Protein AF-0000000087049830 (afdb_homodimer)

Radius of gyration: 37.27 Å; Cα contacts (8 Å, |Δi|>4): 1727; chains: 2; bounding box: 98×81×141 Å

Organism: Hibiscus syriacus (NCBI:txid106335)

Structure (mmCIF, N/CA/C/O backbone):
data_AF-0000000087049830-model_v1
#
loop_
_entity.id
_entity.type
_entity.pdbx_description
1 polymer 'Cell wall hydroxyproline-rich glycoprotein'
#
loop_
_atom_site.group_PDB
_atom_site.id
_atom_site.type_symbol
_atom_site.label_atom_id
_atom_site.label_alt_id
_atom_site.label_comp_id
_atom_site.label_asym_id
_atom_site.label_entity_id
_atom_site.label_seq_id
_atom_site.pdbx_PDB_ins_code
_atom_site.Cartn_x
_atom_site.Cartn_y
_atom_site.Cartn_z
_atom_site.occupancy
_atom_site.B_iso_or_equiv
_atom_site.auth_seq_id
_atom_site.auth_comp_id
_atom_site.auth_asym_id
_atom_site.auth_atom_id
_atom_site.pdbx_PDB_model_num
ATOM 1 N N . MET A 1 1 ? 46.375 37.406 37.062 1 16.59 1 MET A N 1
ATOM 2 C CA . MET A 1 1 ? 46.625 36.031 37.469 1 16.59 1 MET A CA 1
ATOM 3 C C . MET A 1 1 ? 45.406 35.156 37.188 1 16.59 1 MET A C 1
ATOM 5 O O . MET A 1 1 ? 44.438 35.625 36.562 1 16.59 1 MET A O 1
ATOM 9 N N . LYS A 1 2 ? 44.844 34.531 38.312 1 18.92 2 LYS A N 1
ATOM 10 C CA . LYS A 1 2 ? 44.688 33.125 38.719 1 18.92 2 LYS A CA 1
ATOM 11 C C . LYS A 1 2 ? 43.375 32.531 38.188 1 18.92 2 LYS A C 1
ATOM 13 O O . LYS A 1 2 ? 43.375 31.422 37.688 1 18.92 2 LYS A O 1
ATOM 18 N N . ASN A 1 3 ? 42.281 32.812 38.844 1 20.55 3 ASN A N 1
ATOM 19 C CA . ASN A 1 3 ? 41.406 31.766 39.344 1 20.55 3 ASN A CA 1
ATOM 20 C C . ASN A 1 3 ? 40.375 31.328 38.312 1 20.55 3 ASN A C 1
ATOM 22 O O . ASN A 1 3 ? 39.562 32.125 37.875 1 20.55 3 ASN A O 1
ATOM 26 N N . THR A 1 4 ? 40.75 30.328 37.438 1 26.11 4 THR A N 1
ATOM 27 C CA . THR A 1 4 ? 40.25 29.562 36.312 1 26.11 4 THR A CA 1
ATOM 28 C C . THR A 1 4 ? 39 28.812 36.688 1 26.11 4 THR A C 1
ATOM 30 O O . THR A 1 4 ? 39.062 27.812 37.406 1 26.11 4 THR A O 1
ATOM 33 N N . VAL A 1 5 ? 37.938 29.516 37.094 1 26.86 5 VAL A N 1
ATOM 34 C CA . VAL A 1 5 ? 36.75 28.922 37.719 1 26.86 5 VAL A CA 1
ATOM 35 C C . VAL A 1 5 ? 36.125 27.891 36.781 1 26.86 5 VAL A C 1
ATOM 37 O O . VAL A 1 5 ? 35.688 28.219 35.688 1 26.86 5 VAL A O 1
ATOM 40 N N . THR A 1 6 ? 36.656 26.609 36.812 1 24.97 6 THR A N 1
ATOM 41 C CA . THR A 1 6 ? 36.469 25.359 36.062 1 24.97 6 THR A CA 1
ATOM 42 C C . THR A 1 6 ? 35.031 24.875 36.188 1 24.97 6 THR A C 1
ATOM 44 O O . THR A 1 6 ? 34.625 24.406 37.281 1 24.97 6 THR A O 1
ATOM 47 N N . TYR A 1 7 ? 34 25.672 35.875 1 22.86 7 TYR A N 1
ATOM 48 C CA . TYR A 1 7 ? 32.625 25.297 36.156 1 22.86 7 TYR A CA 1
ATOM 49 C C . TYR A 1 7 ? 32.281 23.953 35.531 1 22.86 7 TYR A C 1
ATOM 51 O O . TYR A 1 7 ? 32.375 23.797 34.312 1 22.86 7 TYR A O 1
ATOM 59 N N . SER A 1 8 ? 32.469 22.766 36.25 1 22.92 8 SER A N 1
ATOM 60 C CA . SER A 1 8 ? 32.312 21.344 35.969 1 22.92 8 SER A CA 1
ATOM 61 C C . SER A 1 8 ? 30.875 21 35.625 1 22.92 8 SER A C 1
ATOM 63 O O . SER A 1 8 ? 29.984 21.109 36.469 1 22.92 8 SER A O 1
ATOM 65 N N . ALA A 1 9 ? 30.344 21.359 34.438 1 23.56 9 ALA A N 1
ATOM 66 C CA . ALA A 1 9 ? 28.984 21.109 33.938 1 23.56 9 ALA A CA 1
ATOM 67 C C . ALA A 1 9 ? 28.656 19.625 33.969 1 23.56 9 ALA A C 1
ATOM 69 O O . ALA A 1 9 ? 29.297 18.828 33.281 1 23.56 9 ALA A O 1
ATOM 70 N N . LEU A 1 10 ? 28.234 19.047 35.125 1 21.67 10 LEU A N 1
ATOM 71 C CA . LEU A 1 10 ? 27.906 17.672 35.469 1 21.67 10 LEU A CA 1
ATOM 72 C C . LEU A 1 10 ? 26.828 17.109 34.562 1 21.67 10 LEU A C 1
ATOM 74 O O . LEU A 1 10 ? 25.703 17.625 34.531 1 21.67 10 LEU A O 1
ATOM 78 N N . VAL A 1 11 ? 27.172 16.625 33.312 1 23.45 11 VAL A N 1
ATOM 79 C CA . VAL A 1 11 ? 26.406 15.93 32.281 1 23.45 11 VAL A CA 1
ATOM 80 C C . VAL A 1 11 ? 25.75 14.688 32.875 1 23.45 11 VAL A C 1
ATOM 82 O O . VAL A 1 11 ? 26.438 13.719 33.219 1 23.45 11 VAL A O 1
ATOM 85 N N . LEU A 1 12 ? 24.719 14.859 33.781 1 21.44 12 LEU A N 1
ATOM 86 C CA . LEU A 1 12 ? 24.094 13.727 34.469 1 21.44 12 LEU A CA 1
ATOM 87 C C . LEU A 1 12 ? 23.578 12.711 33.438 1 21.44 12 LEU A C 1
ATOM 89 O O . LEU A 1 12 ? 22.688 13.023 32.656 1 21.44 12 LEU A O 1
ATOM 93 N N . ALA A 1 13 ? 24.406 11.852 32.875 1 21.84 13 ALA A N 1
ATOM 94 C CA . ALA A 1 13 ? 24.234 10.68 32 1 21.84 13 ALA A CA 1
ATOM 95 C C . ALA A 1 13 ? 23.312 9.664 32.656 1 21.84 13 ALA A C 1
ATOM 97 O O . ALA A 1 13 ? 23.641 9.055 33.656 1 21.84 13 ALA A O 1
ATOM 98 N N . PHE A 1 14 ? 21.969 9.938 32.75 1 22 14 PHE A N 1
ATOM 99 C CA . PHE A 1 14 ? 21.047 9 33.375 1 22 14 PHE A CA 1
ATOM 100 C C . PHE A 1 14 ? 21.156 7.621 32.719 1 22 14 PHE A C 1
ATOM 102 O O . PHE A 1 14 ? 20.844 7.465 31.547 1 22 14 PHE A O 1
ATOM 109 N N . PHE A 1 15 ? 22.125 6.809 33.062 1 22.17 15 PHE A N 1
ATOM 110 C CA . PHE A 1 15 ? 22.422 5.43 32.688 1 22.17 15 PHE A CA 1
ATOM 111 C C . PHE A 1 15 ? 21.25 4.516 33.031 1 22.17 15 PHE A C 1
ATOM 113 O O . PHE A 1 15 ? 20.984 4.281 34.219 1 22.17 15 PHE A O 1
ATOM 120 N N . VAL A 1 16 ? 20.094 4.609 32.344 1 21.62 16 VAL A N 1
ATOM 121 C CA . VAL A 1 16 ? 18.984 3.705 32.625 1 21.62 16 VAL A CA 1
ATOM 122 C C . VAL A 1 16 ? 19.484 2.262 32.594 1 21.62 16 VAL A C 1
ATOM 124 O O . VAL A 1 16 ? 19.953 1.78 31.578 1 21.62 16 VAL A O 1
ATOM 127 N N . VAL A 1 17 ? 20.062 1.808 33.688 1 21.34 17 VAL A N 1
ATOM 128 C CA . VAL A 1 17 ? 20.578 0.479 33.969 1 21.34 17 VAL A CA 1
ATOM 129 C C . VAL A 1 17 ? 19.516 -0.575 33.688 1 21.34 17 VAL A C 1
ATOM 131 O O . VAL A 1 17 ? 18.5 -0.634 34.375 1 21.34 17 VAL A O 1
ATOM 134 N N . PHE A 1 18 ? 19.203 -0.821 32.406 1 21.89 18 PHE A N 1
ATOM 135 C CA . PHE A 1 18 ? 18.297 -1.915 32.062 1 21.89 18 PHE A CA 1
ATOM 136 C C . PHE A 1 18 ? 18.781 -3.223 32.688 1 21.89 18 PHE A C 1
ATOM 138 O O . PHE A 1 18 ? 19.859 -3.711 32.344 1 21.89 18 PHE A O 1
ATOM 145 N N . THR A 1 19 ? 18.594 -3.279 33.969 1 21.14 19 THR A N 1
ATOM 146 C CA . THR A 1 19 ? 18.922 -4.488 34.719 1 21.14 19 THR A CA 1
ATOM 147 C C . THR A 1 19 ? 18.375 -5.727 34.031 1 21.14 19 THR A C 1
ATOM 149 O O . THR A 1 19 ? 17.188 -5.789 33.719 1 21.14 19 THR A O 1
ATOM 152 N N . CYS A 1 20 ? 19.234 -6.324 33.25 1 22.27 20 CYS A N 1
ATOM 153 C CA . CYS A 1 20 ? 19.078 -7.605 32.562 1 22.27 20 CYS A CA 1
ATOM 154 C C . CYS A 1 20 ? 18.703 -8.703 33.562 1 22.27 20 CYS A C 1
ATOM 156 O O . CYS A 1 20 ? 19.531 -9.094 34.375 1 22.27 20 CYS A O 1
ATOM 158 N N . PHE A 1 21 ? 17.594 -8.492 34.219 1 23.02 21 PHE A N 1
ATOM 159 C CA . PHE A 1 21 ? 17.234 -9.555 35.156 1 23.02 21 PHE A CA 1
ATOM 160 C C . PHE A 1 21 ? 17.344 -10.922 34.469 1 23.02 21 PHE A C 1
ATOM 162 O O . PHE A 1 21 ? 16.891 -11.102 33.344 1 23.02 21 PHE A O 1
ATOM 169 N N . PRO A 1 22 ? 18.391 -11.578 34.844 1 26.08 22 PRO A N 1
ATOM 170 C CA . PRO A 1 22 ? 18.625 -12.93 34.344 1 26.08 22 PRO A CA 1
ATOM 171 C C . PRO A 1 22 ? 17.438 -13.859 34.594 1 26.08 22 PRO A C 1
ATOM 173 O O . PRO A 1 22 ? 16.984 -14 35.719 1 26.08 22 PRO A O 1
ATOM 176 N N . PHE A 1 23 ? 16.391 -13.633 33.781 1 23 23 PHE A N 1
ATOM 177 C CA . PHE A 1 23 ? 15.273 -14.562 33.969 1 23 23 PHE A CA 1
ATOM 178 C C . PHE A 1 23 ? 15.773 -16 33.969 1 23 23 PHE A C 1
ATOM 180 O O . PHE A 1 23 ? 16.422 -16.438 33.031 1 23 23 PHE A O 1
ATOM 187 N N . THR A 1 24 ? 16.391 -16.328 35.125 1 23.02 24 THR A N 1
ATOM 188 C CA . THR A 1 24 ? 16.672 -17.734 35.344 1 23.02 24 THR A CA 1
ATOM 189 C C . THR A 1 24 ? 15.469 -18.594 34.969 1 23.02 24 THR A C 1
ATOM 191 O O . THR A 1 24 ? 14.375 -18.406 35.5 1 23.02 24 THR A O 1
ATOM 194 N N . ILE A 1 25 ? 15.406 -18.875 33.656 1 22.33 25 ILE A N 1
ATOM 195 C CA . ILE A 1 25 ? 14.43 -19.812 33.125 1 22.33 25 ILE A CA 1
ATOM 196 C C . ILE A 1 25 ? 14.438 -21.094 33.969 1 22.33 25 ILE A C 1
ATOM 198 O O . ILE A 1 25 ? 15.445 -21.812 34.031 1 22.33 25 ILE A O 1
ATOM 202 N N . ALA A 1 26 ? 14.047 -20.906 35.25 1 22.38 26 ALA A N 1
ATOM 203 C CA . ALA A 1 26 ? 13.859 -22.156 35.969 1 22.38 26 ALA A CA 1
ATOM 204 C C . ALA A 1 26 ? 13.172 -23.188 35.062 1 22.38 26 ALA A C 1
ATOM 206 O O . ALA A 1 26 ? 12.148 -22.906 34.438 1 22.38 26 ALA A O 1
ATOM 207 N N . ARG A 1 27 ? 13.961 -24.156 34.656 1 24.22 27 ARG A N 1
ATOM 208 C CA . ARG A 1 27 ? 13.688 -25.344 33.844 1 24.22 27 ARG A CA 1
ATOM 209 C C . ARG A 1 27 ? 12.5 -26.125 34.406 1 24.22 27 ARG A C 1
ATOM 211 O O . ARG A 1 27 ? 12.656 -26.906 35.344 1 24.22 27 ARG A O 1
ATOM 218 N N . GLN A 1 28 ? 11.484 -25.375 35 1 21.92 28 GLN A N 1
ATOM 219 C CA . GLN A 1 28 ? 10.586 -26.391 35.562 1 21.92 28 GLN A CA 1
ATOM 220 C C . GLN A 1 28 ? 10.188 -27.406 34.5 1 21.92 28 GLN A C 1
ATOM 222 O O . GLN A 1 28 ? 10.039 -27.062 33.312 1 21.92 28 GLN A O 1
ATOM 227 N N . ASN A 1 29 ? 10.562 -28.609 34.844 1 22.83 29 ASN A N 1
ATOM 228 C CA . ASN A 1 29 ? 10.305 -29.875 34.156 1 22.83 29 ASN A CA 1
ATOM 229 C C . ASN A 1 29 ? 8.828 -30.047 33.812 1 22.83 29 ASN A C 1
ATOM 231 O O . ASN A 1 29 ? 7.996 -30.234 34.719 1 22.83 29 ASN A O 1
ATOM 235 N N . PRO A 1 30 ? 8.227 -28.969 33.156 1 24.45 30 PRO A N 1
ATOM 236 C CA . PRO A 1 30 ? 6.793 -29.266 33.094 1 24.45 30 PRO A CA 1
ATOM 237 C C . PRO A 1 30 ? 6.496 -30.656 32.562 1 24.45 30 PRO A C 1
ATOM 239 O O . PRO A 1 30 ? 7.305 -31.219 31.828 1 24.45 30 PRO A O 1
ATOM 242 N N . ALA A 1 31 ? 5.82 -31.5 33.438 1 22.41 31 ALA A N 1
ATOM 243 C CA . ALA A 1 31 ? 5.125 -32.75 33.188 1 22.41 31 ALA A CA 1
ATOM 244 C C . ALA A 1 31 ? 4.352 -32.688 31.875 1 22.41 31 ALA A C 1
ATOM 246 O O . ALA A 1 31 ? 3.701 -31.688 31.578 1 22.41 31 ALA A O 1
ATOM 247 N N . SER A 1 32 ? 4.832 -33.406 30.797 1 21.84 32 SER A N 1
ATOM 248 C CA . SER A 1 32 ? 4.488 -33.594 29.406 1 21.84 32 SER A CA 1
ATOM 249 C C . SER A 1 32 ? 2.996 -33.844 29.234 1 21.84 32 SER A C 1
ATOM 251 O O . SER A 1 32 ? 2.58 -34.469 28.25 1 21.84 32 SER A O 1
ATOM 253 N N . THR A 1 33 ? 2.08 -33.344 30.188 1 24.2 33 THR A N 1
ATOM 254 C CA . THR A 1 33 ? 0.805 -33.938 29.812 1 24.2 33 THR A CA 1
ATOM 255 C C . THR A 1 33 ? 0.446 -33.562 28.375 1 24.2 33 THR A C 1
ATOM 257 O O . THR A 1 33 ? 0.478 -32.406 28 1 24.2 33 THR A O 1
ATOM 260 N N . HIS A 1 34 ? 0.659 -34.438 27.469 1 20.86 34 HIS A N 1
ATOM 261 C CA . HIS A 1 34 ? 0.359 -34.5 26.031 1 20.86 34 HIS A CA 1
ATOM 262 C C . HIS A 1 34 ? -1.106 -34.156 25.766 1 20.86 34 HIS A C 1
ATOM 264 O O . HIS A 1 34 ? -1.694 -34.656 24.812 1 20.86 34 HIS A O 1
ATOM 270 N N . ALA A 1 35 ? -1.84 -33.312 26.609 1 23.03 35 ALA A N 1
ATOM 271 C CA . ALA A 1 35 ? -3.211 -33.25 26.109 1 23.03 35 ALA A CA 1
ATOM 272 C C . ALA A 1 35 ? -3.244 -32.812 24.656 1 23.03 35 ALA A C 1
ATOM 274 O O . ALA A 1 35 ? -2.561 -31.844 24.281 1 23.03 35 ALA A O 1
ATOM 275 N N . ASP A 1 36 ? -3.621 -33.625 23.672 1 21.84 36 ASP A N 1
ATOM 276 C CA . ASP A 1 36 ? -3.912 -33.594 22.25 1 21.84 36 ASP A CA 1
ATOM 277 C C . ASP A 1 36 ? -4.855 -32.438 21.906 1 21.84 36 ASP A C 1
ATOM 279 O O . ASP A 1 36 ? -6.047 -32.5 22.203 1 21.84 36 ASP A O 1
ATOM 283 N N . ASN A 1 37 ? -4.578 -31.219 22.344 1 22.52 37 ASN A N 1
ATOM 284 C CA . ASN A 1 37 ? -5.547 -30.219 21.922 1 22.52 37 ASN A CA 1
ATOM 285 C C . ASN A 1 37 ? -5.676 -30.172 20.406 1 22.52 37 ASN A C 1
ATOM 287 O O . ASN A 1 37 ? -4.703 -29.891 19.703 1 22.52 37 ASN A O 1
ATOM 291 N N . ALA A 1 38 ? -6.617 -30.891 19.766 1 25.45 38 ALA A N 1
ATOM 292 C CA . ALA A 1 38 ? -7.098 -30.859 18.391 1 25.45 38 ALA A CA 1
ATOM 293 C C . ALA A 1 38 ? -7.395 -29.438 17.953 1 25.45 38 ALA A C 1
ATOM 295 O O . ALA A 1 38 ? -8.289 -28.781 18.484 1 25.45 38 ALA A O 1
ATOM 296 N N . ARG A 1 39 ? -6.391 -28.672 17.547 1 26.89 39 ARG A N 1
ATOM 297 C CA . ARG A 1 39 ? -6.543 -27.375 16.891 1 26.89 39 ARG A CA 1
ATOM 298 C C . ARG A 1 39 ? -7.598 -27.438 15.789 1 26.89 39 ARG A C 1
ATOM 300 O O . ARG A 1 39 ? -7.406 -28.109 14.773 1 26.89 39 ARG A O 1
ATOM 307 N N . ARG A 1 40 ? -8.836 -27.422 16.094 1 23.88 40 ARG A N 1
ATOM 308 C CA . ARG A 1 40 ? -9.867 -27.203 15.078 1 23.88 40 ARG A CA 1
ATOM 309 C C . ARG A 1 40 ? -9.578 -25.938 14.273 1 23.88 40 ARG A C 1
ATOM 311 O O . ARG A 1 40 ? -9.594 -24.828 14.82 1 23.88 40 ARG A O 1
ATOM 318 N N . VAL A 1 41 ? -8.656 -26.062 13.359 1 25.64 41 VAL A N 1
ATOM 319 C CA . VAL A 1 41 ? -8.547 -25.016 12.352 1 25.64 41 VAL A CA 1
ATOM 320 C C . VAL A 1 41 ? -9.898 -24.781 11.688 1 25.64 41 VAL A C 1
ATOM 322 O O . VAL A 1 41 ? -10.43 -25.672 11.008 1 25.64 41 VAL A O 1
ATOM 325 N N . PHE A 1 42 ? -10.812 -24.141 12.273 1 25.44 42 PHE A N 1
ATOM 326 C CA . PHE A 1 42 ? -12.039 -23.719 11.602 1 25.44 42 PHE A CA 1
ATOM 327 C C . PHE A 1 42 ? -11.703 -22.969 10.312 1 25.44 42 PHE A C 1
ATOM 329 O O . PHE A 1 42 ? -10.984 -21.969 10.344 1 25.44 42 PHE A O 1
ATOM 336 N N . TYR A 1 43 ? -11.586 -23.688 9.289 1 25.77 43 TYR A N 1
ATOM 337 C CA . TYR A 1 43 ? -11.664 -23.094 7.957 1 25.77 43 TYR A CA 1
ATOM 338 C C . TYR A 1 43 ? -12.922 -22.25 7.816 1 25.77 43 TYR A C 1
ATOM 340 O O . TYR A 1 43 ? -14.039 -22.75 7.938 1 25.77 43 TYR A O 1
ATOM 348 N N . TYR A 1 44 ? -12.898 -21.047 8.188 1 27.97 44 TYR A N 1
ATOM 349 C CA . TYR A 1 44 ? -13.953 -20.125 7.777 1 27.97 44 TYR A CA 1
ATOM 350 C C . TYR A 1 44 ? -14.148 -20.156 6.266 1 27.97 44 TYR A C 1
ATOM 352 O O . TYR A 1 44 ? -13.195 -19.953 5.512 1 27.97 44 TYR A O 1
ATOM 360 N N . SER A 1 45 ? -14.992 -21.031 5.781 1 29.86 45 SER A N 1
ATOM 361 C CA . SER A 1 45 ? -15.539 -20.953 4.43 1 29.86 45 SER A CA 1
ATOM 362 C C . SER A 1 45 ? -15.875 -19.516 4.051 1 29.86 45 SER A C 1
ATOM 364 O O . SER A 1 45 ? -16.547 -18.812 4.809 1 29.86 45 SER A O 1
ATOM 366 N N . ASP A 1 46 ? -15.141 -18.922 3.215 1 34.44 46 ASP A N 1
ATOM 367 C CA . ASP A 1 46 ? -15.273 -17.641 2.52 1 34.44 46 ASP A CA 1
ATOM 368 C C . ASP A 1 46 ? -16.625 -17.547 1.806 1 34.44 46 ASP A C 1
ATOM 370 O O . ASP A 1 46 ? -16.766 -16.766 0.858 1 34.44 46 ASP A O 1
ATOM 374 N N . GLU A 1 47 ? -17.562 -18.453 1.899 1 32.69 47 GLU A N 1
ATOM 375 C CA . GLU A 1 47 ? -18.75 -18.328 1.062 1 32.69 47 GLU A CA 1
ATOM 376 C C . GLU A 1 47 ? -19.438 -16.984 1.299 1 32.69 47 GLU A C 1
ATOM 378 O O . GLU A 1 47 ? -20.531 -16.75 0.782 1 32.69 47 GLU A O 1
ATOM 383 N N . LEU A 1 48 ? -19.297 -16.219 2.42 1 32.28 48 LEU A N 1
ATOM 384 C CA . LEU A 1 48 ? -20.297 -15.188 2.621 1 32.28 48 LEU A CA 1
ATOM 385 C C . LEU A 1 48 ? -20.047 -13.984 1.717 1 32.28 48 LEU A C 1
ATOM 387 O O . LEU A 1 48 ? -19.047 -13.273 1.894 1 32.28 48 LEU A O 1
ATOM 391 N N . GLY A 1 49 ? -20.375 -14.055 0.471 1 34.62 49 GLY A N 1
ATOM 392 C CA . GLY A 1 49 ? -20.547 -12.859 -0.334 1 34.62 49 GLY A CA 1
ATOM 393 C C . GLY A 1 49 ? -21.172 -11.703 0.435 1 34.62 49 GLY A C 1
ATOM 394 O O . GLY A 1 49 ? -22.391 -11.672 0.632 1 34.62 49 GLY A O 1
ATOM 395 N N . SER A 1 50 ? -20.578 -11.172 1.51 1 34.62 50 SER A N 1
ATOM 396 C CA . SER A 1 50 ? -21.125 -10.203 2.457 1 34.62 50 SER A CA 1
ATOM 397 C C . SER A 1 50 ? -21.438 -8.875 1.777 1 34.62 50 SER A C 1
ATOM 399 O O . SER A 1 50 ? -20.516 -8.156 1.365 1 34.62 50 SER A O 1
ATOM 401 N N . SER A 1 51 ? -22.203 -8.836 0.775 1 37 51 SER A N 1
ATOM 402 C CA . SER A 1 51 ? -22.766 -7.488 0.761 1 37 51 SER A CA 1
ATOM 403 C C . SER A 1 51 ? -23.094 -7.008 2.174 1 37 51 SER A C 1
ATOM 405 O O . SER A 1 51 ? -23.891 -7.625 2.877 1 37 51 SER A O 1
ATOM 407 N N . GLY A 1 52 ? -22.172 -6.676 2.99 1 40 52 GLY A N 1
ATOM 408 C CA . GLY A 1 52 ? -22.188 -6.332 4.402 1 40 52 GLY A CA 1
ATOM 409 C C . GLY A 1 52 ? -23.359 -5.453 4.793 1 40 52 GLY A C 1
ATOM 410 O O . GLY A 1 52 ? -23.219 -4.238 4.93 1 40 52 GLY A O 1
ATOM 411 N N . GLU A 1 53 ? -24.453 -5.492 4.102 1 42.97 53 GLU A N 1
ATOM 412 C CA . GLU A 1 53 ? -25.406 -4.93 5.055 1 42.97 53 GLU A CA 1
ATOM 413 C C . GLU A 1 53 ? -25.188 -5.496 6.453 1 42.97 53 GLU A C 1
ATOM 415 O O . GLU A 1 53 ? -25.266 -6.707 6.66 1 42.97 53 GLU A O 1
ATOM 420 N N . PHE A 1 54 ? -24.188 -4.965 7.195 1 48.81 54 PHE A N 1
ATOM 421 C CA . PHE A 1 54 ? -24.047 -5.414 8.57 1 48.81 54 PHE A CA 1
ATOM 422 C C . PHE A 1 54 ? -25.406 -5.809 9.148 1 48.81 54 PHE A C 1
ATOM 424 O O . PHE A 1 54 ? -26.328 -4.996 9.188 1 48.81 54 PHE A O 1
ATOM 431 N N . ASP A 1 55 ? -25.766 -7.016 9.047 1 55.09 55 ASP A N 1
ATOM 432 C CA . ASP A 1 55 ? -26.922 -7.621 9.695 1 55.09 55 ASP A CA 1
ATOM 433 C C . ASP A 1 55 ? -27.109 -7.09 11.117 1 55.09 55 ASP A C 1
ATOM 435 O O . ASP A 1 55 ? -26.141 -6.605 11.727 1 55.09 55 ASP A O 1
ATOM 439 N N . SER A 1 56 ? -28.312 -7.156 11.547 1 69.94 56 SER A N 1
ATOM 440 C CA . SER A 1 56 ? -28.969 -6.883 12.82 1 69.94 56 SER A CA 1
ATOM 441 C C . SER A 1 56 ? -28.219 -7.531 13.977 1 69.94 56 SER A C 1
ATOM 443 O O . SER A 1 56 ? -27.516 -8.531 13.797 1 69.94 56 SER A O 1
ATOM 445 N N . VAL A 1 57 ? -27.812 -6.781 14.914 1 87.06 57 VAL A N 1
ATOM 446 C CA . VAL A 1 57 ? -27.328 -7.27 16.203 1 87.06 57 VAL A CA 1
ATOM 447 C C . VAL A 1 57 ? -28.031 -8.57 16.562 1 87.06 57 VAL A C 1
ATOM 449 O O . VAL A 1 57 ? -29.266 -8.617 16.609 1 87.06 57 VAL A O 1
ATOM 452 N N . PRO A 1 58 ? -27.219 -9.641 16.625 1 88.25 58 PRO A N 1
ATOM 453 C CA . PRO A 1 58 ? -27.875 -10.875 17.062 1 88.25 58 PRO A CA 1
ATOM 454 C C . PRO A 1 58 ? -28.781 -10.672 18.281 1 88.25 58 PRO A C 1
ATOM 456 O O . PRO A 1 58 ? -28.406 -9.961 19.219 1 88.25 58 PRO A O 1
ATOM 459 N N . SER A 1 59 ? -29.953 -11.242 18.328 1 85.88 59 SER A N 1
ATOM 460 C CA . SER A 1 59 ? -30.953 -11.07 19.375 1 85.88 59 SER A CA 1
ATOM 461 C C . SER A 1 59 ? -30.453 -11.633 20.703 1 85.88 59 SER A C 1
ATOM 463 O O . SER A 1 59 ? -30.938 -11.242 21.766 1 85.88 59 SER A O 1
ATOM 465 N N . SER A 1 60 ? -29.453 -12.5 20.625 1 91 60 SER A N 1
ATOM 466 C CA . SER A 1 60 ? -28.938 -13.148 21.828 1 91 60 SER A CA 1
ATOM 467 C C . SER A 1 60 ? -28 -12.227 22.594 1 91 60 SER A C 1
ATOM 469 O O . SER A 1 60 ? -27.688 -12.492 23.766 1 91 60 SER A O 1
ATOM 471 N N . LEU A 1 61 ? -27.656 -11.141 21.938 1 94.12 61 LEU A N 1
ATOM 472 C CA . LEU A 1 61 ? -26.703 -10.25 22.594 1 94.12 61 LEU A CA 1
ATOM 473 C C . LEU A 1 61 ? -27.422 -9.141 23.359 1 94.12 61 LEU A C 1
ATOM 475 O O . LEU A 1 61 ? -28.438 -8.625 22.891 1 94.12 61 LEU A O 1
ATOM 479 N N . THR A 1 62 ? -26.938 -8.836 24.625 1 95.56 62 THR A N 1
ATOM 480 C CA . THR A 1 62 ? -27.422 -7.723 25.438 1 95.56 62 THR A CA 1
ATOM 481 C C . THR A 1 62 ? -26.312 -6.734 25.734 1 95.56 62 THR A C 1
ATOM 483 O O . THR A 1 62 ? -25.141 -7.121 25.844 1 95.56 62 THR A O 1
ATOM 486 N N . PHE A 1 63 ? -26.766 -5.508 25.734 1 96.94 63 PHE A N 1
ATOM 487 C CA . PHE A 1 63 ? -25.812 -4.438 26.016 1 96.94 63 PHE A CA 1
ATOM 488 C C . PHE A 1 63 ? -26.281 -3.588 27.188 1 96.94 63 PHE A C 1
ATOM 490 O O . PHE A 1 63 ? -27.484 -3.398 27.391 1 96.94 63 PHE A O 1
ATOM 497 N N . ASP A 1 64 ? -25.344 -3.082 27.906 1 95.56 64 ASP A N 1
ATOM 498 C CA . ASP A 1 64 ? -25.672 -2.273 29.078 1 95.56 64 ASP A CA 1
ATOM 499 C C . ASP A 1 64 ? -26.359 -0.97 28.672 1 95.56 64 ASP A C 1
ATOM 501 O O . ASP A 1 64 ? -27.141 -0.412 29.438 1 95.56 64 ASP A O 1
ATOM 505 N N . ASN A 1 65 ? -26.031 -0.451 27.516 1 96.69 65 ASN A N 1
ATOM 506 C CA . ASN A 1 65 ? -26.641 0.771 26.984 1 96.69 65 ASN A CA 1
ATOM 507 C C . ASN A 1 65 ? -26.531 0.841 25.469 1 96.69 65 ASN A C 1
ATOM 509 O O . ASN A 1 65 ? -25.906 -0.018 24.844 1 96.69 65 ASN A O 1
ATOM 513 N N . SER A 1 66 ? -27.141 1.835 24.828 1 96.19 66 SER A N 1
ATOM 514 C CA . SER A 1 66 ? -27.219 1.928 23.375 1 96.19 66 SER A CA 1
ATOM 515 C C . SER A 1 66 ? -25.875 2.318 22.766 1 96.19 66 SER A C 1
ATOM 517 O O . SER A 1 66 ? -25.578 1.985 21.625 1 96.19 66 SER A O 1
ATOM 519 N N . ARG A 1 67 ? -25.031 2.953 23.531 1 97.44 67 ARG A N 1
ATOM 520 C CA . ARG A 1 67 ? -23.719 3.367 23.062 1 97.44 67 ARG A CA 1
ATOM 521 C C . ARG A 1 67 ? -22.812 2.16 22.828 1 97.44 67 ARG A C 1
ATOM 523 O O . ARG A 1 67 ? -22.109 2.082 21.812 1 97.44 67 ARG A O 1
ATOM 530 N N . LEU A 1 68 ? -22.875 1.285 23.719 1 98.19 68 LEU A N 1
ATOM 531 C CA . LEU A 1 68 ? -22.094 0.063 23.594 1 98.19 68 LEU A CA 1
ATOM 532 C C . LEU A 1 68 ? -22.625 -0.805 22.453 1 98.19 68 LEU A C 1
ATOM 534 O O . LEU A 1 68 ? -21.859 -1.484 21.766 1 98.19 68 LEU A O 1
ATOM 538 N N . LYS A 1 69 ? -23.938 -0.79 22.266 1 97.94 69 LYS A N 1
ATOM 539 C CA . LYS A 1 69 ? -24.531 -1.494 21.125 1 97.94 69 LYS A CA 1
ATOM 540 C C . LYS A 1 69 ? -24.047 -0.916 19.812 1 97.94 69 LYS A C 1
ATOM 542 O O . LYS A 1 69 ? -23.672 -1.66 18.906 1 97.94 69 LYS A O 1
ATOM 547 N N . ASN A 1 70 ? -24.047 0.413 19.734 1 97.94 70 ASN A N 1
ATOM 548 C CA . ASN A 1 70 ? -23.531 1.089 18.547 1 97.94 70 ASN A CA 1
ATOM 549 C C . ASN A 1 70 ? -22.062 0.747 18.297 1 97.94 70 ASN A C 1
ATOM 551 O O . ASN A 1 70 ? -21.656 0.531 17.141 1 97.94 70 ASN A O 1
ATOM 555 N N . ALA A 1 71 ? -21.359 0.691 19.359 1 98.56 71 ALA A N 1
ATOM 556 C CA . ALA A 1 71 ? -19.938 0.338 19.234 1 98.56 71 ALA A CA 1
ATOM 557 C C . ALA A 1 71 ? -19.766 -1.076 18.688 1 98.56 71 ALA A C 1
ATOM 559 O O . ALA A 1 71 ? -18.891 -1.327 17.859 1 98.56 71 ALA A O 1
ATOM 560 N N . TYR A 1 72 ? -20.625 -1.959 19.234 1 98.38 72 TYR A N 1
ATOM 561 C CA . TYR A 1 72 ? -20.609 -3.324 18.719 1 98.38 72 TYR A CA 1
ATOM 562 C C . TYR A 1 72 ? -20.844 -3.34 17.203 1 98.38 72 TYR A C 1
ATOM 564 O O . TYR A 1 72 ? -20.094 -3.986 16.469 1 98.38 72 TYR A O 1
ATOM 572 N N . VAL A 1 73 ? -21.75 -2.623 16.75 1 98.44 73 VAL A N 1
ATOM 573 C CA . VAL A 1 73 ? -22.078 -2.578 15.336 1 98.44 73 VAL A CA 1
ATOM 574 C C . VAL A 1 73 ? -20.906 -2.033 14.539 1 98.44 73 VAL A C 1
ATOM 576 O O . VAL A 1 73 ? -20.516 -2.609 13.516 1 98.44 73 VAL A O 1
ATOM 579 N N . ALA A 1 74 ? -20.281 -0.964 14.977 1 98.69 74 ALA A N 1
ATOM 580 C CA . ALA A 1 74 ? -19.156 -0.326 14.305 1 98.69 74 ALA A CA 1
ATOM 581 C C . ALA A 1 74 ? -17.953 -1.278 14.211 1 98.69 74 ALA A C 1
ATOM 583 O O . ALA A 1 74 ? -17.375 -1.439 13.141 1 98.69 74 ALA A O 1
ATOM 584 N N . LEU A 1 75 ? -17.688 -1.888 15.312 1 98.75 75 LEU A N 1
ATOM 585 C CA . LEU A 1 75 ? -16.5 -2.729 15.391 1 98.75 75 LEU A CA 1
ATOM 586 C C . LEU A 1 75 ? -16.688 -4.02 14.609 1 98.75 75 LEU A C 1
ATOM 588 O O . LEU A 1 75 ? -15.758 -4.523 13.984 1 98.75 75 LEU A O 1
ATOM 592 N N . GLN A 1 76 ? -17.891 -4.551 14.664 1 98.5 76 GLN A N 1
ATOM 593 C CA . GLN A 1 76 ? -18.172 -5.734 13.859 1 98.5 76 GLN A CA 1
ATOM 594 C C . GLN A 1 76 ? -18.109 -5.414 12.375 1 98.5 76 GLN A C 1
ATOM 596 O O . GLN A 1 76 ? -17.609 -6.211 11.578 1 98.5 76 GLN A O 1
ATOM 601 N N . ALA A 1 77 ? -18.625 -4.273 12 1 98.31 77 ALA A N 1
ATOM 602 C CA . ALA A 1 77 ? -18.516 -3.84 10.609 1 98.31 77 ALA A CA 1
ATOM 603 C C . ALA A 1 77 ? -17.047 -3.701 10.195 1 98.31 77 ALA A C 1
ATOM 605 O O . ALA A 1 77 ? -16.672 -4.078 9.086 1 98.31 77 ALA A O 1
ATOM 606 N N . TRP A 1 78 ? -16.266 -3.123 11.086 1 98.56 78 TRP A N 1
ATOM 607 C CA . TRP A 1 78 ? -14.844 -2.963 10.797 1 98.56 78 TRP A CA 1
ATOM 608 C C . TRP A 1 78 ? -14.156 -4.316 10.656 1 98.56 78 TRP A C 1
ATOM 610 O O . TRP A 1 78 ? -13.367 -4.523 9.734 1 98.56 78 TRP A O 1
ATOM 620 N N . LYS A 1 79 ? -14.445 -5.184 11.555 1 98.19 79 LYS A N 1
ATOM 621 C CA . LYS A 1 79 ? -13.891 -6.535 11.484 1 98.19 79 LYS A CA 1
ATOM 622 C C . LYS A 1 79 ? -14.203 -7.184 10.141 1 98.19 79 LYS A C 1
ATOM 624 O O . LYS A 1 79 ? -13.344 -7.848 9.555 1 98.19 79 LYS A O 1
ATOM 629 N N . GLN A 1 80 ? -15.398 -6.973 9.672 1 96.62 80 GLN A N 1
ATOM 630 C CA . GLN A 1 80 ? -15.805 -7.535 8.391 1 96.62 80 GLN A CA 1
ATOM 631 C C . GLN A 1 80 ? -15.016 -6.914 7.242 1 96.62 80 GLN A C 1
ATOM 633 O O . GLN A 1 80 ? -14.797 -7.555 6.211 1 96.62 80 GLN A O 1
ATOM 638 N N . ALA A 1 81 ? -14.555 -5.699 7.434 1 97.25 81 ALA A N 1
ATOM 639 C CA . ALA A 1 81 ? -13.828 -4.973 6.395 1 97.25 81 ALA A CA 1
ATOM 640 C C . ALA A 1 81 ? -12.344 -5.312 6.426 1 97.25 81 ALA A C 1
ATOM 642 O O . ALA A 1 81 ? -11.586 -4.879 5.559 1 97.25 81 ALA A O 1
ATOM 643 N N . VAL A 1 82 ? -11.891 -6.039 7.395 1 98.12 82 VAL A N 1
ATOM 644 C CA . VAL A 1 82 ? -10.508 -6.488 7.516 1 98.12 82 VAL A CA 1
ATOM 645 C C . VAL A 1 82 ? -10.273 -7.688 6.605 1 98.12 82 VAL A C 1
ATOM 647 O O . VAL A 1 82 ? -11.039 -8.648 6.625 1 98.12 82 VAL A O 1
ATOM 650 N N . VAL A 1 83 ? -9.195 -7.656 5.812 1 97.44 83 VAL A N 1
ATOM 651 C CA . VAL A 1 83 ? -8.93 -8.75 4.883 1 97.44 83 VAL A CA 1
ATOM 652 C C . VAL A 1 83 ? -7.695 -9.523 5.34 1 97.44 83 VAL A C 1
ATOM 654 O O . VAL A 1 83 ? -7.445 -10.641 4.871 1 97.44 83 VAL A O 1
ATOM 657 N N . SER A 1 84 ? -6.895 -8.938 6.191 1 98.19 84 SER A N 1
ATOM 658 C CA . SER A 1 84 ? -5.699 -9.547 6.762 1 98.19 84 SER A CA 1
ATOM 659 C C . SER A 1 84 ? -5.453 -9.062 8.188 1 98.19 84 SER A C 1
ATOM 661 O O . SER A 1 84 ? -5.543 -7.863 8.461 1 98.19 84 SER A O 1
ATOM 663 N N . ASP A 1 85 ? -5.277 -9.945 9.125 1 98.31 85 ASP A N 1
ATOM 664 C CA . ASP A 1 85 ? -4.977 -9.688 10.531 1 98.31 85 ASP A CA 1
ATOM 665 C C . ASP A 1 85 ? -3.975 -10.703 11.07 1 98.31 85 ASP A C 1
ATOM 667 O O . ASP A 1 85 ? -4.324 -11.547 11.898 1 98.31 85 ASP A O 1
ATOM 671 N N . PRO A 1 86 ? -2.779 -10.516 10.641 1 96.81 86 PRO A N 1
ATOM 672 C CA . PRO A 1 86 ? -1.795 -11.57 10.906 1 96.81 86 PRO A CA 1
ATOM 673 C C . PRO A 1 86 ? -1.503 -11.75 12.391 1 96.81 86 PRO A C 1
ATOM 675 O O . PRO A 1 86 ? -1.083 -12.828 12.812 1 96.81 86 PRO A O 1
ATOM 678 N N . LEU A 1 87 ? -1.728 -10.719 13.219 1 97.69 87 LEU A N 1
ATOM 679 C CA . LEU A 1 87 ? -1.465 -10.805 14.648 1 97.69 87 LEU A CA 1
ATOM 680 C C . LEU A 1 87 ? -2.73 -11.18 15.414 1 97.69 87 LEU A C 1
ATOM 682 O O . LEU A 1 87 ? -2.73 -11.211 16.641 1 97.69 87 LEU A O 1
ATOM 686 N N . ASN A 1 88 ? -3.844 -11.391 14.688 1 97.81 88 ASN A N 1
ATOM 687 C CA . ASN A 1 88 ? -5.125 -11.828 15.227 1 97.81 88 ASN A CA 1
ATOM 688 C C . ASN A 1 88 ? -5.648 -10.859 16.281 1 97.81 88 ASN A C 1
ATOM 690 O O . ASN A 1 88 ? -6.18 -11.281 17.312 1 97.81 88 ASN A O 1
ATOM 694 N N . LEU A 1 89 ? -5.43 -9.602 16 1 98.69 89 LEU A N 1
ATOM 695 C CA . LEU A 1 89 ? -5.828 -8.578 16.953 1 98.69 89 LEU A CA 1
ATOM 696 C C . LEU A 1 89 ? -7.344 -8.5 17.062 1 98.69 89 LEU A C 1
ATOM 698 O O . LEU A 1 89 ? -7.879 -8.195 18.141 1 98.69 89 LEU A O 1
ATOM 702 N N . THR A 1 90 ? -8.102 -8.82 16.016 1 98.44 90 THR A N 1
ATOM 703 C CA . THR A 1 90 ? -9.547 -8.664 16.031 1 98.44 90 THR A CA 1
ATOM 704 C C . THR A 1 90 ? -10.234 -10 16.297 1 98.44 90 THR A C 1
ATOM 706 O O . THR A 1 90 ? -11.461 -10.094 16.25 1 98.44 90 THR A O 1
ATOM 709 N N . SER A 1 91 ? -9.484 -11.008 16.578 1 97.75 91 SER A N 1
ATOM 710 C CA . SER A 1 91 ? -10.023 -12.344 16.766 1 97.75 91 SER A CA 1
ATOM 711 C C . SER A 1 91 ? -10.969 -12.398 17.953 1 97.75 91 SER A C 1
ATOM 713 O O . SER A 1 91 ? -11.953 -13.141 17.953 1 97.75 91 SER A O 1
ATOM 715 N N . ASN A 1 92 ? -10.719 -11.586 18.984 1 98.12 92 ASN A N 1
ATOM 716 C CA . ASN A 1 92 ? -11.523 -11.656 20.203 1 98.12 92 ASN A CA 1
ATOM 717 C C . ASN A 1 92 ? -12.68 -10.656 20.172 1 98.12 92 ASN A C 1
ATOM 719 O O . ASN A 1 92 ? -13.352 -10.445 21.188 1 98.12 92 ASN A O 1
ATOM 723 N N . TRP A 1 93 ? -12.828 -9.984 19.031 1 98.38 93 TRP A N 1
ATOM 724 C CA . TRP A 1 93 ? -13.977 -9.102 18.875 1 98.38 93 TRP A CA 1
ATOM 725 C C . TRP A 1 93 ? -15.266 -9.914 18.703 1 98.38 93 TRP A C 1
ATOM 727 O O . TRP A 1 93 ? -15.891 -9.883 17.641 1 98.38 93 TRP A O 1
ATOM 737 N N . VAL A 1 94 ? -15.617 -10.602 19.719 1 96.81 94 VAL A N 1
ATOM 738 C CA . VAL A 1 94 ? -16.781 -11.484 19.75 1 96.81 94 VAL A CA 1
ATOM 739 C C . VAL A 1 94 ? -17.609 -11.211 21 1 96.81 94 VAL A C 1
ATOM 741 O O . VAL A 1 94 ? -17.062 -11 22.078 1 96.81 94 VAL A O 1
ATOM 744 N N . GLY A 1 95 ? -18.875 -11.164 20.766 1 96.56 95 GLY A N 1
ATOM 745 C CA . GLY A 1 95 ? -19.781 -10.984 21.891 1 96.56 95 GLY A CA 1
ATOM 746 C C . GLY A 1 95 ? -20.078 -9.531 22.188 1 96.56 95 GLY A C 1
ATOM 747 O O . GLY A 1 95 ? -19.594 -8.633 21.484 1 96.56 95 GLY A O 1
ATOM 748 N N . SER A 1 96 ? -20.844 -9.281 23.219 1 96.94 96 SER A N 1
ATOM 749 C CA . SER A 1 96 ? -21.406 -7.961 23.5 1 96.94 96 SER A CA 1
ATOM 750 C C . SER A 1 96 ? -20.453 -7.129 24.359 1 96.94 96 SER A C 1
ATOM 752 O O . SER A 1 96 ? -20.641 -5.918 24.5 1 96.94 96 SER A O 1
ATOM 754 N N . ASN A 1 97 ? -19.469 -7.758 24.938 1 97.56 97 ASN A N 1
ATOM 755 C CA . ASN A 1 97 ? -18.547 -7.02 25.797 1 97.56 97 ASN A CA 1
ATOM 756 C C . ASN A 1 97 ? -17.438 -6.336 24.984 1 97.56 97 ASN A C 1
ATOM 758 O O . ASN A 1 97 ? -16.281 -6.742 25.031 1 97.56 97 ASN A O 1
ATOM 762 N N . VAL A 1 98 ? -17.734 -5.273 24.344 1 98.44 98 VAL A N 1
ATOM 763 C CA . VAL A 1 98 ? -16.844 -4.586 23.406 1 98.44 98 VAL A CA 1
ATOM 764 C C . VAL A 1 98 ? -15.664 -3.998 24.172 1 98.44 98 VAL A C 1
ATOM 766 O O . VAL A 1 98 ? -14.594 -3.787 23.594 1 98.44 98 VAL A O 1
ATOM 769 N N . CYS A 1 99 ? -15.836 -3.775 25.438 1 98.5 99 CYS A N 1
ATOM 770 C CA . CYS A 1 99 ? -14.781 -3.174 26.25 1 98.5 99 CYS A CA 1
ATOM 771 C C . CYS A 1 99 ? -13.633 -4.152 26.469 1 98.5 99 CYS A C 1
ATOM 773 O O . CYS A 1 99 ? -12.547 -3.758 26.891 1 98.5 99 CYS A O 1
ATOM 775 N N . ASN A 1 100 ? -13.859 -5.398 26.109 1 98.12 100 ASN A N 1
ATOM 776 C CA . ASN A 1 100 ? -12.828 -6.422 26.234 1 98.12 100 ASN A CA 1
ATOM 777 C C . ASN A 1 100 ? -12.117 -6.676 24.906 1 98.12 100 ASN A C 1
ATOM 779 O O . ASN A 1 100 ? -11.164 -7.453 24.859 1 98.12 100 ASN A O 1
ATOM 783 N N . TYR A 1 101 ? -12.586 -6.039 23.922 1 98.75 101 TYR A N 1
ATOM 784 C CA . TYR A 1 101 ? -11.953 -6.203 22.609 1 98.75 101 TYR A CA 1
ATOM 785 C C . TYR A 1 101 ? -10.523 -5.668 22.641 1 98.75 101 TYR A C 1
ATOM 787 O O . TYR A 1 101 ? -10.258 -4.605 23.203 1 98.75 101 TYR A O 1
ATOM 795 N N . THR A 1 102 ? -9.586 -6.422 22 1 98.75 102 THR A N 1
ATOM 796 C CA . THR A 1 102 ? -8.219 -5.934 21.844 1 98.75 102 THR A CA 1
ATOM 797 C C . THR A 1 102 ? -8.211 -4.594 21.109 1 98.75 102 THR A C 1
ATOM 799 O O . THR A 1 102 ? -8.867 -4.434 20.078 1 98.75 102 THR A O 1
ATOM 802 N N . GLY A 1 103 ? -7.562 -3.561 21.672 1 98.81 103 GLY A N 1
ATOM 803 C CA . GLY A 1 103 ? -7.387 -2.262 21.047 1 98.81 103 GLY A CA 1
ATOM 804 C C . GLY A 1 103 ? -8.531 -1.308 21.312 1 98.81 103 GLY A C 1
ATOM 805 O O . GLY A 1 103 ? -8.555 -0.186 20.797 1 98.81 103 GLY A O 1
ATOM 806 N N . VAL A 1 104 ? -9.57 -1.745 22.109 1 98.88 104 VAL A N 1
ATOM 807 C CA . VAL A 1 104 ? -10.734 -0.924 22.422 1 98.88 104 VAL A CA 1
ATOM 808 C C . VAL A 1 104 ? -10.688 -0.519 23.891 1 98.88 104 VAL A C 1
ATOM 810 O O . VAL A 1 104 ? -10.477 -1.361 24.781 1 98.88 104 VAL A O 1
ATOM 813 N N . PHE A 1 105 ? -10.836 0.772 24.203 1 98.81 105 PHE A N 1
ATOM 814 C CA . PHE A 1 105 ? -10.773 1.298 25.562 1 98.81 105 PHE A CA 1
ATOM 815 C C . PHE A 1 105 ? -12.086 1.992 25.938 1 98.81 105 PHE A C 1
ATOM 817 O O . PHE A 1 105 ? -12.586 2.824 25.172 1 98.81 105 PHE A O 1
ATOM 824 N N . CYS A 1 106 ? -12.664 1.643 27.047 1 98.62 106 CYS A N 1
ATOM 825 C CA . CYS A 1 106 ? -13.93 2.207 27.5 1 98.62 106 CYS A CA 1
ATOM 826 C C . CYS A 1 106 ? -13.719 3.117 28.703 1 98.62 106 CYS A C 1
ATOM 828 O O . CYS A 1 106 ? -12.695 3.025 29.391 1 98.62 106 CYS A O 1
ATOM 830 N N . SER A 1 107 ? -14.547 4.039 28.828 1 98.19 107 SER A N 1
ATOM 831 C CA . SER A 1 107 ? -14.586 5 29.922 1 98.19 107 SER A CA 1
ATOM 832 C C . SER A 1 107 ? -15.992 5.57 30.109 1 98.19 107 SER A C 1
ATOM 834 O O . SER A 1 107 ? -16.875 5.344 29.281 1 98.19 107 SER A O 1
ATOM 836 N N . PRO A 1 108 ? -16.234 6.188 31.266 1 97.25 108 PRO A N 1
ATOM 837 C CA . PRO A 1 108 ? -17.5 6.891 31.406 1 97.25 108 PRO A CA 1
ATOM 838 C C . PRO A 1 108 ? -17.734 7.922 30.297 1 97.25 108 PRO A C 1
ATOM 840 O O . PRO A 1 108 ? -16.797 8.602 29.891 1 97.25 108 PRO A O 1
ATOM 843 N N . ALA A 1 109 ? -18.953 7.98 29.844 1 95.81 109 ALA A N 1
ATOM 844 C CA . ALA A 1 109 ? -19.281 8.914 28.781 1 95.81 109 ALA A CA 1
ATOM 845 C C . ALA A 1 109 ? -19.078 10.359 29.219 1 95.81 109 ALA A C 1
ATOM 847 O O . ALA A 1 109 ? -19.344 10.703 30.375 1 95.81 109 ALA A O 1
ATOM 848 N N . PRO A 1 110 ? -18.656 11.211 28.312 1 91.38 110 PRO A N 1
ATOM 849 C CA . PRO A 1 110 ? -18.391 12.602 28.672 1 91.38 110 PRO A CA 1
ATOM 850 C C . PRO A 1 110 ? -19.641 13.344 29.141 1 91.38 110 PRO A C 1
ATOM 852 O O . PRO A 1 110 ? -19.562 14.195 30.031 1 91.38 110 PRO A O 1
ATOM 855 N N . ASP A 1 111 ? -20.812 13.016 28.641 1 93.38 111 ASP A N 1
ATOM 856 C CA . ASP A 1 111 ? -22.047 13.734 28.953 1 93.38 111 ASP A CA 1
ATOM 857 C C . ASP A 1 111 ? -22.797 13.062 30.094 1 93.38 111 ASP A C 1
ATOM 859 O O . ASP A 1 111 ? -23.703 13.664 30.688 1 93.38 111 ASP A O 1
ATOM 863 N N . ASP A 1 112 ? -22.531 11.688 30.359 1 93.69 112 ASP A N 1
ATOM 864 C CA . ASP A 1 112 ? -23.188 10.93 31.422 1 93.69 112 ASP A CA 1
ATOM 865 C C . ASP A 1 112 ? -22.219 9.938 32.062 1 93.69 112 ASP A C 1
ATOM 867 O O . ASP A 1 112 ? -22.078 8.805 31.594 1 93.69 112 ASP A O 1
ATOM 871 N N . PRO A 1 113 ? -21.656 10.297 33.125 1 92.94 113 PRO A N 1
ATOM 872 C CA . PRO A 1 113 ? -20.609 9.484 33.75 1 92.94 113 PRO A CA 1
ATOM 873 C C . PRO A 1 113 ? -21.125 8.133 34.219 1 92.94 113 PRO A C 1
ATOM 875 O O . PRO A 1 113 ? -20.328 7.238 34.531 1 92.94 113 PRO A O 1
ATOM 878 N N . ALA A 1 114 ? -22.375 7.934 34.344 1 94.62 114 ALA A N 1
ATOM 879 C CA . ALA A 1 114 ? -22.953 6.672 34.812 1 94.62 114 ALA A CA 1
ATOM 880 C C . ALA A 1 114 ? -22.953 5.629 33.688 1 94.62 114 ALA A C 1
ATOM 882 O O . ALA A 1 114 ? -23.172 4.441 33.938 1 94.62 114 ALA A O 1
ATOM 883 N N . ILE A 1 115 ? -22.672 6.176 32.5 1 95.5 115 ILE A N 1
ATOM 884 C CA . ILE A 1 115 ? -22.75 5.297 31.328 1 95.5 115 ILE A CA 1
ATOM 885 C C . ILE A 1 115 ? -21.359 5.051 30.766 1 95.5 115 ILE A C 1
ATOM 887 O O . ILE A 1 115 ? -20.594 5.992 30.562 1 95.5 115 ILE A O 1
ATOM 891 N N . GLU A 1 116 ? -21.031 3.795 30.594 1 97.62 116 GLU A N 1
ATOM 892 C CA . GLU A 1 116 ? -19.766 3.43 29.969 1 97.62 116 GLU A CA 1
ATOM 893 C C . GLU A 1 116 ? -19.875 3.463 28.453 1 97.62 116 GLU A C 1
ATOM 895 O O . GLU A 1 116 ? -20.906 3.098 27.891 1 97.62 116 GLU A O 1
ATOM 900 N N . THR A 1 117 ? -18.844 3.924 27.781 1 98.12 117 THR A N 1
ATOM 901 C CA . THR A 1 117 ? -18.812 3.967 26.328 1 98.12 117 THR A CA 1
ATOM 902 C C . THR A 1 117 ? -17.406 3.66 25.812 1 98.12 117 THR A C 1
ATOM 904 O O . THR A 1 117 ? -16.453 3.609 26.594 1 98.12 117 THR A O 1
ATOM 907 N N . VAL A 1 118 ? -17.281 3.377 24.516 1 98.69 118 VAL A N 1
ATOM 908 C CA . VAL A 1 118 ? -15.969 3.26 23.906 1 98.69 118 VAL A CA 1
ATOM 909 C C . VAL A 1 118 ? -15.336 4.645 23.781 1 98.69 118 VAL A C 1
ATOM 911 O O . VAL A 1 118 ? -15.891 5.531 23.125 1 98.69 118 VAL A O 1
ATOM 914 N N . ALA A 1 119 ? -14.211 4.762 24.391 1 98.56 119 ALA A N 1
ATOM 915 C CA . ALA A 1 119 ? -13.578 6.074 24.5 1 98.56 119 ALA A CA 1
ATOM 916 C C . ALA A 1 119 ? -12.367 6.176 23.578 1 98.56 119 ALA A C 1
ATOM 918 O O . ALA A 1 119 ? -11.891 7.277 23.281 1 98.56 119 ALA A O 1
ATOM 919 N N . GLY A 1 120 ? -11.867 5.02 23.141 1 98.75 120 GLY A N 1
ATOM 920 C CA . GLY A 1 120 ? -10.695 5.078 22.297 1 98.75 120 GLY A CA 1
ATOM 921 C C . GLY A 1 120 ? -10.414 3.773 21.578 1 98.75 120 GLY A C 1
ATOM 922 O O . GLY A 1 120 ? -10.805 2.703 22.047 1 98.75 120 GLY A O 1
ATOM 923 N N . ILE A 1 121 ? -9.773 3.873 20.469 1 98.88 121 ILE A N 1
ATOM 924 C CA . ILE A 1 121 ? -9.266 2.762 19.672 1 98.88 121 ILE A CA 1
ATOM 925 C C . ILE A 1 121 ? -7.75 2.904 19.5 1 98.88 121 ILE A C 1
ATOM 927 O O . ILE A 1 121 ? -7.258 3.98 19.156 1 98.88 121 ILE A O 1
ATOM 931 N N . ASP A 1 122 ? -7 1.903 19.797 1 98.81 122 ASP A N 1
ATOM 932 C CA . ASP A 1 122 ? -5.566 1.855 19.531 1 98.81 122 ASP A CA 1
ATOM 933 C C . ASP A 1 122 ? -5.164 0.512 18.922 1 98.81 122 ASP A C 1
ATOM 935 O O . ASP A 1 122 ? -5.074 -0.492 19.641 1 98.81 122 ASP A O 1
ATOM 939 N N . LEU A 1 123 ? -4.973 0.501 17.672 1 98.81 123 LEU A N 1
ATOM 940 C CA . LEU A 1 123 ? -4.516 -0.677 16.938 1 98.81 123 LEU A CA 1
ATOM 941 C C . LEU A 1 123 ? -3.172 -0.412 16.266 1 98.81 123 LEU A C 1
ATOM 943 O O . LEU A 1 123 ? -2.873 -0.988 15.219 1 98.81 123 LEU A O 1
ATOM 947 N N . ASN A 1 124 ? -2.352 0.475 16.844 1 98.81 124 ASN A N 1
ATOM 948 C CA . ASN A 1 124 ? -1.034 0.765 16.281 1 98.81 124 ASN A CA 1
ATOM 949 C C . ASN A 1 124 ? -0.215 -0.508 16.094 1 98.81 124 ASN A C 1
ATOM 951 O O . ASN A 1 124 ? -0.3 -1.435 16.906 1 98.81 124 ASN A O 1
ATOM 955 N N . HIS A 1 125 ? 0.496 -0.571 14.977 1 98.69 125 HIS A N 1
ATOM 956 C CA . HIS A 1 125 ? 1.45 -1.638 14.695 1 98.69 125 HIS A CA 1
ATOM 957 C C . HIS A 1 125 ? 0.751 -2.988 14.586 1 98.69 125 HIS A C 1
ATOM 959 O O . HIS A 1 125 ? 1.28 -4.004 15.047 1 98.69 125 HIS A O 1
ATOM 965 N N . GLY A 1 126 ? -0.463 -2.98 14.008 1 98.75 126 GLY A N 1
ATOM 966 C CA . GLY A 1 126 ? -1.238 -4.207 13.922 1 98.75 126 GLY A CA 1
ATOM 967 C C . GLY A 1 126 ? -0.997 -4.977 12.641 1 98.75 126 GLY A C 1
ATOM 968 O O . GLY A 1 126 ? -1.365 -6.148 12.531 1 98.75 126 GLY A O 1
ATOM 969 N N . ASP A 1 127 ? -0.432 -4.34 11.672 1 98.5 127 ASP A N 1
ATOM 970 C CA . ASP A 1 127 ? -0.204 -4.93 10.359 1 98.5 127 ASP A CA 1
ATOM 971 C C . ASP A 1 127 ? -1.514 -5.41 9.734 1 98.5 127 ASP A C 1
ATOM 973 O O . ASP A 1 127 ? -1.537 -6.414 9.023 1 98.5 127 ASP A O 1
ATOM 977 N N . ILE A 1 128 ? -2.596 -4.723 10.016 1 98.81 128 ILE A N 1
ATOM 978 C CA . ILE A 1 128 ? -3.928 -5.09 9.547 1 98.81 128 ILE A CA 1
ATOM 979 C C . ILE A 1 128 ? -4.18 -4.477 8.172 1 98.81 128 ILE A C 1
ATOM 981 O O . ILE A 1 128 ? -3.838 -3.316 7.93 1 98.81 128 ILE A O 1
ATOM 985 N N . ALA A 1 129 ? -4.691 -5.32 7.27 1 98.75 129 ALA A N 1
ATOM 986 C CA . ALA A 1 129 ? -5.113 -4.809 5.969 1 98.75 129 ALA A CA 1
ATOM 987 C C . ALA A 1 129 ? -6.637 -4.773 5.863 1 98.75 129 ALA A C 1
ATOM 989 O O . ALA A 1 129 ? -7.32 -5.68 6.34 1 98.75 129 ALA A O 1
ATOM 990 N N . GLY A 1 130 ? -7.156 -3.797 5.258 1 98.12 130 GLY A N 1
ATOM 991 C CA . GLY A 1 130 ? -8.586 -3.594 5.074 1 98.12 130 GLY A CA 1
ATOM 992 C C . GLY A 1 130 ? -8.953 -2.141 4.844 1 98.12 130 GLY A C 1
ATOM 993 O O . GLY A 1 130 ? -8.117 -1.338 4.43 1 98.12 130 GLY A O 1
ATOM 994 N N . THR A 1 131 ? -10.258 -1.839 4.961 1 97.81 131 THR A N 1
ATOM 995 C CA . THR A 1 131 ? -10.766 -0.479 4.82 1 97.81 131 THR A CA 1
ATOM 996 C C . THR A 1 131 ? -11.484 -0.035 6.094 1 97.81 131 THR A C 1
ATOM 998 O O . THR A 1 131 ? -11.719 -0.843 6.992 1 97.81 131 THR A O 1
ATOM 1001 N N . LEU A 1 132 ? -11.688 1.226 6.148 1 98.5 132 LEU A N 1
ATOM 1002 C CA . LEU A 1 132 ? -12.5 1.767 7.23 1 98.5 132 LEU A CA 1
ATOM 1003 C C . LEU A 1 132 ? -13.953 1.923 6.789 1 98.5 132 LEU A C 1
ATOM 1005 O O . LEU A 1 132 ? -14.25 2.709 5.891 1 98.5 132 LEU A O 1
ATOM 1009 N N . PRO A 1 133 ? -14.844 1.185 7.43 1 97.56 133 PRO A N 1
ATOM 1010 C CA . PRO A 1 133 ? -16.25 1.261 7.016 1 97.56 133 PRO A CA 1
ATOM 1011 C C . PRO A 1 133 ? -16.953 2.502 7.555 1 97.56 133 PRO A C 1
ATOM 1013 O O . PRO A 1 133 ? -16.484 3.109 8.523 1 97.56 133 PRO A O 1
ATOM 1016 N N . ASP A 1 134 ? -18.094 2.889 6.953 1 97.75 134 ASP A N 1
ATOM 1017 C CA . ASP A 1 134 ? -18.875 4.059 7.352 1 97.75 134 ASP A CA 1
ATOM 1018 C C . ASP A 1 134 ? -19.422 3.898 8.766 1 97.75 134 ASP A C 1
ATOM 1020 O O . ASP A 1 134 ? -19.594 4.883 9.492 1 97.75 134 ASP A O 1
ATOM 1024 N N . GLU A 1 135 ? -19.609 2.674 9.203 1 98.31 135 GLU A N 1
ATOM 1025 C CA . GLU A 1 135 ? -20.203 2.373 10.5 1 98.31 135 GLU A CA 1
ATOM 1026 C C . GLU A 1 135 ? -19.312 2.857 11.641 1 98.31 135 GLU A C 1
ATOM 1028 O O . GLU A 1 135 ? -19.766 3.004 12.773 1 98.31 135 GLU A O 1
ATOM 1033 N N . LEU A 1 136 ? -18.062 3.123 11.352 1 98.5 136 LEU A N 1
ATOM 1034 C CA . LEU A 1 136 ? -17.141 3.594 12.391 1 98.5 136 LEU A CA 1
ATOM 1035 C C . LEU A 1 136 ? -17.609 4.93 12.961 1 98.5 136 LEU A C 1
ATOM 1037 O O . LEU A 1 136 ? -17.234 5.301 14.07 1 98.5 136 LEU A O 1
ATOM 1041 N N . GLY A 1 137 ? -18.453 5.633 12.148 1 98.31 137 GLY A N 1
ATOM 1042 C CA . GLY A 1 137 ? -19.016 6.883 12.625 1 98.31 137 GLY A CA 1
ATOM 1043 C C . GLY A 1 137 ? -19.906 6.707 13.844 1 98.31 137 GLY A C 1
ATOM 1044 O O . GLY A 1 137 ? -20.234 7.68 14.531 1 98.31 137 GLY A O 1
ATOM 1045 N N . LEU A 1 138 ? -20.312 5.461 14.156 1 98.38 138 LEU A N 1
ATOM 1046 C CA . LEU A 1 138 ? -21.172 5.164 15.297 1 98.38 138 LEU A CA 1
ATOM 1047 C C . LEU A 1 138 ? -20.391 5.266 16.609 1 98.38 138 LEU A C 1
ATOM 1049 O O . LEU A 1 138 ? -20.984 5.285 17.688 1 98.38 138 LEU A O 1
ATOM 1053 N N . LEU A 1 139 ? -19.062 5.344 16.5 1 98.25 139 LEU A N 1
ATOM 1054 C CA . LEU A 1 139 ? -18.234 5.551 17.672 1 98.25 139 LEU A CA 1
ATOM 1055 C C . LEU A 1 139 ? -18.156 7.031 18.047 1 98.25 139 LEU A C 1
ATOM 1057 O O . LEU A 1 139 ? -17.078 7.621 18.078 1 98.25 139 LEU A O 1
ATOM 1061 N N . ASN A 1 140 ? -19.219 7.531 18.469 1 97.19 140 ASN A N 1
ATOM 1062 C CA . ASN A 1 140 ? -19.438 8.969 18.609 1 97.19 140 ASN A CA 1
ATOM 1063 C C . ASN A 1 140 ? -18.609 9.547 19.75 1 97.19 140 ASN A C 1
ATOM 1065 O O . ASN A 1 140 ? -18.297 10.734 19.75 1 97.19 140 ASN A O 1
ATOM 1069 N N . ASP A 1 141 ? -18.203 8.711 20.734 1 97.44 141 ASP A N 1
ATOM 1070 C CA . ASP A 1 141 ? -17.672 9.234 21.984 1 97.44 141 ASP A CA 1
ATOM 1071 C C . ASP A 1 141 ? -16.141 9.086 22.031 1 97.44 141 ASP A C 1
ATOM 1073 O O . ASP A 1 141 ? -15.516 9.422 23.047 1 97.44 141 ASP A O 1
ATOM 1077 N N . ILE A 1 142 ? -15.539 8.625 20.891 1 98.31 142 ILE A N 1
ATOM 1078 C CA . ILE A 1 142 ? -14.117 8.312 21.016 1 98.31 142 ILE A CA 1
ATOM 1079 C C . ILE A 1 142 ? -13.305 9.609 21.016 1 98.31 142 ILE A C 1
ATOM 1081 O O . ILE A 1 142 ? -13.656 10.57 20.328 1 98.31 142 ILE A O 1
ATOM 1085 N N . SER A 1 143 ? -12.242 9.547 21.781 1 98.31 143 SER A N 1
ATOM 1086 C CA . SER A 1 143 ? -11.32 10.672 21.859 1 98.31 143 SER A CA 1
ATOM 1087 C C . SER A 1 143 ? -10.008 10.375 21.141 1 98.31 143 SER A C 1
ATOM 1089 O O . SER A 1 143 ? -9.25 11.289 20.812 1 98.31 143 SER A O 1
ATOM 1091 N N . LEU A 1 144 ? -9.789 9.102 20.938 1 98.19 144 LEU A N 1
ATOM 1092 C CA . LEU A 1 144 ? -8.555 8.664 20.297 1 98.19 144 LEU A CA 1
ATOM 1093 C C . LEU A 1 144 ? -8.836 7.605 19.234 1 98.19 144 LEU A C 1
ATOM 1095 O O . LEU A 1 144 ? -9.586 6.656 19.484 1 98.19 144 LEU A O 1
ATOM 1099 N N . PHE A 1 145 ? -8.281 7.77 18.094 1 98.81 145 PHE A N 1
ATOM 1100 C CA . PHE A 1 145 ? -8.289 6.773 17.016 1 98.81 145 PHE A CA 1
ATOM 1101 C C . PHE A 1 145 ? -6.891 6.598 16.438 1 98.81 145 PHE A C 1
ATOM 1103 O O . PHE A 1 145 ? -6.434 7.43 15.656 1 98.81 145 PHE A O 1
ATOM 1110 N N . HIS A 1 146 ? -6.215 5.469 16.844 1 98.94 146 HIS A N 1
ATOM 1111 C CA . HIS A 1 146 ? -4.832 5.215 16.469 1 98.94 146 HIS A CA 1
ATOM 1112 C C . HIS A 1 146 ? -4.703 3.904 15.703 1 98.94 146 HIS A C 1
ATOM 1114 O O . HIS A 1 146 ? -4.926 2.826 16.25 1 98.94 146 HIS A O 1
ATOM 1120 N N . VAL A 1 147 ? -4.355 4.066 14.406 1 98.88 147 VAL A N 1
ATOM 1121 C CA . VAL A 1 147 ? -4.145 2.879 13.586 1 98.88 147 VAL A CA 1
ATOM 1122 C C . VAL A 1 147 ? -2.85 3.023 12.789 1 98.88 147 VAL A C 1
ATOM 1124 O O . VAL A 1 147 ? -2.77 2.59 11.633 1 98.88 147 VAL A O 1
ATOM 1127 N N . ASN A 1 148 ? -1.855 3.609 13.43 1 98.69 148 ASN A N 1
ATOM 1128 C CA . ASN A 1 148 ? -0.567 3.773 12.766 1 98.69 148 ASN A CA 1
ATOM 1129 C C . ASN A 1 148 ? 0.089 2.426 12.477 1 98.69 148 ASN A C 1
ATOM 1131 O O . ASN A 1 148 ? -0.059 1.479 13.25 1 98.69 148 ASN A O 1
ATOM 1135 N N . SER A 1 149 ? 0.858 2.377 11.359 1 98.75 149 SER A N 1
ATOM 1136 C CA . SER A 1 149 ? 1.676 1.227 10.984 1 98.75 149 SER A CA 1
ATOM 1137 C C . SER A 1 149 ? 0.816 -0.014 10.766 1 98.75 149 SER A C 1
ATOM 1139 O O . SER A 1 149 ? 0.992 -1.026 11.445 1 98.75 149 SER A O 1
ATOM 1141 N N . ASN A 1 150 ? -0.11 0.076 9.867 1 98.88 150 ASN A N 1
ATOM 1142 C CA . ASN A 1 150 ? -0.948 -0.981 9.312 1 98.88 150 ASN A CA 1
ATOM 1143 C C . ASN A 1 150 ? -0.938 -0.962 7.789 1 98.88 150 ASN A C 1
ATOM 1145 O O . ASN A 1 150 ? 0.043 -0.535 7.176 1 98.88 150 ASN A O 1
ATOM 1149 N N . ARG A 1 151 ? -1.877 -1.574 7.137 1 98.56 151 ARG A N 1
ATOM 1150 C CA . ARG A 1 151 ? -1.997 -1.602 5.684 1 98.56 151 ARG A CA 1
ATOM 1151 C C . ARG A 1 151 ? -3.406 -1.223 5.246 1 98.56 151 ARG A C 1
ATOM 1153 O O . ARG A 1 151 ? -3.953 -1.816 4.312 1 98.56 151 ARG A O 1
ATOM 1160 N N . PHE A 1 152 ? -4.074 -0.324 6.07 1 98.81 152 PHE A N 1
ATOM 1161 C CA . PHE A 1 152 ? -5.402 0.153 5.699 1 98.81 152 PHE A CA 1
ATOM 1162 C C . PHE A 1 152 ? -5.34 0.981 4.422 1 98.81 152 PHE A C 1
ATOM 1164 O O . PHE A 1 152 ? -4.371 1.707 4.191 1 98.81 152 PHE A O 1
ATOM 1171 N N . CYS A 1 153 ? -6.344 0.822 3.631 1 98.25 153 CYS A N 1
ATOM 1172 C CA . CYS A 1 153 ? -6.395 1.523 2.354 1 98.25 153 CYS A CA 1
ATOM 1173 C C . CYS A 1 153 ? -7.738 2.221 2.168 1 98.25 153 CYS A C 1
ATOM 1175 O O . CYS A 1 153 ? -8.57 2.23 3.078 1 98.25 153 CYS A O 1
ATOM 1177 N N . GLY A 1 154 ? -7.914 2.896 0.986 1 97.44 154 GLY A N 1
ATOM 1178 C CA . GLY A 1 154 ? -9.125 3.664 0.734 1 97.44 154 GLY A CA 1
ATOM 1179 C C . GLY A 1 154 ? -9.078 5.059 1.331 1 97.44 154 GLY A C 1
ATOM 1180 O O . GLY A 1 154 ? -8.008 5.645 1.478 1 97.44 154 GLY A O 1
ATOM 1181 N N . LYS A 1 155 ? -10.305 5.57 1.532 1 97.5 155 LYS A N 1
ATOM 1182 C CA . LYS A 1 155 ? -10.461 6.906 2.1 1 97.5 155 LYS A CA 1
ATOM 1183 C C . LYS A 1 155 ? -10.898 6.832 3.561 1 97.5 155 LYS A C 1
ATOM 1185 O O . LYS A 1 155 ? -11.359 5.789 4.027 1 97.5 155 LYS A O 1
ATOM 1190 N N . LEU A 1 156 ? -10.664 7.941 4.238 1 98.31 156 LEU A N 1
ATOM 1191 C CA . LEU A 1 156 ? -11.352 8.086 5.52 1 98.31 156 LEU A CA 1
ATOM 1192 C C . LEU A 1 156 ? -12.836 8.344 5.312 1 98.31 156 LEU A C 1
ATOM 1194 O O . LEU A 1 156 ? -13.219 9.234 4.547 1 98.31 156 LEU A O 1
ATOM 1198 N N . PRO A 1 157 ? -13.672 7.539 5.945 1 97.69 157 PRO A N 1
ATOM 1199 C CA . PRO A 1 157 ? -15.102 7.727 5.711 1 97.69 157 PRO A CA 1
ATOM 1200 C C . PRO A 1 157 ? -15.625 9.055 6.25 1 97.69 157 PRO A C 1
ATOM 1202 O O . PRO A 1 157 ? -15.156 9.531 7.289 1 97.69 157 PRO A O 1
ATOM 1205 N N . TRP A 1 158 ? -16.578 9.609 5.562 1 97.88 158 TRP A N 1
ATOM 1206 C CA . TRP A 1 158 ? -17.156 10.891 5.945 1 97.88 158 TRP A CA 1
ATOM 1207 C C . TRP A 1 158 ? -17.875 10.789 7.285 1 97.88 158 TRP A C 1
ATOM 1209 O O . TRP A 1 158 ? -17.922 11.758 8.047 1 97.88 158 TRP A O 1
ATOM 1219 N N . SER A 1 159 ? -18.344 9.57 7.621 1 98.38 159 SER A N 1
ATOM 1220 C CA . SER A 1 159 ? -19.094 9.336 8.844 1 98.38 159 SER A CA 1
ATOM 1221 C C . SER A 1 159 ? -18.25 9.633 10.078 1 98.38 159 SER A C 1
ATOM 1223 O O . SER A 1 159 ? -18.781 9.805 11.18 1 98.38 159 SER A O 1
ATOM 1225 N N . LEU A 1 160 ? -16.906 9.719 9.922 1 98.5 160 LEU A N 1
ATOM 1226 C CA . LEU A 1 160 ? -16.047 9.992 11.062 1 98.5 160 LEU A CA 1
ATOM 1227 C C . LEU A 1 160 ? -16.297 11.391 11.625 1 98.5 160 LEU A C 1
ATOM 1229 O O . LEU A 1 160 ? -15.867 11.703 12.734 1 98.5 160 LEU A O 1
ATOM 1233 N N . LYS A 1 161 ? -17.016 12.219 10.836 1 98.19 161 LYS A N 1
ATOM 1234 C CA . LYS A 1 161 ? -17.375 13.547 11.312 1 98.19 161 LYS A CA 1
ATOM 1235 C C . LYS A 1 161 ? -18.25 13.461 12.57 1 98.19 161 LYS A C 1
ATOM 1237 O O . LYS A 1 161 ? -18.375 14.438 13.312 1 98.19 161 LYS A O 1
ATOM 1242 N N . GLU A 1 162 ? -18.859 12.297 12.82 1 98.25 162 GLU A N 1
ATOM 1243 C CA . GLU A 1 162 ? -19.734 12.086 13.969 1 98.25 162 GLU A CA 1
ATOM 1244 C C . GLU A 1 162 ? -18.938 11.891 15.25 1 98.25 162 GLU A C 1
ATOM 1246 O O . GLU A 1 162 ? -19.516 11.859 16.344 1 98.25 162 GLU A O 1
ATOM 1251 N N . MET A 1 163 ? -17.641 11.75 15.094 1 97.81 163 MET A N 1
ATOM 1252 C CA . MET A 1 163 ? -16.766 11.633 16.266 1 97.81 163 MET A CA 1
ATOM 1253 C C . MET A 1 163 ? -16.516 13 16.891 1 97.81 163 MET A C 1
ATOM 1255 O O . MET A 1 163 ? -15.414 13.539 16.781 1 97.81 163 MET A O 1
ATOM 1259 N N . LYS A 1 164 ? -17.406 13.438 17.688 1 96.06 164 LYS A N 1
ATOM 1260 C CA . LYS A 1 164 ? -17.453 14.82 18.141 1 96.06 164 LYS A CA 1
ATOM 1261 C C . LYS A 1 164 ? -16.406 15.102 19.203 1 96.06 164 LYS A C 1
ATOM 1263 O O . LYS A 1 164 ? -16.031 16.25 19.438 1 96.06 164 LYS A O 1
ATOM 1268 N N . TYR A 1 165 ? -15.875 14.008 19.844 1 97.44 165 TYR A N 1
ATOM 1269 C CA . TYR A 1 165 ? -14.93 14.195 20.953 1 97.44 165 TYR A CA 1
ATOM 1270 C C . TYR A 1 165 ? -13.523 13.766 20.547 1 97.44 165 TYR A C 1
ATOM 1272 O O . TYR A 1 165 ? -12.625 13.703 21.375 1 97.44 165 TYR A O 1
ATOM 1280 N N . LEU A 1 166 ? -13.359 13.453 19.203 1 98.56 166 LEU A N 1
ATOM 1281 C CA . LEU A 1 166 ? -12.055 12.961 18.781 1 98.56 166 LEU A CA 1
ATOM 1282 C C . LEU A 1 166 ? -10.977 14.023 18.984 1 98.56 166 LEU A C 1
ATOM 1284 O O . LEU A 1 166 ? -11.094 15.133 18.469 1 98.56 166 LEU A O 1
ATOM 1288 N N . TYR A 1 167 ? -10.023 13.641 19.734 1 98.62 167 TYR A N 1
ATOM 1289 C CA . TYR A 1 167 ? -8.945 14.547 20.109 1 98.62 167 TYR A CA 1
ATOM 1290 C C . TYR A 1 167 ? -7.672 14.234 19.344 1 98.62 167 TYR A C 1
ATOM 1292 O O . TYR A 1 167 ? -6.945 15.141 18.938 1 98.62 167 TYR A O 1
ATOM 1300 N N . GLU A 1 168 ? -7.375 12.969 19.141 1 98.81 168 GLU A N 1
ATOM 1301 C CA . GLU A 1 168 ? -6.195 12.523 18.406 1 98.81 168 GLU A CA 1
ATOM 1302 C C . GLU A 1 168 ? -6.578 11.555 17.297 1 98.81 168 GLU A C 1
ATOM 1304 O O . GLU A 1 168 ? -7.203 10.523 17.547 1 98.81 168 GLU A O 1
ATOM 1309 N N . LEU A 1 169 ? -6.215 11.883 16.094 1 98.94 169 LEU A N 1
ATOM 1310 C CA . LEU A 1 169 ? -6.355 11.008 14.938 1 98.94 169 LEU A CA 1
ATOM 1311 C C . LEU A 1 169 ? -4.992 10.656 14.352 1 98.94 169 LEU A C 1
ATOM 1313 O O . LEU A 1 169 ? -4.289 11.523 13.828 1 98.94 169 LEU A O 1
ATOM 1317 N N . ASP A 1 170 ? -4.586 9.406 14.5 1 98.94 170 ASP A N 1
ATOM 1318 C CA . ASP A 1 170 ? -3.328 8.922 13.938 1 98.94 170 ASP A CA 1
ATOM 1319 C C . ASP A 1 170 ? -3.568 7.77 12.961 1 98.94 170 ASP A C 1
ATOM 1321 O O . ASP A 1 170 ? -3.787 6.629 13.383 1 98.94 170 ASP A O 1
ATOM 1325 N N . VAL A 1 171 ? -3.504 8.094 11.656 1 98.94 171 VAL A N 1
ATOM 1326 C CA . VAL A 1 171 ? -3.658 7.078 10.617 1 98.94 171 VAL A CA 1
ATOM 1327 C C . VAL A 1 171 ? -2.354 6.934 9.836 1 98.94 171 VAL A C 1
ATOM 1329 O O . VAL A 1 171 ? -2.361 6.551 8.664 1 98.94 171 VAL A O 1
ATOM 1332 N N . SER A 1 172 ? -1.221 7.254 10.461 1 98.94 172 SER A N 1
ATOM 1333 C CA . SER A 1 172 ? 0.069 7.297 9.781 1 98.94 172 SER A CA 1
ATOM 1334 C C . SER A 1 172 ? 0.544 5.898 9.406 1 98.94 172 SER A C 1
ATOM 1336 O O . SER A 1 172 ? 0.115 4.91 10.008 1 98.94 172 SER A O 1
ATOM 1338 N N . ASN A 1 173 ? 1.363 5.84 8.406 1 98.88 173 ASN A N 1
ATOM 1339 C CA . ASN A 1 173 ? 2.01 4.605 7.977 1 98.88 173 ASN A CA 1
ATOM 1340 C C . ASN A 1 173 ? 0.986 3.541 7.586 1 98.88 173 ASN A C 1
ATOM 1342 O O . ASN A 1 173 ? 0.978 2.445 8.148 1 98.88 173 ASN A O 1
ATOM 1346 N N . ASN A 1 174 ? 0.113 3.936 6.641 1 98.88 174 ASN A N 1
ATOM 1347 C CA . ASN A 1 174 ? -0.87 3.074 5.988 1 98.88 174 ASN A CA 1
ATOM 1348 C C . ASN A 1 174 ? -0.846 3.242 4.473 1 98.88 174 ASN A C 1
ATOM 1350 O O . ASN A 1 174 ? 0.211 3.482 3.887 1 98.88 174 ASN A O 1
ATOM 1354 N N . ARG A 1 175 ? -1.988 2.934 3.838 1 98.31 175 ARG A N 1
ATOM 1355 C CA . ARG A 1 175 ? -2.074 3.039 2.385 1 98.31 175 ARG A CA 1
ATOM 1356 C C . ARG A 1 175 ? -3.277 3.875 1.967 1 98.31 175 ARG A C 1
ATOM 1358 O O . ARG A 1 175 ? -3.9 3.607 0.937 1 98.31 175 ARG A O 1
ATOM 1365 N N . PHE A 1 176 ? -3.66 4.781 2.828 1 98.75 176 PHE A N 1
ATOM 1366 C CA . PHE A 1 176 ? -4.781 5.645 2.473 1 98.75 176 PHE A CA 1
ATOM 1367 C C . PHE A 1 176 ? -4.449 6.492 1.251 1 98.75 176 PHE A C 1
ATOM 1369 O O . PHE A 1 176 ? -3.303 6.914 1.075 1 98.75 176 PHE A O 1
ATOM 1376 N N . ALA A 1 177 ? -5.434 6.645 0.434 1 98.31 177 ALA A N 1
ATOM 1377 C CA . ALA A 1 177 ? -5.238 7.375 -0.817 1 98.31 177 ALA A CA 1
ATOM 1378 C C . ALA A 1 177 ? -6.395 8.328 -1.082 1 98.31 177 ALA A C 1
ATOM 1380 O O . ALA A 1 177 ? -7.383 8.336 -0.345 1 98.31 177 ALA A O 1
ATOM 1381 N N . GLY A 1 178 ? -6.23 9.141 -2.143 1 97.56 178 GLY A N 1
ATOM 1382 C CA . GLY A 1 178 ? -7.227 10.141 -2.486 1 97.56 178 GLY A CA 1
ATOM 1383 C C . GLY A 1 178 ? -6.832 11.547 -2.057 1 97.56 178 GLY A C 1
ATOM 1384 O O . GLY A 1 178 ? -5.73 11.758 -1.555 1 97.56 178 GLY A O 1
ATOM 1385 N N . LYS A 1 179 ? -7.754 12.438 -2.316 1 97.69 179 LYS A N 1
ATOM 1386 C CA . LYS A 1 179 ? -7.512 13.828 -1.96 1 97.69 179 LYS A CA 1
ATOM 1387 C C . LYS A 1 179 ? -7.441 14.008 -0.445 1 97.69 179 LYS A C 1
ATOM 1389 O O . LYS A 1 179 ? -7.688 13.062 0.307 1 97.69 179 LYS A O 1
ATOM 1394 N N . PHE A 1 180 ? -7.008 15.219 -0.042 1 98.5 180 PHE A N 1
ATOM 1395 C CA . PHE A 1 180 ? -7.008 15.547 1.378 1 98.5 180 PHE A CA 1
ATOM 1396 C C . PHE A 1 180 ? -8.297 15.078 2.043 1 98.5 180 PHE A C 1
ATOM 1398 O O . PHE A 1 180 ? -9.383 15.25 1.49 1 98.5 180 PHE A O 1
ATOM 1405 N N . PRO A 1 181 ? -8.219 14.344 3.223 1 98.62 181 PRO A N 1
ATOM 1406 C CA . PRO A 1 181 ? -9.43 13.898 3.912 1 98.62 181 PRO A CA 1
ATOM 1407 C C . PRO A 1 181 ? -10.188 15.047 4.574 1 98.62 181 PRO A C 1
ATOM 1409 O O . PRO A 1 181 ? -9.984 15.32 5.762 1 98.62 181 PRO A O 1
ATOM 1412 N N . TYR A 1 182 ? -11.156 15.625 3.977 1 98.44 182 TYR A N 1
ATOM 1413 C CA . TYR A 1 182 ? -11.867 16.828 4.395 1 98.44 182 TYR A CA 1
ATOM 1414 C C . TYR A 1 182 ? -12.672 16.562 5.66 1 98.44 182 TYR A C 1
ATOM 1416 O O . TYR A 1 182 ? -13.078 17.516 6.348 1 98.44 182 TYR A O 1
ATOM 1424 N N . VAL A 1 183 ? -12.891 15.312 5.961 1 98.56 183 VAL A N 1
ATOM 1425 C CA . VAL A 1 183 ? -13.68 14.961 7.141 1 98.56 183 VAL A CA 1
ATOM 1426 C C . VAL A 1 183 ? -13 15.508 8.398 1 98.56 183 VAL A C 1
ATOM 1428 O O . VAL A 1 183 ? -13.672 15.844 9.375 1 98.56 183 VAL A O 1
ATOM 1431 N N . VAL A 1 184 ? -11.672 15.695 8.375 1 98.5 184 VAL A N 1
ATOM 1432 C CA . VAL A 1 184 ? -10.93 16.141 9.547 1 98.5 184 VAL A CA 1
ATOM 1433 C C . VAL A 1 184 ? -11.32 17.578 9.891 1 98.5 184 VAL A C 1
ATOM 1435 O O . VAL A 1 184 ? -11.227 18 11.055 1 98.5 184 VAL A O 1
ATOM 1438 N N . LEU A 1 185 ? -11.781 18.344 8.875 1 98.56 185 LEU A N 1
ATOM 1439 C CA . LEU A 1 185 ? -12.18 19.734 9.078 1 98.56 185 LEU A CA 1
ATOM 1440 C C . LEU A 1 185 ? -13.492 19.828 9.844 1 98.56 185 LEU A C 1
ATOM 1442 O O . LEU A 1 185 ? -13.852 20.891 10.344 1 98.56 185 LEU A O 1
ATOM 1446 N N . ARG A 1 186 ? -14.188 18.672 9.945 1 98.19 186 ARG A N 1
ATOM 1447 C CA . ARG A 1 186 ? -15.492 18.656 10.602 1 98.19 186 ARG A CA 1
ATOM 1448 C C . ARG A 1 186 ? -15.383 18.078 12.008 1 98.19 186 ARG A C 1
ATOM 1450 O O . ARG A 1 186 ? -16.406 17.828 12.656 1 98.19 186 ARG A O 1
ATOM 1457 N N . MET A 1 187 ? -14.219 17.859 12.492 1 97.94 187 MET A N 1
ATOM 1458 C CA . MET A 1 187 ? -13.977 17.344 13.828 1 97.94 187 MET A CA 1
ATOM 1459 C C . MET A 1 187 ? -13.617 18.469 14.797 1 97.94 187 MET A C 1
ATOM 1461 O O . MET A 1 187 ? -12.461 18.906 14.859 1 97.94 187 MET A O 1
ATOM 1465 N N . PRO A 1 188 ? -14.57 18.875 15.609 1 97 188 PRO A N 1
ATOM 1466 C CA . PRO A 1 188 ? -14.422 20.141 16.344 1 97 188 PRO A CA 1
ATOM 1467 C C . PRO A 1 188 ? -13.383 20.062 17.453 1 97 188 PRO A C 1
ATOM 1469 O O . PRO A 1 188 ? -12.781 21.062 17.828 1 97 188 PRO A O 1
ATOM 1472 N N . THR A 1 189 ? -13.094 18.875 18.016 1 97.81 189 THR A N 1
ATOM 1473 C CA . THR A 1 189 ? -12.234 18.766 19.188 1 97.81 189 THR A CA 1
ATOM 1474 C C . THR A 1 189 ? -10.859 18.234 18.797 1 97.81 189 THR A C 1
ATOM 1476 O O . THR A 1 189 ? -10 18.047 19.656 1 97.81 189 THR A O 1
ATOM 1479 N N . LEU A 1 190 ? -10.648 18.016 17.484 1 98.69 190 LEU A N 1
ATOM 1480 C CA . LEU A 1 190 ? -9.398 17.438 17.016 1 98.69 190 LEU A CA 1
ATOM 1481 C C . LEU A 1 190 ? -8.219 18.359 17.312 1 98.69 190 LEU A C 1
ATOM 1483 O O . LEU A 1 190 ? -8.273 19.547 16.984 1 98.69 190 LEU A O 1
ATOM 1487 N N . ARG A 1 191 ? -7.145 17.828 17.953 1 98.69 191 ARG A N 1
ATOM 1488 C CA . ARG A 1 191 ? -5.98 18.625 18.312 1 98.69 191 ARG A CA 1
ATOM 1489 C C . ARG A 1 191 ? -4.707 18.031 17.719 1 98.69 191 ARG A C 1
ATOM 1491 O O . ARG A 1 191 ? -3.738 18.766 17.469 1 98.69 191 ARG A O 1
ATOM 1498 N N . TYR A 1 192 ? -4.684 16.75 17.547 1 98.69 192 TYR A N 1
ATOM 1499 C CA . TYR A 1 192 ? -3.535 16.047 17 1 98.69 192 TYR A CA 1
ATOM 1500 C C . TYR A 1 192 ? -3.91 15.328 15.703 1 98.69 192 TYR A C 1
ATOM 1502 O O . TYR A 1 192 ? -4.734 14.406 15.719 1 98.69 192 TYR A O 1
ATOM 1510 N N . LEU A 1 193 ? -3.318 15.742 14.602 1 98.88 193 LEU A N 1
ATOM 1511 C CA . LEU A 1 193 ? -3.604 15.172 13.289 1 98.88 193 LEU A CA 1
ATOM 1512 C C . LEU A 1 193 ? -2.35 14.547 12.68 1 98.88 193 LEU A C 1
ATOM 1514 O O . LEU A 1 193 ? -1.373 15.25 12.414 1 98.88 193 LEU A O 1
ATOM 1518 N N . ASP A 1 194 ? -2.326 13.234 12.453 1 98.88 194 ASP A N 1
ATOM 1519 C CA . ASP A 1 194 ? -1.186 12.539 11.867 1 98.88 194 ASP A CA 1
ATOM 1520 C C . ASP A 1 194 ? -1.605 11.75 10.633 1 98.88 194 ASP A C 1
ATOM 1522 O O . ASP A 1 194 ? -2.166 10.656 10.75 1 98.88 194 ASP A O 1
ATOM 1526 N N . LEU A 1 195 ? -1.304 12.273 9.461 1 98.88 195 LEU A N 1
ATOM 1527 C CA . LEU A 1 195 ? -1.628 11.664 8.172 1 98.88 195 LEU A CA 1
ATOM 1528 C C . LEU A 1 195 ? -0.365 11.188 7.465 1 98.88 195 LEU A C 1
ATOM 1530 O O . LEU A 1 195 ? -0.413 10.797 6.293 1 98.88 195 LEU A O 1
ATOM 1534 N N . ARG A 1 196 ? 0.753 11.219 8.18 1 98.88 196 ARG A N 1
ATOM 1535 C CA . ARG A 1 196 ? 2.029 11.039 7.492 1 98.88 196 ARG A CA 1
ATOM 1536 C C . ARG A 1 196 ? 2.172 9.617 6.973 1 98.88 196 ARG A C 1
ATOM 1538 O O . ARG A 1 196 ? 1.512 8.695 7.465 1 98.88 196 ARG A O 1
ATOM 1545 N N . PHE A 1 197 ? 3.018 9.398 5.949 1 98.81 197 PHE A N 1
ATOM 1546 C CA . PHE A 1 197 ? 3.363 8.102 5.371 1 98.81 197 PHE A CA 1
ATOM 1547 C C . PHE A 1 197 ? 2.121 7.398 4.84 1 98.81 197 PHE A C 1
ATOM 1549 O O . PHE A 1 197 ? 1.823 6.27 5.234 1 98.81 197 PHE A O 1
ATOM 1556 N N . ASN A 1 198 ? 1.376 8.078 3.932 1 98.81 198 ASN A N 1
ATOM 1557 C CA . ASN A 1 198 ? 0.255 7.586 3.135 1 98.81 198 ASN A CA 1
ATOM 1558 C C . ASN A 1 198 ? 0.352 8.047 1.685 1 98.81 198 ASN A C 1
ATOM 1560 O O . ASN A 1 198 ? 1.451 8.25 1.166 1 98.81 198 ASN A O 1
ATOM 1564 N N . GLU A 1 199 ? -0.777 8.008 1.001 1 98.31 199 GLU A N 1
ATOM 1565 C CA . GLU A 1 199 ? -0.783 8.406 -0.403 1 98.31 199 GLU A CA 1
ATOM 1566 C C . GLU A 1 199 ? -1.821 9.492 -0.662 1 98.31 199 GLU A C 1
ATOM 1568 O O . GLU A 1 199 ? -2.41 9.555 -1.743 1 98.31 199 GLU A O 1
ATOM 1573 N N . PHE A 1 200 ? -2.102 10.305 0.352 1 98.69 200 PHE A N 1
ATOM 1574 C CA . PHE A 1 200 ? -3.008 11.43 0.139 1 98.69 200 PHE A CA 1
ATOM 1575 C C . PHE A 1 200 ? -2.439 12.391 -0.896 1 98.69 200 PHE A C 1
ATOM 1577 O O . PHE A 1 200 ? -1.225 12.586 -0.973 1 98.69 200 PHE A O 1
ATOM 1584 N N . GLU A 1 201 ? -3.316 12.977 -1.655 1 98.38 201 GLU A N 1
ATOM 1585 C CA . GLU A 1 201 ? -2.859 13.773 -2.787 1 98.38 201 GLU A CA 1
ATOM 1586 C C . GLU A 1 201 ? -3.672 15.062 -2.918 1 98.38 201 GLU A C 1
ATOM 1588 O O . GLU A 1 201 ? -4.559 15.328 -2.105 1 98.38 201 GLU A O 1
ATOM 1593 N N . GLY A 1 202 ? -3.279 15.875 -3.873 1 97.56 202 GLY A N 1
ATOM 1594 C CA . GLY A 1 202 ? -4.023 17.078 -4.172 1 97.56 202 GLY A CA 1
ATOM 1595 C C . GLY A 1 202 ? -3.645 18.25 -3.281 1 97.56 202 GLY A C 1
ATOM 1596 O O . GLY A 1 202 ? -2.527 18.312 -2.76 1 97.56 202 GLY A O 1
ATOM 1597 N N . LYS A 1 203 ? -4.562 19.203 -3.205 1 97.62 203 LYS A N 1
ATOM 1598 C CA . LYS A 1 203 ? -4.328 20.453 -2.49 1 97.62 203 LYS A CA 1
ATOM 1599 C C . LYS A 1 203 ? -4.672 20.312 -1.01 1 97.62 203 LYS A C 1
ATOM 1601 O O . LYS A 1 203 ? -5.59 19.578 -0.647 1 97.62 203 LYS A O 1
ATOM 1606 N N . VAL A 1 204 ? -3.898 21.016 -0.221 1 98.31 204 VAL A N 1
ATOM 1607 C CA . VAL A 1 204 ? -4.246 21.141 1.19 1 98.31 204 VAL A CA 1
ATOM 1608 C C . VAL A 1 204 ? -5.172 22.344 1.38 1 98.31 204 VAL A C 1
ATOM 1610 O O . VAL A 1 204 ? -4.859 23.453 0.939 1 98.31 204 VAL A O 1
ATOM 1613 N N . PRO A 1 205 ? -6.293 22.172 1.975 1 98.25 205 PRO A N 1
ATOM 1614 C CA . PRO A 1 205 ? -7.242 23.281 2.104 1 98.25 205 PRO A CA 1
ATOM 1615 C C . PRO A 1 205 ? -6.797 24.328 3.121 1 98.25 205 PRO A C 1
ATOM 1617 O O . PRO A 1 205 ? -6.207 23.969 4.148 1 98.25 205 PRO A O 1
ATOM 1620 N N . LYS A 1 206 ? -7.141 25.578 2.889 1 97.88 206 LYS A N 1
ATOM 1621 C CA . LYS A 1 206 ? -6.844 26.688 3.791 1 97.88 206 LYS A CA 1
ATOM 1622 C C . LYS A 1 206 ? -7.461 26.453 5.168 1 97.88 206 LYS A C 1
ATOM 1624 O O . LYS A 1 206 ? -6.875 26.828 6.188 1 97.88 206 LYS A O 1
ATOM 1629 N N . ALA A 1 207 ? -8.617 25.828 5.121 1 98.44 207 ALA A N 1
ATOM 1630 C CA . ALA A 1 207 ? -9.398 25.625 6.34 1 98.44 207 ALA A CA 1
ATOM 1631 C C . ALA A 1 207 ? -8.625 24.797 7.363 1 98.44 207 ALA A C 1
ATOM 1633 O O . ALA A 1 207 ? -8.906 24.875 8.562 1 98.44 207 ALA A O 1
ATOM 1634 N N . LEU A 1 208 ? -7.676 23.984 6.883 1 98.56 208 LEU A N 1
ATOM 1635 C CA . LEU A 1 208 ? -6.871 23.172 7.793 1 98.56 208 LEU A CA 1
ATOM 1636 C C . LEU A 1 208 ? -6.148 24.047 8.805 1 98.56 208 LEU A C 1
ATOM 1638 O O . LEU A 1 208 ? -6.09 23.719 9.992 1 98.56 208 LEU A O 1
ATOM 1642 N N . PHE A 1 209 ? -5.688 25.172 8.398 1 97.88 209 PHE A N 1
ATOM 1643 C CA . PHE A 1 209 ? -4.82 26 9.227 1 97.88 209 PHE A CA 1
ATOM 1644 C C . PHE A 1 209 ? -5.641 26.969 10.062 1 97.88 209 PHE A C 1
ATOM 1646 O O . PHE A 1 209 ? -5.086 27.734 10.844 1 97.88 209 PHE A O 1
ATOM 1653 N N . GLU A 1 210 ? -6.957 26.906 9.891 1 97.44 210 GLU A N 1
ATOM 1654 C CA . GLU A 1 210 ? -7.867 27.641 10.766 1 97.44 210 GLU A CA 1
ATOM 1655 C C . GLU A 1 210 ? -8.297 26.781 11.953 1 97.44 210 GLU A C 1
ATOM 1657 O O . GLU A 1 210 ? -8.891 27.281 12.914 1 97.44 210 GLU A O 1
ATOM 1662 N N . LYS A 1 211 ? -7.984 25.5 11.852 1 97.88 211 LYS A N 1
ATOM 1663 C CA . LYS A 1 211 ? -8.344 24.594 12.938 1 97.88 211 LYS A CA 1
ATOM 1664 C C . LYS A 1 211 ? -7.441 24.797 14.148 1 97.88 211 LYS A C 1
ATOM 1666 O O . LYS A 1 211 ? -6.301 25.25 14.008 1 97.88 211 LYS A O 1
ATOM 1671 N N . ASN A 1 212 ? -8.016 24.438 15.367 1 97.25 212 ASN A N 1
ATOM 1672 C CA . ASN A 1 212 ? -7.254 24.547 16.609 1 97.25 212 ASN A CA 1
ATOM 1673 C C . ASN A 1 212 ? -6.414 23.312 16.875 1 97.25 212 ASN A C 1
ATOM 1675 O O . ASN A 1 212 ? -6.566 22.656 17.906 1 97.25 212 ASN A O 1
ATOM 1679 N N . LEU A 1 213 ? -5.512 23.031 15.914 1 98.25 213 LEU A N 1
ATOM 1680 C CA . LEU A 1 213 ? -4.629 21.875 16.031 1 98.25 213 LEU A CA 1
ATOM 1681 C C . LEU A 1 213 ? -3.344 22.25 16.766 1 98.25 213 LEU A C 1
ATOM 1683 O O . LEU A 1 213 ? -2.805 23.328 16.562 1 98.25 213 LEU A O 1
ATOM 1687 N N . ASP A 1 214 ? -2.906 21.328 17.578 1 97.69 214 ASP A N 1
ATOM 1688 C CA . ASP A 1 214 ? -1.636 21.5 18.281 1 97.69 214 ASP A CA 1
ATOM 1689 C C . ASP A 1 214 ? -0.473 20.969 17.438 1 97.69 214 ASP A C 1
ATOM 1691 O O . ASP A 1 214 ? 0.653 21.453 17.547 1 97.69 214 ASP A O 1
ATOM 1695 N N . ALA A 1 215 ? -0.737 19.953 16.641 1 98.31 215 ALA A N 1
ATOM 1696 C CA . ALA A 1 215 ? 0.284 19.328 15.812 1 98.31 215 ALA A CA 1
ATOM 1697 C C . ALA A 1 215 ? -0.314 18.812 14.508 1 98.31 215 ALA A C 1
ATOM 1699 O O . ALA A 1 215 ? -1.413 18.25 14.492 1 98.31 215 ALA A O 1
ATOM 1700 N N . ILE A 1 216 ? 0.433 19.062 13.398 1 98.69 216 ILE A N 1
ATOM 1701 C CA . ILE A 1 216 ? 0.03 18.625 12.062 1 98.69 216 ILE A CA 1
ATOM 1702 C C . ILE A 1 216 ? 1.162 17.844 11.414 1 98.69 216 ILE A C 1
ATOM 1704 O O . ILE A 1 216 ? 2.238 18.375 11.156 1 98.69 216 ILE A O 1
ATOM 1708 N N . PHE A 1 217 ? 0.983 16.562 11.203 1 98.88 217 PHE A N 1
ATOM 1709 C CA . PHE A 1 217 ? 1.932 15.703 10.492 1 98.88 217 PHE A CA 1
ATOM 1710 C C . PHE A 1 217 ? 1.351 15.234 9.164 1 98.88 217 PHE A C 1
ATOM 1712 O O . PHE A 1 217 ? 0.379 14.477 9.141 1 98.88 217 PHE A O 1
ATOM 1719 N N . MET A 1 218 ? 1.882 15.664 8.047 1 98.75 218 MET A N 1
ATOM 1720 C CA . MET A 1 218 ? 1.354 15.312 6.73 1 98.75 218 MET A CA 1
ATOM 1721 C C . MET A 1 218 ? 2.484 14.945 5.773 1 98.75 218 MET A C 1
ATOM 1723 O O . MET A 1 218 ? 2.281 14.898 4.559 1 98.75 218 MET A O 1
ATOM 1727 N N . ASN A 1 219 ? 3.65 14.703 6.348 1 98.81 219 ASN A N 1
ATOM 1728 C CA . ASN A 1 219 ? 4.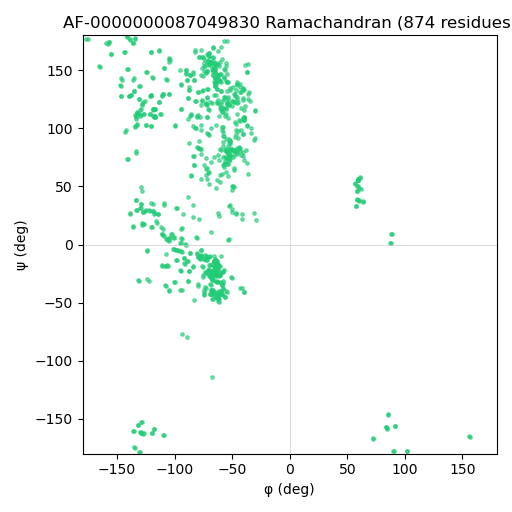812 14.406 5.52 1 98.81 219 ASN A CA 1
ATOM 1729 C C . ASN A 1 219 ? 4.688 13.039 4.848 1 98.81 219 ASN A C 1
ATOM 1731 O O . ASN A 1 219 ? 3.883 12.211 5.27 1 98.81 219 ASN A O 1
ATOM 1735 N N . HIS A 1 220 ? 5.496 12.836 3.773 1 98.88 220 HIS A N 1
ATOM 1736 C CA . HIS A 1 220 ? 5.559 11.578 3.041 1 98.88 220 HIS A CA 1
ATOM 1737 C C . HIS A 1 220 ? 4.188 11.172 2.516 1 98.88 220 HIS A C 1
ATOM 1739 O O . HIS A 1 220 ? 3.715 10.062 2.787 1 98.88 220 HIS A O 1
ATOM 1745 N N . ASN A 1 221 ? 3.543 12.109 1.801 1 98.81 221 ASN A N 1
ATOM 1746 C CA . ASN A 1 221 ? 2.342 11.922 0.995 1 98.81 221 ASN A CA 1
ATOM 1747 C C . ASN A 1 221 ? 2.541 12.422 -0.434 1 98.81 221 ASN A C 1
ATOM 1749 O O . ASN A 1 221 ? 3.666 12.43 -0.941 1 98.81 221 ASN A O 1
ATOM 1753 N N . ARG A 1 222 ? 1.45 12.625 -1.09 1 98.38 222 ARG A N 1
ATOM 1754 C CA . ARG A 1 222 ? 1.522 13.055 -2.48 1 98.38 222 ARG A CA 1
ATOM 1755 C C . ARG A 1 222 ? 0.889 14.438 -2.66 1 98.38 222 ARG A C 1
ATOM 1757 O O . ARG A 1 222 ? 0.347 14.742 -3.725 1 98.38 222 ARG A O 1
ATOM 1764 N N . PHE A 1 223 ? 0.865 15.258 -1.644 1 98.56 223 PHE A N 1
ATOM 1765 C CA . PHE A 1 223 ? 0.29 16.594 -1.758 1 98.56 223 PHE A CA 1
ATOM 1766 C C . PHE A 1 223 ? 1.086 17.438 -2.74 1 98.56 223 PHE A C 1
ATOM 1768 O O . PHE A 1 223 ? 2.312 17.344 -2.809 1 98.56 223 PHE A O 1
ATOM 1775 N N . THR A 1 224 ? 0.337 18.203 -3.436 1 97 224 THR A N 1
ATOM 1776 C CA . THR A 1 224 ? 0.926 19.047 -4.469 1 97 224 THR A CA 1
ATOM 1777 C C . THR A 1 224 ? 0.373 20.469 -4.387 1 97 224 THR A C 1
ATOM 1779 O O . THR A 1 224 ? -0.273 20.844 -3.402 1 97 224 THR A O 1
ATOM 1782 N N . PHE A 1 225 ? 0.736 21.297 -5.312 1 94 225 PHE A N 1
ATOM 1783 C CA . PHE A 1 225 ? 0.316 22.688 -5.445 1 94 225 PHE A CA 1
ATOM 1784 C C . PHE A 1 225 ? 0.969 23.562 -4.371 1 94 225 PHE A C 1
ATOM 1786 O O . PHE A 1 225 ? 2 23.188 -3.809 1 94 225 PHE A O 1
ATOM 1793 N N . GLU A 1 226 ? 0.44 24.797 -4.246 1 95.81 226 GLU A N 1
ATOM 1794 C CA . GLU A 1 226 ? 1.051 25.766 -3.338 1 95.81 226 GLU A CA 1
ATOM 1795 C C . GLU A 1 226 ? 0.558 25.562 -1.907 1 95.81 226 GLU A C 1
ATOM 1797 O O . GLU A 1 226 ? -0.583 25.141 -1.691 1 95.81 226 GLU A O 1
ATOM 1802 N N . LEU A 1 227 ? 1.452 25.844 -0.982 1 96.06 227 LEU A N 1
ATOM 1803 C CA . LEU A 1 227 ? 1.014 25.922 0.407 1 96.06 227 LEU A CA 1
ATOM 1804 C C . LEU A 1 227 ? 0.025 27.078 0.601 1 96.06 227 LEU A C 1
ATOM 1806 O O . LEU A 1 227 ? 0.199 28.156 0.03 1 96.06 227 LEU A O 1
ATOM 1810 N N . PRO A 1 228 ? -1.017 26.812 1.416 1 96.06 228 PRO A N 1
ATOM 1811 C CA . PRO A 1 228 ? -1.965 27.906 1.668 1 96.06 228 PRO A CA 1
ATOM 1812 C C . PRO A 1 228 ? -1.313 29.109 2.336 1 96.06 228 PRO A C 1
ATOM 1814 O O . PRO A 1 228 ? -0.508 28.953 3.258 1 96.06 228 PRO A O 1
ATOM 1817 N N . ASP A 1 229 ? -1.715 30.312 1.952 1 93.12 229 ASP A N 1
ATOM 1818 C CA . ASP A 1 229 ? -1.106 31.547 2.43 1 93.12 229 ASP A CA 1
ATOM 1819 C C . ASP A 1 229 ? -1.429 31.797 3.902 1 93.12 229 ASP A C 1
ATOM 1821 O O . ASP A 1 229 ? -0.722 32.531 4.586 1 93.12 229 ASP A O 1
ATOM 1825 N N . ASN A 1 230 ? -2.445 31.203 4.352 1 95.5 230 ASN A N 1
ATOM 1826 C CA . ASN A 1 230 ? -2.871 31.453 5.723 1 95.5 230 ASN A CA 1
ATOM 1827 C C . ASN A 1 230 ? -2.295 30.422 6.684 1 95.5 230 ASN A C 1
ATOM 1829 O O . ASN A 1 230 ? -2.818 30.219 7.785 1 95.5 230 ASN A O 1
ATOM 1833 N N . ILE A 1 231 ? -1.283 29.594 6.258 1 95.81 231 ILE A N 1
ATOM 1834 C CA . ILE A 1 231 ? -0.685 28.578 7.109 1 95.81 231 ILE A CA 1
ATOM 1835 C C . ILE A 1 231 ? -0.277 29.188 8.445 1 95.81 231 ILE A C 1
ATOM 1837 O O . ILE A 1 231 ? -0.347 28.531 9.484 1 95.81 231 ILE A O 1
ATOM 1841 N N . GLY A 1 232 ? 0.056 30.469 8.539 1 93.75 232 GLY A N 1
ATOM 1842 C CA . GLY A 1 232 ? 0.496 31.172 9.727 1 93.75 232 GLY A CA 1
ATOM 1843 C C . GLY A 1 232 ? -0.623 31.422 10.727 1 93.75 232 GLY A C 1
ATOM 1844 O O . GLY A 1 232 ? -0.372 31.828 11.859 1 93.75 232 GLY A O 1
ATOM 1845 N N . ASN A 1 233 ? -1.884 31.156 10.312 1 94.88 233 ASN A N 1
ATOM 1846 C CA . ASN A 1 233 ? -3.021 31.281 11.219 1 94.88 233 ASN A CA 1
ATOM 1847 C C . ASN A 1 233 ? -3.113 30.078 12.156 1 94.88 233 ASN A C 1
ATOM 1849 O O . ASN A 1 233 ? -3.844 30.109 13.148 1 94.88 233 ASN A O 1
ATOM 1853 N N . SER A 1 234 ? -2.346 29.047 11.844 1 96.06 234 SER A N 1
ATOM 1854 C CA . SER A 1 234 ? -2.426 27.828 12.633 1 96.06 234 SER A CA 1
ATOM 1855 C C . SER A 1 234 ? -1.807 28.031 14.016 1 96.06 234 SER A C 1
ATOM 1857 O O . SER A 1 234 ? -0.716 28.594 14.141 1 96.06 234 SER A O 1
ATOM 1859 N N . PRO A 1 235 ? -2.498 27.578 15.078 1 95.5 235 PRO A N 1
ATOM 1860 C CA . PRO A 1 235 ? -1.897 27.625 16.406 1 95.5 235 PRO A CA 1
ATOM 1861 C C . PRO A 1 235 ? -0.949 26.453 16.672 1 95.5 235 PRO A C 1
ATOM 1863 O O . PRO A 1 235 ? -0.455 26.297 17.797 1 95.5 235 PRO A O 1
ATOM 1866 N N . ALA A 1 236 ? -0.685 25.625 15.664 1 96.12 236 ALA A N 1
ATOM 1867 C CA . ALA A 1 236 ? 0.083 24.391 15.859 1 96.12 236 ALA A CA 1
ATOM 1868 C C . ALA A 1 236 ? 1.516 24.703 16.281 1 96.12 236 ALA A C 1
ATOM 1870 O O . ALA A 1 236 ? 2.131 25.641 15.773 1 96.12 236 ALA A O 1
ATOM 1871 N N . SER A 1 237 ? 2.006 23.844 17.25 1 95.31 237 SER A N 1
ATOM 1872 C CA . SER A 1 237 ? 3.393 23.969 17.688 1 95.31 237 SER A CA 1
ATOM 1873 C C . SER A 1 237 ? 4.324 23.141 16.797 1 95.31 237 SER A C 1
ATOM 1875 O O . SER A 1 237 ? 5.535 23.391 16.766 1 95.31 237 SER A O 1
ATOM 1877 N N . VAL A 1 238 ? 3.766 22.203 16.188 1 96.81 238 VAL A N 1
ATOM 1878 C CA . VAL A 1 238 ? 4.535 21.312 15.305 1 96.81 238 VAL A CA 1
ATOM 1879 C C . VAL A 1 238 ? 3.828 21.188 13.961 1 96.81 238 VAL A C 1
ATOM 1881 O O . VAL A 1 238 ? 2.65 20.828 13.906 1 96.81 238 VAL A O 1
ATOM 1884 N N . ILE A 1 239 ? 4.551 21.484 12.852 1 97.56 239 ILE A N 1
ATOM 1885 C CA . ILE A 1 239 ? 4.059 21.297 11.492 1 97.56 239 ILE A CA 1
ATOM 1886 C C . ILE A 1 239 ? 5.117 20.578 10.656 1 97.56 239 ILE A C 1
ATOM 1888 O O . ILE A 1 239 ? 6.211 21.109 10.438 1 97.56 239 ILE A O 1
ATOM 1892 N N . VAL A 1 240 ? 4.84 19.375 10.242 1 98.62 240 VAL A N 1
ATOM 1893 C CA . VAL A 1 240 ? 5.758 18.562 9.453 1 98.62 240 VAL A CA 1
ATOM 1894 C C . VAL A 1 240 ? 5.133 18.25 8.094 1 98.62 240 VAL A C 1
ATOM 1896 O O . VAL A 1 240 ? 4.168 17.484 8.008 1 98.62 240 VAL A O 1
ATOM 1899 N N . LEU A 1 241 ? 5.676 18.859 7.012 1 98.62 241 LEU A N 1
ATOM 1900 C CA . LEU A 1 241 ? 5.094 18.766 5.676 1 98.62 241 LEU A CA 1
ATOM 1901 C C . LEU A 1 241 ? 6.121 18.281 4.664 1 98.62 241 LEU A C 1
ATOM 1903 O O . LEU A 1 241 ? 5.922 18.406 3.455 1 98.62 241 LEU A O 1
ATOM 1907 N N . ASP A 1 242 ? 7.195 17.688 5.129 1 98.5 242 ASP A N 1
ATOM 1908 C CA . ASP A 1 242 ? 8.289 17.328 4.242 1 98.5 242 ASP A CA 1
ATOM 1909 C C . ASP A 1 242 ? 7.891 16.156 3.342 1 98.5 242 ASP A C 1
ATOM 1911 O O . ASP A 1 242 ? 6.914 15.453 3.619 1 98.5 242 ASP A O 1
ATOM 1915 N N . ASN A 1 243 ? 8.633 15.938 2.291 1 98.81 243 ASN A N 1
ATOM 1916 C CA . ASN A 1 243 ? 8.508 14.805 1.381 1 98.81 243 ASN A CA 1
ATOM 1917 C C . ASN A 1 243 ? 7.113 14.734 0.762 1 98.81 243 ASN A C 1
ATOM 1919 O O . ASN A 1 243 ? 6.461 13.695 0.809 1 98.81 243 ASN A O 1
ATOM 1923 N N . ASN A 1 244 ? 6.648 15.883 0.306 1 98.75 244 ASN A N 1
ATOM 1924 C CA . ASN A 1 244 ? 5.523 16.078 -0.604 1 98.75 244 ASN A CA 1
ATOM 1925 C C . ASN A 1 244 ? 5.961 16.734 -1.908 1 98.75 244 ASN A C 1
ATOM 1927 O O . ASN A 1 244 ? 7.113 16.594 -2.324 1 98.75 244 ASN A O 1
ATOM 1931 N N . LYS A 1 245 ? 5.094 17.344 -2.617 1 98.12 245 LYS A N 1
ATOM 1932 C CA . LYS A 1 245 ? 5.445 18.031 -3.857 1 98.12 245 LYS A CA 1
ATOM 1933 C C . LYS A 1 245 ? 4.906 19.453 -3.873 1 98.12 245 LYS A C 1
ATOM 1935 O O . LYS A 1 245 ? 4.422 19.938 -4.902 1 98.12 245 LYS A O 1
ATOM 1940 N N . PHE A 1 246 ? 4.91 20.016 -2.732 1 97.69 246 PHE A N 1
ATOM 1941 C CA . PHE A 1 246 ? 4.484 21.406 -2.678 1 97.69 246 PHE A CA 1
ATOM 1942 C C . PHE A 1 246 ? 5.383 22.281 -3.545 1 97.69 246 PHE A C 1
ATOM 1944 O O . PHE A 1 246 ? 6.59 22.047 -3.639 1 97.69 246 PHE A O 1
ATOM 1951 N N . ARG A 1 247 ? 4.828 23.281 -4.113 1 95.25 247 ARG A N 1
ATOM 1952 C CA . ARG A 1 247 ? 5.551 24.203 -4.98 1 95.25 247 ARG A CA 1
ATOM 1953 C C . ARG A 1 247 ? 5.211 25.656 -4.637 1 95.25 247 ARG A C 1
ATOM 1955 O O . ARG A 1 247 ? 4.426 25.922 -3.719 1 95.25 247 ARG A O 1
ATOM 1962 N N . GLY A 1 248 ? 5.859 26.5 -5.328 1 91.62 248 GLY A N 1
ATOM 1963 C CA . GLY A 1 248 ? 5.566 27.922 -5.141 1 91.62 248 GLY A CA 1
ATOM 1964 C C . GLY A 1 248 ? 6.348 28.531 -3.996 1 91.62 248 GLY A C 1
ATOM 1965 O O . GLY A 1 248 ? 7.488 28.156 -3.734 1 91.62 248 GLY A O 1
ATOM 1966 N N . CYS A 1 249 ? 5.637 29.516 -3.344 1 89.38 249 CYS A N 1
ATOM 1967 C CA . CYS A 1 249 ? 6.312 30.359 -2.369 1 89.38 249 CYS A CA 1
ATOM 1968 C C . CYS A 1 249 ? 6.238 29.75 -0.973 1 89.38 249 CYS A C 1
ATOM 1970 O O . CYS A 1 249 ? 5.312 29 -0.667 1 89.38 249 CYS A O 1
ATOM 1972 N N . LEU A 1 250 ? 7.266 30.078 -0.236 1 91.12 250 LEU A N 1
ATOM 1973 C CA . LEU A 1 250 ? 7.109 29.953 1.209 1 91.12 250 LEU A CA 1
ATOM 1974 C C . LEU A 1 250 ? 6.195 31.031 1.761 1 91.12 250 LEU A C 1
ATOM 1976 O O . LEU A 1 250 ? 6.492 32.219 1.626 1 91.12 250 LEU A O 1
ATOM 1980 N N . PRO A 1 251 ? 5.129 30.641 2.373 1 90.69 251 PRO A N 1
ATOM 1981 C CA . PRO A 1 251 ? 4.176 31.672 2.811 1 90.69 251 PRO A CA 1
ATOM 1982 C C . PRO A 1 251 ? 4.75 32.594 3.883 1 90.69 251 PRO A C 1
ATOM 1984 O O . PRO A 1 251 ? 5.305 32.125 4.879 1 90.69 251 PRO A O 1
ATOM 1987 N N . ALA A 1 252 ? 4.523 33.875 3.762 1 88.5 252 ALA A N 1
ATOM 1988 C CA . ALA A 1 252 ? 5.027 34.906 4.691 1 88.5 252 ALA A CA 1
ATOM 1989 C C . ALA A 1 252 ? 4.312 34.812 6.035 1 88.5 252 ALA A C 1
ATOM 1991 O O . ALA A 1 252 ? 4.879 35.156 7.074 1 88.5 252 ALA A O 1
ATOM 1992 N N . SER A 1 253 ? 3.137 34.312 5.977 1 90.38 253 SER A N 1
ATOM 1993 C CA . SER A 1 253 ? 2.309 34.25 7.176 1 90.38 253 SER A CA 1
ATOM 1994 C C . SER A 1 253 ? 2.926 33.344 8.242 1 90.38 253 SER A C 1
ATOM 1996 O O . SER A 1 253 ? 2.521 33.375 9.406 1 90.38 253 SER A O 1
ATOM 1998 N N . MET A 1 254 ? 3.881 32.531 7.812 1 88.38 254 MET A N 1
ATOM 1999 C CA . MET A 1 254 ? 4.555 31.672 8.773 1 88.38 254 MET A CA 1
ATOM 2000 C C . MET A 1 254 ? 5.203 32.5 9.883 1 88.38 254 MET A C 1
ATOM 2002 O O . MET A 1 254 ? 5.375 32 11.008 1 88.38 254 MET A O 1
ATOM 2006 N N . GLY A 1 255 ? 5.477 33.688 9.617 1 85.94 255 GLY A N 1
ATOM 2007 C CA . GLY A 1 255 ? 6.027 34.594 10.609 1 85.94 255 GLY A CA 1
ATOM 2008 C C . GLY A 1 255 ? 5.062 34.906 11.742 1 85.94 255 GLY A C 1
ATOM 2009 O O . GLY A 1 255 ? 5.48 35.344 12.812 1 85.94 255 GLY A O 1
ATOM 2010 N N . ASN A 1 256 ? 3.801 34.656 11.484 1 86.5 256 ASN A N 1
ATOM 2011 C CA . ASN A 1 256 ? 2.77 34.938 12.477 1 86.5 256 ASN A CA 1
ATOM 2012 C C . ASN A 1 256 ? 2.734 33.875 13.578 1 86.5 256 ASN A C 1
ATOM 2014 O O . ASN A 1 256 ? 2.031 34.062 14.578 1 86.5 256 ASN A O 1
ATOM 2018 N N . MET A 1 257 ? 3.52 32.875 13.422 1 88.5 257 MET A N 1
ATOM 2019 C CA . MET A 1 257 ? 3.414 31.75 14.344 1 88.5 257 MET A CA 1
ATOM 2020 C C . MET A 1 257 ? 4.465 31.844 15.445 1 88.5 257 MET A C 1
ATOM 2022 O O . MET A 1 257 ? 4.816 30.828 16.062 1 88.5 257 MET A O 1
ATOM 2026 N N . SER A 1 258 ? 4.867 32.969 15.859 1 79.88 258 SER A N 1
ATOM 2027 C CA . SER A 1 258 ? 5.98 33.25 16.766 1 79.88 258 SER A CA 1
ATOM 2028 C C . SER A 1 258 ? 5.648 32.812 18.188 1 79.88 258 SER A C 1
ATOM 2030 O O . SER A 1 258 ? 6.539 32.406 18.938 1 79.88 258 SER A O 1
ATOM 2032 N N . ASN A 1 259 ? 4.457 32.719 18.484 1 79.62 259 ASN A N 1
ATOM 2033 C CA . ASN A 1 259 ? 4.113 32.438 19.875 1 79.62 259 ASN A CA 1
ATOM 2034 C C . ASN A 1 259 ? 3.764 30.953 20.062 1 79.62 259 ASN A C 1
ATOM 2036 O O . ASN A 1 259 ? 3.516 30.516 21.188 1 79.62 259 ASN A O 1
ATOM 2040 N N . THR A 1 260 ? 3.76 30.219 18.922 1 86.5 260 THR A N 1
ATOM 2041 C CA . THR A 1 260 ? 3.25 28.859 19.094 1 86.5 260 THR A CA 1
ATOM 2042 C C . THR A 1 260 ? 4.195 27.844 18.453 1 86.5 260 THR A C 1
ATOM 2044 O O . THR A 1 260 ? 4.406 26.766 19 1 86.5 260 THR A O 1
ATOM 2047 N N . LEU A 1 261 ? 4.918 28.156 17.391 1 90.19 261 LEU A N 1
ATOM 2048 C CA . LEU A 1 261 ? 5.586 27.188 16.531 1 90.19 261 LEU A CA 1
ATOM 2049 C C . LEU A 1 261 ? 6.922 26.75 17.141 1 90.19 261 LEU A C 1
ATOM 2051 O O . LEU A 1 261 ? 7.777 27.594 17.422 1 90.19 261 LEU A O 1
ATOM 2055 N N . HIS A 1 262 ? 7.055 25.469 17.328 1 90.62 262 HIS A N 1
ATOM 2056 C CA . HIS A 1 262 ? 8.273 24.891 17.891 1 90.62 262 HIS A CA 1
ATOM 2057 C C . HIS A 1 262 ? 9.062 24.141 16.812 1 90.62 262 HIS A C 1
ATOM 2059 O O . HIS A 1 262 ? 10.297 24.109 16.859 1 90.62 262 HIS A O 1
ATOM 2065 N N . GLU A 1 263 ? 8.375 23.562 15.953 1 94.06 263 GLU A N 1
ATOM 2066 C CA . GLU A 1 263 ? 8.992 22.75 14.898 1 94.06 263 GLU A CA 1
ATOM 2067 C C . GLU A 1 263 ? 8.289 22.969 13.555 1 94.06 263 GLU A C 1
ATOM 2069 O O . GLU A 1 263 ? 7.062 22.844 13.469 1 94.06 263 GLU A O 1
ATOM 2074 N N . LEU A 1 264 ? 9.109 23.297 12.523 1 94.94 264 LEU A N 1
ATOM 2075 C CA . LEU A 1 264 ? 8.617 23.453 11.164 1 94.94 264 LEU A CA 1
ATOM 2076 C C . LEU A 1 264 ? 9.523 22.734 10.172 1 94.94 264 LEU A C 1
ATOM 2078 O O . LEU A 1 264 ? 10.68 23.125 9.969 1 94.94 264 LEU A O 1
ATOM 2082 N N . ILE A 1 265 ? 9.031 21.672 9.57 1 97.81 265 ILE A N 1
ATOM 2083 C CA . ILE A 1 265 ? 9.812 20.875 8.641 1 97.81 265 ILE A CA 1
ATOM 2084 C C . ILE A 1 265 ? 9.172 20.922 7.254 1 97.81 265 ILE A C 1
ATOM 2086 O O . ILE A 1 265 ? 8.055 20.422 7.062 1 97.81 265 ILE A O 1
ATOM 2090 N N . LEU A 1 266 ? 9.859 21.469 6.27 1 97.69 266 LEU A N 1
ATOM 2091 C CA . LEU A 1 266 ? 9.336 21.656 4.922 1 97.69 266 LEU A CA 1
ATOM 2092 C C . LEU A 1 266 ? 10.297 21.078 3.883 1 97.69 266 LEU A C 1
ATOM 2094 O O . LEU A 1 266 ? 10.18 21.391 2.693 1 97.69 266 LEU A O 1
ATOM 2098 N N . SER A 1 267 ? 11.203 20.234 4.324 1 98.31 267 SER A N 1
ATOM 2099 C CA . SER A 1 267 ? 12.234 19.719 3.434 1 98.31 267 SER A CA 1
ATOM 2100 C C . SER A 1 267 ? 11.641 18.797 2.369 1 98.31 267 SER A C 1
ATOM 2102 O O . SER A 1 267 ? 10.539 18.281 2.545 1 98.31 267 SER A O 1
ATOM 2104 N N . ASP A 1 268 ? 12.305 18.625 1.258 1 98.56 268 ASP A N 1
ATOM 2105 C CA . ASP A 1 268 ? 11.992 17.672 0.189 1 98.56 268 ASP A CA 1
ATOM 2106 C C . ASP A 1 268 ? 10.625 17.969 -0.421 1 98.56 268 ASP A C 1
ATOM 2108 O O . ASP A 1 268 ? 9.781 17.078 -0.526 1 98.56 268 ASP A O 1
ATOM 2112 N N . ASN A 1 269 ? 10.438 19.219 -0.719 1 98.38 269 ASN A N 1
ATOM 2113 C CA . ASN A 1 269 ? 9.344 19.719 -1.553 1 98.38 269 ASN A CA 1
ATOM 2114 C C . ASN A 1 269 ? 9.867 20.422 -2.797 1 98.38 269 ASN A C 1
ATOM 2116 O O . ASN A 1 269 ? 10.969 20.125 -3.268 1 98.38 269 ASN A O 1
ATOM 2120 N N . GLY A 1 270 ? 9.141 21.203 -3.477 1 96.56 270 GLY A N 1
ATOM 2121 C CA . GLY A 1 270 ? 9.547 21.969 -4.641 1 96.56 270 GLY A CA 1
ATOM 2122 C C . GLY A 1 270 ? 9.359 23.469 -4.469 1 96.56 270 GLY A C 1
ATOM 2123 O O . GLY A 1 270 ? 9.055 24.172 -5.43 1 96.56 270 GLY A O 1
ATOM 2124 N N . LEU A 1 271 ? 9.445 23.906 -3.27 1 94.75 271 LEU A N 1
ATOM 2125 C CA . LEU A 1 271 ? 9.289 25.344 -2.996 1 94.75 271 LEU A CA 1
ATOM 2126 C C . LEU A 1 271 ? 10.336 26.156 -3.748 1 94.75 271 LEU A C 1
ATOM 2128 O O . LEU A 1 271 ? 11.508 25.781 -3.799 1 94.75 271 LEU A O 1
ATOM 2132 N N . HIS A 1 272 ? 9.867 27.156 -4.379 1 91.69 272 HIS A N 1
ATOM 2133 C CA . HIS A 1 272 ? 10.711 27.938 -5.27 1 91.69 272 HIS A CA 1
ATOM 2134 C C . HIS A 1 272 ? 10.539 29.438 -5.027 1 91.69 272 HIS A C 1
ATOM 2136 O O . HIS A 1 272 ? 9.805 30.109 -5.762 1 91.69 272 HIS A O 1
ATOM 2142 N N . SER A 1 273 ? 11.125 29.984 -4.035 1 88.25 273 SER A N 1
ATOM 2143 C CA . SER A 1 273 ? 11.055 31.391 -3.68 1 88.25 273 SER A CA 1
ATOM 2144 C C . SER A 1 273 ? 12.242 31.812 -2.816 1 88.25 273 SER A C 1
ATOM 2146 O O . SER A 1 273 ? 13.07 30.969 -2.455 1 88.25 273 SER A O 1
ATOM 2148 N N . CYS A 1 274 ? 12.273 33.156 -2.613 1 88.69 274 CYS A N 1
ATOM 2149 C CA . CYS A 1 274 ? 13.148 33.625 -1.551 1 88.69 274 CYS A CA 1
ATOM 2150 C C . CYS A 1 274 ? 12.477 33.5 -0.19 1 88.69 274 CYS A C 1
ATOM 2152 O O . CYS A 1 274 ? 11.273 33.25 -0.11 1 88.69 274 CYS A O 1
ATOM 2154 N N . LEU A 1 275 ? 13.312 33.656 0.86 1 89.25 275 LEU A N 1
ATOM 2155 C CA . LEU A 1 275 ? 12.742 33.656 2.205 1 89.25 275 LEU A CA 1
ATOM 2156 C C . LEU A 1 275 ? 12.062 34.969 2.506 1 89.25 275 LEU A C 1
ATOM 2158 O O . LEU A 1 275 ? 12.68 36.031 2.389 1 89.25 275 LEU A O 1
ATOM 2162 N N . PRO A 1 276 ? 10.797 34.844 2.846 1 84 276 PRO A N 1
ATOM 2163 C CA . PRO A 1 276 ? 10.141 36.125 3.195 1 84 276 PRO A CA 1
ATOM 2164 C C . PRO A 1 276 ? 10.711 36.75 4.465 1 84 276 PRO A C 1
ATOM 2166 O O . PRO A 1 276 ? 11.094 36.031 5.395 1 84 276 PRO A O 1
ATOM 2169 N N . GLU A 1 277 ? 10.703 38.094 4.562 1 79.12 277 GLU A N 1
ATOM 2170 C CA . GLU A 1 277 ? 11.242 38.812 5.711 1 79.12 277 GLU A CA 1
ATOM 2171 C C . GLU A 1 277 ? 10.414 38.531 6.965 1 79.12 277 GLU A C 1
ATOM 2173 O O . GLU A 1 277 ? 10.953 38.531 8.078 1 79.12 277 GLU A O 1
ATOM 2178 N N . GLU A 1 278 ? 9.258 38.25 6.738 1 81.06 278 GLU A N 1
ATOM 2179 C CA . GLU A 1 278 ? 8.312 38.062 7.828 1 81.06 278 GLU A CA 1
ATOM 2180 C C . GLU A 1 278 ? 8.656 36.844 8.664 1 81.06 278 GLU A C 1
ATOM 2182 O O . GLU A 1 278 ? 8.258 36.75 9.828 1 81.06 278 GLU A O 1
ATOM 2187 N N . ILE A 1 279 ? 9.344 35.938 8.07 1 79.69 279 ILE A N 1
ATOM 2188 C CA . ILE A 1 279 ? 9.711 34.75 8.812 1 79.69 279 ILE A CA 1
ATOM 2189 C C . ILE A 1 279 ? 10.617 35.125 9.984 1 79.69 279 ILE A C 1
ATOM 2191 O O . ILE A 1 279 ? 10.703 34.375 10.961 1 79.69 279 ILE A O 1
ATOM 2195 N N . GLY A 1 280 ? 11.266 36.281 9.891 1 73.56 280 GLY A N 1
ATOM 2196 C CA . GLY A 1 280 ? 12.094 36.781 10.961 1 73.56 280 GLY A CA 1
ATOM 2197 C C . GLY A 1 280 ? 11.305 37.094 12.227 1 73.56 280 GLY A C 1
ATOM 2198 O O . GLY A 1 280 ? 11.883 37.188 13.312 1 73.56 280 GLY A O 1
ATOM 2199 N N . SER A 1 281 ? 10.008 37.281 12.078 1 73.88 281 SER A N 1
ATOM 2200 C CA . SER A 1 281 ? 9.156 37.594 13.219 1 73.88 281 SER A CA 1
ATOM 2201 C C . SER A 1 281 ? 9 36.406 14.141 1 73.88 281 SER A C 1
ATOM 2203 O O . SER A 1 281 ? 8.492 36.531 15.258 1 73.88 281 SER A O 1
ATOM 2205 N N . LEU A 1 282 ? 9.445 35.281 13.656 1 75.06 282 LEU A N 1
ATOM 2206 C CA . LEU A 1 282 ? 9.406 34.094 14.5 1 75.06 282 LEU A CA 1
ATOM 2207 C C . LEU A 1 282 ? 10.32 34.25 15.711 1 75.06 282 LEU A C 1
ATOM 2209 O O . LEU A 1 282 ? 10.219 33.5 16.672 1 75.06 282 LEU A O 1
ATOM 2213 N N . LYS A 1 283 ? 11.203 35.25 15.773 1 62.16 283 LYS A N 1
ATOM 2214 C CA . LYS A 1 283 ? 12.133 35.594 16.844 1 62.16 283 LYS A CA 1
ATOM 2215 C C . LYS A 1 283 ? 11.391 36.031 18.094 1 62.16 283 LYS A C 1
ATOM 2217 O O . LYS A 1 283 ? 11.883 35.844 19.219 1 62.16 283 LYS A O 1
ATOM 2222 N N . ASN A 1 284 ? 10.383 36.812 17.906 1 53.22 284 ASN A N 1
ATOM 2223 C CA . ASN A 1 284 ? 9.781 37.5 19.047 1 53.22 284 ASN A CA 1
ATOM 2224 C C . ASN A 1 284 ? 9.203 36.5 20.047 1 53.22 284 ASN A C 1
ATOM 2226 O O . ASN A 1 284 ? 8.234 36.812 20.734 1 53.22 284 ASN A O 1
ATOM 2230 N N . LEU A 1 285 ? 9.797 35.281 20.047 1 50.81 285 LEU A N 1
ATOM 2231 C CA . LEU A 1 285 ? 9.156 34.219 20.828 1 50.81 285 LEU A CA 1
ATOM 2232 C C . LEU A 1 285 ? 9.516 34.344 22.312 1 50.81 285 LEU A C 1
ATOM 2234 O O . LEU A 1 285 ? 10.641 34.719 22.656 1 50.81 285 LEU A O 1
ATOM 2238 N N . GLN A 1 286 ? 8.633 34.688 23.078 1 47.97 286 GLN A N 1
ATOM 2239 C CA . GLN A 1 286 ? 8.875 34.562 24.516 1 47.97 286 GLN A CA 1
ATOM 2240 C C . GLN A 1 286 ? 9.672 33.312 24.844 1 47.97 286 GLN A C 1
ATOM 2242 O O . GLN A 1 286 ? 9.656 32.344 24.078 1 47.97 286 GLN A O 1
ATOM 2247 N N . VAL A 1 287 ? 10.539 33.281 25.922 1 44.56 287 VAL A N 1
ATOM 2248 C CA . VAL A 1 287 ? 11.578 32.406 26.422 1 44.56 287 VAL A CA 1
ATOM 2249 C C . VAL A 1 287 ? 11.141 30.938 26.234 1 44.56 287 VAL A C 1
ATOM 2251 O O . VAL A 1 287 ? 11.938 30.109 25.797 1 44.56 287 VAL A O 1
ATOM 2254 N N . PHE A 1 288 ? 9.914 30.594 26.469 1 45.69 288 PHE A N 1
ATOM 2255 C CA . PHE A 1 288 ? 9.586 29.188 26.688 1 45.69 288 PHE A CA 1
ATOM 2256 C C . PHE A 1 288 ? 9.047 28.547 25.422 1 45.69 288 PHE A C 1
ATOM 2258 O O . PHE A 1 288 ? 8.93 27.312 25.344 1 45.69 288 PHE A O 1
ATOM 2265 N N . ASP A 1 289 ? 8.664 29.406 24.328 1 54.5 289 ASP A N 1
ATOM 2266 C CA . ASP A 1 289 ? 7.871 28.812 23.25 1 54.5 289 ASP A CA 1
ATOM 2267 C C . ASP A 1 289 ? 8.469 29.109 21.891 1 54.5 289 ASP A C 1
ATOM 2269 O O . ASP A 1 289 ? 7.746 29.422 20.938 1 54.5 289 ASP A O 1
ATOM 2273 N N . SER A 1 290 ? 9.742 28.859 21.781 1 66.25 290 SER A N 1
ATOM 2274 C CA . SER A 1 290 ? 10.391 29.328 20.562 1 66.25 290 SER A CA 1
ATOM 2275 C C . SER A 1 290 ? 10.672 28.188 19.609 1 66.25 290 SER A C 1
ATOM 2277 O O . SER A 1 290 ? 10.609 27.016 20 1 66.25 290 SER A O 1
ATOM 2279 N N . LEU A 1 291 ? 10.812 28.531 18.312 1 79.38 291 LEU A N 1
ATOM 2280 C CA . LEU A 1 291 ? 11.156 27.609 17.219 1 79.38 291 LEU A CA 1
ATOM 2281 C C . LEU A 1 291 ? 12.453 26.875 17.531 1 79.38 291 LEU A C 1
ATOM 2283 O O . LEU A 1 291 ? 13.484 27.5 17.781 1 79.38 291 LEU A O 1
ATOM 2287 N N . GLU A 1 292 ? 12.398 25.625 17.656 1 86.44 292 GLU A N 1
ATOM 2288 C CA . GLU A 1 292 ? 13.555 24.812 18 1 86.44 292 GLU A CA 1
ATOM 2289 C C . GLU A 1 292 ? 14.164 24.156 16.75 1 86.44 292 GLU A C 1
ATOM 2291 O O . GLU A 1 292 ? 15.383 23.969 16.672 1 86.44 292 GLU A O 1
ATOM 2296 N N . GLN A 1 293 ? 13.281 23.859 15.82 1 91 293 GLN A N 1
ATOM 2297 C CA . GLN A 1 293 ? 13.75 23.188 14.609 1 91 293 GLN A CA 1
ATOM 2298 C C . GLN A 1 293 ? 13.086 23.766 13.367 1 91 293 GLN A C 1
ATOM 2300 O O . GLN A 1 293 ? 11.859 23.906 13.305 1 91 293 GLN A O 1
ATOM 2305 N N . LEU A 1 294 ? 13.891 24.125 12.391 1 92.31 294 LEU A N 1
ATOM 2306 C CA . LEU A 1 294 ? 13.461 24.625 11.086 1 92.31 294 LEU A CA 1
ATOM 2307 C C . LEU A 1 294 ? 14.219 23.906 9.969 1 92.31 294 LEU A C 1
ATOM 2309 O O . LEU A 1 294 ? 15.445 24 9.891 1 92.31 294 LEU A O 1
ATOM 2313 N N . ASP A 1 295 ? 13.516 23.125 9.188 1 96.44 295 ASP A N 1
ATOM 2314 C CA . ASP A 1 295 ? 14.156 22.406 8.086 1 96.44 295 ASP A CA 1
ATOM 2315 C C . ASP A 1 295 ? 13.57 22.844 6.738 1 96.44 295 ASP A C 1
ATOM 2317 O O . ASP A 1 295 ? 12.43 22.516 6.418 1 96.44 295 ASP A O 1
ATOM 2321 N N . LEU A 1 296 ? 14.367 23.531 5.965 1 96 296 LEU A N 1
ATOM 2322 C CA . LEU A 1 296 ? 13.977 24.031 4.652 1 96 296 LEU A CA 1
ATOM 2323 C C . LEU A 1 296 ? 14.805 23.375 3.553 1 96 296 LEU A C 1
ATOM 2325 O O . LEU A 1 296 ? 14.883 23.906 2.438 1 96 296 LEU A O 1
ATOM 2329 N N . SER A 1 297 ? 15.406 22.25 3.896 1 97.69 297 SER A N 1
ATOM 2330 C CA . SER A 1 297 ? 16.359 21.625 2.986 1 97.69 297 SER A CA 1
ATOM 2331 C C . SER A 1 297 ? 15.648 21.016 1.779 1 97.69 297 SER A C 1
ATOM 2333 O O . SER A 1 297 ? 14.445 20.75 1.831 1 97.69 297 SER A O 1
ATOM 2335 N N . HIS A 1 298 ? 16.359 20.812 0.677 1 98.25 298 HIS A N 1
ATOM 2336 C CA . HIS A 1 298 ? 15.938 20.094 -0.515 1 98.25 298 HIS A CA 1
ATOM 2337 C C . HIS A 1 298 ? 14.695 20.734 -1.126 1 98.25 298 HIS A C 1
ATOM 2339 O O . HIS A 1 298 ? 13.68 20.062 -1.322 1 98.25 298 HIS A O 1
ATOM 2345 N N . ASN A 1 299 ? 14.781 21.969 -1.41 1 97.38 299 ASN A N 1
ATOM 2346 C CA . ASN A 1 299 ? 13.828 22.75 -2.191 1 97.38 299 ASN A CA 1
ATOM 2347 C C . ASN A 1 299 ? 14.531 23.531 -3.307 1 97.38 299 ASN A C 1
ATOM 2349 O O . ASN A 1 299 ? 15.57 23.094 -3.811 1 97.38 299 ASN A O 1
ATOM 2353 N N . MET A 1 300 ? 13.945 24.516 -3.867 1 95.06 300 MET A N 1
ATOM 2354 C CA . MET A 1 300 ? 14.539 25.406 -4.863 1 95.06 300 MET A CA 1
ATOM 2355 C C . MET A 1 300 ? 14.57 26.844 -4.363 1 95.06 300 MET A C 1
ATOM 2357 O O . MET A 1 300 ? 14.281 27.781 -5.117 1 95.06 300 MET A O 1
ATOM 2361 N N . LEU A 1 301 ? 14.789 26.969 -3.068 1 93.19 301 LEU A N 1
ATOM 2362 C CA . LEU A 1 301 ? 14.828 28.281 -2.455 1 93.19 301 LEU A CA 1
ATOM 2363 C C . LEU A 1 301 ? 16.094 29.031 -2.848 1 93.19 301 LEU A C 1
ATOM 2365 O O . LEU A 1 301 ? 17.125 28.406 -3.109 1 93.19 301 LEU A O 1
ATOM 2369 N N . SER A 1 302 ? 15.984 30.312 -2.912 1 91.69 302 SER A N 1
ATOM 2370 C CA . SER A 1 302 ? 17.094 31.141 -3.363 1 91.69 302 SER A CA 1
ATOM 2371 C C . SER A 1 302 ? 17.188 32.438 -2.562 1 91.69 302 SER A C 1
ATOM 2373 O O . SER A 1 302 ? 16.469 32.625 -1.577 1 91.69 302 SER A O 1
ATOM 2375 N N . GLY A 1 303 ? 18.188 33.281 -2.863 1 89.31 303 GLY A N 1
ATOM 2376 C CA . GLY A 1 303 ? 18.406 34.531 -2.135 1 89.31 303 GLY A CA 1
ATOM 2377 C C . GLY A 1 303 ? 19.359 34.375 -0.965 1 89.31 303 GLY A C 1
ATOM 2378 O O . GLY A 1 303 ? 20.25 33.5 -0.989 1 89.31 303 GLY A O 1
ATOM 2379 N N . THR A 1 304 ? 19.172 35.312 -0.029 1 89 304 THR A N 1
ATOM 2380 C CA . THR A 1 304 ? 20.047 35.344 1.136 1 89 304 THR A CA 1
ATOM 2381 C C . THR A 1 304 ? 19.328 34.812 2.367 1 89 304 THR A C 1
ATOM 2383 O O . THR A 1 304 ? 18.172 35.156 2.611 1 89 304 THR A O 1
ATOM 2386 N N . VAL A 1 305 ? 20 33.844 3.064 1 90.56 305 VAL A N 1
ATOM 2387 C CA . VAL A 1 305 ? 19.484 33.438 4.367 1 90.56 305 VAL A CA 1
ATOM 2388 C C . VAL A 1 305 ? 19.688 34.562 5.379 1 90.56 305 VAL A C 1
ATOM 2390 O O . VAL A 1 305 ? 20.828 34.906 5.715 1 90.56 305 VAL A O 1
ATOM 2393 N N . PRO A 1 306 ? 18.641 35.062 5.832 1 84.56 306 PRO A N 1
ATOM 2394 C CA . PRO A 1 306 ? 18.766 36.281 6.641 1 84.56 306 PRO A CA 1
ATOM 2395 C C . PRO A 1 306 ? 19.297 36 8.039 1 84.56 306 PRO A C 1
ATOM 2397 O O . PRO A 1 306 ? 19.141 34.906 8.562 1 84.56 306 PRO A O 1
ATOM 2400 N N . GLU A 1 307 ? 19.812 37.125 8.664 1 85.25 307 GLU A N 1
ATOM 2401 C CA . GLU A 1 307 ? 20.422 37.062 9.984 1 85.25 307 GLU A CA 1
ATOM 2402 C C . GLU A 1 307 ? 19.375 36.719 11.055 1 85.25 307 GLU A C 1
ATOM 2404 O O . GLU A 1 307 ? 19.656 35.969 12 1 85.25 307 GLU A O 1
ATOM 2409 N N . TYR A 1 308 ? 18.312 37.25 10.898 1 80.19 308 TYR A N 1
ATOM 2410 C CA . TYR A 1 308 ? 17.297 37.125 11.938 1 80.19 308 TYR A CA 1
ATOM 2411 C C . TYR A 1 308 ? 16.875 35.688 12.102 1 80.19 308 TYR A C 1
ATOM 2413 O O . TYR A 1 308 ? 16.453 35.25 13.188 1 80.19 308 TYR A O 1
ATOM 2421 N N . LEU A 1 309 ? 16.953 34.812 11.07 1 83 309 LEU A N 1
ATOM 2422 C CA . LEU A 1 309 ? 16.609 33.406 11.156 1 83 309 LEU A CA 1
ATOM 2423 C C . LEU A 1 309 ? 17.703 32.625 11.898 1 83 309 LEU A C 1
ATOM 2425 O O . LEU A 1 309 ? 17.406 31.641 12.578 1 83 309 LEU A O 1
ATOM 2429 N N . CYS A 1 310 ? 18.844 33.125 11.812 1 83.69 310 CYS A N 1
ATOM 2430 C CA . CYS A 1 310 ? 20 32.438 12.383 1 83.69 310 CYS A CA 1
ATOM 2431 C C . CYS A 1 310 ? 20.281 32.938 13.805 1 83.69 310 CYS A C 1
ATOM 2433 O O . CYS A 1 310 ? 21.141 32.406 14.492 1 83.69 310 CYS A O 1
ATOM 2435 N N . SER A 1 311 ? 19.578 33.938 14.234 1 79.88 311 SER A N 1
ATOM 2436 C CA . SER A 1 311 ? 19.828 34.5 15.562 1 79.88 311 SER A CA 1
ATOM 2437 C C . SER A 1 311 ? 18.656 34.188 16.516 1 79.88 311 SER A C 1
ATOM 2439 O O . SER A 1 311 ? 18.578 34.781 17.594 1 79.88 311 SER A O 1
ATOM 2441 N N . MET A 1 312 ? 17.859 33.312 16.078 1 80.5 312 MET A N 1
ATOM 2442 C CA . MET A 1 312 ? 16.734 32.938 16.938 1 80.5 312 MET A CA 1
ATOM 2443 C C . MET A 1 312 ? 17.203 32.219 18.188 1 80.5 312 MET A C 1
ATOM 2445 O O . MET A 1 312 ? 17.953 31.234 18.094 1 80.5 312 MET A O 1
ATOM 2449 N N . PRO A 1 313 ? 16.875 32.75 19.344 1 75.12 313 PRO A N 1
ATOM 2450 C CA . PRO A 1 313 ? 17.5 32.25 20.578 1 75.12 313 PRO A CA 1
ATOM 2451 C C . PRO A 1 313 ? 17.297 30.766 20.828 1 75.12 313 PRO A C 1
ATOM 2453 O O . PRO A 1 313 ? 18.156 30.109 21.406 1 75.12 313 PRO A O 1
ATOM 2456 N N . ASN A 1 314 ? 16.172 30.188 20.406 1 79.62 314 ASN A N 1
ATOM 2457 C CA . ASN A 1 314 ? 15.906 28.797 20.766 1 79.62 314 ASN A CA 1
ATOM 2458 C C . ASN A 1 314 ? 16.062 27.875 19.562 1 79.62 314 ASN A C 1
ATOM 2460 O O . ASN A 1 314 ? 15.781 26.672 19.641 1 79.62 314 ASN A O 1
ATOM 2464 N N . LEU A 1 315 ? 16.469 28.422 18.5 1 84.5 315 LEU A N 1
ATOM 2465 C CA . LEU A 1 315 ? 16.641 27.594 17.312 1 84.5 315 LEU A CA 1
ATOM 2466 C C . LEU A 1 315 ? 17.844 26.672 17.453 1 84.5 315 LEU A C 1
ATOM 2468 O O . LEU A 1 315 ? 18.984 27.125 17.469 1 84.5 315 LEU A O 1
ATOM 2472 N N . GLN A 1 316 ? 17.641 25.453 17.594 1 82.56 316 GLN A N 1
ATOM 2473 C CA . GLN A 1 316 ? 18.688 24.484 17.828 1 82.56 316 GLN A CA 1
ATOM 2474 C C . GLN A 1 316 ? 19.141 23.844 16.531 1 82.56 316 GLN A C 1
ATOM 2476 O O . GLN A 1 316 ? 20.328 23.547 16.344 1 82.56 316 GLN A O 1
ATOM 2481 N N . LYS A 1 317 ? 18.156 23.609 15.719 1 88.62 317 LYS A N 1
ATOM 2482 C CA . LYS A 1 317 ? 18.469 22.953 14.453 1 88.62 317 LYS A CA 1
ATOM 2483 C C . LYS A 1 317 ? 17.891 23.734 13.273 1 88.62 317 LYS A C 1
ATOM 2485 O O . LYS A 1 317 ? 16.688 24 13.219 1 88.62 317 LYS A O 1
ATOM 2490 N N . PHE A 1 318 ? 18.734 24.156 12.398 1 90.88 318 PHE A N 1
ATOM 2491 C CA . PHE A 1 318 ? 18.344 24.844 11.18 1 90.88 318 PHE A CA 1
ATOM 2492 C C . PHE A 1 318 ? 19 24.219 9.961 1 90.88 318 PHE A C 1
ATOM 2494 O O . PHE A 1 318 ? 20.219 24.203 9.844 1 90.88 318 PHE A O 1
ATOM 2501 N N . SER A 1 319 ? 18.219 23.562 9.086 1 94.19 319 SER A N 1
ATOM 2502 C CA . SER A 1 319 ? 18.734 22.938 7.871 1 94.19 319 SER A CA 1
ATOM 2503 C C . SER A 1 319 ? 18.203 23.641 6.629 1 94.19 319 SER A C 1
ATOM 2505 O O . SER A 1 319 ? 16.984 23.797 6.473 1 94.19 319 SER A O 1
ATOM 2507 N N . TYR A 1 320 ? 19.062 24.141 5.762 1 94.56 320 TYR A N 1
ATOM 2508 C CA . TYR A 1 320 ? 18.672 24.797 4.52 1 94.56 320 TYR A CA 1
ATOM 2509 C C . TYR A 1 320 ? 19.594 24.375 3.371 1 94.56 320 TYR A C 1
ATOM 2511 O O . TYR A 1 320 ? 19.812 25.156 2.434 1 94.56 320 TYR A O 1
ATOM 2519 N N . ASN A 1 321 ? 20.141 23.188 3.531 1 95.62 321 ASN A N 1
ATOM 2520 C CA . ASN A 1 321 ? 21 22.625 2.492 1 95.62 321 ASN A CA 1
ATOM 2521 C C . ASN A 1 321 ? 20.188 22.234 1.253 1 95.62 321 ASN A C 1
ATOM 2523 O O . ASN A 1 321 ? 18.953 22.188 1.299 1 95.62 321 ASN A O 1
ATOM 2527 N N . HIS A 1 322 ? 20.859 22 0.097 1 97.25 322 HIS A N 1
ATOM 2528 C CA . HIS A 1 322 ? 20.281 21.531 -1.159 1 97.25 322 HIS A CA 1
ATOM 2529 C C . HIS A 1 322 ? 19.203 22.484 -1.66 1 97.25 322 HIS A C 1
ATOM 2531 O O . HIS A 1 322 ? 18.078 22.062 -1.96 1 97.25 322 HIS A O 1
ATOM 2537 N N . ASN A 1 323 ? 19.547 23.703 -1.706 1 96.5 323 ASN A N 1
ATOM 2538 C CA . ASN A 1 323 ? 18.797 24.781 -2.32 1 96.5 323 ASN A CA 1
ATOM 2539 C C . ASN A 1 323 ? 19.656 25.594 -3.291 1 96.5 323 ASN A C 1
ATOM 2541 O O . ASN A 1 323 ? 20.516 25.031 -3.971 1 96.5 323 ASN A O 1
ATOM 2545 N N . PHE A 1 324 ? 19.359 26.859 -3.508 1 94.81 324 PHE A N 1
ATOM 2546 C CA . PHE A 1 324 ? 20.156 27.719 -4.387 1 94.81 324 PHE A CA 1
ATOM 2547 C C . PHE A 1 324 ? 20.438 29.047 -3.715 1 94.81 324 PHE A C 1
ATOM 2549 O O . PHE A 1 324 ? 20.469 30.094 -4.379 1 94.81 324 PHE A O 1
ATOM 2556 N N . PHE A 1 325 ? 20.516 29.016 -2.402 1 92.94 325 PHE A N 1
ATOM 2557 C CA . PHE A 1 325 ? 20.891 30.219 -1.676 1 92.94 325 PHE A CA 1
ATOM 2558 C C . PHE A 1 325 ? 22.281 30.672 -2.096 1 92.94 325 PHE A C 1
ATOM 2560 O O . PHE A 1 325 ? 23.188 29.859 -2.299 1 92.94 325 PHE A O 1
ATOM 2567 N N . HIS A 1 326 ? 22.5 32 -2.234 1 91.12 326 HIS A N 1
ATOM 2568 C CA . HIS A 1 326 ? 23.797 32.531 -2.656 1 91.12 326 HIS A CA 1
ATOM 2569 C C . HIS A 1 326 ? 24.359 33.531 -1.649 1 91.12 326 HIS A C 1
ATOM 2571 O O . HIS A 1 326 ? 25.484 34 -1.8 1 91.12 326 HIS A O 1
ATOM 2577 N N . GLY A 1 327 ? 23.594 33.875 -0.577 1 89.19 327 GLY A N 1
ATOM 2578 C CA . GLY A 1 327 ? 24.031 34.719 0.539 1 89.19 327 GLY A CA 1
ATOM 2579 C C . GLY A 1 327 ? 23.594 34.156 1.887 1 89.19 327 GLY A C 1
ATOM 2580 O O . GLY A 1 327 ? 22.516 33.562 2.008 1 89.19 327 GLY A O 1
ATOM 2581 N N . GLU A 1 328 ? 24.422 34.25 2.916 1 88.94 328 GLU A N 1
ATOM 2582 C CA . GLU A 1 328 ? 24.047 33.875 4.273 1 88.94 328 GLU A CA 1
ATOM 2583 C C . GLU A 1 328 ? 24.719 34.781 5.309 1 88.94 328 GLU A C 1
ATOM 2585 O O . GLU A 1 328 ? 25.859 35.219 5.113 1 88.94 328 GLU A O 1
ATOM 2590 N N . SER A 1 329 ? 23.984 35.062 6.27 1 85.19 329 SER A N 1
ATOM 2591 C CA . SER A 1 329 ? 24.562 35.812 7.375 1 85.19 329 SER A CA 1
ATOM 2592 C C . SER A 1 329 ? 25.625 35 8.117 1 85.19 329 SER A C 1
ATOM 2594 O O . SER A 1 329 ? 25.484 33.781 8.258 1 85.19 329 SER A O 1
ATOM 2596 N N . GLN A 1 330 ? 26.641 35.688 8.727 1 84.31 330 GLN A N 1
ATOM 2597 C CA . GLN A 1 330 ? 27.688 35.031 9.516 1 84.31 330 GLN A CA 1
ATOM 2598 C C . GLN A 1 330 ? 27.094 34.375 10.766 1 84.31 330 GLN A C 1
ATOM 2600 O O . GLN A 1 330 ? 27.625 33.375 11.25 1 84.31 330 GLN A O 1
ATOM 2605 N N . MET A 1 331 ? 26 34.906 11.188 1 84.56 331 MET A N 1
ATOM 2606 C CA . MET A 1 331 ? 25.344 34.375 12.398 1 84.56 331 MET A CA 1
ATOM 2607 C C . MET A 1 331 ? 24.859 32.969 12.188 1 84.56 331 MET A C 1
ATOM 2609 O O . MET A 1 331 ? 24.703 32.219 13.148 1 84.56 331 MET A O 1
ATOM 2613 N N . CYS A 1 332 ? 24.609 32.594 10.906 1 86.62 332 CYS A N 1
ATOM 2614 C CA . CYS A 1 332 ? 24.125 31.234 10.609 1 86.62 332 CYS A CA 1
ATOM 2615 C C . CYS A 1 332 ? 25.203 30.203 10.875 1 86.62 332 CYS A C 1
ATOM 2617 O O . CYS A 1 332 ? 24.891 29.062 11.227 1 86.62 332 CYS A O 1
ATOM 2619 N N . LEU A 1 333 ? 26.422 30.594 10.781 1 83.06 333 LEU A N 1
ATOM 2620 C CA . LEU A 1 333 ? 27.562 29.688 10.938 1 83.06 333 LEU A CA 1
ATOM 2621 C C . LEU A 1 333 ? 27.859 29.453 12.422 1 83.06 333 LEU A C 1
ATOM 2623 O O . LEU A 1 333 ? 28.594 28.531 12.766 1 83.06 333 LEU A O 1
ATOM 2627 N N . ASP A 1 334 ? 27.188 30.188 13.305 1 80.56 334 ASP A N 1
ATOM 2628 C CA . ASP A 1 334 ? 27.422 30.078 14.742 1 80.56 334 ASP A CA 1
ATOM 2629 C C . ASP A 1 334 ? 26.391 29.156 15.391 1 80.56 334 ASP A C 1
ATOM 2631 O O . ASP A 1 334 ? 26.469 28.891 16.594 1 80.56 334 ASP A O 1
ATOM 2635 N N . LEU A 1 335 ? 25.469 28.719 14.609 1 82.94 335 LEU A N 1
ATOM 2636 C CA . LEU A 1 335 ? 24.453 27.828 15.141 1 82.94 335 LEU A CA 1
ATOM 2637 C C . LEU A 1 335 ? 25.078 26.5 15.578 1 82.94 335 LEU A C 1
ATOM 2639 O O . LEU A 1 335 ? 26.094 26.078 15.031 1 82.94 335 LEU A O 1
ATOM 2643 N N . GLU A 1 336 ? 24.453 25.844 16.594 1 82.88 336 GLU A N 1
ATOM 2644 C CA . GLU A 1 336 ? 24.969 24.562 17.094 1 82.88 336 GLU A CA 1
ATOM 2645 C C . GLU A 1 336 ? 24.953 23.5 16 1 82.88 336 GLU A C 1
ATOM 2647 O O . GLU A 1 336 ? 25.922 22.75 15.844 1 82.88 336 GLU A O 1
ATOM 2652 N N . GLU A 1 337 ? 23.781 23.406 15.359 1 87.06 337 GLU A N 1
ATOM 2653 C CA . GLU A 1 337 ? 23.625 22.469 14.242 1 87.06 337 GLU A CA 1
ATOM 2654 C C . GLU A 1 337 ? 23.031 23.156 13.023 1 87.06 337 GLU A C 1
ATOM 2656 O O . GLU A 1 337 ? 21.953 23.734 13.102 1 87.06 337 GLU A O 1
ATOM 2661 N N . TYR A 1 338 ? 23.812 23.188 11.984 1 83.88 338 TYR A N 1
ATOM 2662 C CA . TYR A 1 338 ? 23.328 23.734 10.727 1 83.88 338 TYR A CA 1
ATOM 2663 C C . TYR A 1 338 ? 23.844 22.938 9.539 1 83.88 338 TYR A C 1
ATOM 2665 O O . TYR A 1 338 ? 24.828 22.188 9.664 1 83.88 338 TYR A O 1
ATOM 2673 N N . ASP A 1 339 ? 23.109 22.906 8.469 1 89.25 339 ASP A N 1
ATOM 2674 C CA . ASP A 1 339 ? 23.516 22.266 7.219 1 89.25 339 ASP A CA 1
ATOM 2675 C C . ASP A 1 339 ? 23.234 23.188 6.023 1 89.25 339 ASP A C 1
ATOM 2677 O O . ASP A 1 339 ? 22.078 23.438 5.684 1 89.25 339 ASP A O 1
ATOM 2681 N N . ASP A 1 340 ? 24.266 23.703 5.434 1 90.19 340 ASP A N 1
ATOM 2682 C CA . ASP A 1 340 ? 24.094 24.656 4.352 1 90.19 340 ASP A CA 1
ATOM 2683 C C . ASP A 1 340 ? 24.734 24.156 3.059 1 90.19 340 ASP A C 1
ATOM 2685 O O . ASP A 1 340 ? 24.953 24.938 2.125 1 90.19 340 ASP A O 1
ATOM 2689 N N . GLY A 1 341 ? 25.031 22.906 3.055 1 93 341 GLY A N 1
ATOM 2690 C CA . GLY A 1 341 ? 25.688 22.359 1.885 1 93 341 GLY A CA 1
ATOM 2691 C C . GLY A 1 341 ? 24.812 22.359 0.644 1 93 341 GLY A C 1
ATOM 2692 O O . GLY A 1 341 ? 23.594 22.484 0.738 1 93 341 GLY A O 1
ATOM 2693 N N . LYS A 1 342 ? 25.406 22.25 -0.536 1 95.88 342 LYS A N 1
ATOM 2694 C CA . LYS A 1 342 ? 24.734 22.109 -1.83 1 95.88 342 LYS A CA 1
ATOM 2695 C C . LYS A 1 342 ? 23.828 23.312 -2.113 1 95.88 342 LYS A C 1
ATOM 2697 O O . LYS A 1 342 ? 22.672 23.141 -2.492 1 95.88 342 LYS A O 1
ATOM 2702 N N . ASN A 1 343 ? 24.312 24.422 -1.706 1 95.81 343 ASN A N 1
ATOM 2703 C CA . ASN A 1 343 ? 23.781 25.719 -2.109 1 95.81 343 ASN A CA 1
ATOM 2704 C C . ASN A 1 343 ? 24.734 26.453 -3.047 1 95.81 343 ASN A C 1
ATOM 2706 O O . ASN A 1 343 ? 25.516 25.828 -3.756 1 95.81 343 ASN A O 1
ATOM 2710 N N . CYS A 1 344 ? 24.547 27.734 -3.236 1 94.06 344 CYS A N 1
ATOM 2711 C CA . CYS A 1 344 ? 25.406 28.547 -4.094 1 94.06 344 CYS A CA 1
ATOM 2712 C C . CYS A 1 344 ? 26.266 29.5 -3.268 1 94.06 344 CYS A C 1
ATOM 2714 O O . CYS A 1 344 ? 26.422 30.672 -3.621 1 94.06 344 CYS A O 1
ATOM 2716 N N . PHE A 1 345 ? 26.672 28.938 -2.045 1 90.06 345 PHE A N 1
ATOM 2717 C CA . PHE A 1 345 ? 27.594 29.688 -1.208 1 90.06 345 PHE A CA 1
ATOM 2718 C C . PHE A 1 345 ? 29.031 29.516 -1.694 1 90.06 345 PHE A C 1
ATOM 2720 O O . PHE A 1 345 ? 29.719 28.594 -1.27 1 90.06 345 PHE A O 1
ATOM 2727 N N . HIS A 1 346 ? 29.344 30.312 -2.65 1 80.75 346 HIS A N 1
ATOM 2728 C CA . HIS A 1 346 ? 30.688 30.141 -3.186 1 80.75 346 HIS A CA 1
ATOM 2729 C C . HIS A 1 346 ? 31.719 30.938 -2.383 1 80.75 346 HIS A C 1
ATOM 2731 O O . HIS A 1 346 ? 31.422 32.062 -1.941 1 80.75 346 HIS A O 1
ATOM 2737 N N . GLY A 1 347 ? 32.562 30.328 -1.704 1 73.69 347 GLY A N 1
ATOM 2738 C CA . GLY A 1 347 ? 33.656 30.953 -0.957 1 73.69 347 GLY A CA 1
ATOM 2739 C C . GLY A 1 347 ? 34.562 29.938 -0.293 1 73.69 347 GLY A C 1
ATOM 2740 O O . GLY A 1 347 ? 34.312 28.734 -0.333 1 73.69 347 GLY A O 1
ATOM 2741 N N . VAL A 1 348 ? 35.594 30.422 0.336 1 69.5 348 VAL A N 1
ATOM 2742 C CA . VAL A 1 348 ? 36.625 29.609 0.92 1 69.5 348 VAL A CA 1
ATOM 2743 C C . VAL A 1 348 ? 36.125 28.969 2.213 1 69.5 348 VAL A C 1
ATOM 2745 O O . VAL A 1 348 ? 35.469 29.609 3.018 1 69.5 348 VAL A O 1
ATOM 2748 N N . GLY A 1 349 ? 36.344 27.578 2.443 1 70.44 349 GLY A N 1
ATOM 2749 C CA . GLY A 1 349 ? 36.062 26.859 3.686 1 70.44 349 GLY A CA 1
ATOM 2750 C C . GLY A 1 349 ? 34.656 26.328 3.775 1 70.44 349 GLY A C 1
ATOM 2751 O O . GLY A 1 349 ? 34.25 25.844 4.832 1 70.44 349 GLY A O 1
ATOM 2752 N N . ARG A 1 350 ? 34 26.453 2.643 1 77 350 ARG A N 1
ATOM 2753 C CA . ARG A 1 350 ? 32.625 26 2.699 1 77 350 ARG A CA 1
ATOM 2754 C C . ARG A 1 350 ? 32.5 24.531 2.338 1 77 350 ARG A C 1
ATOM 2756 O O . ARG A 1 350 ? 33.312 24 1.596 1 77 350 ARG A O 1
ATOM 2763 N N . PRO A 1 351 ? 31.469 23.891 3.02 1 78.56 351 PRO A N 1
ATOM 2764 C CA . PRO A 1 351 ? 31.219 22.531 2.557 1 78.56 351 PRO A CA 1
ATOM 2765 C C . PRO A 1 351 ? 30.906 22.469 1.063 1 78.56 351 PRO A C 1
ATOM 2767 O O . PRO A 1 351 ? 30.859 23.5 0.389 1 78.56 351 PRO A O 1
ATOM 2770 N N . VAL A 1 352 ? 30.766 21.141 0.59 1 87.19 352 VAL A N 1
ATOM 2771 C CA . VAL A 1 352 ? 30.5 20.906 -0.826 1 87.19 352 VAL A CA 1
ATOM 2772 C C . VAL A 1 352 ? 29.266 21.688 -1.258 1 87.19 352 VAL A C 1
ATOM 2774 O O . VAL A 1 352 ? 28.203 21.578 -0.638 1 87.19 352 VAL A O 1
ATOM 2777 N N . GLN A 1 353 ? 29.438 22.547 -2.225 1 93.31 353 GLN A N 1
ATOM 2778 C CA . GLN A 1 353 ? 28.391 23.391 -2.789 1 93.31 353 GLN A CA 1
ATOM 2779 C C . GLN A 1 353 ? 28.094 23.016 -4.234 1 93.31 353 GLN A C 1
ATOM 2781 O O . GLN A 1 353 ? 28.797 22.188 -4.82 1 93.31 353 GLN A O 1
ATOM 2786 N N . ARG A 1 354 ? 27 23.547 -4.734 1 94.12 354 ARG A N 1
ATOM 2787 C CA . ARG A 1 354 ? 26.672 23.359 -6.145 1 94.12 354 ARG A CA 1
ATOM 2788 C C . ARG A 1 354 ? 27.703 24.047 -7.039 1 94.12 354 ARG A C 1
ATOM 2790 O O . ARG A 1 354 ? 28.359 25 -6.621 1 94.12 354 ARG A O 1
ATOM 2797 N N . SER A 1 355 ? 27.828 23.469 -8.289 1 92.44 355 SER A N 1
ATOM 2798 C CA . SER A 1 355 ? 28.75 24.078 -9.227 1 92.44 355 SER A CA 1
ATOM 2799 C C . SER A 1 355 ? 28.312 25.484 -9.617 1 92.44 355 SER A C 1
ATOM 2801 O O . SER A 1 355 ? 27.125 25.797 -9.578 1 92.44 355 SER A O 1
ATOM 2803 N N . ARG A 1 356 ? 29.234 26.281 -10.008 1 90.88 356 ARG A N 1
ATOM 2804 C CA . ARG A 1 356 ? 28.922 27.641 -10.469 1 90.88 356 ARG A CA 1
ATOM 2805 C C . ARG A 1 356 ? 27.984 27.609 -11.672 1 90.88 356 ARG A C 1
ATOM 2807 O O . ARG A 1 356 ? 27.125 28.469 -11.812 1 90.88 356 ARG A O 1
ATOM 2814 N N . LEU A 1 357 ? 28.125 26.609 -12.484 1 92.25 357 LEU A N 1
ATOM 2815 C CA . LEU A 1 357 ? 27.297 26.453 -13.664 1 92.25 357 LEU A CA 1
ATOM 2816 C C . LEU A 1 357 ? 25.844 26.188 -13.273 1 92.25 357 LEU A C 1
ATOM 2818 O O . LEU A 1 357 ? 24.922 26.781 -13.828 1 92.25 357 LEU A O 1
ATOM 2822 N N . GLN A 1 358 ? 25.719 25.25 -12.32 1 92.69 358 GLN A N 1
ATOM 2823 C CA . GLN A 1 358 ? 24.375 24.938 -11.836 1 92.69 358 GLN A CA 1
ATOM 2824 C C . GLN A 1 358 ? 23.703 26.172 -11.25 1 92.69 358 GLN A C 1
ATOM 2826 O O . GLN A 1 358 ? 22.516 26.406 -11.484 1 92.69 358 GLN A O 1
ATOM 2831 N N . CYS A 1 359 ? 24.422 26.906 -10.523 1 92.75 359 CYS A N 1
ATOM 2832 C CA . CYS A 1 359 ? 23.891 28.109 -9.891 1 92.75 359 CYS A CA 1
ATOM 2833 C C . CYS A 1 359 ? 23.562 29.172 -10.93 1 92.75 359 CYS A C 1
ATOM 2835 O O . CYS A 1 359 ? 22.5 29.812 -10.852 1 92.75 359 CYS A O 1
ATOM 2837 N N . LYS A 1 360 ? 24.406 29.359 -11.891 1 89.81 360 LYS A N 1
ATOM 2838 C CA . LYS A 1 360 ? 24.172 30.328 -12.953 1 89.81 360 LYS A CA 1
ATOM 2839 C C . LYS A 1 360 ? 22.906 29.969 -13.75 1 89.81 360 LYS A C 1
ATOM 2841 O O . LYS A 1 360 ? 22.125 30.844 -14.094 1 89.81 360 LYS A O 1
ATOM 2846 N N . MET A 1 361 ? 22.734 28.766 -13.984 1 88.5 361 MET A N 1
ATOM 2847 C CA . MET A 1 361 ? 21.594 28.312 -14.766 1 88.5 361 MET A CA 1
ATOM 2848 C C . MET A 1 361 ? 20.297 28.531 -14.008 1 88.5 361 MET A C 1
ATOM 2850 O O . MET A 1 361 ? 19.281 28.906 -14.602 1 88.5 361 MET A O 1
ATOM 2854 N N . PHE A 1 362 ? 20.406 28.281 -12.773 1 87.25 362 PHE A N 1
ATOM 2855 C CA . PHE A 1 362 ? 19.203 28.453 -11.961 1 87.25 362 PHE A CA 1
ATOM 2856 C C . PHE A 1 362 ? 18.906 29.922 -11.727 1 87.25 362 PHE A C 1
ATOM 2858 O O . PHE A 1 362 ? 17.75 30.359 -11.836 1 87.25 362 PHE A O 1
ATOM 2865 N N . LEU A 1 363 ? 19.938 30.625 -11.453 1 79.44 363 LEU A N 1
ATOM 2866 C CA . LEU A 1 363 ? 19.766 32 -11.008 1 79.44 363 LEU A CA 1
ATOM 2867 C C . LEU A 1 363 ? 19.609 32.938 -12.203 1 79.44 363 LEU A C 1
ATOM 2869 O O . LEU A 1 363 ? 19.25 34.094 -12.031 1 79.44 363 LEU A O 1
ATOM 2873 N N . SER A 1 364 ? 20.016 32.531 -13.336 1 76.75 364 SER A N 1
ATOM 2874 C CA . SER A 1 364 ? 19.859 33.344 -14.531 1 76.75 364 SER A CA 1
ATOM 2875 C C . SER A 1 364 ? 18.391 33.625 -14.828 1 76.75 364 SER A C 1
ATOM 2877 O O . SER A 1 364 ? 18.062 34.594 -15.5 1 76.75 364 SER A O 1
ATOM 2879 N N . LYS A 1 365 ? 17.641 32.719 -14.367 1 66.19 365 LYS A N 1
ATOM 2880 C CA . LYS A 1 365 ? 16.219 33 -14.484 1 66.19 365 LYS A CA 1
ATOM 2881 C C . LYS A 1 365 ? 15.719 33.812 -13.297 1 66.19 365 LYS A C 1
ATOM 2883 O O . LYS A 1 365 ? 16.062 33.531 -12.148 1 66.19 365 LYS A O 1
ATOM 2888 N N . PRO A 1 366 ? 15.336 35.156 -13.477 1 51.66 366 PRO A N 1
ATOM 2889 C CA . PRO A 1 366 ? 15.008 36.094 -12.398 1 51.66 366 PRO A CA 1
ATOM 2890 C C . PRO A 1 366 ? 14.188 35.469 -11.289 1 51.66 366 PRO A C 1
ATOM 2892 O O . PRO A 1 366 ? 13.086 34.969 -11.539 1 51.66 366 PRO A O 1
ATOM 2895 N N . VAL A 1 367 ? 14.82 34.688 -10.438 1 57.03 367 VAL A N 1
ATOM 2896 C CA . VAL A 1 367 ? 14.023 34.438 -9.242 1 57.03 367 VAL A CA 1
ATOM 2897 C C . VAL A 1 367 ? 13.664 35.781 -8.578 1 57.03 367 VAL A C 1
ATOM 2899 O O . VAL A 1 367 ? 14.547 36.531 -8.156 1 57.03 367 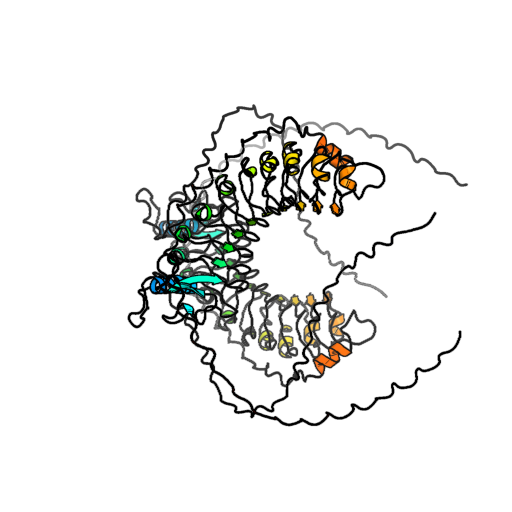VAL A O 1
ATOM 2902 N N . ASN A 1 368 ? 12.867 36.656 -9.133 1 52.34 368 ASN A N 1
ATOM 2903 C CA . ASN A 1 368 ? 12.531 37.938 -8.555 1 52.34 368 ASN A CA 1
ATOM 2904 C C . ASN A 1 368 ? 12.031 37.812 -7.121 1 52.34 368 ASN A C 1
ATOM 2906 O O . ASN A 1 368 ? 10.859 37.5 -6.895 1 52.34 368 ASN A O 1
ATOM 2910 N N . CYS A 1 369 ? 12.977 37.625 -6.281 1 60.44 369 CYS A N 1
ATOM 2911 C CA . CYS A 1 369 ? 12.586 37.625 -4.875 1 60.44 369 CYS A CA 1
ATOM 2912 C C . CYS A 1 369 ? 11.586 38.719 -4.574 1 60.44 369 CYS A C 1
ATOM 2914 O O . CYS A 1 369 ? 10.75 38.594 -3.676 1 60.44 369 CYS A O 1
ATOM 2916 N N . SER A 1 370 ? 11.781 39.812 -5.191 1 51.28 370 SER A N 1
ATOM 2917 C CA . SER A 1 370 ? 10.836 40.938 -5.082 1 51.28 370 SER A CA 1
ATOM 2918 C C . SER A 1 370 ? 9.57 40.656 -5.883 1 51.28 370 SER A C 1
ATOM 2920 O O . SER A 1 370 ? 8.492 41.156 -5.551 1 51.28 370 SER A O 1
ATOM 2922 N N . VAL A 1 371 ? 9.688 40.094 -6.988 1 45.25 371 VAL A N 1
ATOM 2923 C CA . VAL A 1 371 ? 8.562 39.844 -7.883 1 45.25 371 VAL A CA 1
ATOM 2924 C C . VAL A 1 371 ? 7.801 38.625 -7.41 1 45.25 371 VAL A C 1
ATOM 2926 O O . VAL A 1 371 ? 6.684 38.344 -7.863 1 45.25 371 VAL A O 1
ATOM 2929 N N . PHE A 1 372 ? 8.477 37.594 -6.863 1 48.47 372 PHE A N 1
ATOM 2930 C CA . PHE A 1 372 ? 7.66 36.5 -6.387 1 48.47 372 PHE A CA 1
ATOM 2931 C C . PHE A 1 372 ? 6.551 36.969 -5.469 1 48.47 372 PHE A C 1
ATOM 2933 O O . PHE A 1 372 ? 6.82 37.562 -4.418 1 48.47 372 PHE A O 1
ATOM 2940 N N . LYS A 1 373 ? 5.578 37.562 -5.961 1 51.91 373 LYS A N 1
ATOM 2941 C CA . LYS A 1 373 ? 4.316 37.938 -5.324 1 51.91 373 LYS A CA 1
ATOM 2942 C C . LYS A 1 373 ? 3.945 36.938 -4.234 1 51.91 373 LYS A C 1
ATOM 2944 O O . LYS A 1 373 ? 2.84 36.375 -4.234 1 51.91 373 LYS A O 1
ATOM 2949 N N . CYS A 1 374 ? 4.891 36.312 -3.656 1 58.66 374 CYS A N 1
ATOM 2950 C CA . CYS A 1 374 ? 4.527 35.469 -2.527 1 58.66 374 CYS A CA 1
ATOM 2951 C C . CYS A 1 374 ? 3.869 36.281 -1.421 1 58.66 374 CYS A C 1
ATOM 2953 O O . CYS A 1 374 ? 3.467 35.719 -0.394 1 58.66 374 CYS A O 1
ATOM 2955 N N . HIS A 1 375 ? 3.879 37.75 -1.501 1 54.88 375 HIS A N 1
ATOM 2956 C CA . HIS A 1 375 ? 3.727 38.656 -0.354 1 54.88 375 HIS A CA 1
ATOM 2957 C C . HIS A 1 375 ? 2.256 38.875 -0.033 1 54.88 375 HIS A C 1
ATOM 2959 O O . HIS A 1 375 ? 1.702 39.938 -0.382 1 54.88 375 HIS A O 1
ATOM 2965 N N . GLN A 1 376 ? 1.385 37.938 -0.194 1 51.53 376 GLN A N 1
ATOM 2966 C CA . GLN A 1 376 ? 0.158 38.5 0.376 1 51.53 376 GLN A CA 1
ATOM 2967 C C . GLN A 1 376 ? 0.145 38.344 1.896 1 51.53 376 GLN A C 1
ATOM 2969 O O . GLN A 1 376 ? 0.295 37.25 2.422 1 51.53 376 GLN A O 1
ATOM 2974 N N . LEU A 1 377 ? 0.491 39.438 2.686 1 50.5 377 LEU A N 1
ATOM 2975 C CA . LEU A 1 377 ? 0.346 39.469 4.137 1 50.5 377 LEU A CA 1
ATOM 2976 C C . LEU A 1 377 ? -1.103 39.219 4.543 1 50.5 377 LEU A C 1
ATOM 2978 O O . LEU A 1 377 ? -2.002 39.969 4.141 1 50.5 377 LEU A O 1
ATOM 2982 N N . VAL A 1 378 ? -1.457 38.094 4.859 1 53.84 378 VAL A N 1
ATOM 2983 C CA . VAL A 1 378 ? -2.748 37.875 5.504 1 53.84 378 VAL A CA 1
ATOM 2984 C C . VAL A 1 378 ? -2.66 38.25 6.98 1 53.84 378 VAL A C 1
ATOM 2986 O O . VAL A 1 378 ? -1.823 37.719 7.715 1 53.84 378 VAL A O 1
ATOM 2989 N N . PRO A 1 379 ? -3.287 39.344 7.473 1 56.09 379 PRO A N 1
ATOM 2990 C CA . PRO A 1 379 ? -3.229 39.719 8.891 1 56.09 379 PRO A CA 1
ATOM 2991 C C . PRO A 1 379 ? -3.621 38.562 9.805 1 56.09 379 PRO A C 1
ATOM 2993 O O . PRO A 1 379 ? -4.445 37.719 9.43 1 56.09 379 PRO A O 1
ATOM 2996 N N . PRO A 1 380 ? -2.832 38.312 10.867 1 54.59 380 PRO A N 1
ATOM 2997 C CA . PRO A 1 380 ? -3.211 37.281 11.805 1 54.59 380 PRO A CA 1
ATOM 2998 C C . PRO A 1 380 ? -4.676 37.344 12.234 1 54.59 380 PRO A C 1
ATOM 3000 O O . PRO A 1 380 ? -5.246 38.438 12.281 1 54.59 380 PRO A O 1
ATOM 3003 N N . LYS A 1 381 ? -5.359 36.375 12.25 1 51.72 381 LYS A N 1
ATOM 3004 C CA . LYS A 1 381 ? -6.688 36.406 12.859 1 51.72 381 LYS A CA 1
ATOM 3005 C C . LYS A 1 381 ? -6.625 36.844 14.32 1 51.72 381 LYS A C 1
ATOM 3007 O O . LYS A 1 381 ? -5.781 36.344 15.078 1 51.72 381 LYS A O 1
ATOM 3012 N N . PRO A 1 382 ? -7.406 37.938 14.734 1 41.88 382 PRO A N 1
ATOM 3013 C CA . PRO A 1 382 ? -7.383 38.25 16.172 1 41.88 382 PRO A CA 1
ATOM 3014 C C . PRO A 1 382 ? -7.723 37.031 17.031 1 41.88 382 PRO A C 1
ATOM 3016 O O . PRO A 1 382 ? -8.5 36.188 16.625 1 41.88 382 PRO A O 1
ATOM 3019 N N . ASN A 1 383 ? -6.852 36.625 17.891 1 43.53 383 ASN A N 1
ATOM 3020 C CA . ASN A 1 383 ? -7.223 35.562 18.812 1 43.53 383 ASN A CA 1
ATOM 3021 C C . ASN A 1 383 ? -8.656 35.719 19.312 1 43.53 383 ASN A C 1
ATOM 3023 O O . ASN A 1 383 ? -9.07 36.812 19.672 1 43.53 383 ASN A O 1
ATOM 3027 N N . PRO A 1 384 ? -9.625 34.938 18.969 1 43.31 384 PRO A N 1
ATOM 3028 C CA . PRO A 1 384 ? -10.906 35.219 19.625 1 43.31 384 PRO A CA 1
ATOM 3029 C C . PRO A 1 384 ? -10.758 35.594 21.094 1 43.31 384 PRO A C 1
ATOM 3031 O O . PRO A 1 384 ? -9.789 35.188 21.734 1 43.31 384 PRO A O 1
ATOM 3034 N N . PRO A 1 385 ? -11.414 36.656 21.578 1 37.16 385 PRO A N 1
ATOM 3035 C CA . PRO A 1 385 ? -11.297 36.938 23.016 1 37.16 385 PRO A CA 1
ATOM 3036 C C . PRO A 1 385 ? -11.477 35.656 23.875 1 37.16 385 PRO A C 1
ATOM 3038 O O . PRO A 1 385 ? -12.156 34.719 23.469 1 37.16 385 PRO A O 1
ATOM 3041 N N . PRO A 1 386 ? -10.578 35.344 24.75 1 38.06 386 PRO A N 1
ATOM 3042 C CA . PRO A 1 386 ? -10.758 34.156 25.594 1 38.06 386 PRO A CA 1
ATOM 3043 C C . PRO A 1 386 ? -12.203 33.969 26.047 1 38.06 386 PRO A C 1
ATOM 3045 O O . PRO A 1 386 ? -12.945 34.938 26.203 1 38.06 386 PRO A O 1
ATOM 3048 N N . PRO A 1 387 ? -12.836 32.875 25.688 1 38.53 387 PRO A N 1
ATOM 3049 C CA . PRO A 1 387 ? -14.211 32.812 26.203 1 38.53 387 PRO A CA 1
ATOM 3050 C C . PRO A 1 387 ? -14.367 33.406 27.594 1 38.53 387 PRO A C 1
ATOM 3052 O O . PRO A 1 387 ? -13.398 33.469 28.359 1 38.53 387 PRO A O 1
ATOM 3055 N N . SER A 1 388 ? -15.305 34.281 27.844 1 34.22 388 SER A N 1
ATOM 3056 C CA . SER A 1 388 ? -15.594 34.812 29.156 1 34.22 388 SER A CA 1
ATOM 3057 C C . SER A 1 388 ? -15.562 33.75 30.234 1 34.22 388 SER A C 1
ATOM 3059 O O . SER A 1 388 ? -16 32.625 29.984 1 34.22 388 SER A O 1
ATOM 3061 N N . PRO A 1 389 ? -14.727 33.781 31.203 1 30.61 389 PRO A N 1
ATOM 3062 C CA . PRO A 1 389 ? -14.688 32.719 32.219 1 30.61 389 PRO A CA 1
ATOM 3063 C C . PRO A 1 389 ? -16.078 32.281 32.656 1 30.61 389 PRO A C 1
ATOM 3065 O O . PRO A 1 389 ? -16.969 33.094 32.875 1 30.61 389 PRO A O 1
ATOM 3068 N N . LYS A 1 390 ? -16.5 31.219 32.094 1 39 390 LYS A N 1
ATOM 3069 C CA . LYS A 1 390 ? -17.781 30.75 32.625 1 39 390 LYS A CA 1
ATOM 3070 C C . LYS A 1 390 ? -17.891 31.031 34.125 1 39 390 LYS A C 1
ATOM 3072 O O . LYS A 1 390 ? -16.906 30.922 34.844 1 39 390 LYS A O 1
ATOM 3077 N N . PRO A 1 391 ? -18.875 31.734 34.625 1 31.11 391 PRO A N 1
ATOM 3078 C CA . PRO A 1 391 ? -18.922 32.031 36.062 1 31.11 391 PRO A CA 1
ATOM 3079 C C . PRO A 1 391 ? -18.578 30.812 36.906 1 31.11 391 PRO A C 1
ATOM 3081 O O . PRO A 1 391 ? -18.969 29.688 36.562 1 31.11 391 PRO A O 1
ATOM 3084 N N . LYS A 1 392 ? -17.422 30.75 37.531 1 34.56 392 LYS A N 1
ATOM 3085 C CA . LYS A 1 392 ? -17.078 29.656 38.438 1 34.56 392 LYS A CA 1
ATOM 3086 C C . LYS A 1 392 ? -18.297 29.156 39.188 1 34.56 392 LYS A C 1
ATOM 3088 O O . LYS A 1 392 ? -18.984 29.938 39.844 1 34.56 392 LYS A O 1
ATOM 3093 N N . PRO A 1 393 ? -18.953 28.062 38.688 1 29.97 393 PRO A N 1
ATOM 3094 C CA . PRO A 1 393 ? -20.094 27.719 39.531 1 29.97 393 PRO A CA 1
ATOM 3095 C C . PRO A 1 393 ? -19.797 27.844 41.031 1 29.97 393 PRO A C 1
ATOM 3097 O O . PRO A 1 393 ? -18.641 27.719 41.438 1 29.97 393 PRO A O 1
ATOM 3100 N N . ALA A 1 394 ? -20.547 28.562 41.656 1 32.62 394 ALA A N 1
ATOM 3101 C CA . ALA A 1 394 ? -20.438 28.781 43.094 1 32.62 394 ALA A CA 1
ATOM 3102 C C . ALA A 1 394 ? -20.109 27.469 43.812 1 32.62 394 ALA A C 1
ATOM 3104 O O . ALA A 1 394 ? -20.75 26.438 43.562 1 32.62 394 ALA A O 1
ATOM 3105 N N . LEU A 1 395 ? -18.75 27.203 44.094 1 30.08 395 LEU A N 1
ATOM 3106 C CA . LEU A 1 395 ? -18.266 26.031 44.844 1 30.08 395 LEU A CA 1
ATOM 3107 C C . LEU A 1 395 ? -19.25 25.625 45.906 1 30.08 395 LEU A C 1
ATOM 3109 O O . LEU A 1 395 ? -19.766 26.469 46.656 1 30.08 395 LEU A O 1
ATOM 3113 N N . PRO A 1 396 ? -20.031 24.594 45.594 1 31.28 396 PRO A N 1
ATOM 3114 C CA . PRO A 1 396 ? -20.98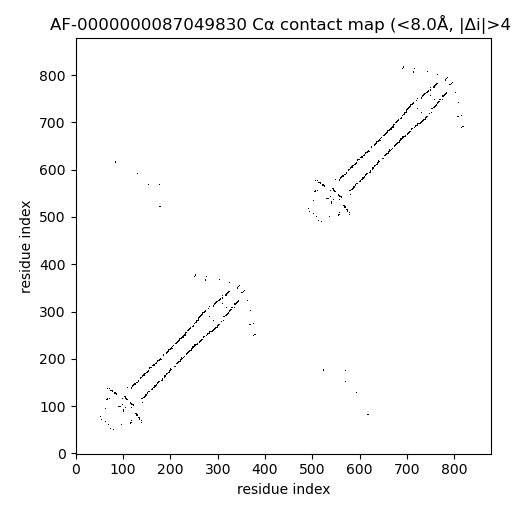4 24.312 46.688 1 31.28 396 PRO A CA 1
ATOM 3115 C C . PRO A 1 396 ? -20.344 24.438 48.062 1 31.28 396 PRO A C 1
ATOM 3117 O O . PRO A 1 396 ? -19.125 24.312 48.188 1 31.28 396 PRO A O 1
ATOM 3120 N N . PRO A 1 397 ? -20.922 25.078 49 1 28.84 397 PRO A N 1
ATOM 3121 C CA . PRO A 1 397 ? -20.328 25.328 50.312 1 28.84 397 PRO A CA 1
ATOM 3122 C C . PRO A 1 397 ? -19.656 24.094 50.906 1 28.84 397 PRO A C 1
ATOM 3124 O O . PRO A 1 397 ? -20.031 22.969 50.562 1 28.84 397 PRO A O 1
ATOM 3127 N N . PRO A 1 398 ? -18.344 24.203 51.219 1 27.98 398 PRO A N 1
ATOM 3128 C CA . PRO A 1 398 ? -17.516 23.109 51.75 1 27.98 398 PRO A CA 1
ATOM 3129 C C . PRO A 1 398 ? -18.281 22.219 52.719 1 27.98 398 PRO A C 1
ATOM 3131 O O . PRO A 1 398 ? -19.047 22.734 53.562 1 27.98 398 PRO A O 1
ATOM 3134 N N . PRO A 1 399 ? -18.703 21.047 52.25 1 28.05 399 PRO A N 1
ATOM 3135 C CA . PRO A 1 399 ? -19.5 20.281 53.188 1 28.05 399 PRO A CA 1
ATOM 3136 C C . PRO A 1 399 ? -18.906 20.297 54.594 1 28.05 399 PRO A C 1
ATOM 3138 O O . PRO A 1 399 ? -17.703 20.531 54.781 1 28.05 399 PRO A O 1
ATOM 3141 N N . PRO A 1 400 ? -19.625 20.438 55.625 1 24.14 400 PRO A N 1
ATOM 3142 C CA . PRO A 1 400 ? -19.156 20.609 57 1 24.14 400 PRO A CA 1
ATOM 3143 C C . PRO A 1 400 ? -18.141 19.562 57.406 1 24.14 400 PRO A C 1
ATOM 3145 O O . PRO A 1 400 ? -18.125 18.453 56.875 1 24.14 400 PRO A O 1
ATOM 3148 N N . SER A 1 401 ? -16.953 19.984 57.844 1 23.52 401 SER A N 1
ATOM 3149 C CA . SER A 1 401 ? -15.742 19.328 58.344 1 23.52 401 SER A CA 1
ATOM 3150 C C . SER A 1 401 ? -16.078 18.125 59.219 1 23.52 401 SER A C 1
ATOM 3152 O O . SER A 1 401 ? -16.703 18.266 60.281 1 23.52 401 SER A O 1
ATOM 3154 N N . PRO A 1 402 ? -16.375 16.953 58.469 1 22.86 402 PRO A N 1
ATOM 3155 C CA . PRO A 1 402 ? -16.734 15.898 59.406 1 22.86 402 PRO A CA 1
ATOM 3156 C C . PRO A 1 402 ? -15.75 15.758 60.562 1 22.86 402 PRO A C 1
ATOM 3158 O O . PRO A 1 402 ? -14.57 16.094 60.406 1 22.86 402 PRO A O 1
ATOM 3161 N N . GLN A 1 403 ? -16.172 15.727 61.75 1 20.88 403 GLN A N 1
ATOM 3162 C CA . GLN A 1 403 ? -15.547 15.648 63.062 1 20.88 403 GLN A CA 1
ATOM 3163 C C . GLN A 1 403 ? -14.602 14.453 63.125 1 20.88 403 GLN A C 1
ATOM 3165 O O . GLN A 1 403 ? -14.922 13.367 62.656 1 20.88 403 GLN A O 1
ATOM 3170 N N . HIS A 1 404 ? -13.266 14.711 63.156 1 20.98 404 HIS A N 1
ATOM 3171 C CA . HIS A 1 404 ? -12.055 13.906 63.25 1 20.98 404 HIS A CA 1
ATOM 3172 C C . HIS A 1 404 ? -12.211 12.789 64.312 1 20.98 404 HIS A C 1
ATOM 3174 O O . HIS A 1 404 ? -12.414 13.055 65.5 1 20.98 404 HIS A O 1
ATOM 3180 N N . PRO A 1 405 ? -12.867 11.68 63.812 1 22.45 405 PRO A N 1
ATOM 3181 C CA . PRO A 1 405 ? -12.945 10.766 64.938 1 22.45 405 PRO A CA 1
ATOM 3182 C C . PRO A 1 405 ? -11.578 10.406 65.562 1 22.45 405 PRO A C 1
ATOM 3184 O O . PRO A 1 405 ? -10.57 10.469 64.812 1 22.45 405 PRO A O 1
ATOM 3187 N N . LEU A 1 406 ? -11.461 10.25 66.812 1 20.69 406 LEU A N 1
ATOM 3188 C CA . LEU A 1 406 ? -10.43 10.062 67.812 1 20.69 406 LEU A CA 1
ATOM 3189 C C . LEU A 1 406 ? -9.602 8.82 67.562 1 20.69 406 LEU A C 1
ATOM 3191 O O . LEU A 1 406 ? -10.133 7.812 67.062 1 20.69 406 LEU A O 1
ATOM 3195 N N . SER A 1 407 ? -8.281 8.984 67.312 1 22.2 407 SER A N 1
ATOM 3196 C CA . SER A 1 407 ? -7.113 8.172 67 1 22.2 407 SER A CA 1
ATOM 3197 C C . SER A 1 407 ? -7.031 6.949 67.875 1 22.2 407 SER A C 1
ATOM 3199 O O . SER A 1 407 ? -6.961 7.086 69.125 1 22.2 407 SER A O 1
ATOM 3201 N N . PRO A 1 408 ? -7.641 5.824 67.375 1 22.67 408 PRO A N 1
ATOM 3202 C CA . PRO A 1 408 ? -7.531 4.785 68.438 1 22.67 408 PRO A CA 1
ATOM 3203 C C . PRO A 1 408 ? -6.082 4.426 68.75 1 22.67 408 PRO A C 1
ATOM 3205 O O . PRO A 1 408 ? -5.195 4.621 67.938 1 22.67 408 PRO A O 1
ATOM 3208 N N . PRO A 1 409 ? -5.855 3.945 69.938 1 20.67 409 PRO A N 1
ATOM 3209 C CA . PRO A 1 409 ? -4.625 3.854 70.75 1 20.67 409 PRO A CA 1
ATOM 3210 C C . PRO A 1 409 ? -3.615 2.873 70.125 1 20.67 409 PRO A C 1
ATOM 3212 O O . PRO A 1 409 ? -2.506 3.27 69.75 1 20.67 409 PRO A O 1
ATOM 3215 N N . PRO A 1 410 ? -3.326 1.786 70.75 1 19.97 410 PRO A N 1
ATOM 3216 C CA . PRO A 1 410 ? -2.057 1.464 71.375 1 19.97 410 PRO A CA 1
ATOM 3217 C C . PRO A 1 410 ? -1.255 0.407 70.625 1 19.97 410 PRO A C 1
ATOM 3219 O O . PRO A 1 410 ? -0.023 0.4 70.688 1 19.97 410 PRO A O 1
ATOM 3222 N N . LEU A 1 411 ? -1.684 -0.399 69.5 1 22.75 411 LEU A N 1
ATOM 3223 C CA . LEU A 1 411 ? -1.309 -1.725 69.938 1 22.75 411 LEU A CA 1
ATOM 3224 C C . LEU A 1 411 ? 0.191 -1.955 69.812 1 22.75 411 LEU A C 1
ATOM 3226 O O . LEU A 1 411 ? 0.813 -1.417 68.875 1 22.75 411 LEU A O 1
ATOM 3230 N N . PRO A 1 412 ? 0.826 -2.809 70.625 1 21.09 412 PRO A N 1
ATOM 3231 C CA . PRO A 1 412 ? 2.199 -2.967 71.062 1 21.09 412 PRO A CA 1
ATOM 3232 C C . PRO A 1 412 ? 3.088 -3.727 70.125 1 21.09 412 PRO A C 1
ATOM 3234 O O . PRO A 1 412 ? 4.238 -3.344 69.875 1 21.09 412 PRO A O 1
ATOM 3237 N N . PRO A 1 413 ? 2.732 -4.938 69.562 1 18.64 413 PRO A N 1
ATOM 3238 C CA . PRO A 1 413 ? 3.615 -5.965 70.125 1 18.64 413 PRO A CA 1
ATOM 3239 C C . PRO A 1 413 ? 4.852 -6.211 69.25 1 18.64 413 PRO A C 1
ATOM 3241 O O . PRO A 1 413 ? 5.973 -6.234 69.75 1 18.64 413 PRO A O 1
ATOM 3244 N N . CYS A 1 414 ? 4.75 -7.016 68 1 20.94 414 CYS A N 1
ATOM 3245 C CA . CYS A 1 414 ? 5.383 -8.328 68.062 1 20.94 414 CYS A CA 1
ATOM 3246 C C . CYS A 1 414 ? 6.793 -8.281 67.5 1 20.94 414 CYS A C 1
ATOM 3248 O O . CYS A 1 414 ? 7.043 -7.574 66.5 1 20.94 414 CYS A O 1
ATOM 3250 N N . GLN A 1 415 ? 7.75 -9.102 67.938 1 20.05 415 GLN A N 1
ATOM 3251 C CA . GLN A 1 415 ? 9.188 -9.297 68.125 1 20.05 415 GLN A CA 1
ATOM 3252 C C . GLN A 1 415 ? 9.797 -10 66.938 1 20.05 415 GLN A C 1
ATOM 3254 O O . GLN A 1 415 ? 10.984 -10.328 66.938 1 20.05 415 GLN A O 1
ATOM 3259 N N . GLN A 1 416 ? 9.234 -9.922 65.688 1 18.86 416 GLN A N 1
ATOM 3260 C CA . GLN A 1 416 ? 9.641 -11.109 64.938 1 18.86 416 GLN A CA 1
ATOM 3261 C C . GLN A 1 416 ? 11.156 -11.156 64.75 1 18.86 416 GLN A C 1
ATOM 3263 O O . GLN A 1 416 ? 11.812 -10.109 64.75 1 18.86 416 GLN A O 1
ATOM 3268 N N . LEU A 1 417 ? 11.586 -12.406 64.312 1 20.67 417 LEU A N 1
ATOM 3269 C CA . LEU A 1 417 ? 12.68 -13.367 64.375 1 20.67 417 LEU A CA 1
ATOM 3270 C C . LEU A 1 417 ? 13.719 -13.086 63.312 1 20.67 417 LEU A C 1
ATOM 3272 O O . LEU A 1 417 ? 13.367 -12.688 62.188 1 20.67 417 LEU A O 1
ATOM 3276 N N . GLN A 1 418 ? 14.938 -13.125 63.656 1 20.25 418 GLN A N 1
ATOM 3277 C CA . GLN A 1 418 ? 16.281 -12.742 63.25 1 20.25 418 GLN A CA 1
ATOM 3278 C C . GLN A 1 418 ? 16.797 -13.641 62.125 1 20.25 418 GLN A C 1
ATOM 3280 O O . GLN A 1 418 ? 16.969 -14.844 62.312 1 20.25 418 GLN A O 1
ATOM 3285 N N . SER A 1 419 ? 16.219 -13.562 60.906 1 22.45 419 SER A N 1
ATOM 3286 C CA . SER A 1 419 ? 16.672 -14.594 59.969 1 22.45 419 SER A CA 1
ATOM 3287 C C . SER A 1 419 ? 18.188 -14.508 59.75 1 22.45 419 SER A C 1
ATOM 3289 O O . SER A 1 419 ? 18.75 -13.414 59.719 1 22.45 419 SER A O 1
ATOM 3291 N N . PRO A 1 420 ? 18.812 -15.688 59.688 1 23.89 420 PRO A N 1
ATOM 3292 C CA . PRO A 1 420 ? 20.266 -15.922 59.812 1 23.89 420 PRO A CA 1
ATOM 3293 C C . PRO A 1 420 ? 21.016 -15.508 58.562 1 23.89 420 PRO A C 1
ATOM 3295 O O . PRO A 1 420 ? 20.438 -15.422 57.469 1 23.89 420 PRO A O 1
ATOM 3298 N N . PRO A 1 421 ? 22.328 -15.188 58.625 1 23.64 421 PRO A N 1
ATOM 3299 C CA . PRO A 1 421 ? 23.312 -14.453 57.844 1 23.64 421 PRO A CA 1
ATOM 3300 C C . PRO A 1 421 ? 23.797 -15.227 56.625 1 23.64 421 PRO A C 1
ATOM 3302 O O . PRO A 1 421 ? 24.078 -16.422 56.719 1 23.64 421 PRO A O 1
ATOM 3305 N N . PRO A 1 422 ? 23.266 -14.961 55.438 1 24.67 422 PRO A N 1
ATOM 3306 C CA . PRO A 1 422 ? 23.609 -15.789 54.281 1 24.67 422 PRO A CA 1
ATOM 3307 C C . PRO A 1 422 ? 25.109 -15.891 54.031 1 24.67 422 PRO A C 1
ATOM 3309 O O . PRO A 1 422 ? 25.859 -14.969 54.375 1 24.67 422 PRO A O 1
ATOM 3312 N N . PRO A 1 423 ? 25.625 -17.109 53.812 1 22.64 423 PRO A N 1
ATOM 3313 C CA . PRO A 1 423 ? 27.031 -17.5 53.812 1 22.64 423 PRO A CA 1
ATOM 3314 C C . PRO A 1 423 ? 27.828 -16.859 52.688 1 22.64 423 PRO A C 1
ATOM 3316 O O . PRO A 1 423 ? 27.25 -16.422 51.688 1 22.64 423 PRO A O 1
ATOM 3319 N N . SER A 1 424 ? 29.172 -16.719 52.781 1 22.27 424 SER A N 1
ATOM 3320 C CA . SER A 1 424 ? 30.359 -15.992 52.312 1 22.27 424 SER A CA 1
ATOM 3321 C C . SER A 1 424 ? 30.812 -16.5 50.938 1 22.27 424 SER A C 1
ATOM 3323 O O . SER A 1 424 ? 31.078 -17.688 50.781 1 22.27 424 SER A O 1
ATOM 3325 N N . PRO A 1 425 ? 30.266 -15.906 49.875 1 22.28 425 PRO A N 1
ATOM 3326 C CA . PRO A 1 425 ? 30.625 -16.438 48.562 1 22.28 425 PRO A CA 1
ATOM 3327 C C . PRO A 1 425 ? 32.125 -16.5 48.312 1 22.28 425 PRO A C 1
ATOM 3329 O O . PRO A 1 425 ? 32.875 -15.641 48.812 1 22.28 425 PRO A O 1
ATOM 3332 N N . MET A 1 426 ? 32.688 -17.672 48 1 21.45 426 MET A N 1
ATOM 3333 C CA . MET A 1 426 ? 34.094 -18.125 47.844 1 21.45 426 MET A CA 1
ATOM 3334 C C . MET A 1 426 ? 34.781 -17.406 46.719 1 21.45 426 MET A C 1
ATOM 3336 O O . MET A 1 426 ? 34.156 -17.125 45.688 1 21.45 426 MET A O 1
ATOM 3340 N N . ASP A 1 427 ? 36.031 -16.859 46.812 1 20.77 427 ASP A N 1
ATOM 3341 C CA . ASP A 1 427 ? 37.062 -16.016 46.219 1 20.77 427 ASP A CA 1
ATOM 3342 C C . ASP A 1 427 ? 37.688 -16.672 45 1 20.77 427 ASP A C 1
ATOM 3344 O O . ASP A 1 427 ? 38.375 -17.688 45.094 1 20.77 427 ASP A O 1
ATOM 3348 N N . TYR A 1 428 ? 36.906 -16.938 43.938 1 21.5 428 TYR A N 1
ATOM 3349 C CA . TYR A 1 428 ? 37.594 -17.672 42.875 1 21.5 428 TYR A CA 1
ATOM 3350 C C . TYR A 1 428 ? 38.781 -16.875 42.312 1 21.5 428 TYR A C 1
ATOM 3352 O O . TYR A 1 428 ? 38.625 -15.703 41.969 1 21.5 428 TYR A O 1
ATOM 3360 N N . ASN A 1 429 ? 40.094 -17.266 42.531 1 21.7 429 ASN A N 1
ATOM 3361 C CA . ASN A 1 429 ? 41.438 -16.797 42.219 1 21.7 429 ASN A CA 1
ATOM 3362 C C . ASN A 1 429 ? 41.719 -16.781 40.719 1 21.7 429 ASN A C 1
ATOM 3364 O O . ASN A 1 429 ? 41.562 -17.812 40.062 1 21.7 429 ASN A O 1
ATOM 3368 N N . PRO A 1 430 ? 41.688 -15.602 40.094 1 22.28 430 PRO A N 1
ATOM 3369 C CA . PRO A 1 430 ? 41.969 -15.414 38.688 1 22.28 430 PRO A CA 1
ATOM 3370 C C . PRO A 1 430 ? 43.375 -15.898 38.281 1 22.28 430 PRO A C 1
ATOM 3372 O O . PRO A 1 430 ? 44.312 -15.75 39.062 1 22.28 430 PRO A O 1
ATOM 3375 N N . LEU A 1 431 ? 43.469 -16.891 37.406 1 22.98 431 LEU A N 1
ATOM 3376 C CA . LEU A 1 431 ? 44.688 -17.562 36.969 1 22.98 431 LE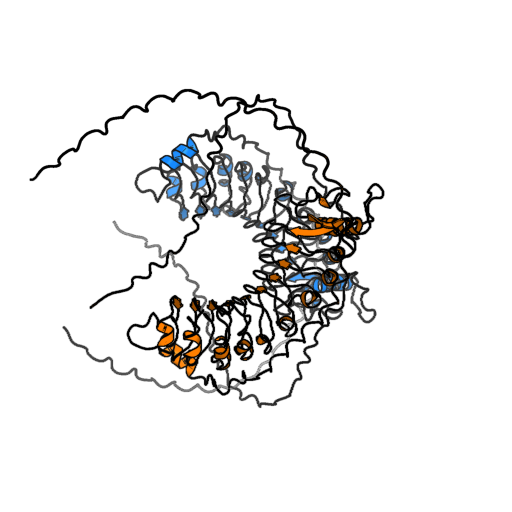U A CA 1
ATOM 3377 C C . LEU A 1 431 ? 45.656 -16.578 36.312 1 22.98 431 LEU A C 1
ATOM 3379 O O . LEU A 1 431 ? 45.219 -15.516 35.844 1 22.98 431 LEU A O 1
ATOM 3383 N N . PRO A 1 432 ? 47 -16.984 36 1 23.78 432 PRO A N 1
ATOM 3384 C CA . PRO A 1 432 ? 48.375 -16.484 35.844 1 23.78 432 PRO A CA 1
ATOM 3385 C C . PRO A 1 432 ? 48.625 -15.867 34.469 1 23.78 432 PRO A C 1
ATOM 3387 O O . PRO A 1 432 ? 48.219 -16.438 33.438 1 23.78 432 PRO A O 1
ATOM 3390 N N . PRO A 1 433 ? 48.625 -14.547 34.25 1 23.61 433 PRO A N 1
ATOM 3391 C CA . PRO A 1 433 ? 48.906 -13.945 32.938 1 23.61 433 PRO A CA 1
ATOM 3392 C C . PRO A 1 433 ? 50.281 -14.32 32.406 1 23.61 433 PRO A C 1
ATOM 3394 O O . PRO A 1 433 ? 51.219 -14.422 33.188 1 23.61 433 PRO A O 1
ATOM 3397 N N . ILE A 1 434 ? 50.438 -15.078 31.312 1 23.84 434 ILE A N 1
ATOM 3398 C CA . ILE A 1 434 ? 51.656 -15.539 30.641 1 23.84 434 ILE A CA 1
ATOM 3399 C C . ILE A 1 434 ? 52.438 -14.344 30.141 1 23.84 434 ILE A C 1
ATOM 3401 O O . ILE A 1 434 ? 51.875 -13.367 29.641 1 23.84 434 ILE A O 1
ATOM 3405 N N . ASN A 1 435 ? 53.875 -14.203 30.141 1 22.05 435 ASN A N 1
ATOM 3406 C CA . ASN A 1 435 ? 55.094 -13.359 30.094 1 22.05 435 ASN A CA 1
ATOM 3407 C C . ASN A 1 435 ? 55.469 -13.031 28.656 1 22.05 435 ASN A C 1
ATOM 3409 O O . ASN A 1 435 ? 56.531 -12.453 28.422 1 22.05 435 ASN A O 1
ATOM 3413 N N . GLY A 1 436 ? 54.75 -12.992 27.531 1 23.2 436 GLY A N 1
ATOM 3414 C CA . GLY A 1 436 ? 55.625 -12.883 26.375 1 23.2 436 GLY A CA 1
ATOM 3415 C C . GLY A 1 436 ? 56.562 -11.695 26.453 1 23.2 436 GLY A C 1
ATOM 3416 O O . GLY A 1 436 ? 56.312 -10.742 27.188 1 23.2 436 GLY A O 1
ATOM 3417 N N . ARG A 1 437 ? 57.844 -11.891 25.672 1 22.19 437 ARG A N 1
ATOM 3418 C CA . ARG A 1 437 ? 59.156 -11.359 25.328 1 22.19 437 ARG A CA 1
ATOM 3419 C C . ARG A 1 437 ? 59.031 -10.055 24.562 1 22.19 437 ARG A C 1
ATOM 3421 O O . ARG A 1 437 ? 58.031 -9.812 23.891 1 22.19 437 ARG A O 1
ATOM 3428 N N . LYS A 1 438 ? 60.125 -9.258 24.641 1 21.33 438 LYS A N 1
ATOM 3429 C CA . LYS A 1 438 ? 60.781 -8.008 24.281 1 21.33 438 LYS A CA 1
ATOM 3430 C C . LYS A 1 438 ? 61.094 -7.949 22.797 1 21.33 438 LYS A C 1
ATOM 3432 O O . LYS A 1 438 ? 61.531 -6.922 22.281 1 21.33 438 LYS A O 1
ATOM 3437 N N . LEU A 1 439 ? 60.719 -8.727 21.734 1 20.52 439 LEU A N 1
ATOM 3438 C CA . LEU A 1 439 ? 61.406 -8.297 20.5 1 20.52 439 LEU A CA 1
ATOM 3439 C C . LEU A 1 439 ? 60.906 -6.926 20.062 1 20.52 439 LEU A C 1
ATOM 3441 O O . LEU A 1 439 ? 59.688 -6.629 20.172 1 20.52 439 LEU A O 1
ATOM 3445 N N . MET B 1 1 ? 48 -32.781 -38.031 1 18.97 1 MET B N 1
ATOM 3446 C CA . MET B 1 1 ? 47.875 -31.312 -38.156 1 18.97 1 MET B CA 1
ATOM 3447 C C . MET B 1 1 ? 46.469 -30.875 -37.75 1 18.97 1 MET B C 1
ATOM 3449 O O . MET B 1 1 ? 45.531 -31.656 -37.812 1 18.97 1 MET B O 1
ATOM 3453 N N . LYS B 1 2 ? 46.438 -29.484 -37.188 1 20.91 2 LYS B N 1
ATOM 3454 C CA . LYS B 1 2 ? 45.812 -28.578 -36.219 1 20.91 2 LYS B CA 1
ATOM 3455 C C . LYS B 1 2 ? 44.469 -28.094 -36.75 1 20.91 2 LYS B C 1
ATOM 3457 O O . LYS B 1 2 ? 44.062 -26.969 -36.5 1 20.91 2 LYS B O 1
ATOM 3462 N N . ASN B 1 3 ? 43.844 -28.703 -37.594 1 20.98 3 ASN B N 1
ATOM 3463 C CA . ASN B 1 3 ? 42.812 -28.016 -38.375 1 20.98 3 ASN B CA 1
ATOM 3464 C C . ASN B 1 3 ? 41.625 -27.656 -37.5 1 20.98 3 ASN B C 1
ATOM 3466 O O . ASN B 1 3 ? 40.875 -28.531 -37.062 1 20.98 3 ASN B O 1
ATOM 3470 N N . THR B 1 4 ? 41.812 -26.641 -36.562 1 26.33 4 THR B N 1
ATOM 3471 C CA . THR B 1 4 ? 41 -26.062 -35.5 1 26.33 4 THR B CA 1
ATOM 3472 C C . THR B 1 4 ? 39.75 -25.438 -36.062 1 26.33 4 THR B C 1
ATOM 3474 O O . THR B 1 4 ? 39.812 -24.484 -36.844 1 26.33 4 THR B O 1
ATOM 3477 N N . VAL B 1 5 ? 38.719 -26.219 -36.438 1 26.33 5 VAL B N 1
ATOM 3478 C CA . VAL B 1 5 ? 37.5 -25.812 -37.094 1 26.33 5 VAL B CA 1
ATOM 3479 C C . VAL B 1 5 ? 36.75 -24.797 -36.219 1 26.33 5 VAL B C 1
ATOM 3481 O O . VAL B 1 5 ? 36.344 -25.109 -35.094 1 26.33 5 VAL B O 1
ATOM 3484 N N . THR B 1 6 ? 37.125 -23.453 -36.219 1 25.45 6 THR B N 1
ATOM 3485 C CA . THR B 1 6 ? 36.719 -22.25 -35.5 1 25.45 6 THR B CA 1
ATOM 3486 C C . THR B 1 6 ? 35.25 -21.922 -35.75 1 25.45 6 THR B C 1
ATOM 3488 O O . THR B 1 6 ? 34.906 -21.516 -36.875 1 25.45 6 THR B O 1
ATOM 3491 N N . TYR B 1 7 ? 34.25 -22.766 -35.438 1 22.67 7 TYR B N 1
ATOM 3492 C CA . TYR B 1 7 ? 32.875 -22.5 -35.781 1 22.67 7 TYR B CA 1
ATOM 3493 C C . TYR B 1 7 ? 32.406 -21.188 -35.188 1 22.67 7 TYR B C 1
ATOM 3495 O O . TYR B 1 7 ? 32.438 -21.016 -33.969 1 22.67 7 TYR B O 1
ATOM 3503 N N . SER B 1 8 ? 32.562 -19.969 -35.844 1 23.09 8 SER B N 1
ATOM 3504 C CA . SER B 1 8 ? 32.219 -18.594 -35.5 1 23.09 8 SER B CA 1
ATOM 3505 C C . SER B 1 8 ? 30.719 -18.422 -35.281 1 23.09 8 SER B C 1
ATOM 3507 O O . SER B 1 8 ? 29.938 -18.672 -36.188 1 23.09 8 SER B O 1
ATOM 3509 N N . ALA B 1 9 ? 30.172 -18.766 -34.062 1 23.83 9 ALA B N 1
ATOM 3510 C CA . ALA B 1 9 ? 28.781 -18.641 -33.625 1 23.83 9 ALA B CA 1
ATOM 3511 C C . ALA B 1 9 ? 28.281 -17.203 -33.781 1 23.83 9 ALA B C 1
ATOM 3513 O O . ALA B 1 9 ? 28.797 -16.281 -33.125 1 23.83 9 ALA B O 1
ATOM 3514 N N . LEU B 1 10 ? 27.875 -16.75 -34.969 1 22.03 10 LEU B N 1
ATOM 3515 C CA . LEU B 1 10 ? 27.375 -15.43 -35.344 1 22.03 10 LEU B CA 1
ATOM 3516 C C . LEU B 1 10 ? 26.172 -15.031 -34.5 1 22.03 10 LEU B C 1
ATOM 3518 O O . LEU B 1 10 ? 25.125 -15.664 -34.562 1 22.03 10 LEU B O 1
ATOM 3522 N N . VAL B 1 11 ? 26.344 -14.625 -33.219 1 22.94 11 VAL B N 1
ATOM 3523 C CA . VAL B 1 11 ? 25.359 -14.078 -32.281 1 22.94 11 VAL B CA 1
ATOM 3524 C C . VAL B 1 11 ? 24.672 -12.875 -32.938 1 22.94 11 VAL B C 1
ATOM 3526 O O . VAL B 1 11 ? 25.312 -11.852 -33.188 1 22.94 11 VAL B O 1
ATOM 3529 N N . LEU B 1 12 ? 23.703 -13.102 -33.844 1 21.59 12 LEU B N 1
ATOM 3530 C CA . LEU B 1 12 ? 22.969 -12.047 -34.531 1 21.59 12 LEU B CA 1
ATOM 3531 C C . LEU B 1 12 ? 22.312 -11.102 -33.531 1 21.59 12 LEU B C 1
ATOM 3533 O O . LEU B 1 12 ? 21.406 -11.5 -32.781 1 21.59 12 LEU B O 1
ATOM 3537 N N . ALA B 1 13 ? 23.047 -10.258 -32.781 1 21.42 13 ALA B N 1
ATOM 3538 C CA . ALA B 1 13 ? 22.625 -9.156 -31.938 1 21.42 13 ALA B CA 1
ATOM 3539 C C . ALA B 1 13 ? 21.656 -8.227 -32.656 1 21.42 13 ALA B C 1
ATOM 3541 O O . ALA B 1 13 ? 22.031 -7.594 -33.656 1 21.42 13 ALA B O 1
ATOM 3542 N N . PHE B 1 14 ? 20.328 -8.586 -32.75 1 22.33 14 PHE B N 1
ATOM 3543 C CA . PHE B 1 14 ? 19.312 -7.75 -33.375 1 22.33 14 PHE B CA 1
ATOM 3544 C C . PHE B 1 14 ? 19.328 -6.344 -32.781 1 22.33 14 PHE B C 1
ATOM 3546 O O . PHE B 1 14 ? 19.047 -6.152 -31.609 1 22.33 14 PHE B O 1
ATOM 3553 N N . PHE B 1 15 ? 20.266 -5.504 -33.156 1 22.16 15 PHE B N 1
ATOM 3554 C CA . PHE B 1 15 ? 20.391 -4.09 -32.812 1 22.16 15 PHE B CA 1
ATOM 3555 C C . PHE B 1 15 ? 19.141 -3.318 -33.25 1 22.16 15 PHE B C 1
ATOM 3557 O O . PHE B 1 15 ? 18.859 -3.176 -34.438 1 22.16 15 PHE B O 1
ATOM 3564 N N . VAL B 1 16 ? 18 -3.465 -32.5 1 21.84 16 VAL B N 1
ATOM 3565 C CA . VAL B 1 16 ? 16.828 -2.648 -32.781 1 21.84 16 VAL B CA 1
ATOM 3566 C C . VAL B 1 16 ? 17.219 -1.175 -32.844 1 21.84 16 VAL B C 1
ATOM 3568 O O . VAL B 1 16 ? 17.703 -0.61 -31.844 1 21.84 16 VAL B O 1
ATOM 3571 N N . VAL B 1 17 ? 17.719 -0.765 -33.938 1 21.47 17 VAL B N 1
ATOM 3572 C CA . VAL B 1 17 ? 18.125 0.591 -34.281 1 21.47 17 VAL B CA 1
ATOM 3573 C C . VAL B 1 17 ? 16.969 1.557 -34.031 1 21.47 17 VAL B C 1
ATOM 3575 O O . VAL B 1 17 ? 15.945 1.514 -34.719 1 21.47 17 VAL B O 1
ATOM 3578 N N . PHE B 1 18 ? 16.609 1.792 -32.75 1 21.86 18 PHE B N 1
ATOM 3579 C CA . PHE B 1 18 ? 15.617 2.832 -32.469 1 21.86 18 PHE B CA 1
ATOM 3580 C C . PHE B 1 18 ? 16.031 4.152 -33.125 1 21.86 18 PHE B C 1
ATOM 3582 O O . PHE B 1 18 ? 17.094 4.691 -32.812 1 21.86 18 PHE B O 1
ATOM 3589 N N . THR B 1 19 ? 15.836 4.18 -34.406 1 21.36 19 THR B N 1
ATOM 3590 C CA . THR B 1 19 ? 16.062 5.398 -35.156 1 21.36 19 THR B CA 1
ATOM 3591 C C . THR B 1 19 ? 15.406 6.598 -34.469 1 21.36 19 THR B C 1
ATOM 3593 O O . THR B 1 19 ? 14.203 6.586 -34.219 1 21.36 19 THR B O 1
ATOM 3596 N N . CYS B 1 20 ? 16.203 7.234 -33.656 1 22.25 20 CYS B N 1
ATOM 3597 C CA . CYS B 1 20 ? 15.891 8.508 -33 1 22.25 20 CYS B CA 1
ATOM 3598 C C . CYS B 1 20 ? 15.523 9.562 -34.031 1 22.25 20 CYS B C 1
ATOM 3600 O O . CYS B 1 20 ? 16.359 9.992 -34.812 1 22.25 20 CYS B O 1
ATOM 3602 N N . PHE B 1 21 ? 14.461 9.305 -34.75 1 22.98 21 PHE B N 1
ATOM 3603 C CA . PHE B 1 21 ? 14.047 10.344 -35.688 1 22.98 21 PHE B CA 1
ATOM 3604 C C . PHE B 1 21 ? 14.047 11.711 -35.031 1 22.98 21 PHE B C 1
ATOM 3606 O O . PHE B 1 21 ? 13.57 11.859 -33.906 1 22.98 21 PHE B O 1
ATOM 3613 N N . PRO B 1 22 ? 15.07 12.438 -35.375 1 25.97 22 PRO B N 1
ATOM 3614 C CA . PRO B 1 22 ? 15.164 13.812 -34.875 1 25.97 22 PRO B CA 1
ATOM 3615 C C . PRO B 1 22 ? 13.914 14.633 -35.188 1 25.97 22 PRO B C 1
ATOM 3617 O O . PRO B 1 22 ? 13.516 14.758 -36.344 1 25.97 22 PRO B O 1
ATOM 3620 N N . PHE B 1 23 ? 12.844 14.336 -34.438 1 22.95 23 PHE B N 1
ATOM 3621 C CA . PHE B 1 23 ? 11.68 15.188 -34.656 1 22.95 23 PHE B CA 1
ATOM 3622 C C . PHE B 1 23 ? 12.07 16.656 -34.625 1 22.95 23 PHE B C 1
ATOM 3624 O O . PHE B 1 23 ? 12.672 17.125 -33.656 1 22.95 23 PHE B O 1
ATOM 3631 N N . THR B 1 24 ? 12.672 17.047 -35.75 1 22.48 24 THR B N 1
ATOM 3632 C CA . THR B 1 24 ? 12.836 18.484 -35.969 1 22.48 24 THR B CA 1
ATOM 3633 C C . THR B 1 24 ? 11.555 19.234 -35.625 1 22.48 24 THR B C 1
ATOM 3635 O O . THR B 1 24 ? 10.492 18.953 -36.188 1 22.48 24 THR B O 1
ATOM 3638 N N . ILE B 1 25 ? 11.438 19.469 -34.312 1 22.72 25 ILE B N 1
ATOM 3639 C CA . ILE B 1 25 ? 10.367 20.312 -33.812 1 22.72 25 ILE B CA 1
ATOM 3640 C C . ILE B 1 25 ? 10.32 21.609 -34.625 1 22.72 25 ILE B C 1
ATOM 3642 O O . ILE B 1 25 ? 11.281 22.391 -34.625 1 22.72 25 ILE B O 1
ATOM 3646 N N . ALA B 1 26 ? 9.969 21.406 -35.906 1 22.7 26 ALA B N 1
ATOM 3647 C CA . ALA B 1 26 ? 9.688 22.656 -36.594 1 22.7 26 ALA B CA 1
ATOM 3648 C C . ALA B 1 26 ? 8.93 23.625 -35.688 1 22.7 26 ALA B C 1
ATOM 3650 O O . ALA B 1 26 ? 7.957 23.25 -35.031 1 22.7 26 ALA B O 1
ATOM 3651 N N . ARG B 1 27 ? 9.688 24.625 -35.312 1 22.58 27 ARG B N 1
ATOM 3652 C CA . ARG B 1 27 ? 9.32 25.781 -34.5 1 22.58 27 ARG B CA 1
ATOM 3653 C C . ARG B 1 27 ? 8.094 26.484 -35.062 1 22.58 27 ARG B C 1
ATOM 3655 O O . ARG B 1 27 ? 8.203 27.297 -35.969 1 22.58 27 ARG B O 1
ATOM 3662 N N . GLN B 1 28 ? 7.133 25.672 -35.688 1 21.45 28 GLN B N 1
ATOM 3663 C CA . GLN B 1 28 ? 6.176 26.641 -36.219 1 21.45 28 GLN B CA 1
ATOM 3664 C C . GLN B 1 28 ? 5.691 27.594 -35.125 1 21.45 28 GLN B C 1
ATOM 3666 O O . GLN B 1 28 ? 5.562 27.219 -33.969 1 21.45 28 GLN B O 1
ATOM 3671 N N . ASN B 1 29 ? 6 28.844 -35.438 1 23.11 29 ASN B N 1
ATOM 3672 C CA . ASN B 1 29 ? 5.633 30.078 -34.75 1 23.11 29 ASN B CA 1
ATOM 3673 C C . ASN B 1 29 ? 4.137 30.125 -34.469 1 23.11 29 ASN B C 1
ATOM 3675 O O . ASN B 1 29 ? 3.326 30.297 -35.375 1 23.11 29 ASN B O 1
ATOM 3679 N N . PRO B 1 30 ? 3.58 28.938 -33.906 1 23.83 30 PRO B N 1
ATOM 3680 C CA . PRO B 1 30 ? 2.141 29.203 -33.969 1 23.83 30 PRO B CA 1
ATOM 3681 C C . PRO B 1 30 ? 1.767 30.531 -33.312 1 23.83 30 PRO B C 1
ATOM 3683 O O . PRO B 1 30 ? 2.508 31.047 -32.469 1 23.83 30 PRO B O 1
ATOM 3686 N N . ALA B 1 31 ? 1.035 31.406 -34.188 1 22.38 31 ALA B N 1
ATOM 3687 C CA . ALA B 1 31 ? 0.244 32.594 -33.875 1 22.38 31 ALA B CA 1
ATOM 3688 C C . ALA B 1 31 ? -0.556 32.406 -32.594 1 22.38 31 ALA B C 1
ATOM 3690 O O . ALA B 1 31 ? -1.144 31.344 -32.375 1 22.38 31 ALA B O 1
ATOM 3691 N N . SER B 1 32 ? -0.189 33.125 -31.453 1 21.89 32 SER B N 1
ATOM 3692 C CA . SER B 1 32 ? -0.554 33.25 -30.047 1 21.89 32 SER B CA 1
ATOM 3693 C C . SER B 1 32 ? -2.066 33.344 -29.875 1 21.89 32 SER B C 1
ATOM 3695 O O . SER B 1 32 ? -2.555 33.781 -28.828 1 21.89 32 SER B O 1
ATOM 3697 N N . THR B 1 33 ? -2.924 32.75 -30.859 1 24.23 33 THR B N 1
ATOM 3698 C CA . THR B 1 33 ? -4.25 33.188 -30.453 1 24.23 33 THR B CA 1
ATOM 3699 C C . THR B 1 33 ? -4.566 32.719 -29.031 1 24.23 33 THR B C 1
ATOM 3701 O O . THR B 1 33 ? -4.391 31.562 -28.703 1 24.23 33 THR B O 1
ATOM 3704 N N . HIS B 1 34 ? -4.445 33.594 -28.094 1 21.06 34 HIS B N 1
ATOM 3705 C CA . HIS B 1 34 ? -4.73 33.594 -26.656 1 21.06 34 HIS B CA 1
ATOM 3706 C C . HIS B 1 34 ? -6.141 33.094 -26.375 1 21.06 34 HIS B C 1
ATOM 3708 O O . HIS B 1 34 ? -6.895 33.719 -25.625 1 21.06 34 HIS B O 1
ATOM 3714 N N . ALA B 1 35 ? -6.766 32.156 -27.219 1 22.05 35 ALA B N 1
ATOM 3715 C CA . ALA B 1 35 ? -8.109 31.938 -26.703 1 22.05 35 ALA B CA 1
ATOM 3716 C C . ALA B 1 35 ? -8.07 31.438 -25.25 1 22.05 35 ALA B C 1
ATOM 3718 O O . ALA B 1 35 ? -7.258 30.578 -24.922 1 22.05 35 ALA B O 1
ATOM 3719 N N . ASP B 1 36 ? -8.539 32.188 -24.266 1 21.83 36 ASP B N 1
ATOM 3720 C CA . ASP B 1 36 ? -8.797 32.094 -22.828 1 21.83 36 ASP B CA 1
ATOM 3721 C C . ASP B 1 36 ? -9.586 30.828 -22.5 1 21.83 36 ASP B C 1
ATOM 3723 O O . ASP B 1 36 ? -10.781 30.734 -22.766 1 21.83 36 ASP B O 1
ATOM 3727 N N . ASN B 1 37 ? -9.172 29.641 -22.969 1 22.28 37 ASN B N 1
ATOM 3728 C CA . ASN B 1 37 ? -10.016 28.531 -22.531 1 22.28 37 ASN B CA 1
ATOM 3729 C C . ASN B 1 37 ? -10.086 28.438 -21.016 1 22.28 37 ASN B C 1
ATOM 3731 O O . ASN B 1 37 ? -9.07 28.25 -20.359 1 22.28 37 ASN B O 1
ATOM 3735 N N . ALA B 1 38 ? -11.078 29.031 -20.328 1 25.2 38 ALA B N 1
ATOM 3736 C CA . ALA B 1 38 ? -11.508 28.922 -18.938 1 25.2 38 ALA B CA 1
ATOM 3737 C C . ALA B 1 38 ? -11.641 27.453 -18.516 1 25.2 38 ALA B C 1
ATOM 3739 O O . ALA B 1 38 ? -12.484 26.734 -19.031 1 25.2 38 ALA B O 1
ATOM 3740 N N . ARG B 1 39 ? -10.547 26.797 -18.172 1 26.81 39 ARG B N 1
ATOM 3741 C CA . ARG B 1 39 ? -10.555 25.469 -17.547 1 26.81 39 ARG B CA 1
ATOM 3742 C C . ARG B 1 39 ? -11.555 25.422 -16.391 1 26.81 39 ARG B C 1
ATOM 3744 O O . ARG B 1 39 ? -11.375 26.094 -15.375 1 26.81 39 ARG B O 1
ATOM 3751 N N . ARG B 1 40 ? -12.781 25.266 -16.625 1 23.33 40 ARG B N 1
ATOM 3752 C CA . ARG B 1 40 ? -13.742 24.953 -15.57 1 23.33 40 ARG B CA 1
ATOM 3753 C C . ARG B 1 40 ? -13.305 23.719 -14.781 1 23.33 40 ARG B C 1
ATOM 3755 O O . ARG B 1 40 ? -13.219 22.625 -15.328 1 23.33 40 ARG B O 1
ATOM 3762 N N . VAL B 1 41 ? -12.375 23.922 -13.875 1 26.12 41 VAL B N 1
ATOM 3763 C CA . VAL B 1 41 ? -12.125 22.891 -12.891 1 26.12 41 VAL B CA 1
ATOM 3764 C C . VAL B 1 41 ? -13.43 22.5 -12.203 1 26.12 41 VAL B C 1
ATOM 3766 O O . VAL B 1 41 ? -14.047 23.312 -11.508 1 26.12 41 VAL B O 1
ATOM 3769 N N . PHE B 1 42 ? -14.273 21.734 -12.781 1 25.22 42 PHE B N 1
ATOM 3770 C CA . PHE B 1 42 ? -15.422 21.172 -12.086 1 25.22 42 PHE B CA 1
ATOM 3771 C C . PHE B 1 42 ? -14.992 20.484 -10.797 1 25.22 42 PHE B C 1
ATOM 3773 O O . PHE B 1 42 ? -14.164 19.562 -10.828 1 25.22 42 PHE B O 1
ATOM 3780 N N . TYR B 1 43 ? -14.945 21.219 -9.773 1 25.22 43 TYR B N 1
ATOM 3781 C CA . TYR B 1 43 ? -14.922 20.625 -8.438 1 25.22 43 TYR B CA 1
ATOM 3782 C C . TYR B 1 43 ? -16.062 19.656 -8.258 1 25.22 43 TYR B C 1
ATOM 3784 O O . TYR B 1 43 ? -17.234 20.031 -8.352 1 25.22 43 TYR B O 1
ATOM 3792 N N . TYR B 1 44 ? -15.93 18.438 -8.578 1 28.08 44 TYR B N 1
ATOM 3793 C CA . TYR B 1 44 ? -16.875 17.406 -8.148 1 28.08 44 TYR B CA 1
ATOM 3794 C C . TYR B 1 44 ? -17.062 17.453 -6.641 1 28.08 44 TYR B C 1
ATOM 3796 O O . TYR B 1 44 ? -16.094 17.406 -5.883 1 28.08 44 TYR B O 1
ATOM 3804 N N . SER B 1 45 ? -18.016 18.203 -6.176 1 29.75 45 SER B N 1
ATOM 3805 C CA . SER B 1 45 ? -18.547 18.109 -4.816 1 29.75 45 SER B CA 1
ATOM 3806 C C . SER B 1 45 ? -18.672 16.656 -4.383 1 29.75 45 SER B C 1
ATOM 3808 O O . SER B 1 45 ? -19.219 15.82 -5.117 1 29.75 45 SER B O 1
ATOM 3810 N N . ASP B 1 46 ? -17.859 16.219 -3.506 1 34.12 46 ASP B N 1
ATOM 3811 C CA . ASP B 1 46 ? -17.797 14.953 -2.768 1 34.12 46 ASP B CA 1
ATOM 3812 C C . ASP B 1 46 ? -19.109 14.656 -2.059 1 34.12 46 ASP B C 1
ATOM 3814 O O . ASP B 1 46 ? -19.141 13.891 -1.092 1 34.12 46 ASP B O 1
ATOM 3818 N N . GLU B 1 47 ? -20.188 15.422 -2.168 1 32.69 47 GLU B N 1
ATOM 3819 C CA . GLU B 1 47 ? -21.328 15.117 -1.31 1 32.69 47 GLU B CA 1
ATOM 3820 C C . GLU B 1 47 ? -21.812 13.688 -1.521 1 32.69 47 GLU B C 1
ATOM 3822 O O . GLU B 1 47 ? -22.859 13.297 -0.986 1 32.69 47 GLU B O 1
ATOM 3827 N N . LEU B 1 48 ? -21.594 12.945 -2.639 1 32.47 48 LEU B N 1
ATOM 3828 C CA . LEU B 1 48 ? -22.438 11.766 -2.816 1 32.47 48 LEU B CA 1
ATOM 3829 C C . LEU B 1 48 ? -21.969 10.633 -1.909 1 32.47 48 LEU B C 1
ATOM 3831 O O . LEU B 1 48 ? -20.859 10.109 -2.07 1 32.47 48 LEU B O 1
ATOM 3835 N N . GLY B 1 49 ? -22.359 10.625 -0.655 1 34.62 49 GLY B N 1
ATOM 3836 C CA . GLY B 1 49 ? -22.328 9.422 0.161 1 34.62 49 GLY B CA 1
ATOM 3837 C C . GLY B 1 49 ? -22.688 8.172 -0.612 1 34.62 49 GLY B C 1
ATOM 3838 O O . GLY B 1 49 ? -23.859 7.953 -0.951 1 34.62 49 GLY B O 1
ATOM 3839 N N . SER B 1 50 ? -21.875 7.676 -1.532 1 35.06 50 SER B N 1
ATOM 3840 C CA . SER B 1 50 ? -22.109 6.625 -2.52 1 35.06 50 SER B CA 1
ATOM 3841 C C . SER B 1 50 ? -22.359 5.281 -1.849 1 35.06 50 SER B C 1
ATOM 3843 O O . SER B 1 50 ? -21.453 4.664 -1.302 1 35.06 50 SER B O 1
ATOM 3845 N N . SER B 1 51 ? -23.203 5.184 -0.89 1 37.25 51 SER B N 1
ATOM 3846 C CA . SER B 1 51 ? -23.609 3.779 -0.864 1 37.25 51 SER B CA 1
ATOM 3847 C C . SER B 1 51 ? -23.844 3.244 -2.273 1 37.25 51 SER B C 1
ATOM 3849 O O . SER B 1 51 ? -24.672 3.771 -3.01 1 37.25 51 SER B O 1
ATOM 3851 N N . GLY B 1 52 ? -22.891 2.936 -3.045 1 40.41 52 GLY B N 1
ATOM 3852 C CA . GLY B 1 52 ? -22.828 2.539 -4.441 1 40.41 52 GLY B CA 1
ATOM 3853 C C . GLY B 1 52 ? -23.922 1.57 -4.844 1 40.41 52 GLY B C 1
ATOM 3854 O O . GLY B 1 52 ? -23.688 0.371 -4.988 1 40.41 52 GLY B O 1
ATOM 3855 N N . GLU B 1 53 ? -25 1.515 -4.137 1 43.06 53 GLU B N 1
ATOM 3856 C CA . GLU B 1 53 ? -25.891 0.848 -5.078 1 43.06 53 GLU B CA 1
ATOM 3857 C C . GLU B 1 53 ? -25.781 1.463 -6.469 1 43.06 53 GLU B C 1
ATOM 3859 O O . GLU B 1 53 ? -26.062 2.652 -6.648 1 43.06 53 GLU B O 1
ATOM 3864 N N . PHE B 1 54 ? -24.719 1.097 -7.242 1 49.31 54 PHE B N 1
ATOM 3865 C CA . PHE B 1 54 ? -24.672 1.566 -8.625 1 49.31 54 PHE B CA 1
ATOM 3866 C C . PHE B 1 54 ? -26.078 1.735 -9.195 1 49.31 54 PHE B C 1
ATOM 3868 O O . PHE B 1 54 ? -26.859 0.783 -9.219 1 49.31 54 PHE B O 1
ATOM 3875 N N . ASP B 1 55 ? -26.656 2.857 -9.07 1 54.75 55 ASP B N 1
ATOM 3876 C CA . ASP B 1 55 ? -27.891 3.283 -9.719 1 54.75 55 ASP B CA 1
ATOM 3877 C C . ASP B 1 55 ? -27.984 2.729 -11.141 1 54.75 55 ASP B C 1
ATOM 3879 O O . ASP B 1 55 ? -26.969 2.391 -11.75 1 54.75 55 ASP B O 1
ATOM 3883 N N . SER B 1 56 ? -29.203 2.631 -11.562 1 69.38 56 SER B N 1
ATOM 3884 C CA . SER B 1 56 ? -29.828 2.27 -12.836 1 69.38 56 SER B CA 1
ATOM 3885 C C . SER B 1 56 ? -29.203 3.023 -13.992 1 69.38 56 SER B C 1
ATOM 3887 O O . SER B 1 56 ? -28.656 4.113 -13.812 1 69.38 56 SER B O 1
ATOM 3889 N N . VAL B 1 57 ? -28.703 2.352 -14.953 1 86.94 57 VAL B N 1
ATOM 3890 C CA . VAL B 1 57 ? -28.328 2.904 -16.25 1 86.94 57 VAL B CA 1
ATOM 3891 C C . VAL B 1 57 ? -29.234 4.082 -16.594 1 86.94 57 VAL B C 1
ATOM 3893 O O . VAL B 1 57 ? -30.453 3.947 -16.609 1 86.94 57 VAL B O 1
ATOM 3896 N N . PRO B 1 58 ? -28.578 5.262 -16.656 1 88.19 58 PRO B N 1
ATOM 3897 C CA . PRO B 1 58 ? -29.438 6.379 -17.078 1 88.19 58 PRO B CA 1
ATOM 3898 C C . PRO B 1 58 ? -30.312 6.039 -18.281 1 88.19 58 PRO B C 1
ATOM 3900 O O . PRO B 1 58 ? -29.844 5.402 -19.219 1 88.19 58 PRO B O 1
ATOM 3903 N N . SER B 1 59 ? -31.562 6.418 -18.312 1 85.75 59 SER B N 1
ATOM 3904 C CA . SER B 1 59 ? -32.531 6.102 -19.359 1 85.75 59 SER B CA 1
ATOM 3905 C C . SER B 1 59 ? -32.125 6.734 -20.688 1 85.75 59 SER B C 1
ATOM 3907 O O . SER B 1 59 ? -32.562 6.281 -21.75 1 85.75 59 SER B O 1
ATOM 3909 N N . SER B 1 60 ? -31.312 7.754 -20.609 1 91.19 60 SER B N 1
ATOM 3910 C CA . SER B 1 60 ? -30.922 8.477 -21.828 1 91.19 60 SER B CA 1
ATOM 3911 C C . SER B 1 60 ? -29.859 7.711 -22.609 1 91.19 60 SER B C 1
ATOM 3913 O O . SER B 1 60 ? -29.609 8.023 -23.781 1 91.19 60 SER B O 1
ATOM 3915 N N . LEU B 1 61 ? -29.344 6.688 -21.969 1 94.25 61 LEU B N 1
ATOM 3916 C CA . LEU B 1 61 ? -28.281 5.957 -22.641 1 94.25 61 LEU B CA 1
ATOM 3917 C C . LEU B 1 61 ? -28.844 4.75 -23.391 1 94.25 61 LEU B C 1
ATOM 3919 O O . LEU B 1 61 ? -29.75 4.082 -22.906 1 94.25 61 LEU B O 1
ATOM 3923 N N . THR B 1 62 ? -28.328 4.512 -24.656 1 95.62 62 THR B N 1
ATOM 3924 C CA . THR B 1 62 ? -28.656 3.34 -25.469 1 95.62 62 THR B CA 1
ATOM 3925 C C . THR B 1 62 ? -27.406 2.523 -25.781 1 95.62 62 THR B C 1
ATOM 3927 O O . THR B 1 62 ? -26.312 3.078 -25.906 1 95.62 62 THR B O 1
ATOM 3930 N N . PHE B 1 63 ? -27.688 1.241 -25.797 1 96.88 63 PHE B N 1
ATOM 3931 C CA . PHE B 1 63 ? -26.594 0.319 -26.078 1 96.88 63 PHE B CA 1
ATOM 3932 C C . PHE B 1 63 ? -26.938 -0.59 -27.25 1 96.88 63 PHE B C 1
ATOM 3934 O O . PHE B 1 63 ? -28.094 -0.956 -27.422 1 96.88 63 PHE B O 1
ATOM 3941 N N . ASP B 1 64 ? -25.953 -0.955 -27.969 1 95.56 64 ASP B N 1
ATOM 3942 C CA . ASP B 1 64 ? -26.172 -1.804 -29.125 1 95.56 64 ASP B CA 1
ATOM 3943 C C . ASP B 1 64 ? -26.641 -3.195 -28.719 1 95.56 64 ASP B C 1
ATOM 3945 O O . ASP B 1 64 ? -27.344 -3.865 -29.484 1 95.56 64 ASP B O 1
ATOM 3949 N N . ASN B 1 65 ? -26.234 -3.658 -27.578 1 96.69 65 ASN B N 1
ATOM 3950 C CA . ASN B 1 65 ? -26.641 -4.957 -27.047 1 96.69 65 ASN B CA 1
ATOM 3951 C C . ASN B 1 65 ? -26.5 -5.008 -25.531 1 96.69 65 ASN B C 1
ATOM 3953 O O . ASN B 1 65 ? -26.016 -4.062 -24.906 1 96.69 65 ASN B O 1
ATOM 3957 N N . SER B 1 66 ? -26.938 -6.078 -24.875 1 96.12 66 SER B N 1
ATOM 3958 C CA . SER B 1 66 ? -26.969 -6.184 -23.422 1 96.12 66 SER B CA 1
ATOM 3959 C C . SER B 1 66 ? -25.562 -6.367 -22.844 1 96.12 66 SER B C 1
ATOM 3961 O O . SER B 1 66 ? -25.297 -5.996 -21.703 1 96.12 66 SER B O 1
ATOM 3963 N N . ARG B 1 67 ? -24.656 -6.871 -23.625 1 97.44 67 ARG B N 1
ATOM 3964 C CA . ARG B 1 67 ? -23.281 -7.082 -23.172 1 97.44 67 ARG B CA 1
ATOM 3965 C C . ARG B 1 67 ? -22.562 -5.754 -22.953 1 97.44 67 ARG B C 1
ATOM 3967 O O . ARG B 1 67 ? -21.875 -5.57 -21.938 1 97.44 67 ARG B O 1
ATOM 3974 N N . LEU B 1 68 ? -22.781 -4.898 -23.844 1 98.19 68 LEU B N 1
ATOM 3975 C CA . LEU B 1 68 ? -22.188 -3.574 -23.719 1 98.19 68 LEU B CA 1
ATOM 3976 C C . LEU B 1 68 ? -22.828 -2.797 -22.578 1 98.19 68 LEU B C 1
ATOM 3978 O O . LEU B 1 68 ? -22.156 -2.01 -21.906 1 98.19 68 LEU B O 1
ATOM 3982 N N . LYS B 1 69 ? -24.109 -3.006 -22.359 1 97.94 69 LYS B N 1
ATOM 3983 C CA . LYS B 1 69 ? -24.781 -2.396 -21.219 1 97.94 69 LYS B CA 1
ATOM 3984 C C . LYS B 1 69 ? -24.203 -2.896 -19.906 1 97.94 69 LYS B C 1
ATOM 3986 O O . LYS B 1 69 ? -23.922 -2.104 -19 1 97.94 69 LYS B O 1
ATOM 3991 N N . ASN B 1 70 ? -24 -4.211 -19.828 1 97.88 70 ASN B N 1
ATOM 3992 C CA . ASN B 1 70 ? -23.375 -4.801 -18.641 1 97.88 70 ASN B CA 1
ATOM 3993 C C . ASN B 1 70 ? -21.984 -4.246 -18.406 1 97.88 70 ASN B C 1
ATOM 3995 O O . ASN B 1 70 ? -21.594 -3.975 -17.281 1 97.88 70 ASN B O 1
ATOM 3999 N N . ALA B 1 71 ? -21.297 -4.082 -19.5 1 98.56 71 ALA B N 1
ATOM 4000 C CA . ALA B 1 71 ? -19.953 -3.527 -19.406 1 98.56 71 ALA B CA 1
ATOM 4001 C C . ALA B 1 71 ? -19.984 -2.104 -18.859 1 98.56 71 ALA B C 1
ATOM 4003 O O . ALA B 1 71 ? -19.141 -1.727 -18.031 1 98.56 71 ALA B O 1
ATOM 4004 N N . TYR B 1 72 ? -20.969 -1.354 -19.375 1 98.38 72 TYR B N 1
ATOM 4005 C CA . TYR B 1 72 ? -21.156 -0.003 -18.859 1 98.38 72 TYR B CA 1
ATOM 4006 C C . TYR B 1 72 ? -21.359 -0.019 -17.344 1 98.38 72 TYR B C 1
ATOM 4008 O O . TYR B 1 72 ? -20.703 0.729 -16.609 1 98.38 72 TYR B O 1
ATOM 4016 N N . VAL B 1 73 ? -22.141 -0.862 -16.875 1 98.44 73 VAL B N 1
ATOM 4017 C CA . VAL B 1 73 ? -22.438 -0.956 -15.445 1 98.44 73 VAL B CA 1
ATOM 4018 C C . VAL B 1 73 ? -21.188 -1.32 -14.672 1 98.44 73 VAL B C 1
ATOM 4020 O O . VAL B 1 73 ? -20.875 -0.691 -13.656 1 98.44 73 VAL B O 1
ATOM 4023 N N . ALA B 1 74 ? -20.422 -2.295 -15.125 1 98.69 74 ALA B N 1
ATOM 4024 C CA . ALA B 1 74 ? -19.203 -2.758 -14.477 1 98.69 74 ALA B CA 1
ATOM 4025 C C . ALA B 1 74 ? -18.156 -1.64 -14.398 1 98.69 74 ALA B C 1
ATOM 4027 O O . ALA B 1 74 ? -17.578 -1.394 -13.336 1 98.69 74 ALA B O 1
ATOM 4028 N N . LEU B 1 75 ? -18 -0.995 -15.5 1 98.75 75 LEU B N 1
ATOM 4029 C CA . LEU B 1 75 ? -16.938 0.011 -15.594 1 98.75 75 LEU B CA 1
ATOM 4030 C C . LEU B 1 75 ? -17.312 1.264 -14.812 1 98.75 75 LEU B C 1
ATOM 4032 O O . LEU B 1 75 ? -16.453 1.899 -14.195 1 98.75 75 LEU B O 1
ATOM 4036 N N . GLN B 1 76 ? -18.578 1.609 -14.844 1 98.5 76 GLN B N 1
ATOM 4037 C CA . GLN B 1 76 ? -19.016 2.742 -14.031 1 98.5 76 GLN B CA 1
ATOM 4038 C C . GLN B 1 76 ? -18.891 2.434 -12.539 1 98.5 76 GLN B C 1
ATOM 4040 O O . GLN B 1 76 ? -18.5 3.297 -11.758 1 98.5 76 GLN B O 1
ATOM 4045 N N . ALA B 1 77 ? -19.234 1.232 -12.164 1 98.31 77 ALA B N 1
ATOM 4046 C CA . ALA B 1 77 ? -19.031 0.822 -10.781 1 98.31 77 ALA B CA 1
ATOM 4047 C C . ALA B 1 77 ? -17.562 0.902 -10.391 1 98.31 77 ALA B C 1
ATOM 4049 O O . ALA B 1 77 ? -17.219 1.329 -9.281 1 98.31 77 ALA B O 1
ATOM 4050 N N . TRP B 1 78 ? -16.703 0.448 -11.297 1 98.56 78 TRP B N 1
ATOM 4051 C CA . TRP B 1 78 ? -15.273 0.498 -11.031 1 98.56 78 TRP B CA 1
ATOM 4052 C C . TRP B 1 78 ? -14.789 1.939 -10.898 1 98.56 78 TRP B C 1
ATOM 4054 O O . TRP B 1 78 ? -14.023 2.26 -9.984 1 98.56 78 TRP B O 1
ATOM 4064 N N . LYS B 1 79 ? -15.227 2.75 -11.781 1 98.19 79 LYS B N 1
ATOM 4065 C CA . LYS B 1 79 ? -14.875 4.168 -11.719 1 98.19 79 LYS B CA 1
ATOM 4066 C C . LYS B 1 79 ? -15.258 4.766 -10.367 1 98.19 79 LYS B C 1
ATOM 4068 O O . LYS B 1 79 ? -14.5 5.551 -9.797 1 98.19 79 LYS B O 1
ATOM 4073 N N . GLN B 1 80 ? -16.391 4.375 -9.883 1 96.69 80 GLN B N 1
ATOM 4074 C CA . GLN B 1 80 ? -16.859 4.875 -8.594 1 96.69 80 GLN B CA 1
ATOM 4075 C C . GLN B 1 80 ? -15.977 4.375 -7.457 1 96.69 80 GLN B C 1
ATOM 4077 O O . GLN B 1 80 ? -15.836 5.043 -6.434 1 96.69 80 GLN B O 1
ATOM 4082 N N . ALA B 1 81 ? -15.344 3.24 -7.652 1 97.25 81 ALA B N 1
ATOM 4083 C CA . ALA B 1 81 ? -14.508 2.633 -6.625 1 97.25 81 ALA B CA 1
ATOM 4084 C C . ALA B 1 81 ? -13.086 3.188 -6.68 1 97.25 81 ALA B C 1
ATOM 4086 O O . ALA B 1 81 ? -12.258 2.871 -5.824 1 97.25 81 ALA B O 1
ATOM 4087 N N . VAL B 1 82 ? -12.766 3.971 -7.656 1 98.12 82 VAL B N 1
ATOM 4088 C CA . VAL B 1 82 ? -11.461 4.617 -7.797 1 98.12 82 VAL B CA 1
ATOM 4089 C C . VAL B 1 82 ? -11.391 5.84 -6.887 1 98.12 82 VAL B C 1
ATOM 4091 O O . VAL B 1 82 ? -12.297 6.68 -6.895 1 98.12 82 VAL B O 1
ATOM 4094 N N . VAL B 1 83 ? -10.305 5.969 -6.113 1 97.44 83 VAL B N 1
ATOM 4095 C CA . VAL B 1 83 ? -10.18 7.09 -5.188 1 97.44 83 VAL B CA 1
ATOM 4096 C C . VAL B 1 83 ? -9.086 8.039 -5.66 1 97.44 83 VAL B C 1
ATOM 4098 O O . VAL B 1 83 ? -9 9.18 -5.195 1 97.44 83 VAL B O 1
ATOM 4101 N N . SER B 1 84 ? -8.219 7.574 -6.523 1 98.19 84 SER B N 1
ATOM 4102 C CA . SER B 1 84 ? -7.141 8.359 -7.113 1 98.19 84 SER B CA 1
ATOM 4103 C C . SER B 1 84 ? -6.848 7.914 -8.539 1 98.19 84 SER B C 1
ATOM 4105 O O . SER B 1 84 ? -6.758 6.719 -8.82 1 98.19 84 SER B O 1
ATOM 4107 N N . ASP B 1 85 ? -6.832 8.805 -9.5 1 98.38 85 ASP B N 1
ATOM 4108 C CA . ASP B 1 85 ? -6.52 8.602 -10.906 1 98.38 85 ASP B CA 1
ATOM 4109 C C . ASP B 1 85 ? -5.688 9.758 -11.461 1 98.38 85 ASP B C 1
ATOM 4111 O O . ASP B 1 85 ? -6.172 10.539 -12.281 1 98.38 85 ASP B O 1
ATOM 4115 N N . PRO B 1 86 ? -4.461 9.75 -11.055 1 96.88 86 PRO B N 1
ATOM 4116 C CA . PRO B 1 86 ? -3.648 10.938 -11.328 1 96.88 86 PRO B CA 1
ATOM 4117 C C . PRO B 1 86 ? -3.41 11.164 -12.82 1 96.88 86 PRO B C 1
ATOM 4119 O O . PRO B 1 86 ? -3.164 12.289 -13.242 1 96.88 86 PRO B O 1
ATOM 4122 N N . LEU B 1 87 ? -3.488 10.109 -13.641 1 97.69 87 LEU B N 1
ATOM 4123 C CA . LEU B 1 87 ? -3.266 10.234 -15.078 1 97.69 87 LEU B CA 1
ATOM 4124 C C . LEU B 1 87 ? -4.586 10.414 -15.82 1 97.69 87 LEU B C 1
ATOM 4126 O O . LEU B 1 87 ? -4.609 10.438 -17.047 1 97.69 87 LEU B O 1
ATOM 4130 N N . ASN B 1 88 ? -5.707 10.453 -15.07 1 97.81 88 ASN B N 1
ATOM 4131 C CA . ASN B 1 88 ? -7.047 10.695 -15.586 1 97.81 88 ASN B CA 1
ATOM 4132 C C . ASN B 1 88 ? -7.441 9.656 -16.641 1 97.81 88 ASN B C 1
ATOM 4134 O O . ASN B 1 88 ? -8.047 9.992 -17.656 1 97.81 88 ASN B O 1
ATOM 4138 N N . LEU B 1 89 ? -7.039 8.453 -16.359 1 98.69 89 LEU B N 1
ATOM 4139 C CA . LEU B 1 89 ? -7.301 7.375 -17.312 1 98.69 89 LEU B CA 1
ATOM 4140 C C . LEU B 1 89 ? -8.789 7.074 -17.391 1 98.69 89 LEU B C 1
ATOM 4142 O O . LEU B 1 89 ? -9.297 6.699 -18.453 1 98.69 89 LEU B O 1
ATOM 4146 N N . THR B 1 90 ? -9.57 7.285 -16.328 1 98.5 90 THR B N 1
ATOM 4147 C CA . THR B 1 90 ? -10.977 6.918 -16.312 1 98.5 90 THR B CA 1
ATOM 4148 C C . THR B 1 90 ? -11.859 8.141 -16.562 1 98.5 90 THR B C 1
ATOM 4150 O O . THR B 1 90 ? -13.086 8.047 -16.516 1 98.5 90 THR B O 1
ATOM 4153 N N . SER B 1 91 ? -11.266 9.242 -16.875 1 97.75 91 SER B N 1
ATOM 4154 C CA . SER B 1 91 ? -12.008 10.484 -17.047 1 97.75 91 SER B CA 1
ATOM 4155 C C . SER B 1 91 ? -12.961 10.398 -18.234 1 97.75 91 SER B C 1
ATOM 4157 O O . SER B 1 91 ? -14.047 10.992 -18.203 1 97.75 91 SER B O 1
ATOM 4159 N N . ASN B 1 92 ? -12.609 9.625 -19.266 1 98.06 92 ASN B N 1
ATOM 4160 C CA . ASN B 1 92 ? -13.43 9.57 -20.469 1 98.06 92 ASN B CA 1
ATOM 4161 C C . ASN B 1 92 ? -14.422 8.406 -20.422 1 98.06 92 ASN B C 1
ATOM 4163 O O . ASN B 1 92 ? -15.07 8.094 -21.422 1 98.06 92 ASN B O 1
ATOM 4167 N N . TRP B 1 93 ? -14.461 7.719 -19.266 1 98.38 93 TRP B N 1
ATOM 4168 C CA . TRP B 1 93 ? -15.469 6.676 -19.094 1 98.38 93 TRP B CA 1
ATOM 4169 C C . TRP B 1 93 ? -16.859 7.281 -18.906 1 98.38 93 TRP B C 1
ATOM 4171 O O . TRP B 1 93 ? -17.453 7.16 -17.844 1 98.38 93 TRP B O 1
ATOM 4181 N N . VAL B 1 94 ? -17.312 7.926 -19.938 1 96.75 94 VAL B N 1
ATOM 4182 C CA . VAL B 1 94 ? -18.594 8.625 -19.938 1 96.75 94 VAL B CA 1
ATOM 4183 C C . VAL B 1 94 ? -19.391 8.219 -21.172 1 96.75 94 VAL B C 1
ATOM 4185 O O . VAL B 1 94 ? -18.844 8.094 -22.266 1 96.75 94 VAL B O 1
ATOM 4188 N N . GLY B 1 95 ? -20.641 7.988 -20.922 1 96.62 95 GLY B N 1
ATOM 4189 C CA . GLY B 1 95 ? -21.531 7.676 -22.031 1 96.62 95 GLY B CA 1
ATOM 4190 C C . GLY B 1 95 ? -21.609 6.191 -22.328 1 96.62 95 GLY B C 1
ATOM 4191 O O . GLY B 1 95 ? -21 5.379 -21.641 1 96.62 95 GLY B O 1
ATOM 4192 N N . SER B 1 96 ? -22.344 5.836 -23.344 1 97 96 SER B N 1
ATOM 4193 C CA . SER B 1 96 ? -22.703 4.449 -23.625 1 97 96 SER B CA 1
ATOM 4194 C C . SER B 1 96 ? -21.656 3.768 -24.5 1 97 96 SER B C 1
ATOM 4196 O O . SER B 1 96 ? -21.656 2.543 -24.641 1 97 96 SER B O 1
ATOM 4198 N N . ASN B 1 97 ? -20.781 4.535 -25.094 1 97.56 97 ASN B N 1
ATOM 4199 C CA . ASN B 1 97 ? -19.766 3.947 -25.969 1 97.56 97 ASN B CA 1
ATOM 4200 C C . ASN B 1 97 ? -18.578 3.434 -25.172 1 97.56 97 ASN B C 1
ATOM 4202 O O . ASN B 1 97 ? -17.484 4.004 -25.25 1 97.56 97 ASN B O 1
ATOM 4206 N N . VAL B 1 98 ? -18.703 2.326 -24.531 1 98.44 98 VAL B N 1
ATOM 4207 C CA . VAL B 1 98 ? -17.703 1.78 -23.609 1 98.44 98 VAL B CA 1
ATOM 4208 C C . VAL B 1 98 ? -16.453 1.376 -24.391 1 98.44 98 VAL B C 1
ATOM 4210 O O . VAL B 1 98 ? -15.359 1.329 -23.828 1 98.44 98 VAL B O 1
ATOM 4213 N N . CYS B 1 99 ? -16.609 1.135 -25.656 1 98.5 99 CYS B N 1
ATOM 4214 C CA . CYS B 1 99 ? -15.484 0.694 -26.484 1 98.5 99 CYS B CA 1
ATOM 4215 C C . CYS B 1 99 ? -14.5 1.832 -26.719 1 98.5 99 CYS B C 1
ATOM 4217 O O . CYS B 1 99 ? -13.375 1.603 -27.156 1 98.5 99 CYS B O 1
ATOM 4219 N N . ASN B 1 100 ? -14.898 3.025 -26.359 1 98.12 100 ASN B N 1
ATOM 4220 C CA . ASN B 1 100 ? -14.031 4.188 -26.5 1 98.12 100 ASN B CA 1
ATOM 4221 C C . ASN B 1 100 ? -13.352 4.551 -25.188 1 98.12 100 ASN B C 1
ATOM 4223 O O . ASN B 1 100 ? -12.523 5.457 -25.141 1 98.12 100 ASN B O 1
ATOM 4227 N N . TYR B 1 101 ? -13.703 3.857 -24.172 1 98.75 101 TYR B N 1
ATOM 4228 C CA . TYR B 1 101 ? -13.086 4.117 -22.875 1 98.75 101 TYR B CA 1
ATOM 4229 C C . TYR B 1 101 ? -11.594 3.803 -22.922 1 98.75 101 TYR B C 1
ATOM 4231 O O . TYR B 1 101 ? -11.18 2.791 -23.5 1 98.75 101 TYR B O 1
ATOM 4239 N N . THR B 1 102 ? -10.766 4.684 -22.297 1 98.75 102 THR B N 1
ATOM 4240 C CA . THR B 1 102 ? -9.344 4.406 -22.156 1 98.75 102 THR B CA 1
ATOM 4241 C C . THR B 1 102 ? -9.117 3.08 -21.438 1 98.75 102 THR B C 1
ATOM 4243 O O . THR B 1 102 ? -9.734 2.822 -20.391 1 98.75 102 THR B O 1
ATOM 4246 N N . GLY B 1 103 ? -8.328 2.164 -22.016 1 98.81 103 GLY B N 1
ATOM 4247 C CA . GLY B 1 103 ? -7.949 0.904 -21.391 1 98.81 103 GLY B CA 1
ATOM 4248 C C . GLY B 1 103 ? -8.945 -0.21 -21.641 1 98.81 103 GLY B C 1
ATOM 4249 O O . GLY B 1 103 ? -8.781 -1.325 -21.141 1 98.81 103 GLY B O 1
ATOM 4250 N N . VAL B 1 104 ? -10.055 0.071 -22.422 1 98.88 104 VAL B N 1
ATOM 4251 C CA . VAL B 1 104 ? -11.094 -0.914 -22.719 1 98.88 104 VAL B CA 1
ATOM 4252 C C . VAL B 1 104 ? -11.008 -1.31 -24.203 1 98.88 104 VAL B C 1
ATOM 4254 O O . VAL B 1 104 ? -10.938 -0.446 -25.078 1 98.88 104 VAL B O 1
ATOM 4257 N N . PHE B 1 105 ? -10.969 -2.607 -24.5 1 98.81 105 PHE B N 1
ATOM 4258 C CA . PHE B 1 105 ? -10.852 -3.117 -25.859 1 98.81 105 PHE B CA 1
ATOM 4259 C C . PHE B 1 105 ? -12.047 -4 -26.219 1 98.81 105 PHE B C 1
ATOM 4261 O O . PHE B 1 105 ? -12.406 -4.898 -25.453 1 98.81 105 PHE B O 1
ATOM 4268 N N . CYS B 1 106 ? -12.68 -3.746 -27.328 1 98.62 106 CYS B N 1
ATOM 4269 C CA . CYS B 1 106 ? -13.859 -4.496 -27.766 1 98.62 106 CYS B CA 1
ATOM 4270 C C . CYS B 1 106 ? -13.531 -5.367 -28.969 1 98.62 106 CYS B C 1
ATOM 4272 O O . CYS B 1 106 ? -12.539 -5.129 -29.672 1 98.62 106 CYS B O 1
ATOM 4274 N N . SER B 1 107 ? -14.234 -6.406 -29.078 1 98.19 107 SER B N 1
ATOM 4275 C CA . SER B 1 107 ? -14.141 -7.363 -30.188 1 98.19 107 SER B CA 1
ATOM 4276 C C . SER B 1 107 ? -15.445 -8.133 -30.359 1 98.19 107 SER B C 1
ATOM 4278 O O . SER B 1 107 ? -16.344 -8.039 -29.516 1 98.19 107 SER B O 1
ATOM 4280 N N . PRO B 1 108 ? -15.602 -8.766 -31.5 1 97.25 108 PRO B N 1
ATOM 4281 C CA . PRO B 1 108 ? -16.766 -9.648 -31.625 1 97.25 108 PRO B CA 1
ATOM 4282 C C . PRO B 1 108 ? -16.812 -10.703 -30.516 1 97.25 108 PRO B C 1
ATOM 4284 O O . PRO B 1 108 ? -15.773 -11.242 -30.125 1 97.25 108 PRO B O 1
ATOM 4287 N N . ALA B 1 109 ? -18 -10.953 -30.047 1 95.75 109 ALA B N 1
ATOM 4288 C CA . ALA B 1 109 ? -18.188 -11.93 -28.969 1 95.75 109 ALA B CA 1
ATOM 4289 C C . ALA B 1 109 ? -17.781 -13.328 -29.422 1 95.75 109 ALA B C 1
ATOM 4291 O O . ALA B 1 109 ? -18.016 -13.703 -30.578 1 95.75 109 ALA B O 1
ATOM 4292 N N . PRO B 1 110 ? -17.219 -14.109 -28.531 1 91.25 110 PRO B N 1
ATOM 4293 C CA . PRO B 1 110 ? -16.75 -15.445 -28.891 1 91.25 110 PRO B CA 1
ATOM 4294 C C . PRO B 1 110 ? -17.875 -16.359 -29.344 1 91.25 110 PRO B C 1
ATOM 4296 O O . PRO B 1 110 ? -17.703 -17.188 -30.234 1 91.25 110 PRO B O 1
ATOM 4299 N N . ASP B 1 111 ? -19.078 -16.219 -28.812 1 93.19 111 ASP B N 1
ATOM 4300 C CA . ASP B 1 111 ? -20.203 -17.109 -29.109 1 93.19 111 ASP B CA 1
ATOM 4301 C C . ASP B 1 111 ? -21.062 -16.547 -30.234 1 93.19 111 ASP B C 1
ATOM 4303 O O . ASP B 1 111 ? -21.875 -17.281 -30.812 1 93.19 111 ASP B O 1
ATOM 4307 N N . ASP B 1 112 ? -21.016 -15.148 -30.484 1 93.62 112 ASP B N 1
ATOM 4308 C CA . ASP B 1 112 ? -21.781 -14.492 -31.531 1 93.62 112 ASP B CA 1
ATOM 4309 C C . ASP B 1 112 ? -20.969 -13.375 -32.188 1 93.62 112 ASP B C 1
ATOM 4311 O O . ASP B 1 112 ? -21 -12.234 -31.734 1 93.62 112 ASP B O 1
ATOM 4315 N N . PRO B 1 113 ? -20.391 -13.641 -33.281 1 92.88 113 PRO B N 1
ATOM 4316 C CA . PRO B 1 113 ? -19.484 -12.688 -33.906 1 92.88 113 PRO B CA 1
ATOM 4317 C C . PRO B 1 113 ? -20.188 -11.422 -34.375 1 92.88 113 PRO B C 1
ATOM 4319 O O . PRO B 1 113 ? -19.547 -10.422 -34.688 1 92.88 113 PRO B O 1
ATOM 4322 N N . ALA B 1 114 ? -21.469 -11.406 -34.469 1 94.56 114 ALA B N 1
ATOM 4323 C CA . ALA B 1 114 ? -22.219 -10.242 -34.938 1 94.56 114 ALA B CA 1
ATOM 4324 C C . ALA B 1 114 ? -22.375 -9.211 -33.812 1 94.56 114 ALA B C 1
ATOM 4326 O O . ALA B 1 114 ? -22.75 -8.07 -34.062 1 94.56 114 ALA B O 1
ATOM 4327 N N . ILE B 1 115 ? -22 -9.711 -32.625 1 95.38 115 ILE B N 1
ATOM 4328 C CA . ILE B 1 115 ? -22.188 -8.852 -31.469 1 95.38 115 ILE B CA 1
ATOM 4329 C C . ILE B 1 115 ? -20.844 -8.406 -30.922 1 95.38 115 ILE B C 1
ATOM 4331 O O . ILE B 1 115 ? -19.938 -9.227 -30.734 1 95.38 115 ILE B O 1
ATOM 4335 N N . GLU B 1 116 ? -20.703 -7.113 -30.75 1 97.56 116 GLU B N 1
ATOM 4336 C CA . GLU B 1 116 ? -19.5 -6.566 -30.141 1 97.56 116 GLU B CA 1
ATOM 4337 C C . GLU B 1 116 ? -19.578 -6.617 -28.609 1 97.56 116 GLU B C 1
ATOM 4339 O O . GLU B 1 116 ? -20.641 -6.414 -28.031 1 97.56 116 GLU B O 1
ATOM 4344 N N . THR B 1 117 ? -18.469 -6.918 -27.969 1 98.06 117 THR B N 1
ATOM 4345 C CA . THR B 1 117 ? -18.406 -6.953 -26.516 1 98.06 117 THR B CA 1
ATOM 4346 C C . THR B 1 117 ? -17.047 -6.441 -26.031 1 98.06 117 THR B C 1
ATOM 4348 O O . THR B 1 117 ? -16.125 -6.25 -26.828 1 98.06 117 THR B O 1
ATOM 4351 N N . VAL B 1 118 ? -16.969 -6.148 -24.719 1 98.69 118 VAL B N 1
ATOM 4352 C CA . VAL B 1 118 ? -15.672 -5.836 -24.125 1 98.69 118 VAL B CA 1
ATOM 4353 C C . VAL B 1 118 ? -14.836 -7.109 -24.016 1 98.69 118 VAL B C 1
ATOM 4355 O O . VAL B 1 118 ? -15.25 -8.07 -23.359 1 98.69 118 VAL B O 1
ATOM 4358 N N . ALA B 1 119 ? -13.711 -7.059 -24.656 1 98.56 119 ALA B N 1
ATOM 4359 C CA . ALA B 1 119 ? -12.891 -8.258 -24.766 1 98.56 119 ALA B CA 1
ATOM 4360 C C . ALA B 1 119 ? -11.664 -8.18 -23.859 1 98.56 119 ALA B C 1
ATOM 4362 O O . ALA B 1 119 ? -11.023 -9.195 -23.578 1 98.56 119 ALA B O 1
ATOM 4363 N N . GLY B 1 120 ? -11.336 -6.965 -23.438 1 98.75 120 GLY B N 1
ATOM 4364 C CA . GLY B 1 120 ? -10.148 -6.848 -22.609 1 98.75 120 GLY B CA 1
ATOM 4365 C C . GLY B 1 120 ? -10.055 -5.516 -21.891 1 98.75 120 GLY B C 1
ATOM 4366 O O . GLY B 1 120 ? -10.617 -4.516 -22.344 1 98.75 120 GLY B O 1
ATOM 4367 N N . ILE B 1 121 ? -9.398 -5.516 -20.781 1 98.88 121 ILE B N 1
ATOM 4368 C CA . ILE B 1 121 ? -9.047 -4.34 -19.984 1 98.88 121 ILE B CA 1
ATOM 4369 C C . ILE B 1 121 ? -7.527 -4.258 -19.844 1 98.88 121 ILE B C 1
ATOM 4371 O O . ILE B 1 121 ? -6.875 -5.246 -19.5 1 98.88 121 ILE B O 1
ATOM 4375 N N . ASP B 1 122 ? -6.934 -3.152 -20.156 1 98.81 122 ASP B N 1
ATOM 4376 C CA . ASP B 1 122 ? -5.52 -2.895 -19.922 1 98.81 122 ASP B CA 1
ATOM 4377 C C . ASP B 1 122 ? -5.312 -1.506 -19.312 1 98.81 122 ASP B C 1
ATOM 4379 O O . ASP B 1 122 ? -5.383 -0.5 -20.016 1 98.81 122 ASP B O 1
ATOM 4383 N N . LEU B 1 123 ? -5.102 -1.462 -18.062 1 98.81 123 LEU B N 1
ATOM 4384 C CA . LEU B 1 123 ? -4.812 -0.229 -17.328 1 98.81 123 LEU B CA 1
ATOM 4385 C C . LEU B 1 123 ? -3.438 -0.294 -16.672 1 98.81 123 LEU B C 1
ATOM 4387 O O . LEU B 1 123 ? -3.213 0.321 -15.633 1 98.81 123 LEU B O 1
ATOM 4391 N N . ASN B 1 124 ? -2.502 -1.051 -17.266 1 98.81 124 ASN B N 1
ATOM 4392 C CA . ASN B 1 124 ? -1.147 -1.145 -16.734 1 98.81 124 ASN B CA 1
ATOM 4393 C C . ASN B 1 124 ? -0.521 0.235 -16.547 1 98.81 124 ASN B C 1
ATOM 4395 O O . ASN B 1 124 ? -0.75 1.138 -17.359 1 98.81 124 ASN B O 1
ATOM 4399 N N . HIS B 1 125 ? 0.193 0.398 -15.445 1 98.69 125 HIS B N 1
ATOM 4400 C CA . HIS B 1 125 ? 0.985 1.594 -15.172 1 98.69 125 HIS B CA 1
ATOM 4401 C C . HIS B 1 125 ? 0.097 2.826 -15.055 1 98.69 125 HIS B C 1
ATOM 4403 O O . HIS B 1 125 ? 0.467 3.912 -15.508 1 98.69 125 HIS B O 1
ATOM 4409 N N . GLY B 1 126 ? -1.099 2.635 -14.453 1 98.75 126 GLY B N 1
ATOM 4410 C CA . GLY B 1 126 ? -2.045 3.734 -14.352 1 98.75 126 GLY B CA 1
ATOM 4411 C C . GLY B 1 126 ? -1.902 4.531 -13.07 1 98.75 126 GLY B C 1
ATOM 4412 O O . GLY B 1 126 ? -2.439 5.637 -12.961 1 98.75 126 GLY B O 1
ATOM 4413 N N . ASP B 1 127 ? -1.241 3.998 -12.125 1 98.5 127 ASP B N 1
ATOM 4414 C CA . ASP B 1 127 ? -1.082 4.609 -10.812 1 98.5 127 ASP B CA 1
ATOM 4415 C C . ASP B 1 127 ? -2.439 4.887 -10.164 1 98.5 127 ASP B C 1
ATOM 4417 O O . ASP B 1 127 ? -2.6 5.875 -9.445 1 98.5 127 ASP B O 1
ATOM 4421 N N . ILE B 1 128 ? -3.406 4.051 -10.43 1 98.81 128 ILE B N 1
ATOM 4422 C CA . ILE B 1 128 ? -4.77 4.211 -9.945 1 98.81 128 ILE B CA 1
ATOM 4423 C C . ILE B 1 128 ? -4.902 3.566 -8.562 1 98.81 128 ILE B C 1
ATOM 4425 O O . ILE B 1 128 ? -4.383 2.471 -8.328 1 98.81 128 ILE B O 1
ATOM 4429 N N . ALA B 1 129 ? -5.527 4.328 -7.648 1 98.75 129 ALA B N 1
ATOM 4430 C CA . ALA B 1 129 ? -5.844 3.76 -6.34 1 98.75 129 ALA B CA 1
ATOM 4431 C C . ALA B 1 129 ? -7.344 3.502 -6.203 1 98.75 129 ALA B C 1
ATOM 4433 O O . ALA B 1 129 ? -8.164 4.297 -6.668 1 98.75 129 ALA B O 1
ATOM 4434 N N . GLY B 1 130 ? -7.695 2.457 -5.586 1 98.12 130 GLY B N 1
ATOM 4435 C CA . GLY B 1 130 ? -9.078 2.045 -5.371 1 98.12 130 GLY B CA 1
ATOM 4436 C C . GLY B 1 130 ? -9.227 0.551 -5.148 1 98.12 130 GLY B C 1
ATOM 4437 O O . GLY B 1 130 ? -8.273 -0.119 -4.746 1 98.12 130 GLY B O 1
ATOM 4438 N N . THR B 1 131 ? -10.469 0.053 -5.25 1 97.81 131 THR B N 1
ATOM 4439 C CA . THR B 1 131 ? -10.773 -1.366 -5.105 1 97.81 131 THR B CA 1
ATOM 4440 C C . THR B 1 131 ? -11.43 -1.914 -6.367 1 97.81 131 THR B C 1
ATOM 4442 O O . THR B 1 131 ? -11.805 -1.15 -7.262 1 97.81 131 THR B O 1
ATOM 4445 N N . LEU B 1 132 ? -11.453 -3.191 -6.426 1 98.5 132 LEU B N 1
ATOM 4446 C CA . LEU B 1 132 ? -12.203 -3.85 -7.496 1 98.5 132 LEU B CA 1
ATOM 4447 C C . LEU B 1 132 ? -13.602 -4.219 -7.031 1 98.5 132 LEU B C 1
ATOM 4449 O O . LEU B 1 132 ? -13.773 -5.039 -6.129 1 98.5 132 LEU B O 1
ATOM 4453 N N . PRO B 1 133 ? -14.602 -3.619 -7.66 1 97.56 133 PRO B N 1
ATOM 4454 C CA . PRO B 1 133 ? -15.977 -3.902 -7.227 1 97.56 133 PRO B CA 1
ATOM 4455 C C . PRO B 1 133 ? -16.5 -5.234 -7.758 1 97.56 133 PRO B C 1
ATOM 4457 O O . PRO B 1 133 ? -15.961 -5.77 -8.734 1 97.56 133 PRO B O 1
ATOM 4460 N N . ASP B 1 134 ? -17.562 -5.789 -7.145 1 97.75 134 ASP B N 1
ATOM 4461 C CA . ASP B 1 134 ? -18.156 -7.062 -7.535 1 97.75 134 ASP B CA 1
ATOM 4462 C C . ASP B 1 134 ? -18.75 -6.98 -8.945 1 97.75 134 ASP B C 1
ATOM 4464 O O . ASP B 1 134 ? -18.797 -7.98 -9.664 1 97.75 134 ASP B O 1
ATOM 4468 N N . GLU B 1 135 ? -19.125 -5.797 -9.375 1 98.31 135 GLU B N 1
ATOM 4469 C CA . GLU B 1 135 ? -19.781 -5.586 -10.664 1 98.31 135 GLU B CA 1
ATOM 4470 C C . GLU B 1 135 ? -18.844 -5.934 -11.812 1 98.31 135 GLU B C 1
ATOM 4472 O O . GLU B 1 135 ? -19.281 -6.148 -12.945 1 98.31 135 GLU B O 1
ATOM 4477 N N . LEU B 1 136 ? -17.547 -6.012 -11.547 1 98.5 136 LEU B N 1
ATOM 4478 C CA . LEU B 1 136 ? -16.594 -6.344 -12.602 1 98.5 136 LEU B CA 1
ATOM 4479 C C . LEU B 1 136 ? -16.859 -7.734 -13.164 1 98.5 136 LEU B C 1
ATOM 4481 O O . LEU B 1 136 ? -16.453 -8.047 -14.281 1 98.5 136 LEU B O 1
ATOM 4485 N N . GLY B 1 137 ? -17.578 -8.547 -12.352 1 98.31 137 GLY B N 1
ATOM 4486 C CA . GLY B 1 137 ? -17.969 -9.875 -12.82 1 98.31 137 GLY B CA 1
ATOM 4487 C C . GLY B 1 137 ? -18.891 -9.828 -14.023 1 98.31 137 GLY B C 1
ATOM 4488 O O . GLY B 1 137 ? -19.078 -10.844 -14.703 1 98.31 137 GLY B O 1
ATOM 4489 N N . LEU B 1 138 ? -19.484 -8.656 -14.328 1 98.38 138 LEU B N 1
ATOM 4490 C CA . LEU B 1 138 ? -20.391 -8.492 -15.453 1 98.38 138 LEU B CA 1
ATOM 4491 C C . LEU B 1 138 ? -19.625 -8.477 -16.766 1 98.38 138 LEU B C 1
ATOM 4493 O O . LEU B 1 138 ? -20.219 -8.586 -17.844 1 98.38 138 LEU B O 1
ATOM 4497 N N . LEU B 1 139 ? -18.297 -8.359 -16.688 1 98.25 139 LEU B N 1
ATOM 4498 C CA . LEU B 1 139 ? -17.469 -8.438 -17.875 1 98.25 139 LEU B CA 1
ATOM 4499 C C . LEU B 1 139 ? -17.188 -9.891 -18.25 1 98.25 139 LEU B C 1
ATOM 4501 O O . LEU B 1 139 ? -16.031 -10.312 -18.281 1 98.25 139 LEU B O 1
ATOM 4505 N N . ASN B 1 140 ? -18.172 -10.539 -18.656 1 97.25 140 ASN B N 1
ATOM 4506 C CA . ASN B 1 140 ? -18.172 -11.992 -18.797 1 97.25 140 ASN B CA 1
ATOM 4507 C C . ASN B 1 140 ? -17.281 -12.445 -19.953 1 97.25 140 ASN B C 1
ATOM 4509 O O . ASN B 1 140 ? -16.781 -13.57 -19.953 1 97.25 140 ASN B O 1
ATOM 4513 N N . ASP B 1 141 ? -17.016 -11.555 -20.938 1 97.44 141 ASP B N 1
ATOM 4514 C CA . ASP B 1 141 ? -16.438 -12 -22.188 1 97.44 141 ASP B CA 1
ATOM 4515 C C . ASP B 1 141 ? -14.953 -11.625 -22.266 1 97.44 141 ASP B C 1
ATOM 4517 O O . ASP B 1 141 ? -14.297 -11.859 -23.281 1 97.44 141 ASP B O 1
ATOM 4521 N N . ILE B 1 142 ? -14.398 -11.07 -21.141 1 98.25 142 ILE B N 1
ATOM 4522 C CA . ILE B 1 142 ? -13.039 -10.555 -21.266 1 98.25 142 ILE B CA 1
ATOM 4523 C C . ILE B 1 142 ? -12.047 -11.719 -21.297 1 98.25 142 ILE B C 1
ATOM 4525 O O . ILE B 1 142 ? -12.242 -12.727 -20.609 1 98.25 142 ILE B O 1
ATOM 4529 N N . SER B 1 143 ? -11.008 -11.5 -22.078 1 98.31 143 SER B N 1
ATOM 4530 C CA . SER B 1 143 ? -9.93 -12.477 -22.172 1 98.31 143 SER B CA 1
ATOM 4531 C C . SER B 1 143 ? -8.672 -11.984 -21.484 1 98.31 143 SER B C 1
ATOM 4533 O O . SER B 1 143 ? -7.773 -12.773 -21.172 1 98.31 143 SER B O 1
ATOM 4535 N N . LEU B 1 144 ? -8.641 -10.703 -21.281 1 98.19 144 LEU B N 1
ATOM 4536 C CA . LEU B 1 144 ? -7.473 -10.086 -20.656 1 98.19 144 LEU B CA 1
ATOM 4537 C C . LEU B 1 144 ? -7.891 -9.078 -19.594 1 98.19 144 LEU B C 1
ATOM 4539 O O . LEU B 1 144 ? -8.773 -8.25 -19.828 1 98.19 144 LEU B O 1
ATOM 4543 N N . PHE B 1 145 ? -7.301 -9.156 -18.438 1 98.81 145 PHE B N 1
ATOM 4544 C CA . PHE B 1 145 ? -7.438 -8.172 -17.375 1 98.81 145 PHE B CA 1
ATOM 4545 C C . PHE B 1 145 ? -6.07 -7.793 -16.812 1 98.81 145 PHE B C 1
ATOM 4547 O O . PHE B 1 145 ? -5.48 -8.547 -16.031 1 98.81 145 PHE B O 1
ATOM 4554 N N . HIS B 1 146 ? -5.578 -6.57 -17.219 1 98.94 146 HIS B N 1
ATOM 4555 C CA . HIS B 1 146 ? -4.242 -6.113 -16.859 1 98.94 146 HIS B CA 1
ATOM 4556 C C . HIS B 1 146 ? -4.297 -4.801 -16.094 1 98.94 146 HIS B C 1
ATOM 4558 O O . HIS B 1 146 ? -4.684 -3.766 -16.641 1 98.94 146 HIS B O 1
ATOM 4564 N N . VAL B 1 147 ? -3.912 -4.91 -14.797 1 98.88 147 VAL B N 1
ATOM 4565 C CA . VAL B 1 147 ? -3.865 -3.705 -13.977 1 98.88 147 VAL B CA 1
ATOM 4566 C C . VAL B 1 147 ? -2.551 -3.66 -13.203 1 98.88 147 VAL B C 1
ATOM 4568 O O . VAL B 1 147 ? -2.52 -3.227 -12.047 1 98.88 147 VAL B O 1
ATOM 4571 N N . ASN B 1 148 ? -1.492 -4.094 -13.867 1 98.69 148 ASN B N 1
ATOM 4572 C CA . ASN B 1 148 ? -0.185 -4.066 -13.219 1 98.69 148 ASN B CA 1
ATOM 4573 C C . ASN B 1 148 ? 0.272 -2.637 -12.938 1 98.69 148 ASN B C 1
ATOM 4575 O O . ASN B 1 148 ? -0.034 -1.721 -13.703 1 98.69 148 ASN B O 1
ATOM 4579 N N . SER B 1 149 ? 1.045 -2.467 -11.836 1 98.75 149 SER B N 1
ATOM 4580 C CA . SER B 1 149 ? 1.688 -1.208 -11.477 1 98.75 149 SER B CA 1
ATOM 4581 C C . SER B 1 149 ? 0.658 -0.109 -11.242 1 98.75 149 SER B C 1
ATOM 4583 O O . SER B 1 149 ? 0.671 0.918 -11.922 1 98.75 149 SER B O 1
ATOM 4585 N N . ASN B 1 150 ? -0.231 -0.341 -10.336 1 98.88 150 ASN B N 1
ATOM 4586 C CA . ASN B 1 150 ? -1.207 0.579 -9.758 1 98.88 150 ASN B CA 1
ATOM 4587 C C . ASN B 1 150 ? -1.168 0.556 -8.234 1 98.88 150 ASN B C 1
ATOM 4589 O O . ASN B 1 150 ? -0.13 0.261 -7.641 1 98.88 150 ASN B O 1
ATOM 4593 N N . ARG B 1 151 ? -2.168 1.034 -7.566 1 98.56 151 ARG B N 1
ATOM 4594 C CA . ARG B 1 151 ? -2.266 1.043 -6.109 1 98.56 151 ARG B CA 1
ATOM 4595 C C . ARG B 1 151 ? -3.598 0.462 -5.648 1 98.56 151 ARG B C 1
ATOM 4597 O O . ARG B 1 151 ? -4.207 0.971 -4.703 1 98.56 151 ARG B O 1
ATOM 4604 N N . PHE B 1 152 ? -4.145 -0.521 -6.457 1 98.75 152 PHE B N 1
ATOM 4605 C CA . PHE B 1 152 ? -5.379 -1.186 -6.066 1 98.75 152 PHE B CA 1
ATOM 4606 C C . PHE B 1 152 ? -5.18 -1.993 -4.789 1 98.75 152 PHE B C 1
ATOM 4608 O O . PHE B 1 152 ? -4.109 -2.566 -4.574 1 98.75 152 PHE B O 1
ATOM 4615 N N . CYS B 1 153 ? -6.184 -1.984 -3.98 1 98.25 153 CYS B N 1
ATOM 4616 C CA . CYS B 1 153 ? -6.117 -2.686 -2.705 1 98.25 153 CYS B CA 1
ATOM 4617 C C . CYS B 1 153 ? -7.336 -3.578 -2.506 1 98.25 153 CYS B C 1
ATOM 4619 O O . CYS B 1 153 ? -8.156 -3.721 -3.41 1 98.25 153 CYS B O 1
ATOM 4621 N N . GLY B 1 154 ? -7.398 -4.273 -1.319 1 97.5 154 GLY B N 1
ATOM 4622 C CA . GLY B 1 154 ? -8.477 -5.207 -1.054 1 97.5 154 GLY B CA 1
ATOM 4623 C C . GLY B 1 154 ? -8.234 -6.582 -1.65 1 97.5 154 GLY B C 1
ATOM 4624 O O . GLY B 1 154 ? -7.09 -7.004 -1.804 1 97.5 154 GLY B O 1
ATOM 4625 N N . LYS B 1 155 ? -9.367 -7.277 -1.851 1 97.5 155 LYS 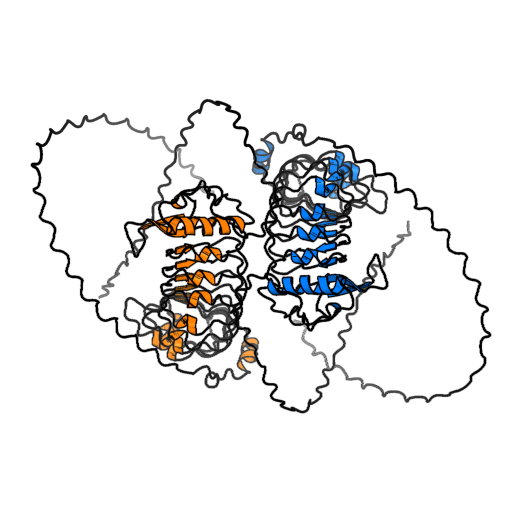B N 1
ATOM 4626 C CA . LYS B 1 155 ? -9.344 -8.625 -2.416 1 97.5 155 LYS B CA 1
ATOM 4627 C C . LYS B 1 155 ? -9.805 -8.617 -3.869 1 97.5 155 LYS B C 1
ATOM 4629 O O . LYS B 1 155 ? -10.43 -7.66 -4.324 1 97.5 155 LYS B O 1
ATOM 4634 N N . LEU B 1 156 ? -9.422 -9.672 -4.551 1 98.31 156 LEU B N 1
ATOM 4635 C CA . LEU B 1 156 ? -10.094 -9.922 -5.82 1 98.31 156 LEU B CA 1
ATOM 4636 C C . LEU B 1 156 ? -11.523 -10.406 -5.586 1 98.31 156 LEU B C 1
ATOM 4638 O O . LEU B 1 156 ? -11.75 -11.344 -4.82 1 98.31 156 LEU B O 1
ATOM 4642 N N . PRO B 1 157 ? -12.477 -9.734 -6.203 1 97.69 157 PRO B N 1
ATOM 4643 C CA . PRO B 1 157 ? -13.859 -10.133 -5.949 1 97.69 157 PRO B CA 1
ATOM 4644 C C . PRO B 1 157 ? -14.188 -11.523 -6.48 1 97.69 157 PRO B C 1
ATOM 4646 O O . PRO B 1 157 ? -13.672 -11.922 -7.527 1 97.69 157 PRO B O 1
ATOM 4649 N N . TRP B 1 158 ? -15.039 -12.211 -5.785 1 97.88 158 TRP B N 1
ATOM 4650 C CA . TRP B 1 158 ? -15.438 -13.562 -6.16 1 97.88 158 TRP B CA 1
ATOM 4651 C C . TRP B 1 158 ? -16.188 -13.57 -7.492 1 97.88 158 TRP B C 1
ATOM 4653 O O . TRP B 1 158 ? -16.109 -14.531 -8.25 1 97.88 158 TRP B O 1
ATOM 4663 N N . SER B 1 159 ? -16.828 -12.438 -7.816 1 98.38 159 SER B N 1
ATOM 4664 C CA . SER B 1 159 ? -17.625 -12.32 -9.031 1 98.38 159 SER B CA 1
ATOM 4665 C C . SER B 1 159 ? -16.766 -12.492 -10.281 1 98.38 159 SER B C 1
ATOM 4667 O O . SER B 1 159 ? -17.281 -12.734 -11.367 1 98.38 159 SER B O 1
ATOM 4669 N N . LEU B 1 160 ? -15.422 -12.375 -10.141 1 98.5 160 LEU B N 1
ATOM 4670 C CA . LEU B 1 160 ? -14.539 -12.508 -11.297 1 98.5 160 LEU B CA 1
ATOM 4671 C C . LEU B 1 160 ? -14.594 -13.93 -11.859 1 98.5 160 LEU B C 1
ATOM 4673 O O . LEU B 1 160 ? -14.133 -14.18 -12.977 1 98.5 160 LEU B O 1
ATOM 4677 N N . LYS B 1 161 ? -15.164 -14.859 -11.062 1 98.19 161 LYS B N 1
ATOM 4678 C CA . LYS B 1 161 ? -15.336 -16.219 -11.547 1 98.19 161 LYS B CA 1
ATOM 4679 C C . LYS B 1 161 ? -16.219 -16.266 -12.789 1 98.19 161 LYS B C 1
ATOM 4681 O O . LYS B 1 161 ? -16.219 -17.25 -13.531 1 98.19 161 LYS B O 1
ATOM 4686 N N . GLU B 1 162 ? -17 -15.203 -13.023 1 98.25 162 GLU B N 1
ATOM 4687 C CA . GLU B 1 162 ? -17.922 -15.125 -14.156 1 98.25 162 GLU B CA 1
ATOM 4688 C C . GLU B 1 162 ? -17.188 -14.812 -15.453 1 98.25 162 GLU B C 1
ATOM 4690 O O . GLU B 1 162 ? -17.766 -14.867 -16.531 1 98.25 162 GLU B O 1
ATOM 4695 N N . MET B 1 163 ? -15.914 -14.469 -15.305 1 97.81 163 MET B N 1
ATOM 4696 C CA . MET B 1 163 ? -15.094 -14.227 -16.484 1 97.81 163 MET B CA 1
ATOM 4697 C C . MET B 1 163 ? -14.648 -15.539 -17.125 1 97.81 163 MET B C 1
ATOM 4699 O O . MET B 1 163 ? -13.477 -15.906 -17.031 1 97.81 163 MET B O 1
ATOM 4703 N N . LYS B 1 164 ? -15.477 -16.109 -17.906 1 96 164 LYS B N 1
ATOM 4704 C CA . LYS B 1 164 ? -15.336 -17.484 -18.359 1 96 164 LYS B CA 1
ATOM 4705 C C . LYS B 1 164 ? -14.258 -17.609 -19.438 1 96 164 LYS B C 1
ATOM 4707 O O . LYS B 1 164 ? -13.727 -18.688 -19.672 1 96 164 LYS B O 1
ATOM 4712 N N . TYR B 1 165 ? -13.914 -16.453 -20.094 1 97.5 165 TYR B N 1
ATOM 4713 C CA . TYR B 1 165 ? -12.969 -16.5 -21.203 1 97.5 165 TYR B CA 1
ATOM 4714 C C . TYR B 1 165 ? -11.633 -15.875 -20.828 1 97.5 165 TYR B C 1
ATOM 4716 O O . TYR B 1 165 ? -10.766 -15.68 -21.672 1 97.5 165 TYR B O 1
ATOM 4724 N N . LEU B 1 166 ? -11.5 -15.539 -19.5 1 98.56 166 LEU B N 1
ATOM 4725 C CA . LEU B 1 166 ? -10.281 -14.859 -19.094 1 98.56 166 LEU B CA 1
ATOM 4726 C C . LEU B 1 166 ? -9.062 -15.742 -19.312 1 98.56 166 LEU B C 1
ATOM 4728 O O . LEU B 1 166 ? -9 -16.859 -18.797 1 98.56 166 LEU B O 1
ATOM 4732 N N . TYR B 1 167 ? -8.188 -15.227 -20.078 1 98.62 167 TYR B N 1
ATOM 4733 C CA . TYR B 1 167 ? -6.988 -15.961 -20.469 1 98.62 167 TYR B CA 1
ATOM 4734 C C . TYR B 1 167 ? -5.766 -15.461 -19.719 1 98.62 167 TYR B C 1
ATOM 4736 O O . TYR B 1 167 ? -4.906 -16.25 -19.312 1 98.62 167 TYR B O 1
ATOM 4744 N N . GLU B 1 168 ? -5.648 -14.172 -19.531 1 98.81 168 GLU B N 1
ATOM 4745 C CA . GLU B 1 168 ? -4.539 -13.555 -18.797 1 98.81 168 GLU B CA 1
ATOM 4746 C C . GLU B 1 168 ? -5.043 -12.648 -17.672 1 98.81 168 GLU B C 1
ATOM 4748 O O . GLU B 1 168 ? -5.816 -11.727 -17.922 1 98.81 168 GLU B O 1
ATOM 4753 N N . LEU B 1 169 ? -4.613 -12.922 -16.484 1 98.94 169 LEU B N 1
ATOM 4754 C CA . LEU B 1 169 ? -4.867 -12.086 -15.32 1 98.94 169 LEU B CA 1
ATOM 4755 C C . LEU B 1 169 ? -3.564 -11.531 -14.758 1 98.94 169 LEU B C 1
ATOM 4757 O O . LEU B 1 169 ? -2.734 -12.281 -14.242 1 98.94 169 LEU B O 1
ATOM 4761 N N . ASP B 1 170 ? -3.35 -10.234 -14.906 1 98.94 170 ASP B N 1
ATOM 4762 C CA . ASP B 1 170 ? -2.168 -9.562 -14.367 1 98.94 170 ASP B CA 1
ATOM 4763 C C . ASP B 1 170 ? -2.559 -8.461 -13.391 1 98.94 170 ASP B C 1
ATOM 4765 O O . ASP B 1 170 ? -2.951 -7.367 -13.797 1 98.94 170 ASP B O 1
ATOM 4769 N N . VAL B 1 171 ? -2.43 -8.773 -12.078 1 98.94 171 VAL B N 1
ATOM 4770 C CA . VAL B 1 171 ? -2.717 -7.797 -11.031 1 98.94 171 VAL B CA 1
ATOM 4771 C C . VAL B 1 171 ? -1.435 -7.461 -10.273 1 98.94 171 VAL B C 1
ATOM 4773 O O . VAL B 1 171 ? -1.48 -7.078 -9.102 1 98.94 171 VAL B O 1
ATOM 4776 N N . SER B 1 172 ? -0.276 -7.602 -10.922 1 98.88 172 SER B N 1
ATOM 4777 C CA . SER B 1 172 ? 1.016 -7.453 -10.258 1 98.88 172 SER B CA 1
ATOM 4778 C C . SER B 1 172 ? 1.283 -6 -9.883 1 98.88 172 SER B C 1
ATOM 4780 O O . SER B 1 172 ? 0.703 -5.086 -10.469 1 98.88 172 SER B O 1
ATOM 4782 N N . ASN B 1 173 ? 2.096 -5.824 -8.891 1 98.88 173 ASN B N 1
ATOM 4783 C CA . ASN B 1 173 ? 2.566 -4.512 -8.461 1 98.88 173 ASN B CA 1
ATOM 4784 C C . ASN B 1 173 ? 1.406 -3.607 -8.055 1 98.88 173 ASN B C 1
ATOM 4786 O O . ASN B 1 173 ? 1.228 -2.527 -8.617 1 98.88 173 ASN B O 1
ATOM 4790 N N . ASN B 1 174 ? 0.615 -4.121 -7.094 1 98.88 174 ASN B N 1
ATOM 4791 C CA . ASN B 1 174 ? -0.471 -3.414 -6.426 1 98.88 174 ASN B CA 1
ATOM 4792 C C . ASN B 1 174 ? -0.398 -3.578 -4.91 1 98.88 174 ASN B C 1
ATOM 4794 O O . ASN B 1 174 ? 0.692 -3.666 -4.344 1 98.88 174 ASN B O 1
ATOM 4798 N N . ARG B 1 175 ? -1.567 -3.43 -4.27 1 98.31 175 ARG B N 1
ATOM 4799 C CA . ARG B 1 175 ? -1.614 -3.547 -2.814 1 98.31 175 ARG B CA 1
ATOM 4800 C C . ARG B 1 175 ? -2.674 -4.555 -2.381 1 98.31 175 ARG B C 1
ATOM 4802 O O . ARG B 1 175 ? -3.305 -4.387 -1.336 1 98.31 175 ARG B O 1
ATOM 4809 N N . PHE B 1 176 ? -2.936 -5.512 -3.23 1 98.75 176 PHE B N 1
ATOM 4810 C CA . PHE B 1 176 ? -3.91 -6.531 -2.863 1 98.75 176 PHE B CA 1
ATOM 4811 C C . PHE B 1 176 ? -3.438 -7.32 -1.647 1 98.75 176 PHE B C 1
ATOM 4813 O O . PHE B 1 176 ? -2.24 -7.57 -1.493 1 98.75 176 PHE B O 1
ATOM 4820 N N . ALA B 1 177 ? -4.379 -7.613 -0.812 1 98.31 177 ALA B N 1
ATOM 4821 C CA . ALA B 1 177 ? -4.055 -8.305 0.434 1 98.31 177 A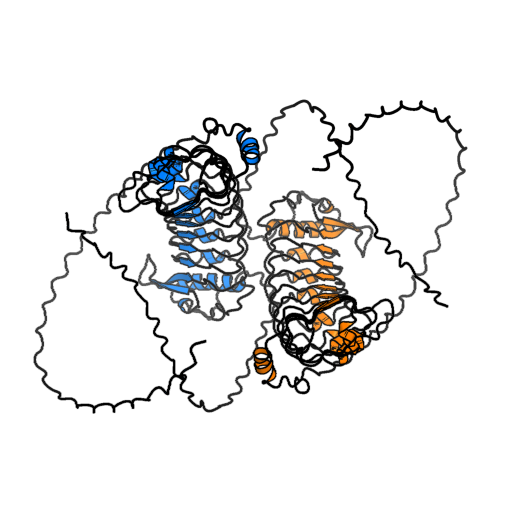LA B CA 1
ATOM 4822 C C . ALA B 1 177 ? -5.059 -9.422 0.716 1 98.31 177 ALA B C 1
ATOM 4824 O O . ALA B 1 177 ? -6.051 -9.57 -0.001 1 98.31 177 ALA B O 1
ATOM 4825 N N . GLY B 1 178 ? -4.75 -10.195 1.774 1 97.56 178 GLY B N 1
ATOM 4826 C CA . GLY B 1 178 ? -5.582 -11.336 2.131 1 97.56 178 GLY B CA 1
ATOM 4827 C C . GLY B 1 178 ? -4.992 -12.664 1.696 1 97.56 178 GLY B C 1
ATOM 4828 O O . GLY B 1 178 ? -3.873 -12.711 1.18 1 97.56 178 GLY B O 1
ATOM 4829 N N . LYS B 1 179 ? -5.762 -13.688 1.966 1 97.69 179 LYS B N 1
ATOM 4830 C CA . LYS B 1 179 ? -5.316 -15.031 1.604 1 97.69 179 LYS B CA 1
ATOM 4831 C C . LYS B 1 179 ? -5.246 -15.195 0.088 1 97.69 179 LYS B C 1
ATOM 4833 O O . LYS B 1 179 ? -5.648 -14.297 -0.659 1 97.69 179 LYS B O 1
ATOM 4838 N N . PHE B 1 180 ? -4.637 -16.312 -0.328 1 98.5 180 PHE B N 1
ATOM 4839 C CA . PHE B 1 180 ? -4.613 -16.641 -1.749 1 98.5 180 PHE B CA 1
ATOM 4840 C C . PHE B 1 180 ? -5.969 -16.375 -2.391 1 98.5 180 PHE B C 1
ATOM 4842 O O . PHE B 1 180 ? -7.008 -16.703 -1.822 1 98.5 180 PHE B O 1
ATOM 4849 N N . PRO B 1 181 ? -6.027 -15.648 -3.57 1 98.62 181 PRO B N 1
ATOM 4850 C CA . PRO B 1 181 ? -7.305 -15.391 -4.238 1 98.62 181 PRO B CA 1
ATOM 4851 C C . PRO B 1 181 ? -7.891 -16.641 -4.895 1 98.62 181 PRO B C 1
ATOM 4853 O O . PRO B 1 181 ? -7.664 -16.875 -6.082 1 98.62 181 PRO B O 1
ATOM 4856 N N . TYR B 1 182 ? -8.758 -17.344 -4.293 1 98.38 182 TYR B N 1
ATOM 4857 C CA . TYR B 1 182 ? -9.281 -18.641 -4.699 1 98.38 182 TYR B CA 1
ATOM 4858 C C . TYR B 1 182 ? -10.141 -18.5 -5.953 1 98.38 182 TYR B C 1
ATOM 4860 O O . TYR B 1 182 ? -10.406 -19.5 -6.637 1 98.38 182 TYR B O 1
ATOM 4868 N N . VAL B 1 183 ? -10.555 -17.297 -6.238 1 98.5 183 VAL B N 1
ATOM 4869 C CA . VAL B 1 183 ? -11.406 -17.078 -7.402 1 98.5 183 VAL B CA 1
ATOM 4870 C C . VAL B 1 183 ? -10.672 -17.516 -8.672 1 98.5 183 VAL B C 1
ATOM 4872 O O . VAL B 1 183 ? -11.297 -17.953 -9.641 1 98.5 183 VAL B O 1
ATOM 4875 N N . VAL B 1 184 ? -9.328 -17.5 -8.672 1 98.5 184 VAL B N 1
ATOM 4876 C CA . VAL B 1 184 ? -8.547 -17.828 -9.859 1 98.5 184 VAL B CA 1
ATOM 4877 C C . VAL B 1 184 ? -8.727 -19.312 -10.195 1 98.5 184 VAL B C 1
ATOM 4879 O O . VAL B 1 184 ? -8.586 -19.703 -11.359 1 98.5 184 VAL B O 1
ATOM 4882 N N . LEU B 1 185 ? -9.055 -20.141 -9.18 1 98.5 185 LEU B N 1
ATOM 4883 C CA . LEU B 1 185 ? -9.242 -21.578 -9.375 1 98.5 185 LEU B CA 1
ATOM 4884 C C . LEU B 1 185 ? -10.547 -21.859 -10.125 1 98.5 185 LEU B C 1
ATOM 4886 O O . LEU B 1 185 ? -10.75 -22.969 -10.625 1 98.5 185 LEU B O 1
ATOM 4890 N N . ARG B 1 186 ? -11.391 -20.828 -10.219 1 98.19 186 ARG B N 1
ATOM 4891 C CA . ARG B 1 186 ? -12.695 -21 -10.852 1 98.19 186 ARG B CA 1
ATOM 4892 C C . ARG B 1 186 ? -12.695 -20.406 -12.266 1 98.19 186 ARG B C 1
ATOM 4894 O O . ARG B 1 186 ? -13.742 -20.312 -12.898 1 98.19 186 ARG B O 1
ATOM 4901 N N . MET B 1 187 ? -11.578 -20.031 -12.758 1 97.94 187 MET B N 1
ATOM 4902 C CA . MET B 1 187 ? -11.43 -19.484 -14.102 1 97.94 187 MET B CA 1
ATOM 4903 C C . MET B 1 187 ? -10.93 -20.547 -15.07 1 97.94 187 MET B C 1
ATOM 4905 O O . MET B 1 187 ? -9.727 -20.797 -15.148 1 97.94 187 MET B O 1
ATOM 4909 N N . PRO B 1 188 ? -11.844 -21.078 -15.883 1 96.94 188 PRO B N 1
ATOM 4910 C CA . PRO B 1 188 ? -11.516 -22.297 -16.609 1 96.94 188 PRO B CA 1
ATOM 4911 C C . PRO B 1 188 ? -10.516 -22.062 -17.75 1 96.94 188 PRO B C 1
ATOM 4913 O O . PRO B 1 188 ? -9.781 -22.969 -18.125 1 96.94 188 PRO B O 1
ATOM 4916 N N . THR B 1 189 ? -10.422 -20.844 -18.297 1 97.75 189 THR B N 1
ATOM 4917 C CA . THR B 1 189 ? -9.602 -20.625 -19.484 1 97.75 189 THR B CA 1
ATOM 4918 C C . THR B 1 189 ? -8.312 -19.891 -19.125 1 97.75 189 THR B C 1
ATOM 4920 O O . THR B 1 189 ? -7.512 -19.562 -20 1 97.75 189 THR B O 1
ATOM 4923 N N . LEU B 1 190 ? -8.117 -19.656 -17.812 1 98.62 190 LEU B N 1
ATOM 4924 C CA . LEU B 1 190 ? -6.961 -18.891 -17.375 1 98.62 190 LEU B CA 1
ATOM 4925 C C . LEU B 1 190 ? -5.668 -19.625 -17.672 1 98.62 190 LEU B C 1
ATOM 4927 O O . LEU B 1 190 ? -5.535 -20.812 -17.359 1 98.62 190 LEU B O 1
ATOM 4931 N N . ARG B 1 191 ? -4.684 -18.938 -18.344 1 98.62 191 ARG B N 1
ATOM 4932 C CA . ARG B 1 191 ? -3.418 -19.562 -18.719 1 98.62 191 ARG B CA 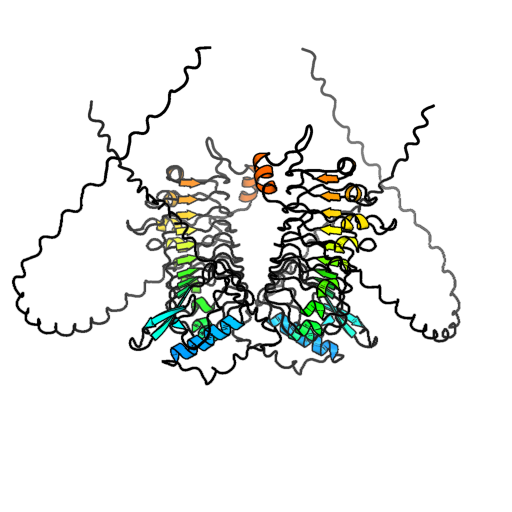1
ATOM 4933 C C . ARG B 1 191 ? -2.238 -18.797 -18.125 1 98.62 191 ARG B C 1
ATOM 4935 O O . ARG B 1 191 ? -1.17 -19.359 -17.906 1 98.62 191 ARG B O 1
ATOM 4942 N N . TYR B 1 192 ? -2.398 -17.516 -17.969 1 98.69 192 TYR B N 1
ATOM 4943 C CA . TYR B 1 192 ? -1.358 -16.656 -17.422 1 98.69 192 TYR B CA 1
ATOM 4944 C C . TYR B 1 192 ? -1.813 -15.992 -16.125 1 98.69 192 TYR B C 1
ATOM 4946 O O . TYR B 1 192 ? -2.771 -15.211 -16.125 1 98.69 192 TYR B O 1
ATOM 4954 N N . LEU B 1 193 ? -1.14 -16.312 -15.023 1 98.88 193 LEU B N 1
ATOM 4955 C CA . LEU B 1 193 ? -1.487 -15.789 -13.711 1 98.88 193 LEU B CA 1
ATOM 4956 C C . LEU B 1 193 ? -0.331 -14.984 -13.125 1 98.88 193 LEU B C 1
ATOM 4958 O O . LEU B 1 193 ? 0.745 -15.531 -12.875 1 98.88 193 LEU B O 1
ATOM 4962 N N . ASP B 1 194 ? -0.5 -13.688 -12.898 1 98.88 194 ASP B N 1
ATOM 4963 C CA . ASP B 1 194 ? 0.532 -12.828 -12.328 1 98.88 194 ASP B CA 1
ATOM 4964 C C . ASP B 1 194 ? 0.018 -12.102 -11.086 1 98.88 194 ASP B C 1
ATOM 4966 O O . ASP B 1 194 ? -0.702 -11.109 -11.195 1 98.88 194 ASP B O 1
ATOM 4970 N N . LEU B 1 195 ? 0.422 -12.578 -9.914 1 98.88 195 LEU B N 1
ATOM 4971 C CA . LEU B 1 195 ? 0.029 -12.031 -8.617 1 98.88 195 LEU B CA 1
ATOM 4972 C C . LEU B 1 195 ? 1.216 -11.367 -7.93 1 98.88 195 LEU B C 1
ATOM 4974 O O . LEU B 1 195 ? 1.128 -10.992 -6.754 1 98.88 195 LEU B O 1
ATOM 4978 N N . ARG B 1 196 ? 2.307 -11.227 -8.664 1 98.88 196 ARG B N 1
ATOM 4979 C CA . ARG B 1 196 ? 3.551 -10.859 -7.992 1 98.88 196 ARG B CA 1
ATOM 4980 C C . ARG B 1 196 ? 3.488 -9.43 -7.473 1 98.88 196 ARG B C 1
ATOM 4982 O O . ARG B 1 196 ? 2.689 -8.625 -7.953 1 98.88 196 ARG B O 1
ATOM 4989 N N . PHE B 1 197 ? 4.312 -9.086 -6.461 1 98.81 197 PHE B N 1
ATOM 4990 C CA . PHE B 1 197 ? 4.473 -7.75 -5.887 1 98.81 197 PHE B CA 1
ATOM 4991 C C . PHE B 1 197 ? 3.146 -7.238 -5.332 1 98.81 197 PHE B C 1
ATOM 4993 O O . PHE B 1 197 ? 2.68 -6.164 -5.719 1 98.81 197 PHE B O 1
ATOM 5000 N N . ASN B 1 198 ? 2.521 -8.023 -4.422 1 98.81 198 ASN B N 1
ATOM 5001 C CA . ASN B 1 198 ? 1.354 -7.703 -3.607 1 98.81 198 ASN B CA 1
ATOM 5002 C C . ASN B 1 198 ? 1.541 -8.141 -2.158 1 98.81 198 ASN B C 1
ATOM 5004 O O . ASN B 1 198 ? 2.668 -8.188 -1.66 1 98.81 198 ASN B O 1
ATOM 5008 N N . GLU B 1 199 ? 0.424 -8.258 -1.45 1 98.31 199 GLU B N 1
ATOM 5009 C CA . GLU B 1 199 ? 0.499 -8.656 -0.047 1 98.31 199 GLU B CA 1
ATOM 5010 C C . GLU B 1 199 ? -0.363 -9.883 0.228 1 98.31 199 GLU B C 1
ATOM 5012 O O . GLU B 1 199 ? -0.923 -10.023 1.316 1 98.31 199 GLU B O 1
ATOM 5017 N N . PHE B 1 200 ? -0.532 -10.734 -0.779 1 98.69 200 PHE B N 1
ATOM 5018 C CA . PHE B 1 200 ? -1.257 -11.977 -0.552 1 98.69 200 PHE B CA 1
ATOM 5019 C C . PHE B 1 200 ? -0.537 -12.844 0.474 1 98.69 200 PHE B C 1
ATOM 5021 O O . PHE B 1 200 ? 0.695 -12.852 0.531 1 98.69 200 PHE B O 1
ATOM 5028 N N . GLU B 1 201 ? -1.307 -13.555 1.243 1 98.38 201 GLU B N 1
ATOM 5029 C CA . GLU B 1 201 ? -0.717 -14.281 2.367 1 98.38 201 GLU B CA 1
ATOM 5030 C C . GLU B 1 201 ? -1.327 -15.672 2.512 1 98.38 201 GLU B C 1
ATOM 5032 O O . GLU B 1 201 ? -2.184 -16.062 1.718 1 98.38 201 GLU B O 1
ATOM 5037 N N . GLY B 1 202 ? -0.786 -16.422 3.455 1 97.56 202 GLY B N 1
ATOM 5038 C CA . GLY B 1 202 ? -1.333 -17.734 3.768 1 97.56 202 GLY B CA 1
ATOM 5039 C C . GLY B 1 202 ? -0.804 -18.828 2.863 1 97.56 202 GLY B C 1
ATOM 5040 O O . GLY B 1 202 ? 0.298 -18.719 2.322 1 97.56 202 GLY B O 1
ATOM 5041 N N . LYS B 1 203 ? -1.574 -19.906 2.797 1 97.62 203 LYS B N 1
ATOM 5042 C CA . LYS B 1 203 ? -1.174 -21.109 2.072 1 97.62 203 LYS B CA 1
ATOM 5043 C C . LYS B 1 203 ? -1.562 -21.016 0.599 1 97.62 203 LYS B C 1
ATOM 5045 O O . LYS B 1 203 ? -2.582 -20.422 0.256 1 97.62 203 LYS B O 1
ATOM 5050 N N . VAL B 1 204 ? -0.714 -21.594 -0.196 1 98.31 204 VAL B N 1
ATOM 5051 C CA . VAL B 1 204 ? -1.063 -21.781 -1.601 1 98.31 204 VAL B CA 1
ATOM 5052 C C . VAL B 1 204 ? -1.803 -23.094 -1.776 1 98.31 204 VAL B C 1
ATOM 5054 O O . VAL B 1 204 ? -1.321 -24.156 -1.345 1 98.31 204 VAL B O 1
ATOM 5057 N N . PRO B 1 205 ? -2.947 -23.094 -2.357 1 98.25 205 PRO B N 1
ATOM 5058 C CA . PRO B 1 205 ? -3.725 -24.328 -2.471 1 98.25 205 PRO B CA 1
ATOM 5059 C C . PRO B 1 205 ? -3.141 -25.297 -3.492 1 98.25 205 PRO B C 1
ATOM 5061 O O . PRO B 1 205 ? -2.625 -24.875 -4.531 1 98.25 205 PRO B O 1
ATOM 5064 N N . LYS B 1 206 ? -3.297 -26.594 -3.264 1 97.88 206 LYS B N 1
ATOM 5065 C CA . LYS B 1 206 ? -2.852 -27.656 -4.168 1 97.88 206 LYS B CA 1
ATOM 5066 C C . LYS B 1 206 ? -3.514 -27.516 -5.539 1 97.88 206 LYS B C 1
ATOM 5068 O O . LYS B 1 206 ? -2.891 -27.797 -6.562 1 97.88 206 LYS B O 1
ATOM 5073 N N . ALA B 1 207 ? -4.746 -27.062 -5.477 1 98.44 207 ALA B N 1
ATOM 5074 C CA . ALA B 1 207 ? -5.566 -26.984 -6.684 1 98.44 207 ALA B CA 1
ATOM 5075 C C . ALA B 1 207 ? -4.941 -26.047 -7.715 1 98.44 207 ALA B C 1
ATOM 5077 O O . ALA B 1 207 ? -5.227 -26.156 -8.914 1 98.44 207 ALA B O 1
ATOM 5078 N N . LEU B 1 208 ? -4.109 -25.109 -7.242 1 98.5 208 LEU B N 1
ATOM 5079 C CA . LEU B 1 208 ? -3.453 -24.188 -8.164 1 98.5 208 LEU B CA 1
ATOM 5080 C C . LEU B 1 208 ? -2.623 -24.953 -9.188 1 98.5 208 LEU B C 1
ATOM 5082 O O . LEU B 1 208 ? -2.633 -24.609 -10.375 1 98.5 208 LEU B O 1
ATOM 5086 N N . PHE B 1 209 ? -2.004 -25.984 -8.797 1 97.81 209 PHE B N 1
ATOM 5087 C CA . PHE B 1 209 ? -1.036 -26.672 -9.641 1 97.81 209 PHE B CA 1
ATOM 5088 C C . PHE B 1 209 ? -1.714 -27.766 -10.461 1 97.81 209 PHE B C 1
ATOM 5090 O O . PHE B 1 209 ? -1.063 -28.453 -11.258 1 97.81 209 PHE B O 1
ATOM 5097 N N . GLU B 1 210 ? -3.016 -27.891 -10.273 1 97.38 210 GLU B N 1
ATOM 5098 C CA . GLU B 1 210 ? -3.822 -28.75 -11.133 1 97.38 210 GLU B CA 1
ATOM 5099 C C . GLU B 1 210 ? -4.395 -27.969 -12.312 1 97.38 210 GLU B C 1
ATOM 5101 O O . GLU B 1 210 ? -4.93 -28.562 -13.258 1 97.38 210 GLU B O 1
ATOM 5106 N N . LYS B 1 211 ? -4.273 -26.656 -12.219 1 97.81 211 LYS B N 1
ATOM 5107 C CA . LYS B 1 211 ? -4.781 -25.812 -13.305 1 97.81 211 LYS B CA 1
ATOM 5108 C C . LYS B 1 211 ? -3.871 -25.875 -14.523 1 97.81 211 LYS B C 1
ATOM 5110 O O . LYS B 1 211 ? -2.674 -26.156 -14.398 1 97.81 211 LYS B O 1
ATOM 5115 N N . ASN B 1 212 ? -4.5 -25.609 -15.734 1 97.19 212 ASN B N 1
ATOM 5116 C CA . ASN B 1 212 ? -3.75 -25.609 -16.984 1 97.19 212 ASN B CA 1
ATOM 5117 C C . ASN B 1 212 ? -3.109 -24.25 -17.25 1 97.19 212 ASN B C 1
ATOM 5119 O O . ASN B 1 212 ? -3.379 -23.625 -18.281 1 97.19 212 ASN B O 1
ATOM 5123 N N . LEU B 1 213 ? -2.248 -23.844 -16.312 1 98.25 213 LEU B N 1
ATOM 5124 C CA . LEU B 1 213 ? -1.548 -22.562 -16.438 1 98.25 213 LEU B CA 1
ATOM 5125 C C . LEU B 1 213 ? -0.234 -22.75 -17.203 1 98.25 213 LEU B C 1
ATOM 5127 O O . LEU B 1 213 ? 0.466 -23.734 -17.016 1 98.25 213 LEU B O 1
ATOM 5131 N N . ASP B 1 214 ? 0.053 -21.766 -18.031 1 97.69 214 ASP B N 1
ATOM 5132 C CA . ASP B 1 214 ? 1.325 -21.75 -18.734 1 97.69 214 ASP B CA 1
ATOM 5133 C C . ASP B 1 214 ? 2.408 -21.062 -17.922 1 97.69 214 ASP B C 1
ATOM 5135 O O . ASP B 1 214 ? 3.594 -21.375 -18.047 1 97.69 214 ASP B O 1
ATOM 5139 N N . ALA B 1 215 ? 2.002 -20.094 -17.125 1 98.25 215 ALA B N 1
ATOM 5140 C CA . ALA B 1 215 ? 2.932 -19.312 -16.312 1 98.25 215 ALA B CA 1
ATOM 5141 C C . ALA B 1 215 ? 2.285 -18.906 -14.992 1 98.25 215 ALA B C 1
ATOM 5143 O O . ALA B 1 215 ? 1.117 -18.516 -14.961 1 98.25 215 ALA B O 1
ATOM 5144 N N . ILE B 1 216 ? 3.078 -19.047 -13.883 1 98.69 216 ILE B N 1
ATOM 5145 C CA . ILE B 1 216 ? 2.637 -18.672 -12.547 1 98.69 216 ILE B CA 1
ATOM 5146 C C . ILE B 1 216 ? 3.65 -17.719 -11.906 1 98.69 216 ILE B C 1
ATOM 5148 O O . ILE B 1 216 ? 4.797 -18.094 -11.664 1 98.69 216 ILE B O 1
ATOM 5152 N N . PHE B 1 217 ? 3.285 -16.484 -11.688 1 98.88 217 PHE B N 1
ATOM 5153 C CA . PHE B 1 217 ? 4.109 -15.492 -11 1 98.88 217 PHE B CA 1
ATOM 5154 C C . PHE B 1 217 ? 3.484 -15.109 -9.664 1 98.88 217 PHE B C 1
ATOM 5156 O O . PHE B 1 217 ? 2.412 -14.508 -9.625 1 98.88 217 PHE B O 1
ATOM 5163 N N . MET B 1 218 ? 4.094 -15.461 -8.547 1 98.75 218 MET B N 1
ATOM 5164 C CA . MET B 1 218 ? 3.537 -15.188 -7.223 1 98.75 218 MET B CA 1
ATOM 5165 C C . MET B 1 218 ? 4.613 -14.664 -6.277 1 98.75 218 MET B C 1
ATOM 5167 O O . MET B 1 218 ? 4.426 -14.648 -5.059 1 98.75 218 MET B O 1
ATOM 5171 N N . ASN B 1 219 ? 5.715 -14.242 -6.875 1 98.81 219 ASN B N 1
ATOM 5172 C CA . ASN B 1 219 ? 6.836 -13.773 -6.062 1 98.81 219 ASN B CA 1
ATOM 5173 C C . ASN B 1 219 ? 6.516 -12.445 -5.387 1 98.81 219 ASN B C 1
ATOM 5175 O O . ASN B 1 219 ? 5.59 -11.742 -5.797 1 98.81 219 ASN B O 1
ATOM 5179 N N . HIS B 1 220 ? 7.309 -12.117 -4.328 1 98.88 220 HIS B N 1
ATOM 5180 C CA . HIS B 1 220 ? 7.195 -10.859 -3.596 1 98.88 220 HIS B CA 1
ATOM 5181 C C . HIS B 1 220 ? 5.789 -10.664 -3.049 1 98.88 220 HIS B C 1
ATOM 5183 O O . HIS B 1 220 ? 5.156 -9.641 -3.307 1 98.88 220 HIS B O 1
ATOM 5189 N N . ASN B 1 221 ? 5.312 -11.688 -2.318 1 98.81 221 ASN B N 1
ATOM 5190 C CA . ASN B 1 221 ? 4.109 -11.68 -1.494 1 98.81 221 ASN B CA 1
ATOM 5191 C C . ASN B 1 221 ? 4.402 -12.148 -0.07 1 98.81 221 ASN B C 1
ATOM 5193 O O . ASN B 1 221 ? 5.523 -11.992 0.418 1 98.81 221 ASN B O 1
ATOM 5197 N N . ARG B 1 222 ? 3.352 -12.492 0.599 1 98.38 222 ARG B N 1
ATOM 5198 C CA . ARG B 1 222 ? 3.504 -12.906 1.989 1 98.38 222 ARG B CA 1
ATOM 5199 C C . ARG B 1 222 ? 3.084 -14.359 2.172 1 98.38 222 ARG B C 1
ATOM 5201 O O . ARG B 1 222 ? 2.609 -14.75 3.242 1 98.38 222 ARG B O 1
ATOM 5208 N N . PHE B 1 223 ? 3.174 -15.188 1.153 1 98.56 223 PHE B N 1
ATOM 5209 C CA . PHE B 1 223 ? 2.807 -16.594 1.271 1 98.56 223 PHE B CA 1
ATOM 5210 C C . PHE B 1 223 ? 3.734 -17.312 2.24 1 98.56 223 PHE B C 1
ATOM 5212 O O . PHE B 1 223 ? 4.93 -17.031 2.295 1 98.56 223 PHE B O 1
ATOM 5219 N N . THR B 1 224 ? 3.111 -18.188 2.934 1 97 224 THR B N 1
ATOM 5220 C CA . THR B 1 224 ? 3.832 -18.938 3.959 1 97 224 THR B CA 1
ATOM 5221 C C . THR B 1 224 ? 3.492 -20.422 3.889 1 97 224 THR B C 1
ATOM 5223 O O . THR B 1 224 ? 2.896 -20.891 2.912 1 97 224 THR B O 1
ATOM 5226 N N . PHE B 1 225 ? 3.982 -21.188 4.816 1 94 225 PHE B N 1
ATOM 5227 C CA . PHE B 1 225 ? 3.773 -22.625 4.953 1 94 225 PHE B CA 1
ATOM 5228 C C . PHE B 1 225 ? 4.535 -23.391 3.875 1 94 225 PHE B C 1
ATOM 5230 O O . PHE B 1 225 ? 5.5 -22.859 3.307 1 94 225 PHE B O 1
ATOM 5237 N N . GLU B 1 226 ? 4.184 -24.688 3.746 1 95.75 226 GLU B N 1
ATOM 5238 C CA . GLU B 1 226 ? 4.918 -25.547 2.828 1 95.75 226 GLU B CA 1
ATOM 5239 C C . GLU B 1 226 ? 4.383 -25.422 1.403 1 95.75 226 GLU B C 1
ATOM 5241 O O . GLU B 1 226 ? 3.193 -25.188 1.2 1 95.75 226 GLU B O 1
ATOM 5246 N N . LEU B 1 227 ? 5.301 -25.594 0.471 1 96.06 227 LEU B N 1
ATOM 5247 C CA . LEU B 1 227 ? 4.859 -25.734 -0.912 1 96.06 227 LEU B CA 1
ATOM 5248 C C . LEU B 1 227 ? 4.051 -27.016 -1.093 1 96.06 227 LEU B C 1
ATOM 5250 O O . LEU B 1 227 ? 4.391 -28.047 -0.525 1 96.06 227 LEU B O 1
ATOM 5254 N N . PRO B 1 228 ? 2.967 -26.922 -1.896 1 96 228 PRO B N 1
ATOM 5255 C CA . PRO B 1 228 ? 2.186 -28.141 -2.133 1 96 228 PRO B CA 1
ATOM 5256 C C . PRO B 1 228 ? 2.996 -29.234 -2.811 1 96 228 PRO B C 1
ATOM 5258 O O . PRO B 1 228 ? 3.754 -28.953 -3.746 1 96 228 PRO B O 1
ATOM 5261 N N . ASP B 1 229 ? 2.787 -30.469 -2.422 1 93.06 229 ASP B N 1
ATOM 5262 C CA . ASP B 1 229 ? 3.564 -31.609 -2.906 1 93.06 229 ASP B CA 1
ATOM 5263 C C . ASP B 1 229 ? 3.264 -31.891 -4.375 1 93.06 229 ASP B C 1
ATOM 5265 O O . ASP B 1 229 ? 4.066 -32.531 -5.07 1 93.06 229 ASP B O 1
ATOM 5269 N N . ASN B 1 230 ? 2.162 -31.469 -4.812 1 95.44 230 ASN B N 1
ATOM 5270 C CA . ASN B 1 230 ? 1.759 -31.781 -6.18 1 95.44 230 ASN B CA 1
ATOM 5271 C C . ASN B 1 230 ? 2.156 -30.672 -7.145 1 95.44 230 ASN B C 1
ATOM 5273 O O . ASN B 1 230 ? 1.591 -30.547 -8.234 1 95.44 230 ASN B O 1
ATOM 5277 N N . ILE B 1 231 ? 3.043 -29.719 -6.73 1 95.75 231 ILE B N 1
ATOM 5278 C CA . ILE B 1 231 ? 3.469 -28.609 -7.59 1 95.75 231 ILE B CA 1
ATOM 5279 C C . ILE B 1 231 ? 3.941 -29.156 -8.938 1 95.75 231 ILE B C 1
ATOM 5281 O O . ILE B 1 231 ? 3.76 -28.516 -9.969 1 95.75 231 ILE B O 1
ATOM 5285 N N . GLY B 1 232 ? 4.457 -30.375 -9.047 1 93.69 232 GLY B N 1
ATOM 5286 C CA . GLY B 1 232 ? 4.977 -31 -10.25 1 93.69 232 GLY B CA 1
ATOM 5287 C C . GLY B 1 232 ? 3.889 -31.422 -11.219 1 93.69 232 GLY B C 1
ATOM 5288 O O . GLY B 1 232 ? 4.176 -31.781 -12.359 1 93.69 232 GLY B O 1
ATOM 5289 N N . ASN B 1 233 ? 2.619 -31.344 -10.789 1 94.81 233 ASN B N 1
ATOM 5290 C CA . ASN B 1 233 ? 1.496 -31.625 -11.672 1 94.81 233 ASN B CA 1
ATOM 5291 C C . ASN B 1 233 ? 1.215 -30.453 -12.609 1 94.81 233 ASN B C 1
ATOM 5293 O O . ASN B 1 233 ? 0.482 -30.609 -13.594 1 94.81 233 ASN B O 1
ATOM 5297 N N . SER B 1 234 ? 1.832 -29.328 -12.297 1 96.06 234 SER B N 1
ATOM 5298 C CA . SER B 1 234 ? 1.562 -28.141 -13.094 1 96.06 234 SER B CA 1
ATOM 5299 C C . SER B 1 234 ? 2.186 -28.234 -14.484 1 96.06 234 SER B C 1
ATOM 5301 O O . SER B 1 234 ? 3.346 -28.625 -14.617 1 96.06 234 SER B O 1
ATOM 5303 N N . PRO B 1 235 ? 1.408 -27.891 -15.523 1 95.44 235 PRO B N 1
ATOM 5304 C CA . PRO B 1 235 ? 1.993 -27.844 -16.875 1 95.44 235 PRO B CA 1
ATOM 5305 C C . PRO B 1 235 ? 2.754 -26.562 -17.141 1 95.44 235 PRO B C 1
ATOM 5307 O O . PRO B 1 235 ? 3.195 -26.328 -18.266 1 95.44 235 PRO B O 1
ATOM 5310 N N . ALA B 1 236 ? 2.91 -25.688 -16.125 1 96.12 236 ALA B N 1
ATOM 5311 C CA . ALA B 1 236 ? 3.484 -24.359 -16.328 1 96.12 236 ALA B CA 1
ATOM 5312 C C . ALA B 1 236 ? 4.938 -24.453 -16.781 1 96.12 236 ALA B C 1
ATOM 5314 O O . ALA B 1 236 ? 5.695 -25.297 -16.297 1 96.12 236 ALA B O 1
ATOM 5315 N N . SER B 1 237 ? 5.285 -23.531 -17.766 1 95.31 237 SER B N 1
ATOM 5316 C CA . SER B 1 237 ? 6.672 -23.453 -18.219 1 95.31 237 SER B CA 1
ATOM 5317 C C . SER B 1 237 ? 7.484 -22.5 -17.344 1 95.31 237 SER B C 1
ATOM 5319 O O . SER B 1 237 ? 8.711 -22.562 -17.328 1 95.31 237 SER B O 1
ATOM 5321 N N . VAL B 1 238 ? 6.801 -21.641 -16.719 1 96.81 238 VAL B N 1
ATOM 5322 C CA . VAL B 1 238 ? 7.445 -20.672 -15.852 1 96.81 238 VAL B CA 1
ATOM 5323 C C . VAL B 1 238 ? 6.746 -20.641 -14.5 1 96.81 238 VAL B C 1
ATOM 5325 O O . VAL B 1 238 ? 5.527 -20.453 -14.43 1 96.81 238 VAL B O 1
ATOM 5328 N N . ILE B 1 239 ? 7.523 -20.844 -13.398 1 97.56 239 ILE B N 1
ATOM 5329 C CA . ILE B 1 239 ? 7.027 -20.719 -12.031 1 97.56 239 ILE B CA 1
ATOM 5330 C C . ILE B 1 239 ? 7.977 -19.859 -11.203 1 97.56 239 ILE B C 1
ATOM 5332 O O . ILE B 1 239 ? 9.141 -20.219 -11.008 1 97.56 239 ILE B O 1
ATOM 5336 N N . VAL B 1 240 ? 7.527 -18.703 -10.789 1 98.62 240 VAL B N 1
ATOM 5337 C CA . VAL B 1 240 ? 8.328 -17.75 -10.016 1 98.62 240 VAL B CA 1
ATOM 5338 C C . VAL B 1 240 ? 7.688 -17.547 -8.641 1 98.62 240 VAL B C 1
ATOM 5340 O O . VAL B 1 240 ? 6.621 -16.922 -8.539 1 98.62 240 VAL B O 1
ATOM 5343 N N . LEU B 1 241 ? 8.336 -18.047 -7.566 1 98.62 241 LEU B N 1
ATOM 5344 C CA . LEU B 1 241 ? 7.77 -18.047 -6.223 1 98.62 241 LEU B CA 1
ATOM 5345 C C . LEU B 1 241 ? 8.734 -17.406 -5.227 1 98.62 241 LEU B C 1
ATOM 5347 O O . LEU B 1 241 ? 8.57 -17.562 -4.016 1 98.62 241 LEU B O 1
ATOM 5351 N N . ASP B 1 242 ? 9.695 -16.672 -5.707 1 98.5 242 ASP B N 1
ATOM 5352 C CA . ASP B 1 242 ? 10.734 -16.141 -4.832 1 98.5 242 ASP B CA 1
ATOM 5353 C C . ASP B 1 242 ? 10.188 -15.039 -3.926 1 98.5 242 ASP B C 1
ATOM 5355 O O . ASP B 1 242 ? 9.109 -14.5 -4.184 1 98.5 242 ASP B O 1
ATOM 5359 N N . ASN B 1 243 ? 10.906 -14.727 -2.889 1 98.81 243 ASN B N 1
ATOM 5360 C CA . ASN B 1 243 ? 10.625 -13.625 -1.976 1 98.81 243 ASN B CA 1
ATOM 5361 C C . ASN B 1 243 ? 9.242 -13.766 -1.337 1 98.81 243 ASN B C 1
ATOM 5363 O O . ASN B 1 243 ? 8.438 -12.828 -1.371 1 98.81 243 ASN B O 1
ATOM 5367 N N . ASN B 1 244 ? 8.961 -14.969 -0.878 1 98.75 244 ASN B N 1
ATOM 5368 C CA . ASN B 1 244 ? 7.891 -15.328 0.047 1 98.75 244 ASN B CA 1
ATOM 5369 C C . ASN B 1 244 ? 8.438 -15.922 1.34 1 98.75 244 ASN B C 1
ATOM 5371 O O . ASN B 1 244 ? 9.57 -15.625 1.731 1 98.75 244 ASN B O 1
ATOM 5375 N N . LYS B 1 245 ? 7.676 -16.641 2.064 1 98.19 245 LYS B N 1
ATOM 5376 C CA . LYS B 1 245 ? 8.148 -17.266 3.301 1 98.19 245 LYS B CA 1
ATOM 5377 C C . LYS B 1 245 ? 7.82 -18.75 3.324 1 98.19 245 LYS B C 1
ATOM 5379 O O . LYS B 1 245 ? 7.422 -19.297 4.359 1 98.19 245 LYS B O 1
ATOM 5384 N N . PHE B 1 246 ? 7.891 -19.297 2.188 1 97.62 246 PHE B N 1
ATOM 5385 C CA . PHE B 1 246 ? 7.672 -20.734 2.141 1 97.62 246 PHE B CA 1
ATOM 5386 C C . PHE B 1 246 ? 8.703 -21.469 2.992 1 97.62 246 PHE B C 1
ATOM 5388 O O . PHE B 1 246 ? 9.859 -21.062 3.064 1 97.62 246 PHE B O 1
ATOM 5395 N N . ARG B 1 247 ? 8.312 -22.531 3.562 1 95.12 247 ARG B N 1
ATOM 5396 C CA . ARG B 1 247 ? 9.172 -23.344 4.414 1 95.12 247 ARG B CA 1
ATOM 5397 C C . ARG B 1 247 ? 9.047 -24.828 4.078 1 95.12 247 ARG B C 1
ATOM 5399 O O . ARG B 1 247 ? 8.281 -25.203 3.18 1 95.12 247 ARG B O 1
ATOM 5406 N N . GLY B 1 248 ? 9.82 -25.578 4.758 1 91.5 248 GLY B N 1
ATOM 5407 C CA . GLY B 1 248 ? 9.742 -27.016 4.57 1 91.5 248 GLY B CA 1
ATOM 5408 C C . GLY B 1 248 ? 10.578 -27.516 3.412 1 91.5 248 GLY B C 1
ATOM 5409 O O . GLY B 1 248 ? 11.648 -26.953 3.127 1 91.5 248 GLY B O 1
ATOM 5410 N N . CYS B 1 249 ? 10.016 -28.578 2.768 1 89.31 249 CYS B N 1
ATOM 5411 C CA . CYS B 1 249 ? 10.797 -29.328 1.784 1 89.31 249 CYS B CA 1
ATOM 5412 C C . CYS B 1 249 ? 10.609 -28.734 0.389 1 89.31 249 CYS B C 1
ATOM 5414 O O . CYS B 1 249 ? 9.578 -28.141 0.097 1 89.31 249 CYS B O 1
ATOM 5416 N N . LEU B 1 250 ? 11.656 -28.906 -0.364 1 91.12 250 LEU B N 1
ATOM 5417 C CA . LEU B 1 250 ? 11.469 -28.797 -1.806 1 91.12 250 LEU B CA 1
ATOM 5418 C C . LEU B 1 250 ? 10.719 -30.016 -2.346 1 91.12 250 LEU B C 1
ATOM 5420 O O . LEU B 1 250 ? 11.188 -31.141 -2.217 1 91.12 250 LEU B O 1
ATOM 5424 N N . PRO B 1 251 ? 9.594 -29.781 -2.945 1 90.62 251 PRO B N 1
ATOM 5425 C CA . PRO B 1 251 ? 8.797 -30.938 -3.371 1 90.62 251 PRO B CA 1
ATOM 5426 C C . PRO B 1 251 ? 9.484 -31.766 -4.453 1 90.62 251 PRO B C 1
ATOM 5428 O O . PRO B 1 251 ? 9.953 -31.219 -5.453 1 90.62 251 PRO B O 1
ATOM 5431 N N . ALA B 1 252 ? 9.453 -33.094 -4.336 1 88.5 252 ALA B N 1
ATOM 5432 C CA . ALA B 1 252 ? 10.086 -34 -5.277 1 88.5 252 ALA B CA 1
ATOM 5433 C C . ALA B 1 252 ? 9.344 -34.031 -6.609 1 88.5 252 ALA B C 1
ATOM 5435 O O . ALA B 1 252 ? 9.938 -34.281 -7.66 1 88.5 252 ALA B O 1
ATOM 5436 N N . SER B 1 253 ? 8.109 -33.688 -6.535 1 90.44 253 SER B N 1
ATOM 5437 C CA . SER B 1 253 ? 7.262 -33.781 -7.719 1 90.44 253 SER B CA 1
ATOM 5438 C C . SER B 1 253 ? 7.723 -32.781 -8.789 1 90.44 253 SER B C 1
ATOM 5440 O O . SER B 1 253 ? 7.309 -32.875 -9.945 1 90.44 253 SER B O 1
ATOM 5442 N N . MET B 1 254 ? 8.562 -31.844 -8.367 1 88.44 254 MET B N 1
ATOM 5443 C CA . MET B 1 254 ? 9.086 -30.891 -9.344 1 88.44 254 MET B CA 1
ATOM 5444 C C . MET B 1 254 ? 9.828 -31.609 -10.461 1 88.44 254 MET B C 1
ATOM 5446 O O . MET B 1 254 ? 9.906 -31.109 -11.586 1 88.44 254 MET B O 1
ATOM 5450 N N . GLY B 1 255 ? 10.281 -32.75 -10.203 1 85.94 255 GLY B N 1
ATOM 5451 C CA . GLY B 1 255 ? 10.945 -33.594 -11.211 1 85.94 255 GLY B CA 1
ATOM 5452 C C . GLY B 1 255 ? 10.023 -34.031 -12.328 1 85.94 255 GLY B C 1
ATOM 5453 O O . GLY B 1 255 ? 10.484 -34.406 -13.406 1 85.94 255 GLY B O 1
ATOM 5454 N N . ASN B 1 256 ? 8.734 -33.969 -12.055 1 86.5 256 ASN B N 1
ATOM 5455 C CA . ASN B 1 256 ? 7.742 -34.406 -13.023 1 86.5 256 ASN B CA 1
ATOM 5456 C C . ASN B 1 256 ? 7.539 -33.375 -14.125 1 86.5 256 ASN B C 1
ATOM 5458 O O . ASN B 1 256 ? 6.848 -33.625 -15.117 1 86.5 256 ASN B O 1
ATOM 5462 N N . MET B 1 257 ? 8.18 -32.25 -13.992 1 88.56 257 MET B N 1
ATOM 5463 C CA . MET B 1 257 ? 7.891 -31.141 -14.906 1 88.56 257 MET B CA 1
ATOM 5464 C C . MET B 1 257 ? 8.93 -31.078 -16.031 1 88.56 257 MET B C 1
ATOM 5466 O O . MET B 1 257 ? 9.117 -30.031 -16.641 1 88.56 257 MET B O 1
ATOM 5470 N N . SER B 1 258 ? 9.477 -32.156 -16.453 1 80.31 258 SER B N 1
ATOM 5471 C CA . SER B 1 258 ? 10.602 -32.25 -17.375 1 80.31 258 SER B CA 1
ATOM 5472 C C . SER B 1 258 ? 10.188 -31.859 -18.797 1 80.31 258 SER B C 1
ATOM 5474 O O . SER B 1 258 ? 11 -31.344 -19.562 1 80.31 258 SER B O 1
ATOM 5476 N N . ASN B 1 259 ? 8.984 -31.938 -19.062 1 80 259 ASN B N 1
ATOM 5477 C CA . ASN B 1 259 ? 8.578 -31.703 -20.453 1 80 259 ASN B CA 1
ATOM 5478 C C . ASN B 1 259 ? 8.016 -30.297 -20.625 1 80 259 ASN B C 1
ATOM 5480 O O . ASN B 1 259 ? 7.676 -29.891 -21.734 1 80 259 ASN B O 1
ATOM 5484 N N . THR B 1 260 ? 7.918 -29.562 -19.484 1 86.62 260 THR B N 1
ATOM 5485 C CA . THR B 1 260 ? 7.211 -28.297 -19.625 1 86.62 260 THR B CA 1
ATOM 5486 C C . THR B 1 260 ? 8.008 -27.156 -19.016 1 86.62 260 THR B C 1
ATOM 5488 O O . THR B 1 260 ? 8.055 -26.062 -19.547 1 86.62 260 THR B O 1
ATOM 5491 N N . LEU B 1 261 ? 8.789 -27.375 -17.969 1 90.25 261 LEU B N 1
ATOM 5492 C CA . LEU B 1 261 ? 9.32 -26.312 -17.109 1 90.25 261 LEU B CA 1
ATOM 5493 C C . LEU B 1 261 ? 10.57 -25.688 -17.734 1 90.25 261 LEU B C 1
ATOM 5495 O O . LEU B 1 261 ? 11.539 -26.391 -18.031 1 90.25 261 LEU B O 1
ATOM 5499 N N . HIS B 1 262 ? 10.516 -24.406 -17.922 1 90.56 262 HIS B N 1
ATOM 5500 C CA . HIS B 1 262 ? 11.625 -23.641 -18.5 1 90.56 262 HIS B CA 1
ATOM 5501 C C . HIS B 1 262 ? 12.312 -22.797 -17.438 1 90.56 262 HIS B C 1
ATOM 5503 O O . HIS B 1 262 ? 13.531 -22.578 -17.5 1 90.56 262 HIS B O 1
ATOM 5509 N N . GLU B 1 263 ? 11.562 -22.312 -16.562 1 94.12 263 GLU B N 1
ATOM 5510 C CA . GLU B 1 263 ? 12.07 -21.422 -15.508 1 94.12 263 GLU B CA 1
ATOM 5511 C C . GLU B 1 263 ? 11.43 -21.734 -14.164 1 94.12 263 GLU B C 1
ATOM 5513 O O . GLU B 1 263 ? 10.203 -21.812 -14.055 1 94.12 263 GLU B O 1
ATOM 5518 N N . LEU B 1 264 ? 12.305 -21.938 -13.148 1 94.88 264 LEU B N 1
ATOM 5519 C CA . LEU B 1 264 ? 11.867 -22.172 -11.773 1 94.88 264 LEU B CA 1
ATOM 5520 C C . LEU B 1 264 ? 12.664 -21.328 -10.797 1 94.88 264 LEU B C 1
ATOM 5522 O O . LEU B 1 264 ? 13.867 -21.531 -10.617 1 94.88 264 LEU B O 1
ATOM 5526 N N . ILE B 1 265 ? 12.023 -20.344 -10.188 1 97.81 265 ILE B N 1
ATOM 5527 C CA . ILE B 1 265 ? 12.695 -19.438 -9.266 1 97.81 265 ILE B CA 1
ATOM 5528 C C . ILE B 1 265 ? 12.094 -19.578 -7.875 1 97.81 265 ILE B C 1
ATOM 5530 O O . ILE B 1 265 ? 10.922 -19.25 -7.664 1 97.81 265 ILE B O 1
ATOM 5534 N N . LEU B 1 266 ? 12.875 -20.016 -6.906 1 97.62 266 LEU B N 1
ATOM 5535 C CA . LEU B 1 266 ? 12.406 -20.281 -5.547 1 97.62 266 LEU B CA 1
ATOM 5536 C C . LEU B 1 266 ? 13.289 -19.578 -4.523 1 97.62 266 LEU B C 1
ATOM 5538 O O . LEU B 1 266 ? 13.242 -19.891 -3.334 1 97.62 266 LEU B O 1
ATOM 5542 N N . SER B 1 267 ? 14.039 -18.594 -4.977 1 98.31 267 SER B N 1
ATOM 5543 C CA . SER B 1 267 ? 14.992 -17.922 -4.102 1 98.31 267 SER B CA 1
ATOM 5544 C C . SER B 1 267 ? 14.281 -17.109 -3.025 1 98.31 267 SER B C 1
ATOM 5546 O O . SER B 1 267 ? 13.117 -16.75 -3.184 1 98.31 267 SER B O 1
ATOM 5548 N N . ASP B 1 268 ? 14.938 -16.828 -1.929 1 98.56 268 ASP B N 1
ATOM 5549 C CA . ASP B 1 268 ? 14.508 -15.945 -0.853 1 98.56 268 ASP B CA 1
ATOM 5550 C C . ASP B 1 268 ? 13.203 -16.438 -0.223 1 98.56 268 ASP B C 1
ATOM 5552 O O . ASP B 1 268 ? 12.242 -15.68 -0.101 1 98.56 268 ASP B O 1
ATOM 5556 N N . ASN B 1 269 ? 13.211 -17.703 0.077 1 98.38 269 ASN B N 1
ATOM 5557 C CA . ASN B 1 269 ? 12.219 -18.344 0.926 1 98.38 269 ASN B CA 1
ATOM 5558 C C . ASN B 1 269 ? 12.859 -18.969 2.164 1 98.38 269 ASN B C 1
ATOM 5560 O O . ASN B 1 269 ? 13.914 -18.516 2.619 1 98.38 269 ASN B O 1
ATOM 5564 N N . GLY B 1 270 ? 12.266 -19.844 2.848 1 96.5 270 GLY B N 1
ATOM 5565 C CA . GLY B 1 270 ? 12.805 -20.531 4.008 1 96.5 270 GLY B CA 1
ATOM 5566 C C . GLY B 1 270 ? 12.828 -22.047 3.84 1 96.5 270 GLY B C 1
ATOM 5567 O O . GLY B 1 270 ? 12.648 -22.781 4.809 1 96.5 270 GLY B O 1
ATOM 5568 N N . LEU B 1 271 ? 12.969 -22.484 2.648 1 94.69 271 LEU B N 1
ATOM 5569 C CA . LEU B 1 271 ? 13.016 -23.906 2.375 1 94.69 271 LEU B CA 1
ATOM 5570 C C . LEU B 1 271 ? 14.18 -24.562 3.115 1 94.69 271 LEU B C 1
ATOM 5572 O O . LEU B 1 271 ? 15.281 -24.016 3.15 1 94.69 271 LEU B O 1
ATOM 5576 N N . HIS B 1 272 ? 13.859 -25.625 3.746 1 91.62 272 HIS B N 1
ATOM 5577 C CA . HIS B 1 272 ? 14.82 -26.281 4.621 1 91.62 272 HIS B CA 1
ATOM 5578 C C . HIS B 1 272 ? 14.859 -27.781 4.375 1 91.62 272 HIS B C 1
ATOM 5580 O O . HIS B 1 272 ? 14.227 -28.547 5.105 1 91.62 272 HIS B O 1
ATOM 5586 N N . SER B 1 273 ? 15.523 -28.234 3.393 1 88.44 273 SER B N 1
ATOM 5587 C CA . SER B 1 273 ? 15.656 -29.641 3.035 1 88.44 273 SER B CA 1
ATOM 5588 C C . SER B 1 273 ? 16.891 -29.875 2.156 1 88.44 273 SER B C 1
ATOM 5590 O O . SER B 1 273 ? 17.578 -28.938 1.794 1 88.44 273 SER B O 1
ATOM 5592 N N . CYS B 1 274 ? 17.094 -31.203 1.935 1 88.69 274 CYS B N 1
ATOM 5593 C CA . CYS B 1 274 ? 18.016 -31.562 0.86 1 88.69 274 CYS B CA 1
ATOM 5594 C C . CYS B 1 274 ? 17.312 -31.531 -0.491 1 88.69 274 CYS B C 1
ATOM 5596 O O . CYS B 1 274 ? 16.078 -31.438 -0.554 1 88.69 274 CYS B O 1
ATOM 5598 N N . LEU B 1 275 ? 18.156 -31.547 -1.553 1 89.31 275 LEU B N 1
ATOM 5599 C CA . LEU B 1 275 ? 17.562 -31.641 -2.889 1 89.31 275 LEU B CA 1
ATOM 5600 C C . LEU B 1 275 ? 17.094 -33.062 -3.184 1 89.31 275 LEU B C 1
ATOM 5602 O O . LEU B 1 275 ? 17.859 -34 -3.07 1 89.31 275 LEU B O 1
ATOM 5606 N N . PRO B 1 276 ? 15.812 -33.125 -3.52 1 84.12 276 PRO B N 1
ATOM 5607 C CA . PRO B 1 276 ? 15.344 -34.469 -3.865 1 84.12 276 PRO B CA 1
ATOM 5608 C C . PRO B 1 276 ? 15.984 -35 -5.145 1 84.12 276 PRO B C 1
ATOM 5610 O O . PRO B 1 276 ? 16.25 -34.219 -6.078 1 84.12 276 PRO B O 1
ATOM 5613 N N . GLU B 1 277 ? 16.172 -36.312 -5.254 1 79.25 277 GLU B N 1
ATOM 5614 C CA . GLU B 1 277 ? 16.812 -36.938 -6.414 1 79.25 277 GLU B CA 1
ATOM 5615 C C . GLU B 1 277 ? 15.93 -36.812 -7.656 1 79.25 277 GLU B C 1
ATOM 5617 O O . GLU B 1 277 ? 16.438 -36.688 -8.773 1 79.25 277 GLU B O 1
ATOM 5622 N N . GLU B 1 278 ? 14.75 -36.688 -7.41 1 81.31 278 GLU B N 1
ATOM 5623 C CA . GLU B 1 278 ? 13.766 -36.656 -8.484 1 81.31 278 GLU B CA 1
ATOM 5624 C C . GLU B 1 278 ? 13.906 -35.375 -9.32 1 81.31 278 GLU B C 1
ATOM 5626 O O . GLU B 1 278 ? 13.477 -35.344 -10.477 1 81.31 278 GLU B O 1
ATOM 5631 N N . ILE B 1 279 ? 14.469 -34.406 -8.742 1 79.88 279 ILE B N 1
ATOM 5632 C CA . ILE B 1 279 ? 14.633 -33.156 -9.477 1 79.88 279 ILE B CA 1
ATOM 5633 C C . ILE B 1 279 ? 15.562 -33.375 -10.664 1 79.88 279 ILE B C 1
ATOM 5635 O O . ILE B 1 279 ? 15.523 -32.625 -11.641 1 79.88 279 ILE B O 1
ATOM 5639 N N . GLY B 1 280 ? 16.375 -34.438 -10.586 1 73.81 280 GLY B N 1
ATOM 5640 C CA . GLY B 1 280 ? 17.266 -34.812 -11.68 1 73.81 280 GLY B CA 1
ATOM 5641 C C . GLY B 1 280 ? 16.5 -35.219 -12.93 1 73.81 280 GLY B C 1
ATOM 5642 O O . GLY B 1 280 ? 17.062 -35.25 -14.023 1 73.81 280 GLY B O 1
ATOM 5643 N N . SER B 1 281 ? 15.258 -35.625 -12.766 1 74.56 281 SER B N 1
ATOM 5644 C CA . SER B 1 281 ? 14.438 -36.062 -13.891 1 74.56 281 SER B CA 1
ATOM 5645 C C . SER B 1 281 ? 14.086 -34.875 -14.805 1 74.56 281 SER B C 1
ATOM 5647 O O . SER B 1 281 ? 13.578 -35.094 -15.906 1 74.56 281 SER B O 1
ATOM 5649 N N . LEU B 1 282 ? 14.383 -33.719 -14.336 1 75.5 282 LEU B N 1
ATOM 5650 C CA . LEU B 1 282 ? 14.148 -32.562 -15.172 1 75.5 282 LEU B CA 1
ATOM 5651 C C . LEU B 1 282 ? 15.047 -32.562 -16.406 1 75.5 282 LEU B C 1
ATOM 5653 O O . LEU B 1 282 ? 14.836 -31.812 -17.359 1 75.5 282 LEU B O 1
ATOM 5657 N N . LYS B 1 283 ? 16.062 -33.469 -16.484 1 62.44 283 LYS B N 1
ATOM 5658 C CA . LYS B 1 283 ? 17.016 -33.656 -17.578 1 62.44 283 LYS B CA 1
ATOM 5659 C C . LYS B 1 283 ? 16.328 -34.156 -18.828 1 62.44 283 LYS B C 1
ATOM 5661 O O . LYS B 1 283 ? 16.766 -33.906 -19.938 1 62.44 283 LYS B O 1
ATOM 5666 N N . ASN B 1 284 ? 15.445 -35.094 -18.625 1 53.12 284 ASN B N 1
ATOM 5667 C CA . ASN B 1 284 ? 14.938 -35.844 -19.766 1 53.12 284 ASN B CA 1
ATOM 5668 C C . ASN B 1 284 ? 14.211 -34.938 -20.766 1 53.12 284 ASN B C 1
ATOM 5670 O O . ASN B 1 284 ? 13.312 -35.406 -21.484 1 53.12 284 ASN B O 1
ATOM 5674 N N . LEU B 1 285 ? 14.578 -33.656 -20.75 1 50.81 285 LEU B N 1
ATOM 5675 C CA . LEU B 1 285 ? 13.766 -32.719 -21.516 1 50.81 285 LEU B CA 1
ATOM 5676 C C . LEU B 1 285 ? 14.133 -32.75 -23 1 50.81 285 LEU B C 1
ATOM 5678 O O . LEU B 1 285 ? 15.312 -32.906 -23.344 1 50.81 285 LEU B O 1
ATOM 5682 N N . GLN B 1 286 ? 13.328 -33.219 -23.781 1 47.97 286 GLN B N 1
ATOM 5683 C CA . GLN B 1 286 ? 13.547 -33.062 -25.203 1 47.97 286 GLN B CA 1
ATOM 5684 C C . GLN B 1 286 ? 14.148 -31.688 -25.516 1 47.97 286 GLN B C 1
ATOM 5686 O O . GLN B 1 286 ? 13.992 -30.75 -24.734 1 47.97 286 GLN B O 1
ATOM 5691 N N . VAL B 1 287 ? 15.031 -31.516 -26.609 1 44.53 287 VAL B N 1
ATOM 5692 C CA . VAL B 1 287 ? 15.93 -30.484 -27.078 1 44.53 287 VAL B CA 1
ATOM 5693 C C . VAL B 1 287 ? 15.289 -29.109 -26.875 1 44.53 287 VAL B C 1
ATOM 5695 O O . VAL B 1 287 ? 15.945 -28.172 -26.422 1 44.53 287 VAL B O 1
ATOM 5698 N N . PHE B 1 288 ? 14.023 -28.938 -27.125 1 45.59 288 PHE B N 1
ATOM 5699 C CA . PHE B 1 288 ? 13.5 -27.594 -27.344 1 45.59 288 PHE B CA 1
ATOM 5700 C C . PHE B 1 288 ? 12.875 -27.047 -26.062 1 45.59 288 PHE B C 1
ATOM 5702 O O . PHE B 1 288 ? 12.594 -25.844 -25.969 1 45.59 288 PHE B O 1
ATOM 5709 N N . ASP B 1 289 ? 12.617 -27.953 -24.984 1 54.56 289 ASP B N 1
ATOM 5710 C CA . ASP B 1 289 ? 11.734 -27.5 -23.922 1 54.56 289 ASP B CA 1
ATOM 5711 C C . ASP B 1 289 ? 12.383 -27.703 -22.547 1 54.56 289 ASP B C 1
ATOM 5713 O O . ASP B 1 289 ? 11.695 -28.062 -21.578 1 54.56 289 ASP B O 1
ATOM 5717 N N . SER B 1 290 ? 13.609 -27.328 -22.438 1 66.12 290 SER B N 1
ATOM 5718 C CA . SER B 1 290 ? 14.305 -27.719 -21.219 1 66.12 290 SER B CA 1
ATOM 5719 C C . SER B 1 290 ? 14.445 -26.531 -20.266 1 66.12 290 SER B C 1
ATOM 5721 O O . SER B 1 290 ? 14.227 -25.391 -20.656 1 66.12 290 SER B O 1
ATOM 5723 N N . LEU B 1 291 ? 14.656 -26.859 -18.969 1 79.75 291 LEU B N 1
ATOM 5724 C CA . LEU B 1 291 ? 14.883 -25.906 -17.891 1 79.75 291 LEU B CA 1
ATOM 5725 C C . LEU B 1 291 ? 16.062 -24.984 -18.219 1 79.75 291 LEU B C 1
ATOM 5727 O O . LEU B 1 291 ? 17.172 -25.469 -18.469 1 79.75 291 LEU B O 1
ATOM 5731 N N . GLU B 1 292 ? 15.82 -23.75 -18.328 1 86.38 292 GLU B N 1
ATOM 5732 C CA . GLU B 1 292 ? 16.844 -22.781 -18.688 1 86.38 292 GLU B CA 1
ATOM 5733 C C . GLU B 1 292 ? 17.359 -22.047 -17.453 1 86.38 292 GLU B C 1
ATOM 5735 O O . GLU B 1 292 ? 18.547 -21.672 -17.406 1 86.38 292 GLU B O 1
ATOM 5740 N N . GLN B 1 293 ? 16.469 -21.875 -16.5 1 91.06 293 GLN B N 1
ATOM 5741 C CA . GLN B 1 293 ? 16.844 -21.156 -15.297 1 91.06 293 GLN B CA 1
ATOM 5742 C C . GLN B 1 293 ? 16.297 -21.828 -14.047 1 91.06 293 GLN B C 1
ATOM 5744 O O . GLN B 1 293 ? 15.109 -22.141 -13.969 1 91.06 293 GLN B O 1
ATOM 5749 N N . LEU B 1 294 ? 17.156 -22.062 -13.094 1 92.25 294 LEU B N 1
ATOM 5750 C CA . LEU B 1 294 ? 16.828 -22.609 -11.781 1 92.25 294 LEU B CA 1
ATOM 5751 C C . LEU B 1 294 ? 17.484 -21.797 -10.672 1 92.25 294 LEU B C 1
ATOM 5753 O O . LEU B 1 294 ? 18.719 -21.688 -10.609 1 92.25 294 LEU B O 1
ATOM 5757 N N . ASP B 1 295 ? 16.688 -21.141 -9.875 1 96.44 295 ASP B N 1
ATOM 5758 C CA . ASP B 1 295 ? 17.234 -20.328 -8.781 1 96.44 295 ASP B CA 1
ATOM 5759 C C . ASP B 1 295 ? 16.734 -20.844 -7.43 1 96.44 295 ASP B C 1
ATOM 5761 O O . ASP B 1 295 ? 15.562 -20.672 -7.09 1 96.44 295 ASP B O 1
ATOM 5765 N N . LEU B 1 296 ? 17.641 -21.406 -6.672 1 96 296 LEU B N 1
ATOM 5766 C CA . LEU B 1 296 ? 17.344 -21.953 -5.352 1 96 296 LEU B CA 1
ATOM 5767 C C . LEU B 1 296 ? 18.094 -21.188 -4.266 1 96 296 LEU B C 1
ATOM 5769 O O . LEU B 1 296 ? 18.266 -21.688 -3.15 1 96 296 LEU B O 1
ATOM 5773 N N . SER B 1 297 ? 18.5 -19.969 -4.617 1 97.69 297 SER B N 1
ATOM 5774 C CA . SER B 1 297 ? 19.359 -19.203 -3.721 1 97.69 297 SER B CA 1
ATOM 5775 C C . SER B 1 297 ? 18.594 -18.719 -2.5 1 97.69 297 SER B C 1
ATOM 5777 O O . SER B 1 297 ? 17.359 -18.625 -2.531 1 97.69 297 SER B O 1
ATOM 5779 N N . HIS B 1 298 ? 19.281 -18.406 -1.406 1 98.25 298 HIS B N 1
ATOM 5780 C CA . HIS B 1 298 ? 18.766 -17.75 -0.205 1 98.25 298 HIS B CA 1
ATOM 5781 C C . HIS B 1 298 ? 17.641 -18.578 0.423 1 98.25 298 HIS B C 1
ATOM 5783 O O . HIS B 1 298 ? 16.547 -18.062 0.638 1 98.25 298 HIS B O 1
ATOM 5789 N N . ASN B 1 299 ? 17.938 -19.766 0.709 1 97.31 299 ASN B N 1
ATOM 5790 C CA . ASN B 1 299 ? 17.125 -20.688 1.5 1 97.31 299 ASN B CA 1
ATOM 5791 C C . ASN B 1 299 ? 17.938 -21.344 2.605 1 97.31 299 ASN B C 1
ATOM 5793 O O . ASN B 1 299 ? 18.906 -20.766 3.102 1 97.31 299 ASN B O 1
ATOM 5797 N N . MET B 1 300 ? 17.516 -22.422 3.166 1 95 300 MET B N 1
ATOM 5798 C CA . MET B 1 300 ? 18.25 -23.203 4.152 1 95 300 MET B CA 1
ATOM 5799 C C . MET B 1 300 ? 18.469 -24.625 3.652 1 95 300 MET B C 1
ATOM 5801 O O . MET B 1 300 ? 18.328 -25.594 4.414 1 95 300 MET B O 1
ATOM 5805 N N . LEU B 1 301 ? 18.688 -24.719 2.355 1 93.19 301 LEU B N 1
ATOM 5806 C CA . LEU B 1 301 ? 18.922 -26.031 1.74 1 93.19 301 LEU B CA 1
ATOM 5807 C C . LEU B 1 301 ? 20.297 -26.578 2.113 1 93.19 301 LEU B C 1
ATOM 5809 O O . LEU B 1 301 ? 21.219 -25.812 2.363 1 93.19 301 LEU B O 1
ATOM 5813 N N . SER B 1 302 ? 20.359 -27.859 2.18 1 91.69 302 SER B N 1
ATOM 5814 C CA . SER B 1 302 ? 21.594 -28.516 2.613 1 91.69 302 SER B CA 1
ATOM 5815 C C . SER B 1 302 ? 21.859 -29.781 1.812 1 91.69 302 SER B C 1
ATOM 5817 O O . SER B 1 302 ? 21.156 -30.062 0.841 1 91.69 302 SER B O 1
ATOM 5819 N N . GLY B 1 303 ? 22.969 -30.469 2.096 1 89.31 303 GLY B N 1
ATOM 5820 C CA . GLY B 1 303 ? 23.359 -31.672 1.364 1 89.31 303 GLY B CA 1
ATOM 5821 C C . GLY B 1 303 ? 24.266 -31.375 0.18 1 89.31 303 GLY B C 1
ATOM 5822 O O . GLY B 1 303 ? 25.016 -30.406 0.19 1 89.31 303 GLY B O 1
ATOM 5823 N N . THR B 1 304 ? 24.203 -32.344 -0.768 1 89 304 THR B N 1
ATOM 5824 C CA . THR B 1 304 ? 25.047 -32.25 -1.946 1 89 304 THR B CA 1
ATOM 5825 C C . THR B 1 304 ? 24.234 -31.828 -3.168 1 89 304 THR B C 1
ATOM 5827 O O . THR B 1 304 ? 23.141 -32.344 -3.396 1 89 304 THR B O 1
ATOM 5830 N N . VAL B 1 305 ? 24.766 -30.781 -3.861 1 90.69 305 VAL B N 1
ATOM 5831 C CA . VAL B 1 305 ? 24.172 -30.453 -5.156 1 90.69 305 VAL B CA 1
ATOM 5832 C C . VAL B 1 305 ? 24.531 -31.547 -6.172 1 90.69 305 VAL B C 1
ATOM 5834 O O . VAL B 1 305 ? 25.703 -31.703 -6.527 1 90.69 305 VAL B O 1
ATOM 5837 N N . PRO B 1 306 ? 23.562 -32.188 -6.625 1 84.88 306 PRO B N 1
ATOM 5838 C CA . PRO B 1 306 ? 23.859 -33.375 -7.438 1 84.88 306 PRO B CA 1
ATOM 5839 C C . PRO B 1 306 ? 24.328 -33.031 -8.844 1 84.88 306 PRO B C 1
ATOM 5841 O O . PRO B 1 306 ? 23.984 -31.969 -9.367 1 84.88 306 PRO B O 1
ATOM 5844 N N . GLU B 1 307 ? 24.969 -34.031 -9.469 1 85.38 307 GLU B N 1
ATOM 5845 C CA . GLU B 1 307 ? 25.531 -33.875 -10.805 1 85.38 307 GLU B CA 1
ATOM 5846 C C . GLU B 1 307 ? 24.438 -33.719 -11.859 1 85.38 307 GLU B C 1
ATOM 5848 O O . GLU B 1 307 ? 24.594 -32.938 -12.797 1 85.38 307 GLU B O 1
ATOM 5853 N N . TYR B 1 308 ? 23.484 -34.406 -11.68 1 80.25 308 TYR B N 1
ATOM 5854 C CA . TYR B 1 308 ? 22.453 -34.406 -12.703 1 80.25 308 TYR B CA 1
ATOM 5855 C C . TYR B 1 308 ? 21.812 -33.031 -12.859 1 80.25 308 TYR B C 1
ATOM 5857 O O . TYR B 1 308 ? 21.312 -32.688 -13.938 1 80.25 308 TYR B O 1
ATOM 5865 N N . LEU B 1 309 ? 21.797 -32.188 -11.828 1 83.06 309 LEU B N 1
ATOM 5866 C CA . LEU B 1 309 ? 21.234 -30.828 -11.914 1 83.06 309 LEU B CA 1
ATOM 5867 C C . LEU B 1 309 ? 22.188 -29.891 -12.672 1 83.06 309 LEU B C 1
ATOM 5869 O O . LEU B 1 309 ? 21.734 -28.953 -13.328 1 83.06 309 LEU B O 1
ATOM 5873 N N . CYS B 1 310 ? 23.406 -30.234 -12.617 1 83.75 310 CYS B N 1
ATOM 5874 C CA . CYS B 1 310 ? 24.422 -29.391 -13.211 1 83.75 310 CYS B CA 1
ATOM 5875 C C . CYS B 1 310 ? 24.75 -29.828 -14.625 1 83.75 310 CYS B C 1
ATOM 5877 O O . CYS B 1 310 ? 25.531 -29.188 -15.328 1 83.75 310 CYS B O 1
ATOM 5879 N N . SER B 1 311 ? 24.188 -30.922 -15.047 1 79.69 311 SER B N 1
ATOM 5880 C CA . SER B 1 311 ? 24.5 -31.438 -16.375 1 79.69 311 SER B CA 1
ATOM 5881 C C . SER B 1 311 ? 23.281 -31.328 -17.297 1 79.69 311 SER B C 1
ATOM 5883 O O . SER B 1 311 ? 23.266 -31.922 -18.391 1 79.69 311 SER B O 1
ATOM 5885 N N . MET B 1 312 ? 22.359 -30.547 -16.859 1 80.38 312 MET B N 1
ATOM 5886 C CA . MET B 1 312 ? 21.188 -30.359 -17.688 1 80.38 312 MET B CA 1
ATOM 5887 C C . MET B 1 312 ? 21.531 -29.562 -18.938 1 80.38 312 MET B C 1
ATOM 5889 O O . MET B 1 312 ? 22.125 -28.484 -18.859 1 80.38 312 MET B O 1
ATOM 5893 N N . PRO B 1 313 ? 21.266 -30.125 -20.109 1 75 313 PRO B N 1
ATOM 5894 C CA . PRO B 1 313 ? 21.797 -29.562 -21.359 1 75 313 PRO B CA 1
ATOM 5895 C C . PRO B 1 313 ? 21.359 -28.109 -21.578 1 75 313 PRO B C 1
ATOM 5897 O O . PRO B 1 313 ? 22.109 -27.328 -22.172 1 75 313 PRO B O 1
ATOM 5900 N N . ASN B 1 314 ? 20.172 -27.703 -21.156 1 79.62 314 ASN B N 1
ATOM 5901 C CA . ASN B 1 314 ? 19.703 -26.359 -21.5 1 79.62 314 ASN B CA 1
ATOM 5902 C C . ASN B 1 314 ? 19.75 -25.438 -20.297 1 79.62 314 ASN B C 1
ATOM 5904 O O . ASN B 1 314 ? 19.281 -24.297 -20.375 1 79.62 314 ASN B O 1
ATOM 5908 N N . LEU B 1 315 ? 20.25 -25.922 -19.25 1 84.69 315 LEU B N 1
ATOM 5909 C CA . LEU B 1 315 ? 20.312 -25.078 -18.047 1 84.69 315 LEU B CA 1
ATOM 5910 C C . LEU B 1 315 ? 21.375 -24 -18.219 1 84.69 315 LEU B C 1
ATOM 5912 O O . LEU B 1 315 ? 22.562 -24.281 -18.234 1 84.69 315 LEU B O 1
ATOM 5916 N N . GLN B 1 316 ? 20.984 -22.828 -18.359 1 82.94 316 GLN B N 1
ATOM 5917 C CA . GLN B 1 316 ? 21.875 -21.703 -18.594 1 82.94 316 GLN B CA 1
ATOM 5918 C C . GLN B 1 316 ? 22.266 -21 -17.297 1 82.94 316 GLN B C 1
ATOM 5920 O O . GLN B 1 316 ? 23.391 -20.547 -17.141 1 82.94 316 GLN B O 1
ATOM 5925 N N . LYS B 1 317 ? 21.25 -20.922 -16.469 1 88.69 317 LYS B N 1
ATOM 5926 C CA . LYS B 1 317 ? 21.484 -20.234 -15.203 1 88.69 317 LYS B CA 1
ATOM 5927 C C . LYS B 1 317 ? 21.047 -21.078 -14.023 1 88.69 317 LYS B C 1
ATOM 5929 O O . LYS B 1 317 ? 19.906 -21.516 -13.953 1 88.69 317 LYS B O 1
ATOM 5934 N N . PHE B 1 318 ? 21.969 -21.359 -13.156 1 90.94 318 PHE B N 1
ATOM 5935 C CA . PHE B 1 318 ? 21.703 -22.109 -11.938 1 90.94 318 PHE B CA 1
ATOM 5936 C C . PHE B 1 318 ? 22.266 -21.406 -10.719 1 90.94 318 PHE B C 1
ATOM 5938 O O . PHE B 1 318 ? 23.484 -21.203 -10.625 1 90.94 318 PHE B O 1
ATOM 5945 N N . SER B 1 319 ? 21.422 -20.875 -9.836 1 94.25 319 SER B N 1
ATOM 5946 C CA . SER B 1 319 ? 21.844 -20.188 -8.625 1 94.25 319 SER B CA 1
ATOM 5947 C C . SER B 1 319 ? 21.438 -20.953 -7.371 1 94.25 319 SER B C 1
ATOM 5949 O O . SER B 1 319 ? 20.266 -21.281 -7.199 1 94.25 319 SER B O 1
ATOM 5951 N N . TYR B 1 320 ? 22.375 -21.312 -6.523 1 94.62 320 TYR B N 1
ATOM 5952 C CA . TYR B 1 320 ? 22.094 -22.016 -5.277 1 94.62 320 TYR B CA 1
ATOM 5953 C C . TYR B 1 320 ? 22.953 -21.469 -4.145 1 94.62 320 TYR B C 1
ATOM 5955 O O . TYR B 1 320 ? 23.312 -22.188 -3.217 1 94.62 320 TYR B O 1
ATOM 5963 N N . ASN B 1 321 ? 23.312 -20.203 -4.305 1 95.62 321 ASN B N 1
ATOM 5964 C CA . ASN B 1 321 ? 24.094 -19.516 -3.277 1 95.62 321 ASN B CA 1
ATOM 5965 C C . ASN B 1 321 ? 23.266 -19.25 -2.023 1 95.62 321 ASN B C 1
ATOM 5967 O O . ASN B 1 321 ? 22.031 -19.391 -2.049 1 95.62 321 ASN B O 1
ATOM 5971 N N . HIS B 1 322 ? 23.906 -18.922 -0.884 1 97.25 322 HIS B N 1
ATOM 5972 C CA . HIS B 1 322 ? 23.281 -18.547 0.383 1 97.25 322 HIS B CA 1
ATOM 5973 C C . HIS B 1 322 ? 22.375 -19.656 0.897 1 97.25 322 HIS B C 1
ATOM 5975 O O . HIS B 1 322 ? 21.203 -19.406 1.217 1 97.25 322 HIS B O 1
ATOM 5981 N N . ASN B 1 323 ? 22.906 -20.797 0.932 1 96.56 323 ASN B N 1
ATOM 5982 C CA . ASN B 1 323 ? 22.328 -21.984 1.555 1 96.56 323 ASN B CA 1
ATOM 5983 C C . ASN B 1 323 ? 23.312 -22.656 2.508 1 96.56 323 ASN B C 1
ATOM 5985 O O . ASN B 1 323 ? 24.094 -21.969 3.18 1 96.56 323 ASN B O 1
ATOM 5989 N N . PHE B 1 324 ? 23.219 -23.938 2.73 1 94.75 324 PHE B N 1
ATOM 5990 C CA . PHE B 1 324 ? 24.125 -24.672 3.596 1 94.75 324 PHE B CA 1
ATOM 5991 C C . PHE B 1 324 ? 24.594 -25.953 2.92 1 94.75 324 PHE B C 1
ATOM 5993 O O . PHE B 1 324 ? 24.797 -26.984 3.582 1 94.75 324 PHE B O 1
ATOM 6000 N N . PHE B 1 325 ? 24.656 -25.906 1.597 1 93 325 PHE B N 1
ATOM 6001 C CA . PHE B 1 325 ? 25.188 -27.047 0.863 1 93 325 PHE B CA 1
ATOM 6002 C C . PHE B 1 325 ? 26.641 -27.297 1.26 1 93 325 PHE B C 1
ATOM 6004 O O . PHE B 1 325 ? 27.422 -26.359 1.448 1 93 325 PHE B O 1
ATOM 6011 N N . HIS B 1 326 ? 27.047 -28.578 1.391 1 91.12 326 HIS B N 1
ATOM 6012 C CA . HIS B 1 326 ? 28.406 -28.891 1.792 1 91.12 326 HIS B CA 1
ATOM 6013 C C . HIS B 1 326 ? 29.094 -29.797 0.774 1 91.12 326 HIS B C 1
ATOM 6015 O O . HIS B 1 326 ? 30.281 -30.094 0.901 1 91.12 326 HIS B O 1
ATOM 6021 N N . GLY B 1 327 ? 28.375 -30.281 -0.282 1 89.31 327 GLY B N 1
ATOM 6022 C CA . GLY B 1 327 ? 28.922 -31.031 -1.407 1 89.31 327 GLY B CA 1
ATOM 6023 C C . GLY B 1 327 ? 28.391 -30.562 -2.746 1 89.31 327 GLY B C 1
ATOM 6024 O O . GLY B 1 327 ? 27.234 -30.141 -2.848 1 89.31 327 GLY B O 1
ATOM 6025 N N . GLU B 1 328 ? 29.219 -30.547 -3.795 1 89.06 328 GLU B N 1
ATOM 6026 C CA . GLU B 1 328 ? 28.75 -30.234 -5.145 1 89.06 328 GLU B CA 1
ATOM 6027 C C . GLU B 1 328 ? 29.531 -31.016 -6.191 1 89.06 328 GLU B C 1
ATOM 6029 O O . GLU B 1 328 ? 30.734 -31.281 -6.016 1 89.06 328 GLU B O 1
ATOM 6034 N N . SER B 1 329 ? 28.844 -31.391 -7.145 1 85.56 329 SER B N 1
ATOM 6035 C CA . SER B 1 329 ? 29.5 -32.062 -8.258 1 85.56 329 SER B CA 1
ATOM 6036 C C . SER B 1 329 ? 30.406 -31.109 -9.016 1 85.56 329 SER B C 1
ATOM 6038 O O . SER B 1 329 ? 30.094 -29.922 -9.156 1 85.56 329 SER B O 1
ATOM 6040 N N . GLN B 1 330 ? 31.5 -31.641 -9.641 1 84.44 330 GLN B N 1
ATOM 6041 C CA . GLN B 1 330 ? 32.438 -30.844 -10.445 1 84.44 330 GLN B CA 1
ATOM 6042 C C . GLN B 1 330 ? 31.734 -30.281 -11.68 1 84.44 330 GLN B C 1
ATOM 6044 O O . GLN B 1 330 ? 32.094 -29.219 -12.18 1 84.44 330 GLN B O 1
ATOM 6049 N N . MET B 1 331 ? 30.734 -30.938 -12.102 1 84.69 331 MET B N 1
ATOM 6050 C CA . MET B 1 331 ? 30 -30.531 -13.297 1 84.69 331 MET B CA 1
ATOM 6051 C C . MET B 1 331 ? 29.312 -29.188 -13.078 1 84.69 331 MET B C 1
ATOM 6053 O O . MET B 1 331 ? 29.047 -28.469 -14.039 1 84.69 331 MET B O 1
ATOM 6057 N N . CYS B 1 332 ? 29.031 -28.875 -11.797 1 86.88 332 CYS B N 1
ATOM 6058 C CA . CYS B 1 332 ? 28.359 -27.609 -11.492 1 86.88 332 CYS B CA 1
ATOM 6059 C C . CYS B 1 332 ? 29.266 -26.422 -11.773 1 86.88 332 CYS B C 1
ATOM 6061 O O . CYS B 1 332 ? 28.797 -25.344 -12.117 1 86.88 332 CYS B O 1
ATOM 6063 N N . LEU B 1 333 ? 30.531 -26.625 -11.695 1 83.25 333 LEU B N 1
ATOM 6064 C CA . LEU B 1 333 ? 31.516 -25.562 -11.875 1 83.25 333 LEU B CA 1
ATOM 6065 C C . LEU B 1 333 ? 31.75 -25.281 -13.352 1 83.25 333 LEU B C 1
ATOM 6067 O O . LEU B 1 333 ? 32.344 -24.266 -13.711 1 83.25 333 LEU B O 1
ATOM 6071 N N . ASP B 1 334 ? 31.188 -26.109 -14.234 1 80.94 334 ASP B N 1
ATOM 6072 C CA . ASP B 1 334 ? 31.375 -25.969 -15.672 1 80.94 334 ASP B CA 1
ATOM 6073 C C . ASP B 1 334 ? 30.219 -25.203 -16.312 1 80.94 334 ASP B C 1
ATOM 6075 O O . ASP B 1 334 ? 30.234 -24.922 -17.516 1 80.94 334 ASP B O 1
ATOM 6079 N N . LEU B 1 335 ? 29.25 -24.922 -15.492 1 83.12 335 LEU B N 1
ATOM 6080 C CA . LEU B 1 335 ? 28.094 -24.172 -16.016 1 83.12 335 LEU B CA 1
ATOM 6081 C C . LEU B 1 335 ? 28.516 -22.781 -16.453 1 83.12 335 LEU B C 1
ATOM 6083 O O . LEU B 1 335 ? 29.469 -22.219 -15.922 1 83.12 335 LEU B O 1
ATOM 6087 N N . GLU B 1 336 ? 27.781 -22.203 -17.469 1 83.25 336 GLU B N 1
ATOM 6088 C CA . GLU B 1 336 ? 28.109 -20.875 -17.969 1 83.25 336 GLU B CA 1
ATOM 6089 C C . GLU B 1 336 ? 27.953 -19.828 -16.875 1 83.25 336 GLU B C 1
ATOM 6091 O O . GLU B 1 336 ? 28.797 -18.953 -16.719 1 83.25 336 GLU B O 1
ATOM 6096 N N . GLU B 1 337 ? 26.781 -19.906 -16.203 1 87.38 337 GLU B N 1
ATOM 6097 C CA . GLU B 1 337 ? 26.516 -19 -15.078 1 87.38 337 GLU B CA 1
ATOM 6098 C C . GLU B 1 337 ? 26.047 -19.766 -13.852 1 87.38 337 GLU B C 1
ATOM 6100 O O . GLU B 1 337 ? 25.078 -20.516 -13.914 1 87.38 337 GLU B O 1
ATOM 6105 N N . TYR B 1 338 ? 26.844 -19.703 -12.828 1 83.94 338 TYR B N 1
ATOM 6106 C CA . TYR B 1 338 ? 26.469 -20.312 -11.562 1 83.94 338 TYR B CA 1
ATOM 6107 C C . TYR B 1 338 ? 26.891 -19.438 -10.383 1 83.94 338 TYR B C 1
ATOM 6109 O O . TYR B 1 338 ? 27.734 -18.562 -10.523 1 83.94 338 TYR B O 1
ATOM 6117 N N . ASP B 1 339 ? 26.172 -19.516 -9.297 1 89.44 339 ASP B N 1
ATOM 6118 C CA . ASP B 1 339 ? 26.484 -18.812 -8.055 1 89.44 339 ASP B CA 1
ATOM 6119 C C . ASP B 1 339 ? 26.359 -19.75 -6.852 1 89.44 339 ASP B C 1
ATOM 6121 O O . ASP B 1 339 ? 25.25 -20.141 -6.484 1 89.44 339 ASP B O 1
ATOM 6125 N N . ASP B 1 340 ? 27.453 -20.125 -6.285 1 90.31 340 ASP B N 1
ATOM 6126 C CA . ASP B 1 340 ? 27.438 -21.094 -5.199 1 90.31 340 ASP B CA 1
ATOM 6127 C C . ASP B 1 340 ? 28.016 -20.5 -3.918 1 90.31 340 ASP B C 1
ATOM 6129 O O . ASP B 1 340 ? 28.359 -21.234 -2.984 1 90.31 340 ASP B O 1
ATOM 6133 N N . GLY B 1 341 ? 28.125 -19.219 -3.918 1 93.12 341 GLY B N 1
ATOM 6134 C CA . GLY B 1 341 ? 28.719 -18.578 -2.762 1 93.12 341 GLY B CA 1
ATOM 6135 C C . GLY B 1 341 ? 27.875 -18.703 -1.505 1 93.12 341 GLY B C 1
ATOM 6136 O O . GLY B 1 341 ? 26.688 -19.016 -1.579 1 93.12 341 GLY B O 1
ATOM 6137 N N . LYS B 1 342 ? 28.469 -18.516 -0.339 1 95.88 342 LYS B N 1
ATOM 6138 C CA . LYS B 1 342 ? 27.812 -18.469 0.966 1 95.88 342 LYS B CA 1
ATOM 6139 C C . LYS B 1 342 ? 27.094 -19.781 1.264 1 95.88 342 LYS B C 1
ATOM 6141 O O . LYS B 1 342 ? 25.922 -19.781 1.669 1 95.88 342 LYS B O 1
ATOM 6146 N N . ASN B 1 343 ? 27.734 -20.812 0.86 1 95.88 343 ASN B N 1
ATOM 6147 C CA . ASN B 1 343 ? 27.406 -22.172 1.271 1 95.88 343 ASN B CA 1
ATOM 6148 C C . ASN B 1 343 ? 28.469 -22.766 2.189 1 95.88 343 ASN B C 1
ATOM 6150 O O . ASN B 1 343 ? 29.172 -22.031 2.891 1 95.88 343 ASN B O 1
ATOM 6154 N N . CYS B 1 344 ? 28.484 -24.062 2.375 1 94.12 344 CYS B N 1
ATOM 6155 C CA . CYS B 1 344 ? 29.453 -24.734 3.221 1 94.12 344 CYS B CA 1
ATOM 6156 C C . CYS B 1 344 ? 30.438 -25.547 2.379 1 94.12 344 CYS B C 1
ATOM 6158 O O . CYS B 1 344 ? 30.766 -26.688 2.729 1 94.12 344 CYS B O 1
ATOM 6160 N N . PHE B 1 345 ? 30.719 -24.938 1.146 1 90.12 345 PHE B N 1
ATOM 6161 C CA . PHE B 1 345 ? 31.734 -25.547 0.295 1 90.12 345 PHE B CA 1
ATOM 6162 C C . PHE B 1 345 ? 33.125 -25.172 0.762 1 90.12 345 PHE B C 1
ATOM 6164 O O . PHE B 1 345 ? 33.688 -24.172 0.321 1 90.12 345 PHE B O 1
ATOM 6171 N N . HIS B 1 346 ? 33.594 -25.906 1.73 1 81 346 HIS B N 1
ATOM 6172 C CA . HIS B 1 346 ? 34.906 -25.547 2.246 1 81 346 HIS B CA 1
ATOM 6173 C C . HIS B 1 346 ? 36 -26.188 1.429 1 81 346 HIS B C 1
ATOM 6175 O O . HIS B 1 346 ? 35.875 -27.328 0.995 1 81 346 HIS B O 1
ATOM 6181 N N . GLY B 1 347 ? 36.75 -25.453 0.714 1 73.75 347 GLY B N 1
ATOM 6182 C CA . GLY B 1 347 ? 37.875 -25.922 -0.05 1 73.75 347 GLY B CA 1
ATOM 6183 C C . GLY B 1 347 ? 38.656 -24.797 -0.72 1 73.75 347 GLY B C 1
ATOM 6184 O O . GLY B 1 347 ? 38.219 -23.641 -0.67 1 73.75 347 GLY B O 1
ATOM 6185 N N . VAL B 1 348 ? 39.719 -25.141 -1.366 1 69.44 348 VAL B N 1
ATOM 6186 C CA . VAL B 1 348 ? 40.656 -24.172 -1.962 1 69.44 348 VAL B CA 1
ATOM 6187 C C . VAL B 1 348 ? 40.031 -23.609 -3.242 1 69.44 348 VAL B C 1
ATOM 6189 O O . VAL B 1 348 ? 39.469 -24.344 -4.043 1 69.44 348 VAL B O 1
ATOM 6192 N N . GLY B 1 349 ? 40.031 -22.219 -3.471 1 70.69 349 GLY B N 1
ATOM 6193 C CA . GLY B 1 349 ? 39.656 -21.547 -4.703 1 70.69 349 GLY B CA 1
ATOM 6194 C C . GLY B 1 349 ? 38.156 -21.219 -4.773 1 70.69 349 GLY B C 1
ATOM 6195 O O . GLY B 1 349 ? 37.656 -20.781 -5.82 1 70.69 349 GLY B O 1
ATOM 6196 N N . ARG B 1 350 ? 37.531 -21.438 -3.633 1 77.31 350 ARG B N 1
ATOM 6197 C CA . ARG B 1 350 ? 36.094 -21.203 -3.668 1 77.31 350 ARG B CA 1
ATOM 6198 C C . ARG B 1 350 ? 35.781 -19.75 -3.295 1 77.31 350 ARG B C 1
ATOM 6200 O O . ARG B 1 350 ? 36.531 -19.125 -2.557 1 77.31 350 ARG B O 1
ATOM 6207 N N . PRO B 1 351 ? 34.688 -19.281 -3.973 1 78.81 351 PRO B N 1
ATOM 6208 C CA . PRO B 1 351 ? 34.219 -17.953 -3.508 1 78.81 351 PRO B CA 1
ATOM 6209 C C . PRO B 1 351 ? 33.938 -17.938 -2.01 1 78.81 351 PRO B C 1
ATOM 6211 O O . PRO B 1 351 ? 34.031 -18.969 -1.339 1 78.81 351 PRO B O 1
ATOM 6214 N N . VAL B 1 352 ? 33.594 -16.641 -1.526 1 87.62 352 VAL B N 1
ATOM 6215 C CA . VAL B 1 352 ? 33.312 -16.438 -0.108 1 87.62 352 VAL B CA 1
ATOM 6216 C C . VAL B 1 352 ? 32.219 -17.406 0.342 1 87.62 352 VAL B C 1
ATOM 6218 O O . VAL B 1 352 ? 31.156 -17.453 -0.263 1 87.62 352 VAL B O 1
ATOM 6221 N N . GLN B 1 353 ? 32.531 -18.219 1.306 1 93.5 353 GLN B N 1
ATOM 6222 C CA . GLN B 1 353 ? 31.641 -19.219 1.885 1 93.5 353 GLN B CA 1
ATOM 6223 C C . GLN B 1 353 ? 31.297 -18.875 3.334 1 93.5 353 GLN B C 1
ATOM 6225 O O . GLN B 1 353 ? 31.891 -17.953 3.912 1 93.5 353 GLN B O 1
ATOM 6230 N N . ARG B 1 354 ? 30.297 -19.547 3.85 1 94.19 354 ARG B N 1
ATOM 6231 C CA . ARG B 1 354 ? 29.969 -19.406 5.266 1 94.19 354 ARG B CA 1
ATOM 6232 C C . ARG B 1 354 ? 31.109 -19.922 6.141 1 94.19 354 ARG B C 1
ATOM 6234 O O . ARG B 1 354 ? 31.891 -20.781 5.719 1 94.19 354 ARG B O 1
ATOM 6241 N N . SER B 1 355 ? 31.156 -19.359 7.391 1 92.5 355 SER B N 1
ATOM 6242 C CA . SER B 1 355 ? 32.188 -19.812 8.312 1 92.5 355 SER B CA 1
ATOM 6243 C C . SER B 1 355 ? 31.969 -21.266 8.711 1 92.5 355 SER B C 1
ATOM 6245 O O . SER B 1 355 ? 30.828 -21.75 8.695 1 92.5 355 SER B O 1
ATOM 6247 N N . ARG B 1 356 ? 33 -21.922 9.102 1 90.94 356 ARG B N 1
ATOM 6248 C CA . ARG B 1 356 ? 32.906 -23.297 9.555 1 90.94 356 ARG B CA 1
ATOM 6249 C C . ARG B 1 356 ? 31.984 -23.406 10.773 1 90.94 356 ARG B C 1
ATOM 6251 O O . ARG B 1 356 ? 31.266 -24.391 10.93 1 90.94 356 ARG B O 1
ATOM 6258 N N . LEU B 1 357 ? 31.969 -22.391 11.578 1 92.25 357 LEU B N 1
ATOM 6259 C CA . LEU B 1 357 ? 31.141 -22.375 12.773 1 92.25 357 LEU B CA 1
ATOM 6260 C C . LEU B 1 357 ? 29.656 -22.328 12.398 1 92.25 357 LEU B C 1
ATOM 6262 O O . LEU B 1 357 ? 28.844 -23.047 12.961 1 92.25 357 LEU B O 1
ATOM 6266 N N . GLN B 1 358 ? 29.375 -21.422 11.461 1 92.75 358 GLN B N 1
ATOM 6267 C CA . GLN B 1 358 ? 28 -21.297 10.984 1 92.75 358 GLN B CA 1
ATOM 6268 C C . GLN B 1 358 ? 27.5 -22.625 10.414 1 92.75 358 GLN B C 1
ATOM 6270 O O . GLN B 1 358 ? 26.375 -23.031 10.664 1 92.75 358 GLN B O 1
ATOM 6275 N N . CYS B 1 359 ? 28.312 -23.25 9.672 1 92.81 359 CYS B N 1
ATOM 6276 C CA . CYS B 1 359 ? 27.969 -24.516 9.039 1 92.81 359 CYS B CA 1
ATOM 6277 C C . CYS B 1 359 ? 27.812 -25.625 10.086 1 92.81 359 CYS B C 1
ATOM 6279 O O . CYS B 1 359 ? 26.859 -26.406 10.023 1 92.81 359 CYS B O 1
ATOM 6281 N N . LYS B 1 360 ? 28.688 -25.656 11.047 1 89.81 360 LYS B N 1
ATOM 6282 C CA . LYS B 1 360 ? 28.609 -26.656 12.109 1 89.81 360 LYS B CA 1
ATOM 6283 C C . LYS B 1 360 ? 27.328 -26.484 12.922 1 89.81 360 LYS B C 1
ATOM 6285 O O . LYS B 1 360 ? 26.672 -27.469 13.281 1 89.81 360 LYS B O 1
ATOM 6290 N N . MET B 1 361 ? 27 -25.328 13.172 1 88.44 361 MET B N 1
ATOM 6291 C CA . MET B 1 361 ? 25.812 -25.047 13.969 1 88.44 361 MET B CA 1
ATOM 6292 C C . MET B 1 361 ? 24.547 -25.453 13.227 1 88.44 361 MET B C 1
ATOM 6294 O O . MET B 1 361 ? 23.609 -25.969 13.836 1 88.44 361 MET B O 1
ATOM 6298 N N . PHE B 1 362 ? 24.594 -25.188 11.992 1 87.69 362 PHE B N 1
ATOM 6299 C CA . PHE B 1 362 ? 23.422 -25.531 11.195 1 87.69 362 PHE B CA 1
ATOM 6300 C C . PHE B 1 362 ? 23.344 -27.031 10.969 1 87.69 362 PHE B C 1
ATOM 6302 O O . PHE B 1 362 ? 22.266 -27.625 11.086 1 87.69 362 PHE B O 1
ATOM 6309 N N . LEU B 1 363 ? 24.453 -27.594 10.672 1 79.38 363 LEU B N 1
ATOM 6310 C CA . LEU B 1 363 ? 24.484 -28.984 10.227 1 79.38 363 LEU B CA 1
ATOM 6311 C C . LEU B 1 363 ? 24.484 -29.938 11.422 1 79.38 363 LEU B C 1
ATOM 6313 O O . LEU B 1 363 ? 24.312 -31.141 11.258 1 79.38 363 LEU B O 1
ATOM 6317 N N . SER B 1 364 ? 24.828 -29.438 12.555 1 76.88 364 SER B N 1
ATOM 6318 C CA . SER B 1 364 ? 24.812 -30.266 13.75 1 76.88 364 SER B CA 1
ATOM 6319 C C . SER B 1 364 ? 23.406 -30.766 14.062 1 76.88 364 SER B C 1
ATOM 6321 O O . SER B 1 364 ? 23.25 -31.781 14.734 1 76.88 364 SER B O 1
ATOM 6323 N N . LYS B 1 365 ? 22.516 -30.016 13.609 1 66.12 365 LYS B N 1
ATOM 6324 C CA . LYS B 1 365 ? 21.156 -30.516 13.734 1 66.12 365 LYS B CA 1
ATOM 6325 C C . LYS B 1 365 ? 20.766 -31.375 12.531 1 66.12 365 LYS B C 1
ATOM 6327 O O . LYS B 1 365 ? 21.031 -30.984 11.391 1 66.12 365 LYS B O 1
ATOM 6332 N N . PRO B 1 366 ? 20.641 -32.781 12.672 1 51.78 366 PRO B N 1
ATOM 6333 C CA . PRO B 1 366 ? 20.453 -33.719 11.57 1 51.78 366 PRO B CA 1
ATOM 6334 C C . PRO B 1 366 ? 19.484 -33.219 10.508 1 51.78 366 PRO B C 1
ATOM 6336 O O . PRO B 1 366 ? 18.328 -32.906 10.805 1 51.78 366 PRO B O 1
ATOM 6339 N N . VAL B 1 367 ? 19.969 -32.344 9.625 1 57.5 367 VAL B N 1
ATOM 6340 C CA . VAL B 1 367 ? 19.094 -32.25 8.461 1 57.5 367 VAL B CA 1
ATOM 6341 C C . VAL B 1 367 ? 18.922 -33.594 7.809 1 57.5 367 VAL B C 1
ATOM 6343 O O . VAL B 1 367 ? 19.891 -34.219 7.344 1 57.5 367 VAL B O 1
ATOM 6346 N N . ASN B 1 368 ? 18.266 -34.594 8.391 1 52.84 368 ASN B N 1
ATOM 6347 C CA . ASN B 1 368 ? 18.109 -35.938 7.824 1 52.84 368 ASN B CA 1
ATOM 6348 C C . ASN B 1 368 ? 17.547 -35.875 6.402 1 52.84 368 ASN B C 1
ATOM 6350 O O . ASN B 1 368 ? 16.344 -35.75 6.211 1 52.84 368 ASN B O 1
ATOM 6354 N N . CYS B 1 369 ? 18.438 -35.562 5.535 1 60.62 369 CYS B N 1
ATOM 6355 C CA . CYS B 1 369 ? 18.031 -35.594 4.137 1 60.62 369 CYS B CA 1
ATOM 6356 C C . CYS B 1 369 ? 17.188 -36.844 3.844 1 60.62 369 CYS B C 1
ATOM 6358 O O . CYS B 1 369 ? 16.344 -36.812 2.945 1 60.62 369 CYS B O 1
ATOM 6360 N N . SER B 1 370 ? 17.547 -37.906 4.441 1 51.53 370 SER B N 1
ATOM 6361 C CA . SER B 1 370 ? 16.766 -39.125 4.336 1 51.53 370 SER B CA 1
ATOM 6362 C C . SER B 1 370 ? 15.492 -39.031 5.176 1 51.53 370 SER B C 1
ATOM 6364 O O . SER B 1 370 ? 14.484 -39.688 4.855 1 51.53 370 SER B O 1
ATOM 6366 N N . VAL B 1 371 ? 15.555 -38.5 6.297 1 45.19 371 VAL B N 1
ATOM 6367 C CA . VAL B 1 371 ? 14.43 -38.438 7.23 1 45.19 371 VAL B CA 1
ATOM 6368 C C . VAL B 1 371 ? 13.484 -37.312 6.824 1 45.19 371 VAL B C 1
ATOM 6370 O O . VAL B 1 371 ? 12.375 -37.188 7.344 1 45.19 371 VAL B O 1
ATOM 6373 N N . PHE B 1 372 ? 14.008 -36.219 6.273 1 47.81 372 PHE B N 1
ATOM 6374 C CA . PHE B 1 372 ? 13.023 -35.219 5.902 1 47.81 372 PHE B CA 1
ATOM 6375 C C . PHE B 1 372 ? 11.938 -35.812 5.023 1 47.81 372 PHE B C 1
ATOM 6377 O O . PHE B 1 372 ? 12.227 -36.406 3.982 1 47.81 372 PHE B O 1
ATOM 6384 N N . LYS B 1 373 ? 10.969 -36.375 5.562 1 51.97 373 LYS B N 1
ATOM 6385 C CA . LYS B 1 373 ? 9.695 -36.844 5.012 1 51.97 373 LYS B CA 1
ATOM 6386 C C . LYS B 1 373 ? 9.281 -36 3.809 1 51.97 373 LYS B C 1
ATOM 6388 O O . LYS B 1 373 ? 8.086 -35.812 3.572 1 51.97 373 LYS B O 1
ATOM 6393 N N . CYS B 1 374 ? 10.172 -35.344 3.207 1 58.59 374 CYS B N 1
ATOM 6394 C CA . CYS B 1 374 ? 9.758 -34.562 2.035 1 58.59 374 CYS B CA 1
ATOM 6395 C C . CYS B 1 374 ? 9.25 -35.5 0.932 1 58.59 374 CYS B C 1
ATOM 6397 O O . CYS B 1 374 ? 8.758 -35.031 -0.095 1 58.59 374 CYS B O 1
ATOM 6399 N N . HIS B 1 375 ? 9.484 -36.938 1.013 1 54.78 375 HIS B N 1
ATOM 6400 C CA . HIS B 1 375 ? 9.469 -37.812 -0.149 1 54.78 375 HIS B CA 1
ATOM 6401 C C . HIS B 1 375 ? 8.062 -38.344 -0.437 1 54.78 375 HIS B C 1
ATOM 6403 O O . HIS B 1 375 ? 7.711 -39.469 -0.056 1 54.78 375 HIS B O 1
ATOM 6409 N N . GLN B 1 376 ? 7.023 -37.531 -0.319 1 51.75 376 GLN B N 1
ATOM 6410 C CA . GLN B 1 376 ? 5.898 -38.281 -0.88 1 51.75 376 GLN B CA 1
ATOM 6411 C C . GLN B 1 376 ? 5.844 -38.125 -2.396 1 51.75 376 GLN B C 1
ATOM 6413 O O . GLN B 1 376 ? 5.812 -37 -2.914 1 51.75 376 GLN B O 1
ATOM 6418 N N . LEU B 1 377 ? 6.32 -39.156 -3.211 1 51.09 377 LEU B N 1
ATOM 6419 C CA . LEU B 1 377 ? 6.152 -39.188 -4.66 1 51.09 377 LEU B CA 1
ATOM 6420 C C . LEU B 1 377 ? 4.672 -39.156 -5.035 1 51.09 377 LEU B C 1
ATOM 6422 O O . LEU B 1 377 ? 3.904 -40.031 -4.609 1 51.09 377 LEU B O 1
ATOM 6426 N N . VAL B 1 378 ? 4.141 -38.094 -5.359 1 54.44 378 VAL B N 1
ATOM 6427 C CA . VAL B 1 378 ? 2.82 -38.094 -5.98 1 54.44 378 VAL B CA 1
ATOM 6428 C C . VAL B 1 378 ? 2.943 -38.438 -7.457 1 54.44 378 VAL B C 1
ATOM 6430 O O . VAL B 1 378 ? 3.682 -37.812 -8.203 1 54.44 378 VAL B O 1
ATOM 6433 N N . PRO B 1 379 ? 2.471 -39.625 -7.957 1 56.75 379 PRO B N 1
ATOM 6434 C CA . PRO B 1 379 ? 2.559 -39.969 -9.375 1 56.75 379 PRO B CA 1
ATOM 6435 C C . PRO B 1 379 ? 1.983 -38.875 -10.281 1 56.75 379 PRO B C 1
ATOM 6437 O O . PRO B 1 379 ? 1.046 -38.156 -9.891 1 56.75 379 PRO B O 1
ATOM 6440 N N . PRO B 1 380 ? 2.699 -38.531 -11.367 1 54.66 380 PRO B N 1
ATOM 6441 C CA . PRO B 1 380 ? 2.152 -37.531 -12.297 1 54.66 380 PRO B CA 1
ATOM 6442 C C . PRO B 1 380 ? 0.71 -37.844 -12.703 1 54.66 380 PRO B C 1
ATOM 6444 O O . PRO B 1 380 ? 0.308 -39 -12.742 1 54.66 380 PRO B O 1
ATOM 6447 N N . LYS B 1 381 ? -0.106 -36.969 -12.719 1 52.19 381 LYS B N 1
ATOM 6448 C CA . LYS B 1 381 ? -1.434 -37.156 -13.289 1 52.19 381 LYS B CA 1
ATOM 6449 C C . LYS B 1 381 ? -1.342 -37.562 -14.758 1 52.19 381 LYS B C 1
ATOM 6451 O O . LYS B 1 381 ? -0.599 -36.969 -15.531 1 52.19 381 LYS B O 1
ATOM 6456 N N . PRO B 1 382 ? -1.972 -38.781 -15.164 1 42.72 382 PRO B N 1
ATOM 6457 C CA . PRO B 1 382 ? -1.94 -39.062 -16.594 1 42.72 382 PRO B CA 1
ATOM 6458 C C . PRO B 1 382 ? -2.482 -37.938 -17.453 1 42.72 382 PRO B C 1
ATOM 6460 O O . PRO B 1 382 ? -3.363 -37.188 -17.016 1 42.72 382 PRO B O 1
ATOM 6463 N N . ASN B 1 383 ? -1.729 -37.406 -18.344 1 43.56 383 ASN B N 1
ATOM 6464 C CA . ASN B 1 383 ? -2.27 -36.406 -19.266 1 43.56 383 ASN B CA 1
ATOM 6465 C C . ASN B 1 383 ? -3.674 -36.75 -19.734 1 43.56 383 ASN B C 1
ATOM 6467 O O . ASN B 1 383 ? -3.934 -37.906 -20.078 1 43.56 383 ASN B O 1
ATOM 6471 N N . PRO B 1 384 ? -4.738 -36.125 -19.375 1 43.59 384 PRO B N 1
ATOM 6472 C CA . PRO B 1 384 ? -5.984 -36.562 -20 1 43.59 384 PRO B CA 1
ATOM 6473 C C . PRO B 1 384 ? -5.82 -36.875 -21.484 1 43.59 384 PRO B C 1
ATOM 6475 O O . PRO B 1 384 ? -4.941 -36.312 -22.141 1 43.59 384 PRO B O 1
ATOM 6478 N N . PRO B 1 385 ? -6.344 -37.969 -21.984 1 36.84 385 PRO B N 1
ATOM 6479 C CA . PRO B 1 385 ? -6.238 -38.219 -23.438 1 36.84 385 PRO B CA 1
ATOM 6480 C C . PRO B 1 385 ? -6.641 -36.969 -24.25 1 36.84 385 PRO B C 1
ATOM 6482 O O . PRO B 1 385 ? -7.457 -36.188 -23.797 1 36.84 385 PRO B O 1
ATOM 6485 N N . PRO B 1 386 ? -5.848 -36.5 -25.156 1 37.56 386 PRO B N 1
ATOM 6486 C CA . PRO B 1 386 ? -6.223 -35.344 -25.969 1 37.56 386 PRO B CA 1
ATOM 6487 C C . PRO B 1 386 ? -7.691 -35.344 -26.391 1 37.56 386 PRO B C 1
ATOM 6489 O O . PRO B 1 386 ? -8.266 -36.438 -26.578 1 37.56 386 PRO B O 1
ATOM 6492 N N . PRO B 1 387 ? -8.477 -34.438 -25.984 1 38.19 387 PRO B N 1
ATOM 6493 C CA . PRO B 1 387 ? -9.859 -34.531 -26.469 1 38.19 387 PRO B CA 1
ATOM 6494 C C . PRO B 1 387 ? -9.945 -35.062 -27.891 1 38.19 387 PRO B C 1
ATOM 6496 O O . PRO B 1 387 ? -9 -34.906 -28.672 1 38.19 387 PRO B O 1
ATOM 6499 N N . SER B 1 388 ? -10.766 -36.031 -28.203 1 34.72 388 SER B N 1
ATOM 6500 C CA . SER B 1 388 ? -11 -36.562 -29.547 1 34.72 388 SER B CA 1
ATOM 6501 C C . SER B 1 388 ? -11.188 -35.406 -30.547 1 34.72 388 SER B C 1
ATOM 6503 O O . SER B 1 388 ? -11.789 -34.406 -30.219 1 34.72 388 SER B O 1
ATOM 6505 N N . PRO B 1 389 ? -10.422 -35.281 -31.562 1 30.69 389 PRO B N 1
ATOM 6506 C CA . PRO B 1 389 ? -10.555 -34.188 -32.531 1 30.69 389 PRO B CA 1
ATOM 6507 C C . PRO B 1 389 ? -12.008 -33.938 -32.938 1 30.69 389 PRO B C 1
ATOM 6509 O O . PRO B 1 389 ? -12.758 -34.875 -33.188 1 30.69 389 PRO B O 1
ATOM 6512 N N . LYS B 1 390 ? -12.609 -32.969 -32.312 1 37 390 LYS B N 1
ATOM 6513 C CA . LYS B 1 390 ? -13.953 -32.656 -32.781 1 37 390 LYS B CA 1
ATOM 6514 C C . LYS B 1 390 ? -14.062 -32.812 -34.312 1 37 390 LYS B C 1
ATOM 6516 O O . LYS B 1 390 ? -13.117 -32.5 -35.031 1 37 390 LYS B O 1
ATOM 6521 N N . PRO B 1 391 ? -14.984 -33.594 -34.875 1 30.78 391 PRO B N 1
ATOM 6522 C CA . PRO B 1 391 ? -15.062 -33.75 -36.344 1 30.78 391 PRO B CA 1
ATOM 6523 C C . PRO B 1 391 ? -14.969 -32.438 -37.094 1 30.78 391 PRO B C 1
ATOM 6525 O O . PRO B 1 391 ? -15.469 -31.422 -36.625 1 30.78 391 PRO B O 1
ATOM 6528 N N . LYS B 1 392 ? -13.938 -32.156 -37.844 1 33.28 392 LYS B N 1
ATOM 6529 C CA . LYS B 1 392 ? -13.758 -30.953 -38.656 1 33.28 392 LYS B CA 1
ATOM 6530 C C . LYS B 1 392 ? -15.062 -30.562 -39.344 1 33.28 392 LYS B C 1
ATOM 6532 O O . LYS B 1 392 ? -15.688 -31.375 -40.031 1 33.28 392 LYS B O 1
ATOM 6537 N N . PRO B 1 393 ? -15.82 -29.625 -38.688 1 29.91 393 PRO B N 1
ATOM 6538 C CA . PRO B 1 393 ? -17.062 -29.328 -39.406 1 29.91 393 PRO B CA 1
ATOM 6539 C C . PRO B 1 393 ? -16.844 -29.234 -40.906 1 29.91 393 PRO B C 1
ATOM 6541 O O . PRO B 1 393 ? -15.758 -28.859 -41.375 1 29.91 393 PRO B O 1
ATOM 6544 N N . ALA B 1 394 ? -17.562 -29.938 -41.594 1 32.38 394 ALA B N 1
ATOM 6545 C CA . ALA B 1 394 ? -17.531 -29.984 -43.062 1 32.38 394 ALA B CA 1
ATOM 6546 C C . ALA B 1 394 ? -17.516 -28.578 -43.656 1 32.38 394 ALA B C 1
ATOM 6548 O O . ALA B 1 394 ? -18.297 -27.719 -43.25 1 32.38 394 ALA B O 1
ATOM 6549 N N . LEU B 1 395 ? -16.297 -28.031 -44.062 1 30.12 395 LEU B N 1
ATOM 6550 C CA . LEU B 1 395 ? -16.047 -26.734 -44.688 1 30.12 395 LEU B CA 1
ATOM 6551 C C . LEU B 1 395 ? -17.156 -26.391 -45.656 1 30.12 395 LEU B C 1
ATOM 6553 O O . LEU B 1 395 ? -17.547 -27.219 -46.469 1 30.12 395 LEU B O 1
ATOM 6557 N N . PRO B 1 396 ? -18.031 -25.531 -45.25 1 31.78 396 PRO B N 1
ATOM 6558 C CA . PRO B 1 396 ? -19.094 -25.266 -46.219 1 31.78 396 PRO B CA 1
ATOM 6559 C C . PRO B 1 396 ? -18.547 -25.109 -47.656 1 31.78 396 PRO B C 1
ATOM 6561 O O . PRO B 1 396 ? -17.375 -24.781 -47.844 1 31.78 396 PRO B O 1
ATOM 6564 N N . PRO B 1 397 ? -19.125 -25.672 -48.656 1 29.42 397 PRO B N 1
ATOM 6565 C CA . PRO B 1 397 ? -18.609 -25.672 -50.031 1 29.42 397 PRO B CA 1
ATOM 6566 C C . PRO B 1 397 ? -18.203 -24.281 -50.5 1 29.42 397 PRO B C 1
ATOM 6568 O O . PRO B 1 397 ? -18.766 -23.281 -50.062 1 29.42 397 PRO B O 1
ATOM 6571 N N . PRO B 1 398 ? -16.953 -24.094 -50.938 1 28.47 398 PRO B N 1
ATOM 6572 C CA . PRO B 1 398 ? -16.359 -22.812 -51.375 1 28.47 398 PRO B CA 1
ATOM 6573 C C . PRO B 1 398 ? -17.297 -22 -52.25 1 28.47 398 PRO B C 1
ATOM 6575 O O . PRO B 1 398 ? -18 -22.562 -53.094 1 28.47 398 PRO B O 1
ATOM 6578 N N . PRO B 1 399 ? -17.844 -20.938 -51.688 1 29.25 399 PRO B N 1
ATOM 6579 C CA . PRO B 1 399 ? -18.797 -20.203 -52.531 1 29.25 399 PRO B CA 1
ATOM 6580 C C . PRO B 1 399 ? -18.266 -19.984 -53.938 1 29.25 399 PRO B C 1
ATOM 6582 O O . PRO B 1 399 ? -17.062 -20 -54.188 1 29.25 399 PRO B O 1
ATOM 6585 N N . PRO B 1 400 ? -19.047 -20.094 -54.969 1 25.25 400 PRO B N 1
ATOM 6586 C CA . PRO B 1 400 ? -18.625 -20.062 -56.344 1 25.25 400 PRO B CA 1
ATOM 6587 C C . PRO B 1 400 ? -17.797 -18.828 -56.719 1 25.25 400 PRO B C 1
ATOM 6589 O O . PRO B 1 400 ? -17.938 -17.781 -56.062 1 25.25 400 PRO B O 1
ATOM 6592 N N . SER B 1 401 ? -16.609 -18.969 -57.312 1 24.67 401 SER B N 1
ATOM 6593 C CA . SER B 1 401 ? -15.523 -18.109 -57.75 1 24.67 401 SER B CA 1
ATOM 6594 C C . SER B 1 401 ? -16.047 -16.906 -58.5 1 24.67 401 SER B C 1
ATOM 6596 O O . SER B 1 401 ? -16.672 -17.047 -59.562 1 24.67 401 SER B O 1
ATOM 6598 N N . PRO B 1 402 ? -16.469 -15.852 -57.719 1 24.67 402 PRO B N 1
ATOM 6599 C CA . PRO B 1 402 ? -17 -14.758 -58.531 1 24.67 402 PRO B CA 1
ATOM 6600 C C . PRO B 1 402 ? -16.094 -14.406 -59.688 1 24.67 402 PRO B C 1
ATOM 6602 O O . PRO B 1 402 ? -14.875 -14.609 -59.625 1 24.67 402 PRO B O 1
ATOM 6605 N N . GLN B 1 403 ? -16.609 -14.328 -60.875 1 22.12 403 GLN B N 1
ATOM 6606 C CA . GLN B 1 403 ? -16.047 -14.094 -62.188 1 22.12 403 GLN B CA 1
ATOM 6607 C C . GLN B 1 403 ? -15.258 -12.781 -62.219 1 22.12 403 GLN B C 1
ATOM 6609 O O . GLN B 1 403 ? -15.703 -11.766 -61.688 1 22.12 403 GLN B O 1
ATOM 6614 N N . HIS B 1 404 ? -13.891 -12.805 -62.344 1 21.41 404 HIS B N 1
ATOM 6615 C CA . HIS B 1 404 ? -12.758 -11.883 -62.375 1 21.41 404 HIS B CA 1
ATOM 6616 C C . HIS B 1 404 ? -13.016 -10.742 -63.375 1 21.41 404 HIS B C 1
ATOM 6618 O O . HIS B 1 404 ? -13.188 -10.984 -64.562 1 21.41 404 HIS B O 1
ATOM 6624 N N . PRO B 1 405 ? -13.773 -9.719 -62.906 1 24.7 405 PRO B N 1
ATOM 6625 C CA . PRO B 1 405 ? -13.922 -8.75 -64 1 24.7 405 PRO B CA 1
ATOM 6626 C C . PRO B 1 405 ? -12.586 -8.305 -64.562 1 24.7 405 PRO B C 1
ATOM 6628 O O . PRO B 1 405 ? -11.562 -8.359 -63.906 1 24.7 405 PRO B O 1
ATOM 6631 N N . LEU B 1 406 ? -12.523 -8.023 -65.875 1 21.66 406 LEU B N 1
ATOM 6632 C CA . LEU B 1 406 ? -11.492 -7.762 -66.875 1 21.66 406 LEU B CA 1
ATOM 6633 C C . LEU B 1 406 ? -10.695 -6.516 -66.5 1 21.66 406 LEU B C 1
ATOM 6635 O O . LEU B 1 406 ? -11.25 -5.535 -66 1 21.66 406 LEU B O 1
ATOM 6639 N N . SER B 1 407 ? -9.336 -6.598 -66.312 1 21.94 407 SER B N 1
ATOM 6640 C CA . SER B 1 407 ? -8.188 -5.801 -65.938 1 21.94 407 SER B CA 1
ATOM 6641 C C . SER B 1 407 ? -8.047 -4.543 -66.75 1 21.94 407 SER B C 1
ATOM 6643 O O . SER B 1 407 ? -7.902 -4.625 -68 1 21.94 407 SER B O 1
ATOM 6645 N N . PRO B 1 408 ? -8.766 -3.42 -66.438 1 25.23 408 PRO B N 1
ATOM 6646 C CA . PRO B 1 408 ? -8.539 -2.398 -67.438 1 25.23 408 PRO B CA 1
ATOM 6647 C C . PRO B 1 408 ? -7.059 -2.076 -67.625 1 25.23 408 PRO B C 1
ATOM 6649 O O . PRO B 1 408 ? -6.246 -2.312 -66.75 1 25.23 408 PRO B O 1
ATOM 6652 N N . PRO B 1 409 ? -6.664 -1.532 -68.812 1 22.48 409 PRO B N 1
ATOM 6653 C CA . PRO B 1 409 ? -5.344 -1.46 -69.5 1 22.48 409 PRO B CA 1
ATOM 6654 C C . PRO B 1 409 ? -4.383 -0.539 -68.75 1 22.48 409 PRO B C 1
ATOM 6656 O O . PRO B 1 409 ? -4.82 0.333 -67.938 1 22.48 409 PRO B O 1
ATOM 6659 N N . PRO B 1 410 ? -3.066 -0.729 -68.875 1 21.48 410 PRO B N 1
ATOM 6660 C CA . PRO B 1 410 ? -1.79 -0.395 -68.188 1 21.48 410 PRO B CA 1
ATOM 6661 C C . PRO B 1 410 ? -1.433 1.083 -68.375 1 21.48 410 PRO B C 1
ATOM 6663 O O . PRO B 1 410 ? -1.326 1.597 -69.438 1 21.48 410 PRO B O 1
ATOM 6666 N N . LEU B 1 411 ? -2.119 2.072 -67.688 1 24.19 411 LEU B N 1
ATOM 6667 C CA . LEU B 1 411 ? -1.723 3.379 -68.188 1 24.19 411 LEU B CA 1
ATOM 6668 C C . LEU B 1 411 ? -0.218 3.584 -68.062 1 24.19 411 LEU B C 1
ATOM 6670 O O . LEU B 1 411 ? 0.412 3.014 -67.188 1 24.19 411 LEU B O 1
ATOM 6674 N N . PRO B 1 412 ? 0.446 4.398 -68.938 1 22.31 412 PRO B N 1
ATOM 6675 C CA . PRO B 1 412 ? 1.84 4.512 -69.375 1 22.31 412 PRO B CA 1
ATOM 6676 C C . PRO B 1 412 ? 2.738 5.152 -68.312 1 22.31 412 PRO B C 1
ATOM 6678 O O . PRO B 1 412 ? 2.25 5.848 -67.438 1 22.31 412 PRO B O 1
ATOM 6681 N N . PRO B 1 413 ? 4.066 4.957 -68.375 1 20.55 413 PRO B N 1
ATOM 6682 C CA . PRO B 1 413 ? 5.27 5.02 -67.562 1 20.55 413 PRO B CA 1
ATOM 6683 C C . PRO B 1 413 ? 5.715 6.453 -67.25 1 20.55 413 PRO B C 1
ATOM 6685 O O . PRO B 1 413 ? 6.062 7.191 -68.188 1 20.55 413 PRO B O 1
ATOM 6688 N N . CYS B 1 414 ? 4.898 7.336 -66.562 1 22.23 414 CYS B N 1
ATOM 6689 C CA . CYS B 1 414 ? 5.406 8.703 -66.688 1 22.23 414 CYS B CA 1
ATOM 6690 C C . CYS B 1 414 ? 6.848 8.781 -66.188 1 22.23 414 CYS B C 1
ATOM 6692 O O . CYS B 1 414 ? 7.203 8.172 -65.188 1 22.23 414 CYS B O 1
ATOM 6694 N N . GLN B 1 415 ? 7.699 9.602 -66.812 1 19.81 415 GLN B N 1
ATOM 6695 C CA . GLN B 1 415 ? 9.117 9.883 -67.062 1 19.81 415 GLN B CA 1
ATOM 6696 C C . GLN B 1 415 ? 9.727 10.562 -65.812 1 19.81 415 GLN B C 1
ATOM 6698 O O . GLN B 1 415 ? 9.117 11.469 -65.25 1 19.81 415 GLN B O 1
ATOM 6703 N N . GLN B 1 416 ? 10.742 9.984 -65.188 1 19.77 416 GLN B N 1
ATOM 6704 C CA . GLN B 1 416 ? 11.562 10.125 -64 1 19.77 416 GLN B CA 1
ATOM 6705 C C . GLN B 1 416 ? 12.391 11.406 -64.062 1 19.77 416 GLN B C 1
ATOM 6707 O O . GLN B 1 416 ? 13.289 11.547 -64.875 1 19.77 416 GLN B O 1
ATOM 6712 N N . LEU B 1 417 ? 11.758 12.578 -63.844 1 21.08 417 LEU B N 1
ATOM 6713 C CA . LEU B 1 417 ? 12.617 13.742 -64 1 21.08 417 LEU B CA 1
ATOM 6714 C C . LEU B 1 417 ? 13.766 13.727 -63.031 1 21.08 417 LEU B C 1
ATOM 6716 O O . LEU B 1 417 ? 13.555 13.508 -61.812 1 21.08 417 LEU B O 1
ATOM 6720 N N . GLN B 1 418 ? 14.984 13.672 -63.438 1 19.78 418 GLN B N 1
ATOM 6721 C C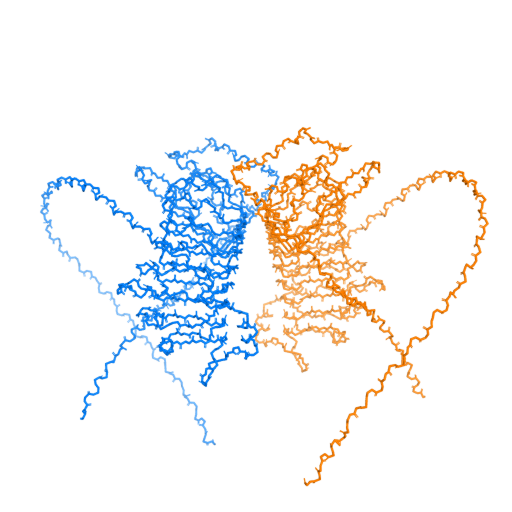A . GLN B 1 418 ? 16.344 13.469 -62.938 1 19.78 418 GLN B CA 1
ATOM 6722 C C . GLN B 1 418 ? 16.812 14.672 -62.125 1 19.78 418 GLN B C 1
ATOM 6724 O O . GLN B 1 418 ? 16.984 15.766 -62.688 1 19.78 418 GLN B O 1
ATOM 6729 N N . SER B 1 419 ? 16.156 15.047 -60.969 1 22.62 419 SER B N 1
ATOM 6730 C CA . SER B 1 419 ? 16.641 16.344 -60.5 1 22.62 419 SER B CA 1
ATOM 6731 C C . SER B 1 419 ? 18.125 16.297 -60.156 1 22.62 419 SER B C 1
ATOM 6733 O O . SER B 1 419 ? 18.641 15.242 -59.812 1 22.62 419 SER B O 1
ATOM 6735 N N . PRO B 1 420 ? 18.812 17.438 -60.25 1 24.28 420 PRO B N 1
ATOM 6736 C CA . PRO B 1 420 ? 20.234 17.734 -60.375 1 24.28 420 PRO B CA 1
ATOM 6737 C C . PRO B 1 420 ? 21.016 17.547 -59.094 1 24.28 420 PRO B C 1
ATOM 6739 O O . PRO B 1 420 ? 20.438 17.625 -58 1 24.28 420 PRO B O 1
ATOM 6742 N N . PRO B 1 421 ? 22.312 17.172 -59.094 1 23.36 421 PRO B N 1
ATOM 6743 C CA . PRO B 1 421 ? 23.328 16.641 -58.156 1 23.36 421 PRO B CA 1
ATOM 6744 C C . PRO B 1 421 ? 23.781 17.656 -57.125 1 23.36 421 PRO B C 1
ATOM 6746 O O . PRO B 1 421 ? 24.172 18.766 -57.469 1 23.36 421 PRO B O 1
ATOM 6749 N N . PRO B 1 422 ? 23.172 17.688 -55.875 1 24.47 422 PRO B N 1
ATOM 6750 C CA . PRO B 1 422 ? 23.516 18.812 -55 1 24.47 422 PRO B CA 1
ATOM 6751 C C . PRO B 1 422 ? 25.016 18.922 -54.75 1 24.47 422 PRO B C 1
ATOM 6753 O O . PRO B 1 422 ? 25.734 17.906 -54.812 1 24.47 422 PRO B O 1
ATOM 6756 N N . PRO B 1 423 ? 25.547 20.094 -54.531 1 22.77 423 PRO B N 1
ATOM 6757 C CA . PRO B 1 423 ? 26.938 20.547 -54.562 1 22.77 423 PRO B CA 1
ATOM 6758 C C . PRO B 1 423 ? 27.766 20.031 -53.406 1 22.77 423 PRO B C 1
ATOM 6760 O O . PRO B 1 423 ? 27.203 19.641 -52.375 1 22.77 423 PRO B O 1
ATOM 6763 N N . SER B 1 424 ? 29.109 19.922 -53.469 1 21.78 424 SER B N 1
ATOM 6764 C CA . SER B 1 424 ? 30.328 19.281 -52.938 1 21.78 424 SER B CA 1
ATOM 6765 C C . SER B 1 424 ? 30.719 19.891 -51.594 1 21.78 424 SER B C 1
ATOM 6767 O O . SER B 1 424 ? 30.812 21.109 -51.469 1 21.78 424 SER B O 1
ATOM 6769 N N . PRO B 1 425 ? 30.438 19.188 -50.469 1 22.27 425 PRO B N 1
ATOM 6770 C CA . PRO B 1 425 ? 30.719 19.688 -49.125 1 22.27 425 PRO B CA 1
ATOM 6771 C C . PRO B 1 425 ? 32.188 20.031 -48.906 1 22.27 425 PRO B C 1
ATOM 6773 O O . PRO B 1 425 ? 33.062 19.312 -49.406 1 22.27 425 PRO B O 1
ATOM 6776 N N . MET B 1 426 ? 32.562 21.266 -48.625 1 21 426 MET B N 1
ATOM 6777 C CA . MET B 1 426 ? 33.875 21.859 -48.5 1 21 426 MET B CA 1
ATOM 6778 C C . MET B 1 426 ? 34.656 21.234 -47.344 1 21 426 MET B C 1
ATOM 6780 O O . MET B 1 426 ? 34.094 20.922 -46.281 1 21 426 MET B O 1
ATOM 6784 N N . ASP B 1 427 ? 36 20.812 -47.438 1 20.52 427 ASP B N 1
ATOM 6785 C CA . ASP B 1 427 ? 37.125 20.062 -46.844 1 20.52 427 ASP B CA 1
ATOM 6786 C C . ASP B 1 427 ? 37.688 20.781 -45.625 1 20.52 427 ASP B C 1
ATOM 6788 O O . ASP B 1 427 ? 38.344 21.828 -45.781 1 20.52 427 ASP B O 1
ATOM 6792 N N . TYR B 1 428 ? 36.938 21.125 -44.531 1 21.89 428 TYR B N 1
ATOM 6793 C CA . TYR B 1 428 ? 37.656 21.984 -43.594 1 21.89 428 TYR B CA 1
ATOM 6794 C C . TYR B 1 428 ? 38.875 21.266 -43.031 1 21.89 428 TYR B C 1
ATOM 6796 O O . TYR B 1 428 ? 38.781 20.094 -42.625 1 21.89 428 TYR B O 1
ATOM 6804 N N . ASN B 1 429 ? 40.156 21.781 -43.125 1 20.94 429 ASN B N 1
ATOM 6805 C CA . ASN B 1 429 ? 41.562 21.469 -42.875 1 20.94 429 ASN B CA 1
ATOM 6806 C C . ASN B 1 429 ? 41.875 21.375 -41.375 1 20.94 429 ASN B C 1
ATOM 6808 O O . ASN B 1 429 ? 41.656 22.344 -40.625 1 20.94 429 ASN B O 1
ATOM 6812 N N . PRO B 1 430 ? 41.969 20.172 -40.75 1 22.25 430 PRO B N 1
ATOM 6813 C CA . PRO B 1 430 ? 42.344 19.969 -39.344 1 22.25 430 PRO B CA 1
ATOM 6814 C C . PRO B 1 430 ? 43.719 20.5 -39 1 22.25 430 PRO B C 1
ATOM 6816 O O . PRO B 1 430 ? 44.656 20.391 -39.812 1 22.25 430 PRO B O 1
ATOM 6819 N N . LEU B 1 431 ? 43.875 21.484 -38.156 1 23.17 431 LEU B N 1
ATOM 6820 C CA . LEU B 1 431 ? 45.125 22.141 -37.781 1 23.17 431 LEU B CA 1
ATOM 6821 C C . LEU B 1 431 ? 46.094 21.141 -37.156 1 23.17 431 LEU B C 1
ATOM 6823 O O . LEU B 1 431 ? 45.688 20.141 -36.562 1 23.17 431 LEU B O 1
ATOM 6827 N N . PRO B 1 432 ? 47.5 21.391 -37.156 1 22.45 432 PRO B N 1
ATOM 6828 C CA . PRO B 1 432 ? 48.781 20.656 -37.125 1 22.45 432 PRO B CA 1
ATOM 6829 C C . PRO B 1 432 ? 49.125 20.141 -35.719 1 22.45 432 PRO B C 1
ATOM 6831 O O . PRO B 1 432 ? 48.562 20.625 -34.75 1 22.45 432 PRO B O 1
ATOM 6834 N N . PRO B 1 433 ? 50.156 19.203 -35.594 1 24.62 433 PRO B N 1
ATOM 6835 C CA . PRO B 1 433 ? 50.812 18.203 -34.75 1 24.62 433 PRO B CA 1
ATOM 6836 C C . PRO B 1 433 ? 51.688 18.844 -33.656 1 24.62 433 PRO B C 1
ATOM 6838 O O . PRO B 1 433 ? 52.625 19.562 -33.969 1 24.62 433 PRO B O 1
ATOM 6841 N N . ILE B 1 434 ? 51.375 19.734 -32.688 1 25.31 434 ILE B N 1
ATOM 6842 C CA . ILE B 1 434 ? 52.531 20.312 -32 1 25.31 434 ILE B CA 1
ATOM 6843 C C . ILE B 1 434 ? 53.344 19.203 -31.344 1 25.31 434 ILE B C 1
ATOM 6845 O O . ILE B 1 434 ? 52.812 18.328 -30.672 1 25.31 434 ILE B O 1
ATOM 6849 N N . ASN B 1 435 ? 54.719 18.922 -31.625 1 21.81 435 ASN B N 1
ATOM 6850 C CA . ASN B 1 435 ? 55.906 18.078 -31.422 1 21.81 435 ASN B CA 1
ATOM 6851 C C . ASN B 1 435 ? 56.469 18.234 -30.016 1 21.81 435 ASN B C 1
ATOM 6853 O O . ASN B 1 435 ? 56.969 19.312 -29.656 1 21.81 435 ASN B O 1
ATOM 6857 N N . GLY B 1 436 ? 55.75 18.109 -28.859 1 22.64 436 GLY B N 1
ATOM 6858 C CA . GLY B 1 436 ? 56.562 18.219 -27.656 1 22.64 436 GLY B CA 1
ATOM 6859 C C . GLY B 1 436 ? 57.844 17.406 -27.688 1 22.64 436 GLY B C 1
ATOM 6860 O O . GLY B 1 436 ? 57.844 16.281 -28.203 1 22.64 436 GLY B O 1
ATOM 6861 N N . ARG B 1 437 ? 59.062 18.094 -27.438 1 21.61 437 ARG B N 1
ATOM 6862 C CA . ARG B 1 437 ? 60.5 18 -27.312 1 21.61 437 ARG B CA 1
ATOM 6863 C C . ARG B 1 437 ? 60.906 17.016 -26.219 1 21.61 437 ARG B C 1
ATOM 6865 O O . ARG B 1 437 ? 60.125 16.781 -25.281 1 21.61 437 ARG B O 1
ATOM 6872 N N . LYS B 1 438 ? 62.25 16.516 -26.328 1 20.94 438 LYS B N 1
ATOM 6873 C CA . LYS B 1 438 ? 63.375 15.664 -25.938 1 20.94 438 LYS B CA 1
ATOM 6874 C C . LYS B 1 438 ? 63.938 16.109 -24.594 1 20.94 438 LYS B C 1
ATOM 6876 O O . LYS B 1 438 ? 64.625 15.32 -23.906 1 20.94 438 LYS B O 1
ATOM 6881 N N . LEU B 1 439 ? 63.906 17.203 -23.766 1 21 439 LEU B N 1
ATOM 6882 C CA . LEU B 1 439 ? 64.938 17.234 -22.719 1 21 439 LEU B CA 1
ATOM 6883 C C . LEU B 1 439 ? 64.688 16.172 -21.672 1 21 439 LEU B C 1
ATOM 6885 O O . LEU B 1 439 ? 63.5 15.922 -21.312 1 21 439 LEU B O 1
#

Secondary structure (DSSP, 8-state):
----------------------------------------------------------TT---SSHHHHHHHHHHHHHHHHEEE-TT-TTTT--SS-GGGSTTEEEEE-SS-TTSEEEEEEE-TT---EE---GGGGG-TT-SEEE--SSEEEE---GGGGG-TT--EEE--SSEEEEE--GGGGG-TT--EEE--SSEEEEPPPGGGGGS--SEEE--SSEEEEEPPGGGGG---SEEE--SSEEEEPPPGGGGGGTTT--EEE--SSEE-SBPPGGGGGGG---TTS---EEE--SS--EEEE-HHHHT-TT--EEE--SSEEEEE-GGGGGSSEEE--SSS--STT--S---HHHHHHHHTS---TTTS------PPPP---------------------------------------------------------/----------------------------------------------------------TT---SSHHHHHHHHHHHHHHHHEEE-TT-TTTT--SS-GGGSTTEEEEE-SS-TTSEEEEEEE-TT---EE---GGGGG-TT-SEEE--SSEEEE---GGGGG-TT--EEE--SSEEEEE--GGGGG-TT--EEE--SSEEEEPPPGGGGGS--SEEE--SSEEEEEPPTTGGG---SEEE--SSEEEEPPPGGGGGGTTT--EEE--SSEE-SBPPGGGGGGG---TTS---EEE--SS--EEEE-HHHHT-TT--EEE--SSEEEEE-GGGGGSSEEE--SSS--STT--S---HHHHHHHHTS---TTTSTT----PPPP---------------------------------------------------------

InterPro domains:
  IPR001611 Leucine-rich repeat [PF00560] (190-208)
  IPR001611 Leucine-rich repeat [PF00560] (261-282)
  IPR001611 Leucine-rich repeat [PF00560] (290-312)
  IPR013210 Leucine-rich repeat-containing N-terminal, plant-type [PF08263] (74-107)
  IPR032675 Leucine-rich repeat domain superfamily [G3DSA:3.80.10.10] (72-234)
  IPR032675 Leucine-rich repeat domain superfamily [G3DSA:3.80.10.10] (235-289)
  IPR032675 Leucine-rich repeat domain superfamily [G3DSA:3.80.10.10] (290-340)
  IPR051582 Leucine-rich repeat extensin-like regulator [PTHR32093] (29-427)

Nearest PDB structures (foldseek):
  6qxp-assembly5_E  TM=8.653E-01  e=5.467E-35  Arabidopsis
  6qxp-assembly3_C  TM=8.673E-01  e=4.138E-34  Arabidopsis
  6qxp-assembly1_A  TM=8.525E-01  e=3.054E-34  Arabidopsis
  6qxp-assembly6_F  TM=8.513E-01  e=4.695E-33  Arabidopsis
  6qxp-assembly4_D  TM=8.666E-01  e=1.582E-32  Arabidopsis

Sequence (878 aa):
MKNTVTYSALVLAFFVVFTCFPFTIARQNPASTHADNARRVFYYSDELGSSGEFDSVPSSLTFDNSRLKNAYVALQAWKQAVVSDPLNLTSNWVGSNVCNYTGVFCSPAPDDPAIETVAGIDLNHGDIAGTLPDELGLLNDISLFHVNSNRFCGKLPWSLKEMKYLYELDVSNNRFAGKFPYVVLRMPTLRYLDLRFNEFEGKVPKALFEKNLDAIFMNHNRFTFELPDNIGNSPASVIVLDNNKFRGCLPASMGNMSNTLHELILSDNGLHSCLPEEIGSLKNLQVFDSLEQLDLSHNMLSGTVPEYLCSMPNLQKFSYNHNFFHGESQMCLDLEEYDDGKNCFHGVGRPVQRSRLQCKMFLSKPVNCSVFKCHQLVPPKPNPPPPSPKPKPALPPPPPSPQHPLSPPPLPPCQQLQSPPPPSPMDYNPLPPINGRKLMKNTVTYSALVLAFFVVFTCFPFTIARQNPASTHADNARRVFYYSDELGSSGEFDSVPSSLTFDNSRLKNAYVALQAWKQAVVSDPLNLTSNWVGSNVCNYTGVFCSPAPDDPAIETVAGIDLNHGDIAGTLPDELGLLNDISLFHVNSNRFCGKLPWSLKEMKYLYELDVSNNRFAGKFPYVVLRMPTLRYLDLRFNEFEGKVPKALFEKNLDAIFMNHNRFTFELPDNIGNSPASVIVLDNNKFRGCLPASMGNMSNTLHELILSDNGLHSCLPEEIGSLKNLQVFDSLEQLDLSHNMLSGTVPEYLCSMPNLQKFSYNHNFFHGESQMCLDLEEYDDGKNCFHGVGRPVQRSRLQCKMFLSKPVNCSVFKCHQLVPPKPNPPPPSPKPKPALPPPPPSPQHPLSPPPLPPCQQLQSPPPPSPMDYNPLPPINGRKL

Solvent-accessible surface area (backbone atoms only — not comparable to full-atom values): 49025 Å² total; per-residue (Å²): 141,77,87,74,80,74,79,78,79,79,77,80,73,80,72,79,73,75,72,75,69,74,74,71,73,70,76,68,76,72,78,72,77,68,77,76,74,79,76,76,75,73,74,76,74,77,74,69,80,62,74,65,68,72,69,76,76,60,85,87,57,68,58,98,44,72,56,42,44,36,36,45,52,15,51,52,44,32,57,69,39,44,53,35,51,85,73,49,55,66,70,60,66,59,77,59,60,52,65,70,18,66,44,37,40,58,39,58,31,93,91,42,68,90,39,68,25,56,31,28,38,48,46,57,69,41,56,32,25,28,44,60,48,57,50,50,22,49,42,35,61,19,31,34,44,33,44,26,43,30,46,34,29,49,53,80,40,64,38,51,35,47,18,53,47,25,29,36,43,31,55,20,37,30,45,32,36,16,56,57,68,66,42,64,79,54,28,83,47,38,28,37,43,31,54,21,40,30,43,32,22,47,59,64,62,62,66,64,23,70,39,76,28,45,32,41,33,50,22,40,30,46,31,28,51,54,63,43,53,53,54,20,55,25,58,27,27,33,40,35,50,21,41,30,46,30,24,42,43,57,46,34,19,51,14,62,24,15,75,37,27,30,32,43,33,50,24,40,30,45,31,50,31,39,72,47,75,44,46,39,45,32,47,78,24,57,93,89,36,32,37,30,34,42,30,54,20,38,31,50,31,31,47,54,48,56,47,54,67,39,60,29,89,52,48,49,37,44,32,52,18,38,28,45,30,56,42,66,35,75,50,44,76,69,42,89,40,63,40,66,37,33,13,36,58,82,61,90,89,52,65,71,48,50,52,70,65,61,43,47,62,58,59,68,46,78,72,38,59,82,64,53,75,44,73,59,81,56,76,72,69,76,72,71,74,72,76,72,76,68,75,73,71,75,70,70,73,76,72,77,77,77,76,78,76,78,77,80,82,72,89,80,80,86,79,84,81,82,78,80,80,79,82,82,84,81,82,82,78,81,82,83,84,83,77,87,84,82,128,138,79,83,72,82,77,79,78,80,78,76,80,72,81,73,79,72,76,74,74,67,76,73,71,73,72,75,68,75,72,78,72,77,72,78,77,75,79,77,74,75,76,73,76,74,79,74,70,80,65,71,66,68,72,70,76,77,62,84,88,58,69,59,98,45,70,56,42,44,35,37,44,52,16,51,51,44,32,56,69,39,44,52,34,51,86,74,49,55,66,71,60,66,60,79,59,59,52,62,70,17,67,43,37,39,59,39,57,31,93,92,42,68,90,38,67,26,56,32,27,38,48,47,56,68,43,56,32,26,28,46,59,48,58,49,51,21,49,40,36,60,18,31,36,43,33,42,26,42,28,45,34,30,51,53,80,41,65,39,50,34,48,20,53,46,25,30,34,43,31,56,21,36,30,46,33,36,18,54,58,68,66,41,62,80,53,27,82,46,36,27,36,44,30,52,22,40,29,43,33,21,47,59,64,63,60,66,63,23,69,38,77,27,46,32,42,33,51,20,40,30,47,32,29,50,54,64,44,51,53,54,19,54,24,58,28,26,32,43,35,50,22,41,30,45,30,26,43,43,55,46,33,18,51,14,63,23,14,76,37,28,28,33,42,34,50,24,42,29,44,31,48,31,37,73,47,73,43,47,39,45,32,49,78,23,57,93,88,37,32,37,30,35,41,30,55,21,39,31,49,30,31,47,54,49,56,46,54,67,38,61,29,89,53,47,48,36,43,31,52,19,39,29,46,30,55,44,67,36,75,48,45,76,69,42,88,38,63,40,67,37,33,13,37,58,80,60,91,92,54,66,69,47,49,52,69,64,60,43,48,64,58,58,67,48,78,74,38,60,84,65,51,77,45,75,58,81,58,78,72,69,76,72,72,74,74,76,73,77,69,76,74,71,77,72,71,77,77,74,79,76,77,79,76,78,83,77,78,80,81,80,80,84,82,81,81,79,77,77,80,84,81,84,81,83,82,82,84,79,82,82,84,82,84,79,86,86,81,131

Foldseek 3Di:
DDDPPPVPPCPVPVPPCPPPPPPPPPPPPPDPPVPVPPPPPPPPDPPPPPPPPVDDDPPPADEPDVQLVLVLSQLVSVVVQWPDFPVCQQVPSDGSPNCPRRQWHWAQAPVGRVDIHTAEGACDQRQIEGERDLSNLSRQRYQYYHHAQYAYEEADHLSVLSNQNHAEDAPHNYAYEEEDRCSVLSHQNYAHEAQYHYAHEEADDPSVQCHAHQEAHHAHYAYEEADDLCNLLHLHQYYAHAHYAYEAADHLSVLNNLARHAYDAHAHYAYAAEDDPSVLSNQVYPPPRHHQEAAQDHYAYEEEADLSVLVRPRHQEYEHDQYAYAHYDPSNVVHNYYHHAQYNPDDPPDPHYHDPVVNCVSVVPPSVNVPSVSPPPDDHDPPPDDPDPPPPPPPPPDPPDPDPPDDDDDDDDDDDDDPDDDDDPDDPDDDDPDDDDDD/DCPPVPPPPCPVPVPPCPPPPPPPPPPPPPDPPVPVPPPPPPPPDPPPPPPPPVDDDPPPADEPDVQLVLVLSQLVSVVVQWPDFPVCQQVPSDGSPNCPRRQWHWAQAPVGRVDIHTAEGACDQRQIEGERDLSNLSRQRYQYYHHAQYAYEEADHLSVLSNQNHAEDAPHQYAYEEEDRCSVLSHQNYAHEAQYNYAHEEADDPSVQCHAHQEAHHAHYAYEEADDLCNLLHLHQYYAHAHYAYEAADHLSVLNNLARHAYDAHAHYAYAAEDDPSVLSNQVYDPPRGHQEDAQDHYAYEEEADPSVLVRPRHQEYEHDQYAYAHYDPSNVVHNYYHHAQYNPDDPPDPHYHDPVVNCVSVVPPSVNVPSVSDDDDDHDPDPDDPDPDPPPDPPPDPPDPDPPDDPDDPDDPDDPDDDDDDDPDDPDDDDDPDDDDD

pLDDT: mean 74.23, std 30.53, range [16.59, 98.94]